Protein AF-0000000079857630 (afdb_homodimer)

InterPro domains:
  IPR001736 Phospholipase D/Transphosphatidylase [PS50035] (233-260)
  IPR001736 Phospholipase D/Transphosphatidylase [PS50035] (414-441)
  IPR001736 Phospholipase D/Transphosphatidylase [SM00155] (233-260)
  IPR001736 Phospholipase D/Transphosphatidylase [SM00155] (414-441)
  IPR022924 Cardiolipin synthase [TIGR04265] (13-501)
  IPR025202 Cardiolipin synthase-like, phospholipase D-like domain [PF13091] (151-261)
  IPR025202 Cardiolipin synthase-like, phospholipase D-like domain [PF13091] (342-468)
  IPR027379 Cardiolipin synthase N-terminal [PF13396] (17-58)

Foldseek 3Di:
DVVVVVVVVVVVVVQVVVLVVVLVQLVVQPDDPVLSVVLNCQCVVVPPVSVLCCLQPVHQLQVLLVVCVVVPPDDPDPVVVVSPRPFPDALLVVLQVPADVPLVVVVPDPLFDPLRNVLQVLCCVQRNWHKDFWWDDKDKDFADVVQLVVVLVLLLVFDAEKEWEAAAAACDDQNVSSLVSLLVVLLVPHAAEYEYEQPRHPPRADPVSVVSCVVSPHHYFYQCHCVVRVSLVLEIAHWTWMQGPLFKIKFFADGRDCCRHQVPPPWRGHTAMMMMIGTLQSVSVVSVSVSRQVRRVHDDDPVVVVVSSVVRVPDDHHGPFIKIKDKAASNRNALTVLVSLLSLLQSFDAEKEWEAQFAAADPSNLVSLLVSVLVVHAAEYEYEDDRPDVLRVLQNLLSVQVNVVSPYKYWYADRIGGHYGKMAGDQFKIKGWNAGRALCSRNRYIIMMMITRGRVVSVVVVVVSVVRSVRIDIDHPVNSVPDDPVSNVSSVVSNVCRNSD/DVVVVVVVVVVVVVQVVVLVVVLVQLVVQPDDPVLSVVLNCQCVVVPPVSVLCCLQAVHQLQVLLVVVVVVPPDDPDPVVVVSPRPFPDALLVVLQVPADVPLVVVVPDPLFDPLRNVLQVLCCVQRNWHKDFWWDDKDKDFADVVLLVVVLVLLLVFDAEKEWEAAAAACDPQNVSSLVSLLVVLLVPHAAEYEYEQPRHPPRADPVSVVSCVVSPHHYFYQCHCVVRVSLVLEIAHWTWMQGPLFKIKFFADGRDCCRHQVPPPWRGHTAMIMMIGTLQSVSVVSVSVSRQVRRVHDDDPVVVVVSSVVRVPDDHHGPFIKIKDKAASNRNALTVLVSLLSLLQSFDAEKEWEAAFAAADPSNLVSLLVSVLVVHAAEYEYEDDRPDVLRVLQNLLSVQVNVVSPYKYWYADRIGRHYGKMAGDQFKIKGWNAGRALCSRNRYIIMMMITRGRVVSVVVVVVSVVSSVRIDIDHPVNSVPDDPVSNVSSVVSNVCRNSD

Radius of gyration: 30.67 Å; Cα contacts (8 Å, |Δi|>4): 1961; chains: 2; bounding box: 62×98×94 Å

Secondary structure (DSSP, 8-state):
-HHHHHHHHHHHHHHHHHHHHHHHHHHTS---HHHHHHHHHHHHHSTTHHHHHIIIII--HHHHHHHHHHH-SS---HHHHHT--S-S--HHHHHHHT-HHHHHHHHS-TTS-HHHHHHHHHHHHHH----EEEE-EEEEEEEHHHHHHHHHHHHHT--SEEEEEES-B--SHHHHHHHHHHHHHHHTT-EEEEEEETTTTTTTS-HHHHHHHHHHT-EEEEET-TTT-GGGTT--B---EEEETTTEEEEES--BSTHHHH-TTT-S-EEEEEEEEESTTHHHHHHHHHHHHHHTT----HHHHHHHHHHHHHS-----EEEEEEEE-TTSSS-HHHHHHHHHHHH-SSEEEEEES-EE--HHHHHHHHHHHHTT-EEEEEEESS-SSHHHHHHHHTTHHHHHHTT-EEEEE-SSEE---EEEETTTEEEEES--EEHHHHHTSBEEEEEE--HHHHHHHHHHHHHHHTTEEEP-HHHHHTS-HHHHHHHHHHHTTGGG-/-HHHHHHHHHHHHHHHHHHHHHHHHHHTS---HHHHHHHHHHHHHSTTHHHHHIIIII--HHHHHHHHHHH-SS---HHHHHT--S-S--HHHHHHHT-HHHHHHHHS-TTS-HHHHHHHHHHHHHH----EEEE-EEEEEEEHHHHHHHHHHHHHT--SEEEEEES-B--SHHHHHHHHHHHHHHHTT-EEEEEEETTTTTTTS-HHHHHHHHHHT-EEEEET-TTT-GGGTT--B---EEEETTTEEEEES--BSTHHHH-TTT-S-EEEEEEEEESTTHHHHHHHHHHHHHHTT----HHHHHHHHHHHHHS-----EEEEEEEE-TTSSS-HHHHHHHHHHHH-SSEEEEEES-EE--HHHHHHHHHHHHTT-EEEEEEESS-SSHHHHHHHHTTHHHHHHTT-EEEEE-SSEE---EEEETTTEEEEES--EEHHHHHTSBEEEEEE--HHHHHHHHHHHHHHHTTEEEP-HHHHHTS-HHHHHHHHHHHTTGGG-

Organism: NCBI:txid32024

Structure (mmCIF, N/CA/C/O backbone):
data_AF-0000000079857630-model_v1
#
loop_
_entity.id
_entity.type
_entity.pdbx_description
1 polymer 'Cardiolipin synthase'
#
loop_
_atom_site.group_PDB
_atom_site.id
_atom_site.type_symbol
_atom_site.label_atom_id
_atom_site.label_alt_id
_atom_site.label_comp_id
_atom_site.label_asym_id
_atom_site.label_entity_id
_atom_site.label_seq_id
_atom_site.pdbx_PDB_ins_code
_atom_site.Cartn_x
_atom_site.Cartn_y
_atom_site.Cartn_z
_atom_site.occupancy
_atom_site.B_iso_or_equiv
_atom_site.auth_seq_id
_atom_site.auth_comp_id
_atom_site.auth_asym_id
_atom_site.auth_atom_id
_atom_site.pdbx_PDB_model_num
ATOM 1 N N . MET A 1 1 ? 25.984 32.875 -40.281 1 67.62 1 MET A N 1
ATOM 2 C CA . MET A 1 1 ? 25.359 31.578 -40.312 1 67.62 1 MET A CA 1
ATOM 3 C C . MET A 1 1 ? 26.109 30.609 -39.406 1 67.62 1 MET A C 1
ATOM 5 O O . MET A 1 1 ? 25.484 29.875 -38.625 1 67.62 1 MET A O 1
ATOM 9 N N . GLU A 1 2 ? 27.391 30.609 -39.438 1 75.94 2 GLU A N 1
ATOM 10 C CA . GLU A 1 2 ? 28.203 29.719 -38.625 1 75.94 2 GLU A CA 1
ATOM 11 C C . GLU A 1 2 ? 28.094 30.078 -37.125 1 75.94 2 GLU A C 1
ATOM 13 O O . GLU A 1 2 ? 27.969 29.203 -36.281 1 75.94 2 GLU A O 1
ATOM 18 N N . ASN A 1 3 ? 28.078 31.328 -36.844 1 76.12 3 ASN A N 1
ATOM 19 C CA . ASN A 1 3 ? 27.969 31.781 -35.438 1 76.12 3 ASN A CA 1
ATOM 20 C C . ASN A 1 3 ? 26.625 31.391 -34.844 1 76.12 3 ASN A C 1
ATOM 22 O O . ASN A 1 3 ? 26.547 31.016 -33.688 1 76.12 3 ASN A O 1
ATOM 26 N N . PHE A 1 4 ? 25.641 31.5 -35.656 1 77.5 4 PHE A N 1
ATOM 27 C CA . PHE A 1 4 ? 24.297 31.156 -35.219 1 77.5 4 PHE A CA 1
ATOM 28 C C . PHE A 1 4 ? 24.172 29.672 -34.938 1 77.5 4 PHE A C 1
ATOM 30 O O . PHE A 1 4 ? 23.562 29.25 -33.969 1 77.5 4 PHE A O 1
ATOM 37 N N . ILE A 1 5 ? 24.766 28.953 -35.812 1 76.06 5 ILE A N 1
ATOM 38 C CA . ILE A 1 5 ? 24.75 27.5 -35.656 1 76.06 5 ILE A CA 1
ATOM 39 C C . ILE A 1 5 ? 25.516 27.125 -34.375 1 76.06 5 ILE A C 1
ATOM 41 O O . ILE A 1 5 ? 25.062 26.25 -33.625 1 76.06 5 ILE A O 1
ATOM 45 N N . ASN A 1 6 ? 26.562 27.781 -34.125 1 76.5 6 ASN A N 1
ATOM 46 C CA . ASN A 1 6 ? 27.344 27.516 -32.938 1 76.5 6 ASN A CA 1
ATOM 47 C C . ASN A 1 6 ? 26.594 27.875 -31.672 1 76.5 6 ASN A C 1
ATOM 49 O O . ASN A 1 6 ? 26.703 27.188 -30.656 1 76.5 6 ASN A O 1
ATOM 53 N N . LEU A 1 7 ? 25.891 28.859 -31.766 1 73.38 7 LEU A N 1
ATOM 54 C CA . LEU A 1 7 ? 25.062 29.266 -30.625 1 73.38 7 LEU A CA 1
ATOM 55 C C . LEU A 1 7 ? 23.984 28.234 -30.328 1 73.38 7 LEU A C 1
ATOM 57 O O . LEU A 1 7 ? 23.719 27.906 -29.172 1 73.38 7 LEU A O 1
ATOM 61 N N . ILE A 1 8 ? 23.422 27.688 -31.312 1 75 8 ILE A N 1
ATOM 62 C CA . ILE A 1 8 ? 22.375 26.672 -31.188 1 75 8 ILE A CA 1
ATOM 63 C C . ILE A 1 8 ? 22.969 25.406 -30.578 1 75 8 ILE A C 1
ATOM 65 O O . ILE A 1 8 ? 22.359 24.797 -29.688 1 75 8 ILE A O 1
ATOM 69 N N . ILE A 1 9 ? 24.094 25.156 -31.078 1 73.62 9 ILE A N 1
ATOM 70 C CA . ILE A 1 9 ? 24.781 23.969 -30.562 1 73.62 9 ILE A CA 1
ATOM 71 C C . ILE A 1 9 ? 25.109 24.156 -29.078 1 73.62 9 ILE A C 1
ATOM 73 O O . ILE A 1 9 ? 24.906 23.25 -28.266 1 73.62 9 ILE A O 1
ATOM 77 N N . SER A 1 10 ? 25.547 25.312 -28.812 1 77.38 10 SER A N 1
ATOM 78 C CA . SER A 1 10 ? 25.859 25.625 -27.422 1 77.38 10 SER A CA 1
ATOM 79 C C . SER A 1 10 ? 24.609 25.547 -26.547 1 77.38 10 SER A C 1
ATOM 81 O O . SER A 1 10 ? 24.656 25 -25.453 1 77.38 10 SER A O 1
ATOM 83 N N . PHE A 1 11 ? 23.594 26.078 -27.078 1 78.81 11 PHE A N 1
ATOM 84 C CA . PHE A 1 11 ? 22.328 26.047 -26.344 1 78.81 11 PHE A CA 1
ATOM 85 C C . PHE A 1 11 ? 21.859 24.609 -26.156 1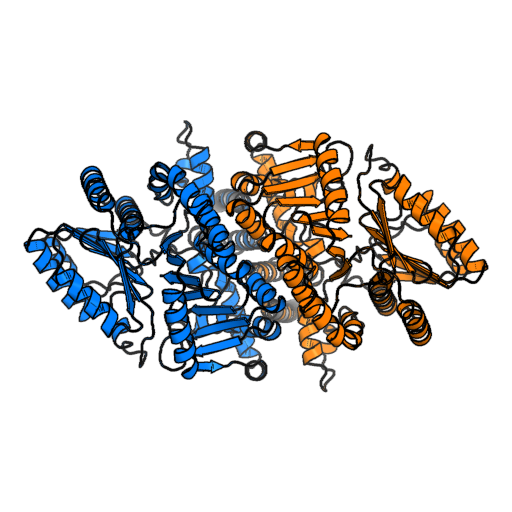 78.81 11 PHE A C 1
ATOM 87 O O . PHE A 1 11 ? 21.359 24.25 -25.078 1 78.81 11 PHE A O 1
ATOM 94 N N . ASN A 1 12 ? 22 23.859 -27.188 1 81.12 12 ASN A N 1
ATOM 95 C CA . ASN A 1 12 ? 21.609 22.453 -27.109 1 81.12 12 ASN A CA 1
ATOM 96 C C . ASN A 1 12 ? 22.469 21.688 -26.109 1 81.12 12 ASN A C 1
ATOM 98 O O . ASN A 1 12 ? 21.969 20.812 -25.406 1 81.12 12 ASN A O 1
ATOM 102 N N . ASN A 1 13 ? 23.703 22.078 -26.109 1 82.75 13 ASN A N 1
ATOM 103 C CA . ASN A 1 13 ? 24.594 21.422 -25.141 1 82.75 13 ASN A CA 1
ATOM 104 C C . ASN A 1 13 ? 24.25 21.797 -23.703 1 82.75 13 ASN A C 1
ATOM 106 O O . ASN A 1 13 ? 24.25 20.953 -22.812 1 82.75 13 ASN A O 1
ATOM 110 N N . ILE A 1 14 ? 24.047 23.016 -23.594 1 84.25 14 ILE A N 1
ATOM 111 C CA . ILE A 1 14 ? 23.688 23.484 -22.266 1 84.25 14 ILE A CA 1
ATOM 112 C C . ILE A 1 14 ? 22.375 22.812 -21.828 1 84.25 14 ILE A C 1
ATOM 114 O O . ILE A 1 14 ? 22.266 22.344 -20.688 1 84.25 14 ILE A O 1
ATOM 118 N N . TYR A 1 15 ? 21.438 22.75 -22.688 1 84 15 TYR A N 1
ATOM 119 C CA . TYR A 1 15 ? 20.172 22.109 -22.375 1 84 15 TYR A CA 1
ATOM 120 C C . TYR A 1 15 ? 20.375 20.625 -22.031 1 84 15 TYR A C 1
ATOM 122 O O . TYR A 1 15 ? 19.734 20.094 -21.125 1 84 15 TYR A O 1
ATOM 130 N N . PHE A 1 16 ? 21.219 20.078 -22.797 1 86.19 16 PHE A N 1
ATOM 131 C CA . PHE A 1 16 ? 21.5 18.672 -22.547 1 86.19 16 PHE A CA 1
ATOM 132 C C . PHE A 1 16 ? 22.094 18.469 -21.156 1 86.19 16 PHE A C 1
ATOM 134 O O . PHE A 1 16 ? 21.766 17.516 -20.453 1 86.19 16 PHE A O 1
ATOM 141 N N . ILE A 1 17 ? 22.938 19.375 -20.812 1 87.5 17 ILE A N 1
ATOM 142 C CA . ILE A 1 17 ? 23.547 19.281 -19.484 1 87.5 17 ILE A CA 1
ATOM 143 C C . ILE A 1 17 ? 22.484 19.484 -18.406 1 87.5 17 ILE A C 1
ATOM 145 O O . ILE A 1 17 ? 22.453 18.734 -17.422 1 87.5 17 ILE A O 1
ATOM 149 N N . ILE A 1 18 ? 21.656 20.453 -18.625 1 87.94 18 ILE A N 1
ATOM 150 C CA . ILE A 1 18 ? 20.578 20.688 -17.688 1 87.94 18 ILE A CA 1
ATOM 151 C C . ILE A 1 18 ? 19.672 19.469 -17.609 1 87.94 18 ILE A C 1
ATOM 153 O O . ILE A 1 18 ? 19.312 19.016 -16.516 1 87.94 18 ILE A O 1
ATOM 157 N N . TRP A 1 19 ? 19.344 18.969 -18.766 1 88.56 19 TRP A N 1
ATOM 158 C CA . TRP A 1 19 ? 18.531 17.766 -18.812 1 88.56 19 TRP A CA 1
ATOM 159 C C . TRP A 1 19 ? 19.188 16.609 -18.062 1 88.56 19 TRP A C 1
ATOM 161 O O . TRP A 1 19 ? 18.531 15.898 -17.312 1 88.56 19 TRP A O 1
ATOM 171 N N . LEU A 1 20 ? 20.469 16.453 -18.234 1 87.94 20 LEU A N 1
ATOM 172 C CA . LEU A 1 20 ? 21.203 15.367 -17.594 1 87.94 20 LEU A CA 1
ATOM 173 C C . LEU A 1 20 ? 21.188 15.523 -16.078 1 87.94 20 LEU A C 1
ATOM 175 O O . LEU A 1 20 ? 21.047 14.539 -15.344 1 87.94 20 LEU A O 1
ATOM 179 N N . ILE A 1 21 ? 21.328 16.688 -15.656 1 87.25 21 ILE A N 1
ATOM 180 C CA . ILE A 1 21 ? 21.328 16.969 -14.227 1 87.25 21 ILE A CA 1
ATOM 181 C C . ILE A 1 21 ? 19.969 16.594 -13.633 1 87.25 21 ILE A C 1
ATOM 183 O O . ILE A 1 21 ? 19.906 15.906 -12.609 1 87.25 21 ILE A O 1
ATOM 187 N N . PHE A 1 22 ? 18.922 16.984 -14.305 1 87.44 22 PHE A N 1
ATOM 188 C CA . PHE A 1 22 ? 17.578 16.688 -13.805 1 87.44 22 PHE A CA 1
ATOM 189 C C . PHE A 1 22 ? 17.281 15.195 -13.922 1 87.44 22 PHE A C 1
ATOM 191 O O . PHE A 1 22 ? 16.641 14.617 -13.047 1 87.44 22 PHE A O 1
ATOM 198 N N . ALA A 1 23 ? 17.734 14.617 -14.992 1 88.12 23 ALA A N 1
ATOM 199 C CA . ALA A 1 23 ? 17.547 13.18 -15.164 1 88.12 23 ALA A CA 1
ATOM 200 C C . ALA A 1 23 ? 18.219 12.398 -14.039 1 88.12 23 ALA A C 1
ATOM 202 O O . ALA A 1 23 ? 17.609 11.484 -13.469 1 88.12 23 ALA A O 1
ATOM 203 N N . ILE A 1 24 ? 19.359 12.766 -13.719 1 85.38 24 ILE A N 1
ATOM 204 C CA . ILE A 1 24 ? 20.109 12.109 -12.648 1 85.38 24 ILE A CA 1
ATOM 205 C C . ILE A 1 24 ? 19.406 12.344 -11.312 1 85.38 24 ILE A C 1
ATOM 207 O O . ILE A 1 24 ? 19.25 11.414 -10.516 1 85.38 24 ILE A O 1
ATOM 211 N N . SER A 1 25 ? 18.922 13.523 -11.117 1 81.81 25 SER A N 1
ATOM 212 C CA . SER A 1 25 ? 18.203 13.859 -9.883 1 81.81 25 SER A CA 1
ATOM 213 C C . SER A 1 25 ? 16.938 13.039 -9.734 1 81.81 25 SER A C 1
ATOM 215 O O . SER A 1 25 ? 16.625 12.555 -8.641 1 81.81 25 SER A O 1
ATOM 217 N N . ILE A 1 26 ? 16.281 12.898 -10.797 1 84.12 26 ILE A N 1
ATOM 218 C CA . ILE A 1 26 ? 15.023 12.141 -10.805 1 84.12 26 ILE A CA 1
ATOM 219 C C . ILE A 1 26 ? 15.312 10.664 -10.531 1 84.12 26 ILE A C 1
ATOM 221 O O . ILE A 1 26 ? 14.625 10.031 -9.734 1 84.12 26 ILE A O 1
ATOM 225 N N . LEU A 1 27 ? 16.328 10.195 -11.133 1 81.81 27 LEU A N 1
ATOM 226 C CA . LEU A 1 27 ? 16.688 8.789 -10.984 1 81.81 27 LEU A CA 1
ATOM 227 C C . LEU A 1 27 ? 17.109 8.484 -9.555 1 81.81 27 LEU A C 1
ATOM 229 O O . LEU A 1 27 ? 16.781 7.422 -9.016 1 81.81 27 LEU A O 1
ATOM 233 N N . LEU A 1 28 ? 17.656 9.438 -8.906 1 77.19 28 LEU A N 1
ATOM 234 C CA . LEU A 1 28 ? 18.203 9.18 -7.574 1 77.19 28 LEU A CA 1
ATOM 235 C C . LEU A 1 28 ? 17.219 9.586 -6.492 1 77.19 28 LEU A C 1
ATOM 237 O O . LEU A 1 28 ? 17.516 9.492 -5.301 1 77.19 28 LEU A O 1
ATOM 241 N N . SER A 1 29 ? 15.961 10.094 -6.836 1 75.44 29 SER A N 1
ATOM 242 C CA . SER A 1 29 ? 14.969 10.602 -5.891 1 75.44 29 SER A CA 1
ATOM 243 C C . SER A 1 29 ? 14.203 9.469 -5.223 1 75.44 29 SER A C 1
ATOM 245 O O . SER A 1 29 ? 13.406 9.703 -4.316 1 75.44 29 SER A O 1
ATOM 247 N N . ASN A 1 30 ? 14.547 8.266 -5.266 1 69.12 30 ASN A N 1
ATOM 248 C CA . ASN A 1 30 ? 13.906 7.117 -4.637 1 69.12 30 ASN A CA 1
ATOM 249 C C . ASN A 1 30 ? 12.391 7.152 -4.824 1 69.12 30 ASN A C 1
ATOM 251 O O . ASN A 1 30 ? 11.641 6.855 -3.893 1 69.12 30 ASN A O 1
ATOM 255 N N . LYS A 1 31 ? 11.859 7.621 -5.855 1 74.44 31 LYS A N 1
ATOM 256 C CA . LYS A 1 31 ? 10.438 7.582 -6.215 1 74.44 31 LYS A CA 1
ATOM 257 C C . LYS A 1 31 ? 10.062 6.223 -6.801 1 74.44 31 LYS A C 1
ATOM 259 O O . LYS A 1 31 ? 10.938 5.426 -7.148 1 74.44 31 LYS A O 1
ATOM 264 N N . ALA A 1 32 ? 8.781 5.969 -6.793 1 76.12 32 ALA A N 1
ATOM 265 C CA . ALA A 1 32 ? 8.297 4.77 -7.473 1 76.12 32 ALA A CA 1
ATOM 266 C C . ALA A 1 32 ? 8.703 4.77 -8.938 1 76.12 32 ALA A C 1
ATOM 268 O O . ALA A 1 32 ? 8.828 5.832 -9.562 1 76.12 32 ALA A O 1
ATOM 269 N N . SER A 1 33 ? 8.906 3.602 -9.461 1 74.75 33 SER A N 1
ATOM 270 C CA . SER A 1 33 ? 9.398 3.445 -10.82 1 74.75 33 SER A CA 1
ATOM 271 C C . SER A 1 33 ? 8.5 4.156 -11.828 1 74.75 33 SER A C 1
ATOM 273 O O . SER A 1 33 ? 8.984 4.816 -12.742 1 74.75 33 SER A O 1
ATOM 275 N N . SER A 1 34 ? 7.211 3.984 -11.578 1 75.69 34 SER A N 1
ATOM 276 C CA . SER A 1 34 ? 6.285 4.598 -12.516 1 75.69 34 SER A CA 1
ATOM 277 C C . SER A 1 34 ? 6.359 6.121 -12.453 1 75.69 34 SER A C 1
ATOM 279 O O . SER A 1 34 ? 6.277 6.793 -13.484 1 75.69 34 SER A O 1
ATOM 281 N N . ASP A 1 35 ? 6.547 6.672 -11.281 1 77.81 35 ASP A N 1
ATOM 282 C CA . ASP A 1 35 ? 6.715 8.117 -11.117 1 77.81 35 ASP A CA 1
ATOM 283 C C . ASP A 1 35 ? 8.008 8.594 -11.781 1 77.81 35 ASP A C 1
ATOM 285 O O . ASP A 1 35 ? 8.023 9.617 -12.461 1 77.81 35 ASP A O 1
ATOM 289 N N . THR A 1 36 ? 9.047 7.824 -11.547 1 79.94 36 THR A N 1
ATOM 290 C CA . THR A 1 36 ? 10.336 8.148 -12.133 1 79.94 36 THR A CA 1
ATOM 291 C C . THR A 1 36 ? 10.25 8.172 -13.656 1 79.94 36 THR A C 1
ATOM 293 O O . THR A 1 36 ? 10.734 9.117 -14.297 1 79.94 36 THR A O 1
ATOM 296 N N . THR A 1 37 ? 9.578 7.191 -14.172 1 79 37 THR A N 1
ATOM 297 C CA . THR A 1 37 ? 9.438 7.102 -15.625 1 79 37 THR A CA 1
ATOM 298 C C . THR A 1 37 ? 8.609 8.273 -16.156 1 79 37 THR A C 1
ATOM 300 O O . THR A 1 37 ? 8.969 8.883 -17.172 1 79 37 THR A O 1
ATOM 303 N N . ALA A 1 38 ? 7.578 8.578 -15.469 1 77.62 38 ALA A N 1
ATOM 304 C CA . ALA A 1 38 ? 6.719 9.68 -15.898 1 77.62 38 ALA A CA 1
ATOM 305 C C . ALA A 1 38 ? 7.484 11 -15.906 1 77.62 38 ALA A C 1
ATOM 307 O O . ALA A 1 38 ? 7.387 11.773 -16.859 1 77.62 38 ALA A O 1
ATOM 308 N N . TRP A 1 39 ? 8.266 11.25 -14.914 1 82.19 39 TRP A N 1
ATOM 309 C CA . TRP A 1 39 ? 9.016 12.5 -14.828 1 82.19 39 TRP A CA 1
ATOM 310 C C . TRP A 1 39 ? 10.133 12.539 -15.859 1 82.19 39 TRP A C 1
ATOM 312 O O . TRP A 1 39 ? 10.406 13.586 -16.453 1 82.19 39 TRP A O 1
ATOM 322 N N . LEU A 1 40 ? 10.789 11.375 -16.109 1 84.94 40 LEU A N 1
ATOM 323 C CA . LEU A 1 40 ? 11.836 11.312 -17.125 1 84.94 40 LEU A CA 1
ATOM 324 C C . LEU A 1 40 ? 11.258 11.602 -18.516 1 84.94 40 LEU A C 1
ATOM 326 O O . LEU A 1 40 ? 11.859 12.344 -19.297 1 84.94 40 LEU A O 1
ATOM 330 N N . LEU A 1 41 ? 10.117 11.039 -18.766 1 81.88 41 LEU A N 1
ATOM 331 C CA . LEU A 1 41 ? 9.477 11.281 -20.047 1 81.88 41 LEU A CA 1
ATOM 332 C C . LEU A 1 41 ? 9.023 12.734 -20.172 1 81.88 41 LEU A C 1
ATOM 334 O O . LEU A 1 41 ? 9.148 13.344 -21.234 1 81.88 41 LEU A O 1
ATOM 338 N N . ALA A 1 42 ? 8.562 13.281 -19.062 1 81.94 42 ALA A N 1
ATOM 339 C CA . ALA A 1 42 ? 8.078 14.664 -19.062 1 81.94 42 ALA A CA 1
ATOM 340 C C . ALA A 1 42 ? 9.211 15.641 -19.375 1 81.94 42 ALA A C 1
ATOM 342 O O . ALA A 1 42 ? 9.07 16.516 -20.219 1 81.94 42 ALA A O 1
ATOM 343 N N . ILE A 1 43 ? 10.367 15.523 -18.734 1 86.31 43 ILE A N 1
ATOM 344 C CA . ILE A 1 43 ? 11.445 16.484 -18.922 1 86.31 43 ILE A CA 1
ATOM 345 C C . ILE A 1 43 ? 12.102 16.266 -20.281 1 86.31 43 ILE A C 1
ATOM 347 O O . ILE A 1 43 ? 12.734 17.172 -20.828 1 86.31 43 ILE A O 1
ATOM 351 N N . THR A 1 44 ? 11.961 15.008 -20.797 1 84.94 44 THR A N 1
ATOM 352 C CA . THR A 1 44 ? 12.586 14.688 -22.078 1 84.94 44 THR A CA 1
ATOM 353 C C . THR A 1 44 ? 11.719 15.148 -23.234 1 84.94 44 THR A C 1
ATOM 355 O O . THR A 1 44 ? 12.219 15.742 -24.203 1 84.94 44 THR A O 1
ATOM 358 N N . PHE A 1 45 ? 10.414 14.945 -23.125 1 81.88 45 PHE A N 1
ATOM 359 C CA . PHE A 1 45 ? 9.57 15.125 -24.297 1 81.88 45 PHE A CA 1
ATOM 360 C C . PHE A 1 45 ? 8.75 16.406 -24.188 1 81.88 45 PHE A C 1
ATOM 362 O O . PHE A 1 45 ? 8.172 16.875 -25.172 1 81.88 45 PHE A O 1
ATOM 369 N N . VAL A 1 46 ? 8.641 16.938 -23.031 1 81.94 46 VAL A N 1
ATOM 370 C CA . VAL A 1 46 ? 8.039 18.25 -22.828 1 81.94 46 VAL A CA 1
ATOM 371 C C . VAL A 1 46 ? 9.055 19.188 -22.188 1 81.94 46 VAL A C 1
ATOM 373 O O . VAL A 1 46 ? 8.867 19.641 -21.047 1 81.94 46 VAL A O 1
ATOM 376 N N . PRO A 1 47 ? 9.977 19.516 -23.047 1 80.94 47 PRO A N 1
ATOM 377 C CA . PRO A 1 47 ? 11.109 20.25 -22.484 1 80.94 47 PRO A CA 1
ATOM 378 C C . PRO A 1 47 ? 10.695 21.562 -21.828 1 80.94 47 PRO A C 1
ATOM 380 O O . PRO A 1 47 ? 9.688 22.156 -22.219 1 80.94 47 PRO A O 1
ATOM 383 N N . ILE A 1 48 ? 11.43 22.078 -20.969 1 83.44 48 ILE A N 1
ATOM 384 C CA . ILE A 1 48 ? 11.273 23.312 -20.219 1 83.44 48 ILE A CA 1
ATOM 385 C C . ILE A 1 48 ? 10.055 23.203 -19.297 1 83.44 48 ILE A C 1
ATOM 387 O O . ILE A 1 48 ? 10.164 23.406 -18.094 1 83.44 48 ILE A O 1
ATOM 391 N N . VAL A 1 49 ? 8.875 22.781 -19.984 1 84.06 49 VAL A N 1
ATOM 392 C CA . VAL A 1 49 ? 7.664 22.641 -19.172 1 84.06 49 VAL A CA 1
ATOM 393 C C . VAL A 1 49 ? 7.812 21.484 -18.203 1 84.06 49 VAL A C 1
ATOM 395 O O . VAL A 1 49 ? 7.402 21.578 -17.047 1 84.06 49 VAL A O 1
ATOM 398 N N . GLY A 1 50 ? 8.336 20.453 -18.766 1 85.5 50 GLY A N 1
ATOM 399 C CA . GLY A 1 50 ? 8.562 19.297 -17.906 1 85.5 50 GLY A CA 1
ATOM 400 C C . GLY A 1 50 ? 9.508 19.578 -16.75 1 85.5 50 GLY A C 1
ATOM 401 O O . GLY A 1 50 ? 9.273 19.141 -15.633 1 85.5 50 GLY A O 1
ATOM 402 N N . ILE A 1 51 ? 10.477 20.359 -17 1 85.88 51 ILE A N 1
ATOM 403 C CA . ILE A 1 51 ? 11.461 20.703 -15.984 1 85.88 51 ILE A CA 1
ATOM 404 C C . ILE A 1 51 ? 10.82 21.609 -14.938 1 85.88 51 ILE A C 1
ATOM 406 O O . ILE A 1 51 ? 11 21.406 -13.734 1 85.88 51 ILE A O 1
ATOM 410 N N . ILE A 1 52 ? 10.094 22.531 -15.398 1 83.12 52 ILE A N 1
ATOM 411 C CA . ILE A 1 52 ? 9.391 23.438 -14.492 1 83.12 52 ILE A CA 1
ATOM 412 C C . ILE A 1 52 ? 8.414 22.641 -13.633 1 83.12 52 ILE A C 1
ATOM 414 O O . ILE A 1 52 ? 8.352 22.828 -12.414 1 83.12 52 ILE A O 1
ATOM 418 N N . ALA A 1 53 ? 7.758 21.766 -14.258 1 83.06 53 ALA A N 1
ATOM 419 C CA . ALA A 1 53 ? 6.797 20.922 -13.547 1 83.06 53 ALA A CA 1
ATOM 420 C C . ALA A 1 53 ? 7.488 20.078 -12.492 1 83.06 53 ALA A C 1
ATOM 422 O O . ALA A 1 53 ? 6.984 19.922 -11.375 1 83.06 53 ALA A O 1
ATOM 423 N N . TYR A 1 54 ? 8.586 19.562 -12.844 1 82.81 54 TYR A N 1
ATOM 424 C CA . TYR A 1 54 ? 9.32 18.734 -11.898 1 82.81 54 TYR A CA 1
ATOM 425 C C . TYR A 1 54 ? 9.781 19.547 -10.695 1 82.81 54 TYR A C 1
ATOM 427 O O . TYR A 1 54 ? 9.719 19.078 -9.555 1 82.81 54 TYR A O 1
ATOM 435 N N . LEU A 1 55 ? 10.227 20.75 -10.922 1 80.44 55 LEU A N 1
ATOM 436 C CA . LEU A 1 55 ? 10.711 21.609 -9.852 1 80.44 55 LEU A CA 1
ATOM 437 C C . LEU A 1 55 ? 9.578 22.016 -8.922 1 80.44 55 LEU A C 1
ATOM 439 O O . LEU A 1 55 ? 9.773 22.156 -7.715 1 80.44 55 LEU A O 1
ATOM 443 N N . LEU A 1 56 ? 8.445 22.062 -9.516 1 76.88 56 LEU A N 1
ATOM 444 C CA . LEU A 1 56 ? 7.305 22.531 -8.742 1 76.88 56 LEU A CA 1
ATOM 445 C C . LEU A 1 56 ? 6.629 21.375 -8.016 1 76.88 56 LEU A C 1
ATOM 447 O O . LEU A 1 56 ? 6.133 21.531 -6.898 1 76.88 56 LEU A O 1
ATOM 451 N N . PHE A 1 57 ? 6.715 20.109 -8.688 1 77.31 57 PHE A N 1
ATOM 452 C CA . PHE A 1 57 ? 5.84 19.078 -8.172 1 77.31 57 PHE A CA 1
ATOM 453 C C . PHE A 1 57 ? 6.609 17.781 -7.953 1 77.31 57 PHE A C 1
ATOM 455 O O . PHE A 1 57 ? 6.125 16.859 -7.281 1 77.31 57 PHE A O 1
ATOM 462 N N . GLY A 1 58 ? 7.75 17.719 -8.438 1 75.62 58 GLY A N 1
ATOM 463 C CA . GLY A 1 58 ? 8.375 16.406 -8.555 1 75.62 58 GLY A CA 1
ATOM 464 C C . GLY A 1 58 ? 9.422 16.141 -7.488 1 75.62 58 GLY A C 1
ATOM 465 O O . GLY A 1 58 ? 9.812 15 -7.258 1 75.62 58 GLY A O 1
ATOM 466 N N . ILE A 1 59 ? 9.852 17.219 -6.77 1 74.94 59 ILE A N 1
ATOM 467 C CA . ILE A 1 59 ? 10.961 17.078 -5.828 1 74.94 59 ILE A CA 1
ATOM 468 C C . ILE A 1 59 ? 10.461 16.391 -4.555 1 74.94 59 ILE A C 1
ATOM 470 O O . ILE A 1 59 ? 9.422 16.766 -4.008 1 74.94 59 ILE A O 1
ATOM 474 N N . ASN A 1 60 ? 11.172 15.336 -4.199 1 73.12 60 ASN A N 1
ATOM 475 C CA . ASN A 1 60 ? 10.906 14.648 -2.939 1 73.12 60 ASN A CA 1
ATOM 476 C C . ASN A 1 60 ? 11.688 15.273 -1.786 1 73.12 60 ASN A C 1
ATOM 478 O O . ASN A 1 60 ? 12.828 14.891 -1.52 1 73.12 60 ASN A O 1
ATOM 482 N N . TRP A 1 61 ? 11.07 16.094 -1.025 1 72.12 61 TRP A N 1
ATOM 483 C CA . TRP A 1 61 ? 11.742 16.844 0.022 1 72.12 61 TRP A CA 1
ATOM 484 C C . TRP A 1 61 ? 12.07 15.961 1.219 1 72.12 61 TRP A C 1
ATOM 486 O O . TRP A 1 61 ? 12.938 16.297 2.023 1 72.12 61 TRP A O 1
ATOM 496 N N . ARG A 1 62 ? 11.359 14.914 1.386 1 75.81 62 ARG A N 1
ATOM 497 C CA . ARG A 1 62 ? 11.641 13.992 2.482 1 75.81 62 ARG A CA 1
ATOM 498 C C . ARG A 1 62 ? 13.008 13.344 2.324 1 75.81 62 ARG A C 1
ATOM 500 O O . ARG A 1 62 ? 13.766 13.242 3.291 1 75.81 62 ARG A O 1
ATOM 507 N N . GLN A 1 63 ? 13.242 12.906 1.212 1 62.72 63 GLN A N 1
ATOM 508 C CA . GLN A 1 63 ? 14.523 12.266 0.929 1 62.72 63 GLN A CA 1
ATOM 509 C C . GLN A 1 63 ? 15.68 13.25 1.077 1 62.72 63 GLN A C 1
ATOM 511 O O . GLN A 1 63 ? 16.75 12.891 1.592 1 62.72 63 GLN A O 1
ATOM 516 N N . ARG A 1 64 ? 15.422 14.43 0.708 1 61.88 64 ARG A N 1
ATOM 517 C CA . ARG A 1 64 ? 16.469 15.445 0.784 1 61.88 64 ARG A CA 1
ATOM 518 C C . ARG A 1 64 ? 16.844 15.734 2.232 1 61.88 64 ARG A C 1
ATOM 520 O O . ARG A 1 64 ? 18.031 15.914 2.549 1 61.88 64 ARG A O 1
ATOM 527 N N . LYS A 1 65 ? 15.875 15.719 2.982 1 62.59 65 LYS A N 1
ATOM 528 C CA . LYS A 1 65 ? 16.109 15.93 4.41 1 62.59 65 LYS A CA 1
ATOM 529 C C . LYS A 1 65 ? 16.969 14.82 5 1 62.59 65 LYS A C 1
ATOM 531 O O . LYS A 1 65 ? 17.891 15.094 5.777 1 62.59 65 LYS A O 1
ATOM 536 N N . PHE A 1 66 ? 16.688 13.641 4.578 1 56.84 66 PHE A N 1
ATOM 537 C CA . PHE A 1 66 ? 17.422 12.484 5.094 1 56.84 66 PHE A CA 1
ATOM 538 C C . PHE A 1 66 ? 18.875 12.531 4.676 1 56.84 66 PHE A C 1
ATOM 540 O O . PHE A 1 66 ? 19.766 12.273 5.488 1 56.84 66 PHE A O 1
ATOM 547 N N . ILE A 1 67 ? 19.062 12.828 3.461 1 54.72 67 ILE A N 1
ATOM 548 C CA . ILE A 1 67 ? 20.422 12.898 2.912 1 54.72 67 ILE A CA 1
ATOM 549 C C . ILE A 1 67 ? 21.219 13.992 3.633 1 54.72 67 ILE A C 1
ATOM 551 O O . ILE A 1 67 ? 22.375 13.781 3.996 1 54.72 67 ILE A O 1
ATOM 555 N N . ASN A 1 68 ? 20.5 15.078 3.881 1 55.25 68 ASN A N 1
ATOM 556 C CA . ASN A 1 68 ? 21.172 16.203 4.512 1 55.25 68 ASN A CA 1
ATOM 557 C C . ASN A 1 68 ? 21.547 15.906 5.957 1 55.25 68 ASN A C 1
ATOM 559 O O . ASN A 1 68 ? 22.609 16.312 6.434 1 55.25 68 ASN A O 1
ATOM 563 N N . LYS A 1 69 ? 20.641 15.273 6.617 1 56.34 69 LYS A N 1
ATOM 564 C CA . LYS A 1 69 ? 20.922 14.891 7.996 1 56.34 69 LYS A CA 1
ATOM 565 C C . LYS A 1 69 ? 22.141 13.961 8.07 1 56.34 69 LYS A C 1
ATOM 567 O O . LYS A 1 69 ? 22.922 14.023 9.023 1 56.34 69 LYS A O 1
ATOM 572 N N . GLN A 1 70 ? 22.188 13.156 7.062 1 51.5 70 GLN A N 1
ATOM 573 C CA . GLN A 1 70 ? 23.297 12.211 7.02 1 51.5 70 GLN A CA 1
ATOM 574 C C . GLN A 1 70 ? 24.594 12.898 6.609 1 51.5 70 GLN A C 1
ATOM 576 O O . GLN A 1 70 ? 25.672 12.492 7.039 1 51.5 70 GLN A O 1
ATOM 581 N N . LEU A 1 71 ? 24.312 13.961 5.668 1 46.97 71 LEU A N 1
ATOM 582 C CA . LEU A 1 71 ? 25.5 14.656 5.164 1 46.97 71 LEU A CA 1
ATOM 583 C C . LEU A 1 71 ? 25.984 15.695 6.164 1 46.97 71 LEU A C 1
ATOM 585 O O . LEU A 1 71 ? 27.047 16.281 5.98 1 46.97 71 LEU A O 1
ATOM 589 N N . LYS A 1 72 ? 25.094 16.312 6.953 1 50.09 72 LYS A N 1
ATOM 590 C CA . LYS A 1 72 ? 25.562 17.359 7.848 1 50.09 72 LYS A CA 1
ATOM 591 C C . LYS A 1 72 ? 26.875 17 8.508 1 50.09 72 LYS A C 1
ATOM 593 O O . LYS A 1 72 ? 27.312 17.641 9.469 1 50.09 72 LYS A O 1
ATOM 598 N N . SER A 1 73 ? 27.75 16.109 8.078 1 41.78 73 SER A N 1
ATOM 599 C CA . SER A 1 73 ? 29.141 16.453 8.367 1 41.78 73 SER A CA 1
ATOM 600 C C . SER A 1 73 ? 29.562 17.734 7.656 1 41.78 73 SER A C 1
ATOM 602 O O . SER A 1 73 ? 28.812 18.25 6.816 1 41.78 73 SER A O 1
ATOM 604 N N . ASN A 1 74 ? 31.078 18.016 7.086 1 37.59 74 ASN A N 1
ATOM 605 C CA . ASN A 1 74 ? 31.844 19.219 6.82 1 37.59 74 ASN A CA 1
ATOM 606 C C . ASN A 1 74 ? 31.25 20.031 5.664 1 37.59 74 ASN A C 1
ATOM 608 O O . ASN A 1 74 ? 31.438 21.25 5.59 1 37.59 74 ASN A O 1
ATOM 612 N N . LYS A 1 75 ? 31.516 19.578 4.312 1 36.62 75 LYS A N 1
ATOM 613 C CA . LYS A 1 75 ? 31.797 20.453 3.17 1 36.62 75 LYS A CA 1
ATOM 614 C C . LYS A 1 75 ? 30.5 20.953 2.537 1 36.62 75 LYS A C 1
ATOM 616 O O . LYS A 1 75 ? 29.609 20.156 2.227 1 36.62 75 LYS A O 1
ATOM 621 N N . GLN A 1 76 ? 30.078 22.25 2.578 1 37.03 76 GLN A N 1
ATOM 622 C CA . GLN A 1 76 ? 29.188 23.203 1.913 1 37.03 76 GLN A CA 1
ATOM 623 C C . GLN A 1 76 ? 29.125 22.922 0.413 1 37.03 76 GLN A C 1
ATOM 625 O O . GLN A 1 76 ? 29.828 23.562 -0.372 1 37.03 76 GLN A O 1
ATOM 630 N N . ASP A 1 77 ? 29.188 21.766 -0.098 1 33.91 77 ASP A N 1
ATOM 631 C CA . ASP A 1 77 ? 29.297 21.703 -1.552 1 33.91 77 ASP A CA 1
ATOM 632 C C . ASP A 1 77 ? 28.047 22.266 -2.223 1 33.91 77 ASP A C 1
ATOM 634 O O . ASP A 1 77 ? 27 22.391 -1.591 1 33.91 77 ASP A O 1
ATOM 638 N N . LEU A 1 78 ? 28.109 22.688 -3.408 1 33.94 78 LEU A N 1
ATOM 639 C CA . LEU A 1 78 ? 27.156 23.344 -4.301 1 33.94 78 LEU A CA 1
ATOM 640 C C . LEU A 1 78 ? 25.797 22.672 -4.207 1 33.94 78 LEU A C 1
ATOM 642 O O . LEU A 1 78 ? 24.766 23.359 -4.223 1 33.94 78 LEU A O 1
ATOM 646 N N . ILE A 1 79 ? 25.828 21.453 -4.066 1 36.97 79 ILE A N 1
ATOM 647 C CA . ILE A 1 79 ? 24.594 20.688 -4.035 1 36.97 79 ILE A CA 1
ATOM 648 C C . ILE A 1 79 ? 23.844 20.969 -2.73 1 36.97 79 ILE A C 1
ATOM 650 O O . ILE A 1 79 ? 22.609 20.953 -2.697 1 36.97 79 ILE A O 1
ATOM 654 N N . SER A 1 80 ? 24.578 21.344 -1.756 1 40.16 80 SER A N 1
ATOM 655 C CA . SER A 1 80 ? 23.984 21.766 -0.487 1 40.16 80 SER A CA 1
ATOM 656 C C . SER A 1 80 ? 23.219 23.062 -0.635 1 40.16 80 SER A C 1
ATOM 658 O O . SER A 1 80 ? 22.25 23.312 0.088 1 40.16 80 SER A O 1
ATOM 660 N N . ILE A 1 81 ? 23.781 23.906 -1.462 1 38 81 ILE A N 1
ATOM 661 C CA . ILE A 1 81 ? 23.125 25.172 -1.741 1 38 81 ILE A CA 1
ATOM 662 C C . ILE A 1 81 ? 21.766 24.922 -2.4 1 38 81 ILE A C 1
ATOM 664 O O . ILE A 1 81 ? 20.766 25.562 -2.055 1 38 81 ILE A O 1
ATOM 668 N N . LEU A 1 82 ? 21.781 24.141 -3.473 1 40.47 82 LEU A N 1
ATOM 669 C CA . LEU A 1 82 ? 20.5 23.781 -4.066 1 40.47 82 LEU A CA 1
ATOM 670 C C . LEU A 1 82 ? 19.641 23 -3.078 1 40.47 82 LEU A C 1
ATOM 672 O O . LEU A 1 82 ? 18.438 22.828 -3.287 1 40.47 82 LEU A O 1
ATOM 676 N N . ASN A 1 83 ? 20.234 22.484 -2.021 1 43.47 83 ASN A N 1
ATOM 677 C CA . ASN A 1 83 ? 19.656 21.562 -1.04 1 43.47 83 ASN A CA 1
ATOM 678 C C . ASN A 1 83 ? 19.109 22.328 0.167 1 43.47 83 ASN A C 1
ATOM 680 O O . ASN A 1 83 ? 19.297 21.891 1.308 1 43.47 83 ASN A O 1
ATOM 684 N N . ALA A 1 84 ? 18.797 23.547 -0.013 1 46.31 84 ALA A N 1
ATOM 685 C CA . ALA A 1 84 ? 18.172 24.203 1.139 1 46.31 84 ALA A CA 1
ATOM 686 C C . ALA A 1 84 ? 17.062 23.328 1.716 1 46.31 84 ALA A C 1
ATOM 688 O O . ALA A 1 84 ? 16.234 22.781 0.973 1 46.31 84 ALA A O 1
ATOM 689 N N . ASN A 1 85 ? 17.281 22.859 2.916 1 57.72 85 ASN A N 1
ATOM 690 C CA . ASN A 1 85 ? 16.25 22.141 3.65 1 57.72 85 ASN A CA 1
ATOM 691 C C . ASN A 1 85 ? 14.891 22.828 3.525 1 57.72 85 ASN A C 1
ATOM 693 O O . ASN A 1 85 ? 14.812 24.047 3.367 1 57.72 85 ASN A O 1
ATOM 697 N N . PHE A 1 86 ? 13.992 22.078 3.139 1 59.81 86 PHE A N 1
ATOM 698 C CA . PHE A 1 86 ? 12.617 22.578 3.104 1 59.81 86 PHE A CA 1
ATOM 699 C C . PHE A 1 86 ? 12.305 23.375 4.359 1 59.81 86 PHE A C 1
ATOM 701 O O . PHE A 1 86 ? 11.797 24.5 4.273 1 59.81 86 PHE A O 1
ATOM 708 N N . SER A 1 87 ? 12.68 22.828 5.602 1 67.81 87 SER A N 1
ATOM 709 C CA . SER A 1 87 ? 12.5 23.469 6.898 1 67.81 87 SER A CA 1
ATOM 710 C C . SER A 1 87 ? 13.773 23.391 7.73 1 67.81 87 SER A C 1
ATOM 712 O O . SER A 1 87 ? 14.531 22.422 7.633 1 67.81 87 SER A O 1
ATOM 714 N N . LYS A 1 88 ? 14.062 24.422 8.469 1 69.12 88 LYS A N 1
ATOM 715 C CA . LYS A 1 88 ? 15.219 24.484 9.352 1 69.12 88 LYS A CA 1
ATOM 716 C C . LYS A 1 88 ? 14.93 23.797 10.688 1 69.12 88 LYS A C 1
ATOM 718 O O . LYS A 1 88 ? 15.812 23.156 11.258 1 69.12 88 LYS A O 1
ATOM 723 N N . TYR A 1 89 ? 13.734 23.891 11.086 1 71.38 89 TYR A N 1
ATOM 724 C CA . TYR A 1 89 ? 13.336 23.344 12.383 1 71.38 89 TYR A CA 1
ATOM 725 C C . TYR A 1 89 ? 12.359 22.188 12.211 1 71.38 89 TYR A C 1
ATOM 727 O O . TYR A 1 89 ? 11.555 22.188 11.273 1 71.38 89 TYR A O 1
ATOM 735 N N . ASP A 1 90 ? 12.539 21.125 13.109 1 78.19 90 ASP A N 1
ATOM 736 C CA . ASP A 1 90 ? 11.672 19.953 13.109 1 78.19 90 ASP A CA 1
ATOM 737 C C . ASP A 1 90 ? 11.172 19.625 14.516 1 78.19 90 ASP A C 1
ATOM 739 O O . ASP A 1 90 ? 11.969 19.516 15.453 1 78.19 90 ASP A O 1
ATOM 743 N N . SER A 1 91 ? 9.914 19.5 14.578 1 76.38 91 SER A N 1
ATOM 744 C CA . SER A 1 91 ? 9.297 19.25 15.875 1 76.38 91 SER A CA 1
ATOM 745 C C . SER A 1 91 ? 9.797 17.938 16.484 1 76.38 91 SER A C 1
ATOM 747 O O . SER A 1 91 ? 9.781 17.766 17.703 1 76.38 91 SER A O 1
ATOM 749 N N . ILE A 1 92 ? 10.227 17.031 15.703 1 75.12 92 ILE A N 1
ATOM 750 C CA . ILE A 1 92 ? 10.664 15.719 16.172 1 75.12 92 ILE A CA 1
ATOM 751 C C . ILE A 1 92 ? 11.852 15.875 17.109 1 75.12 92 ILE A C 1
ATOM 753 O O . ILE A 1 92 ? 11.992 15.109 18.078 1 75.12 92 ILE A O 1
ATOM 757 N N . ASN A 1 93 ? 12.648 16.812 16.906 1 71.56 93 ASN A N 1
ATOM 758 C CA . ASN A 1 93 ? 13.828 17.031 17.734 1 71.56 93 ASN A CA 1
ATOM 759 C C . ASN A 1 93 ? 13.438 17.469 19.141 1 71.56 93 ASN A C 1
ATOM 761 O O . ASN A 1 93 ? 14.141 17.141 20.109 1 71.56 93 ASN A O 1
ATOM 765 N N . ILE A 1 94 ? 12.352 18.094 19.203 1 70.62 94 ILE A N 1
ATOM 766 C CA . ILE A 1 94 ? 11.859 18.547 20.5 1 70.62 94 ILE A CA 1
ATOM 767 C C . ILE A 1 94 ? 11.117 17.422 21.203 1 70.62 94 ILE A C 1
ATOM 769 O O . ILE A 1 94 ? 11.289 17.203 22.406 1 70.62 94 ILE A O 1
ATOM 773 N N . PHE A 1 95 ? 10.398 16.703 20.453 1 72.19 95 PHE A N 1
ATOM 774 C CA . PHE A 1 95 ? 9.641 15.594 21.016 1 72.19 95 PHE A CA 1
ATOM 775 C C . PHE A 1 95 ? 10.578 14.516 21.547 1 72.19 95 PHE A C 1
ATOM 777 O O . PHE A 1 95 ? 10.266 13.844 22.531 1 72.19 95 PHE A O 1
ATOM 784 N N . SER A 1 96 ? 11.672 14.234 20.938 1 65.44 96 SER A N 1
ATOM 785 C CA . SER A 1 96 ? 12.609 13.164 21.281 1 65.44 96 SER A CA 1
ATOM 786 C C . SER A 1 96 ? 13.227 13.383 22.656 1 65.44 96 SER A C 1
ATOM 788 O O . SER A 1 96 ? 13.508 12.422 23.375 1 65.44 96 SER A O 1
ATOM 790 N N . LYS A 1 97 ? 13.508 14.492 23.094 1 58 97 LYS A N 1
ATOM 791 C CA . LYS A 1 97 ? 14.211 14.773 24.344 1 58 97 LYS A CA 1
ATOM 792 C C . LYS A 1 97 ? 13.367 14.375 25.547 1 58 97 LYS A C 1
ATOM 794 O O . LYS A 1 97 ? 13.906 13.992 26.594 1 58 97 LYS A O 1
ATOM 799 N N . ASN A 1 98 ? 12.133 14.273 25.531 1 54.56 98 ASN A N 1
ATOM 800 C CA . ASN A 1 98 ? 11.305 14.055 26.703 1 54.56 98 ASN A CA 1
ATOM 801 C C . ASN A 1 98 ? 10.562 12.719 26.641 1 54.56 98 ASN A C 1
ATOM 803 O O . ASN A 1 98 ? 9.781 12.383 27.531 1 54.56 98 ASN A O 1
ATOM 807 N N . SER A 1 99 ? 10.812 11.781 25.641 1 54.12 99 SER A N 1
ATOM 808 C CA . SER A 1 99 ? 9.797 10.805 25.25 1 54.12 99 SER A CA 1
ATOM 809 C C . SER A 1 99 ? 10.078 9.438 25.875 1 54.12 99 SER A C 1
ATOM 811 O O . SER A 1 99 ? 9.148 8.672 26.141 1 54.12 99 SER A O 1
ATOM 813 N N . ILE A 1 100 ? 11.25 8.93 26.219 1 48.16 100 ILE A N 1
ATOM 814 C CA . ILE A 1 100 ? 11.508 7.508 26.406 1 48.16 100 ILE A CA 1
ATOM 815 C C . ILE A 1 100 ? 10.773 7.012 27.656 1 48.16 100 ILE A C 1
ATOM 817 O O . ILE A 1 100 ? 10.102 5.977 27.609 1 48.16 100 ILE A O 1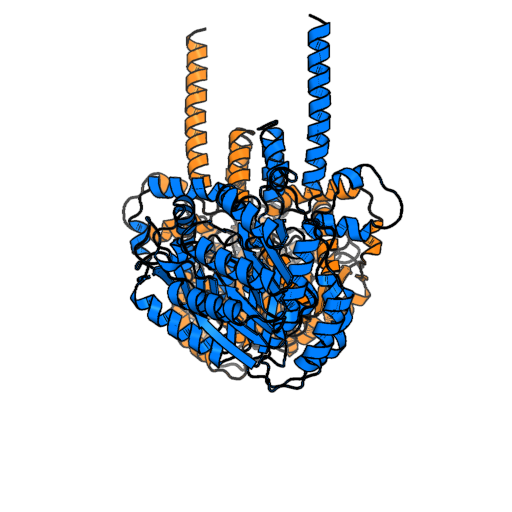
ATOM 821 N N . GLN A 1 101 ? 10.891 7.684 28.734 1 48.72 101 GLN A N 1
ATOM 822 C CA . GLN A 1 101 ? 10.305 7.227 29.984 1 48.72 101 GLN A CA 1
ATOM 823 C C . GLN A 1 101 ? 8.789 7.098 29.875 1 48.72 101 GLN A C 1
ATOM 825 O O . GLN A 1 101 ? 8.188 6.191 30.453 1 48.72 101 GLN A O 1
ATOM 830 N N . ASN A 1 102 ? 8.195 7.805 28.953 1 58.69 102 ASN A N 1
ATOM 831 C CA . ASN A 1 102 ? 6.738 7.852 28.891 1 58.69 102 ASN A CA 1
ATOM 832 C C . ASN A 1 102 ? 6.18 6.773 27.969 1 58.69 102 ASN A C 1
ATOM 834 O O . ASN A 1 102 ? 5.09 6.254 28.203 1 58.69 102 ASN A O 1
ATOM 838 N N . LEU A 1 103 ? 7.047 6.203 27.172 1 57.34 103 LEU A N 1
ATOM 839 C CA . LEU A 1 103 ? 6.547 5.16 26.281 1 57.34 103 LEU A CA 1
ATOM 840 C C . LEU A 1 103 ? 6.262 3.879 27.062 1 57.34 103 LEU A C 1
ATOM 842 O O . LEU A 1 103 ? 5.25 3.215 26.812 1 57.34 103 LEU A O 1
ATOM 846 N N . GLU A 1 104 ? 7.109 3.553 27.953 1 62.69 104 GLU A N 1
ATOM 847 C CA . GLU A 1 104 ? 6.961 2.338 28.75 1 62.69 104 GLU A CA 1
ATOM 848 C C . GLU A 1 104 ? 5.652 2.35 29.531 1 62.69 104 GLU A C 1
ATOM 850 O O . GLU A 1 104 ? 5.02 1.307 29.703 1 62.69 104 GLU A O 1
ATOM 855 N N . LYS A 1 105 ? 5.277 3.504 29.922 1 67.06 105 LYS A N 1
ATOM 856 C CA . LYS A 1 105 ? 4.035 3.633 30.672 1 67.06 105 LYS A CA 1
ATOM 857 C C . LYS A 1 105 ? 2.832 3.211 29.844 1 67.06 105 LYS A C 1
ATOM 859 O O . LYS A 1 105 ? 1.909 2.572 30.344 1 67.06 105 LYS A O 1
ATOM 864 N N . PHE A 1 106 ? 2.922 3.432 28.672 1 71.5 106 PHE A N 1
ATOM 865 C CA . PHE A 1 106 ? 1.78 3.139 27.812 1 71.5 106 PHE A CA 1
ATOM 866 C C . PHE A 1 106 ? 1.844 1.704 27.297 1 71.5 106 PHE A C 1
ATOM 868 O O . PHE A 1 106 ? 0.817 1.121 26.953 1 71.5 106 PHE A O 1
ATOM 875 N N . GLN A 1 107 ? 2.971 1.143 27.312 1 70.38 107 GLN A N 1
ATOM 876 C CA . GLN A 1 107 ? 3.131 -0.244 26.891 1 70.38 107 GLN A CA 1
ATOM 877 C C . GLN A 1 107 ? 2.582 -1.208 27.938 1 70.38 107 GLN A C 1
ATOM 879 O O . GLN A 1 107 ? 2.121 -2.301 27.609 1 70.38 107 GLN A O 1
ATOM 884 N N . THR A 1 108 ? 2.523 -0.704 29.109 1 69.81 108 THR A N 1
ATOM 885 C CA . THR A 1 108 ? 2.145 -1.604 30.203 1 69.81 108 THR A CA 1
ATOM 886 C C . THR A 1 108 ? 0.746 -1.274 30.703 1 69.81 108 THR A C 1
ATOM 888 O O . THR A 1 108 ? 0.22 -1.967 31.578 1 69.81 108 THR A O 1
ATOM 891 N N . ASN A 1 109 ? 0.24 -0.264 30.109 1 75.56 109 ASN A N 1
ATOM 892 C CA . ASN A 1 109 ? -1.104 0.107 30.547 1 75.56 109 ASN A CA 1
ATOM 893 C C . ASN A 1 109 ? -2.154 -0.852 29.984 1 75.56 109 ASN A C 1
ATOM 895 O O . ASN A 1 109 ? -2.402 -0.879 28.781 1 75.56 109 ASN A O 1
ATOM 899 N N . ASP A 1 110 ? -2.777 -1.574 30.766 1 73.38 110 ASP A N 1
ATOM 900 C CA . ASP A 1 110 ? -3.717 -2.627 30.406 1 73.38 110 ASP A CA 1
ATOM 901 C C . ASP A 1 110 ? -5 -2.041 29.812 1 73.38 110 ASP A C 1
ATOM 903 O O . ASP A 1 110 ? -5.781 -2.752 29.172 1 73.38 110 ASP A O 1
ATOM 907 N N . ASN A 1 111 ? -5.184 -0.773 30.016 1 79.31 111 ASN A N 1
ATOM 908 C CA . ASN A 1 111 ? -6.402 -0.148 29.516 1 79.31 111 ASN A CA 1
ATOM 909 C C . ASN A 1 111 ? -6.281 0.226 28.031 1 79.31 111 ASN A C 1
ATOM 911 O O . ASN A 1 111 ? -7.266 0.632 27.406 1 79.31 111 ASN A O 1
ATOM 915 N N . ILE A 1 112 ? -5.133 0.011 27.594 1 86.5 112 ILE A N 1
ATOM 916 C CA . ILE A 1 112 ? -4.922 0.294 26.188 1 86.5 112 ILE A CA 1
ATOM 917 C C . ILE A 1 112 ? -4.906 -1.012 25.391 1 86.5 112 ILE A C 1
ATOM 919 O O . ILE A 1 112 ? -4.102 -1.904 25.672 1 86.5 112 ILE A O 1
ATOM 923 N N . SER A 1 113 ? -5.82 -1.09 24.438 1 90.06 113 SER A N 1
ATOM 924 C CA . SER A 1 113 ? -5.922 -2.299 23.641 1 90.06 113 SER A CA 1
ATOM 925 C C . SER A 1 113 ? -4.66 -2.518 22.812 1 90.06 113 SER A C 1
ATOM 927 O O . SER A 1 113 ? -3.887 -1.584 22.594 1 90.06 113 SER A O 1
ATOM 929 N N . GLU A 1 114 ? -4.434 -3.729 22.359 1 89 114 GLU A N 1
ATOM 930 C CA . GLU A 1 114 ? -3.293 -4.059 21.5 1 89 114 GLU A CA 1
ATOM 931 C C . GLU A 1 114 ? -3.318 -3.246 20.203 1 89 114 GLU A C 1
ATOM 933 O O . GLU A 1 114 ? -2.271 -2.822 19.719 1 89 114 GLU A O 1
ATOM 938 N N . LYS A 1 115 ? -4.516 -3.061 19.734 1 91.5 115 LYS A N 1
ATOM 939 C CA . LYS A 1 115 ? -4.715 -2.236 18.547 1 91.5 115 LYS A CA 1
ATOM 940 C C . LYS A 1 115 ? -4.195 -0.818 18.781 1 91.5 115 LYS A C 1
ATOM 942 O O . LYS A 1 115 ? -3.418 -0.302 17.969 1 91.5 115 LYS A O 1
ATOM 947 N N . ASN A 1 116 ? -4.586 -0.249 19.844 1 94.62 116 ASN A N 1
ATOM 948 C CA . ASN A 1 116 ? -4.191 1.122 20.141 1 94.62 116 ASN A CA 1
ATOM 949 C C . ASN A 1 116 ? -2.695 1.225 20.438 1 94.62 116 ASN A C 1
ATOM 951 O O . ASN A 1 116 ? -2.053 2.207 20.047 1 94.62 116 ASN A O 1
ATOM 955 N N . ARG A 1 117 ? -2.168 0.196 21.047 1 93.69 117 ARG A N 1
ATOM 956 C CA . ARG A 1 117 ? -0.738 0.17 21.344 1 93.69 117 ARG A CA 1
ATOM 957 C C . ARG A 1 117 ? 0.086 0.183 20.047 1 93.69 117 ARG A C 1
ATOM 959 O O . ARG A 1 117 ? 1.131 0.833 19.984 1 93.69 117 ARG A O 1
ATOM 966 N N . SER A 1 118 ? -0.347 -0.554 19.078 1 94.69 118 SER A N 1
ATOM 967 C CA . SER A 1 118 ? 0.352 -0.613 17.797 1 94.69 118 SER A CA 1
ATOM 968 C C . SER A 1 118 ? 0.378 0.751 17.125 1 94.69 118 SER A C 1
ATOM 970 O O . SER A 1 118 ? 1.376 1.122 16.5 1 94.69 118 SER A O 1
ATOM 972 N N . VAL A 1 119 ? -0.708 1.487 17.219 1 96.69 119 VAL A N 1
ATOM 973 C CA . VAL A 1 119 ? -0.797 2.824 16.641 1 96.69 119 VAL A CA 1
ATOM 974 C C . VAL A 1 119 ? 0.12 3.777 17.406 1 96.69 119 VAL A C 1
ATOM 976 O O . VAL A 1 119 ? 0.841 4.574 16.797 1 96.69 119 VAL A O 1
ATOM 979 N N . ILE A 1 120 ? 0.113 3.664 18.75 1 94.88 120 ILE A N 1
ATOM 980 C CA . ILE A 1 120 ? 0.954 4.492 19.609 1 94.88 120 ILE A CA 1
ATOM 981 C C . ILE A 1 120 ? 2.424 4.27 19.25 1 94.88 120 ILE A C 1
ATOM 983 O O . ILE A 1 120 ? 3.186 5.227 19.109 1 94.88 120 ILE A O 1
ATOM 987 N N . ASN A 1 121 ? 2.801 2.988 19.078 1 93.88 121 ASN A N 1
ATOM 988 C CA . ASN A 1 121 ? 4.18 2.646 18.75 1 93.88 121 ASN A CA 1
ATOM 989 C C . ASN A 1 121 ? 4.594 3.242 17.406 1 93.88 121 ASN A C 1
ATOM 991 O O . ASN A 1 121 ? 5.719 3.732 17.25 1 93.88 121 ASN A O 1
ATOM 995 N N . LEU A 1 122 ? 3.703 3.176 16.438 1 96.81 122 LEU A N 1
ATOM 996 C CA . LEU A 1 122 ? 3.994 3.748 15.133 1 96.81 122 LEU A CA 1
ATOM 997 C C . LEU A 1 122 ? 4.32 5.234 15.25 1 96.81 122 LEU A C 1
ATOM 999 O O . LEU A 1 122 ? 5.332 5.695 14.719 1 96.81 122 LEU A O 1
ATOM 1003 N N . LEU A 1 123 ? 3.457 5.949 15.938 1 95.06 123 LEU A N 1
ATOM 1004 C CA . LEU A 1 123 ? 3.619 7.398 16.031 1 95.06 123 LEU A CA 1
ATOM 1005 C C . LEU A 1 123 ? 4.855 7.75 16.844 1 95.06 123 LEU A C 1
ATOM 1007 O O . LEU A 1 123 ? 5.562 8.711 16.531 1 95.06 123 LEU A O 1
ATOM 1011 N N . TYR A 1 124 ? 5.121 7.012 17.859 1 92.88 124 TYR A N 1
ATOM 1012 C CA . TYR A 1 124 ? 6.328 7.238 18.641 1 92.88 124 TYR A CA 1
ATOM 1013 C C . TYR A 1 124 ? 7.578 7.051 17.781 1 92.88 124 TYR A C 1
ATOM 1015 O O . TYR A 1 124 ? 8.484 7.891 17.812 1 92.88 124 TYR A O 1
ATOM 1023 N N . ASN A 1 125 ? 7.605 5.965 17.094 1 92.75 125 ASN A N 1
ATOM 1024 C CA . ASN A 1 125 ? 8.805 5.629 16.344 1 92.75 125 ASN A CA 1
ATOM 1025 C C . ASN A 1 125 ? 8.961 6.508 15.102 1 92.75 125 ASN A C 1
ATOM 1027 O O . ASN A 1 125 ? 10.078 6.781 14.664 1 92.75 125 ASN A O 1
ATOM 1031 N N . SER A 1 126 ? 7.855 7.016 14.586 1 93 126 SER A N 1
ATOM 1032 C CA . SER A 1 126 ? 7.93 7.801 13.359 1 93 126 SER A CA 1
ATOM 1033 C C . SER A 1 126 ? 8.078 9.289 13.656 1 93 126 SER A C 1
ATOM 1035 O O . SER A 1 126 ? 8.703 10.023 12.891 1 93 126 SER A O 1
ATOM 1037 N N . GLU A 1 127 ? 7.445 9.742 14.734 1 91.44 127 GLU A N 1
ATOM 1038 C CA . GLU A 1 127 ? 7.438 11.188 14.953 1 91.44 127 GLU A CA 1
ATOM 1039 C C . GLU A 1 127 ? 7.707 11.523 16.422 1 91.44 127 GLU A C 1
ATOM 1041 O O . GLU A 1 127 ? 7.684 12.695 16.797 1 91.44 127 GLU A O 1
ATOM 1046 N N . LYS A 1 128 ? 7.898 10.562 17.266 1 88.88 128 LYS A N 1
ATOM 1047 C CA . LYS A 1 128 ? 8.328 10.695 18.656 1 88.88 128 LYS A CA 1
ATOM 1048 C C . LYS A 1 128 ? 7.246 11.352 19.5 1 88.88 128 LYS A C 1
ATOM 1050 O O . LYS A 1 128 ? 7.547 12.094 20.438 1 88.88 128 LYS A O 1
ATOM 1055 N N . THR A 1 129 ? 5.969 11.188 19.125 1 90.62 129 THR A N 1
ATOM 1056 C CA . THR A 1 129 ? 4.855 11.617 19.953 1 90.62 129 THR A CA 1
ATOM 1057 C C . THR A 1 129 ? 4.352 10.461 20.828 1 90.62 129 THR A C 1
ATOM 1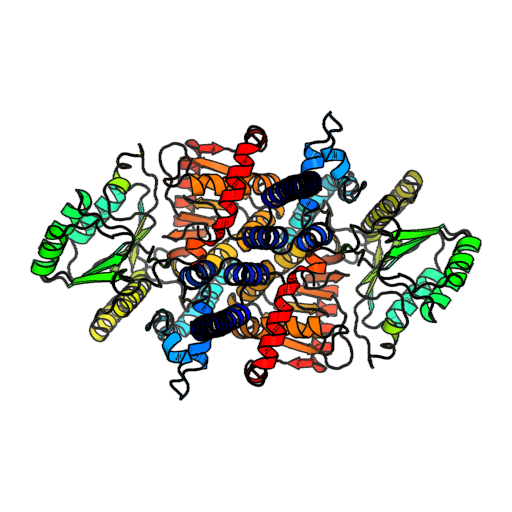059 O O . THR A 1 129 ? 4.496 9.297 20.453 1 90.62 129 THR A O 1
ATOM 1062 N N . LEU A 1 130 ? 3.795 10.789 21.969 1 89.19 130 LEU A N 1
ATOM 1063 C CA . LEU A 1 130 ? 3.205 9.828 22.891 1 89.19 130 LEU A CA 1
ATOM 1064 C C . LEU A 1 130 ? 1.82 10.289 23.328 1 89.19 130 LEU A C 1
ATOM 1066 O O . LEU A 1 130 ? 1.492 11.469 23.25 1 89.19 130 LEU A O 1
ATOM 1070 N N . PRO A 1 131 ? 1.007 9.289 23.797 1 90.44 131 PRO A N 1
ATOM 1071 C CA . PRO A 1 131 ? -0.264 9.711 24.375 1 90.44 131 PRO A CA 1
ATOM 1072 C C . PRO A 1 131 ? -0.078 10.641 25.578 1 90.44 131 PRO A C 1
ATOM 1074 O O . PRO A 1 131 ? 0.844 10.445 26.375 1 90.44 131 PRO A O 1
ATOM 1077 N N . VAL A 1 132 ? -0.969 11.57 25.641 1 85.94 132 VAL A N 1
ATOM 1078 C CA . VAL A 1 132 ? -0.877 12.562 26.719 1 85.94 132 VAL A CA 1
ATOM 1079 C C . VAL A 1 132 ? -1.95 12.289 27.766 1 85.94 132 VAL A C 1
ATOM 1081 O O . VAL A 1 132 ? -3.107 12.031 27.422 1 85.94 132 VAL A O 1
ATOM 1084 N N . GLU A 1 133 ? -1.48 12.281 28.969 1 83.56 133 GLU A N 1
ATOM 1085 C CA . GLU A 1 133 ? -2.391 12.258 30.109 1 83.56 133 GLU A CA 1
ATOM 1086 C C . GLU A 1 133 ? -2.672 13.664 30.625 1 83.56 133 GLU A C 1
ATOM 1088 O O . GLU A 1 133 ? -2.088 14.641 30.141 1 83.56 133 GLU A O 1
ATOM 1093 N N . GLY A 1 134 ? -3.676 13.867 31.516 1 88.25 134 GLY A N 1
ATOM 1094 C CA . GLY A 1 134 ? -3.982 15.172 32.094 1 88.25 134 GLY A CA 1
ATOM 1095 C C . GLY A 1 134 ? -4.895 16 31.203 1 88.25 134 GLY A C 1
ATOM 1096 O O . GLY A 1 134 ? -4.984 17.219 31.375 1 88.25 134 GLY A O 1
ATOM 1097 N N . ASN A 1 135 ? -5.52 15.32 30.172 1 92.69 135 ASN A N 1
ATOM 1098 C CA . ASN A 1 135 ? -6.555 15.992 29.375 1 92.69 135 ASN A CA 1
ATOM 1099 C C . ASN A 1 135 ? -7.875 16.062 30.141 1 92.69 135 ASN A C 1
ATOM 1101 O O . ASN A 1 135 ? -8.398 15.031 30.578 1 92.69 135 ASN A O 1
ATOM 1105 N N . ARG A 1 136 ? -8.406 17.219 30.25 1 94.81 136 ARG A N 1
ATOM 1106 C CA . ARG A 1 136 ? -9.422 17.469 31.266 1 94.81 136 ARG A CA 1
ATOM 1107 C C . ARG A 1 136 ? -10.812 17.531 30.641 1 94.81 136 ARG A C 1
ATOM 1109 O O . ARG A 1 136 ? -11.805 17.172 31.281 1 94.81 136 ARG A O 1
ATOM 1116 N N . SER A 1 137 ? -10.898 18.109 29.516 1 96.38 137 SER A N 1
ATOM 1117 C CA . SER A 1 137 ? -12.219 18.188 28.891 1 96.38 137 SER A CA 1
ATOM 1118 C C . SER A 1 137 ? -12.102 18.359 27.375 1 96.38 137 SER A C 1
ATOM 1120 O O . SER A 1 137 ? -11.039 18.719 26.875 1 96.38 137 SER A O 1
ATOM 1122 N N . TYR A 1 138 ? -13.164 17.984 26.75 1 97.94 138 TYR A N 1
ATOM 1123 C CA . TYR A 1 138 ? -13.281 18.156 25.297 1 97.94 138 TYR A CA 1
ATOM 1124 C C . TYR A 1 138 ? -14.719 18.5 24.906 1 97.94 138 TYR A C 1
ATOM 1126 O O . TYR A 1 138 ? -15.648 18.281 25.688 1 97.94 138 TYR A O 1
ATOM 1134 N N . LYS A 1 139 ? -14.867 19.094 23.781 1 98.69 139 LYS A N 1
ATOM 1135 C CA . LYS A 1 139 ? -16.172 19.297 23.141 1 98.69 139 LYS A CA 1
ATOM 1136 C C . LYS A 1 139 ? -16.062 19.25 21.625 1 98.69 139 LYS A C 1
ATOM 1138 O O . LYS A 1 139 ? -15.211 19.922 21.031 1 98.69 139 LYS A O 1
ATOM 1143 N N . ILE A 1 140 ? -16.906 18.406 21.031 1 98.81 140 ILE A N 1
ATOM 1144 C CA . ILE A 1 140 ? -16.906 18.297 19.578 1 98.81 140 ILE A CA 1
ATOM 1145 C C . ILE A 1 140 ? -18 19.188 18.984 1 98.81 140 ILE A C 1
ATOM 1147 O O . ILE A 1 140 ? -19.094 19.266 19.531 1 98.81 140 ILE A O 1
ATOM 1151 N N . TYR A 1 141 ? -17.688 19.875 17.953 1 98.75 141 TYR A N 1
ATOM 1152 C CA . TYR A 1 141 ? -18.641 20.734 17.234 1 98.75 141 TYR A CA 1
ATOM 1153 C C . TYR A 1 141 ? -18.844 20.219 15.812 1 98.75 141 TYR A C 1
ATOM 1155 O O . TYR A 1 141 ? -17.875 19.859 15.133 1 98.75 141 TYR A O 1
ATOM 1163 N N . TYR A 1 142 ? -20.078 20.266 15.336 1 98.12 142 TYR A N 1
ATOM 1164 C CA . TYR A 1 142 ? -20.391 19.672 14.039 1 98.12 142 TYR A CA 1
ATOM 1165 C C . TYR A 1 142 ? -20.844 20.734 13.055 1 98.12 142 TYR A C 1
ATOM 1167 O O . TYR A 1 142 ? -21.266 20.422 11.938 1 98.12 142 TYR A O 1
ATOM 1175 N N . ASN A 1 143 ? -20.781 21.984 13.477 1 96.38 143 ASN A N 1
ATOM 1176 C CA . ASN A 1 143 ? -21.078 23.125 12.609 1 96.38 143 ASN A CA 1
ATOM 1177 C C . ASN A 1 143 ? -20.25 24.344 12.992 1 96.38 143 ASN A C 1
ATOM 1179 O O . ASN A 1 143 ? -19.766 24.453 14.125 1 96.38 143 ASN A O 1
ATOM 1183 N N . GLY A 1 144 ? -20.141 25.266 12.023 1 97.12 144 GLY A N 1
ATOM 1184 C CA . GLY A 1 144 ? -19.266 26.406 12.203 1 97.12 144 GLY A CA 1
ATOM 1185 C C . GLY A 1 144 ? -19.781 27.406 13.219 1 97.12 144 GLY A C 1
ATOM 1186 O O . GLY A 1 144 ? -19.016 28.031 13.938 1 97.12 144 GLY A O 1
ATOM 1187 N N . LYS A 1 145 ? -21.094 27.531 13.266 1 96.69 145 LYS A N 1
ATOM 1188 C CA . LYS A 1 145 ? -21.672 28.484 14.203 1 96.69 145 LYS A CA 1
ATOM 1189 C C . LYS A 1 145 ? -21.266 28.172 15.641 1 96.69 145 LYS A C 1
ATOM 1191 O O . LYS A 1 145 ? -20.766 29.047 16.359 1 96.69 145 LYS A O 1
ATOM 1196 N N . ASP A 1 146 ? -21.484 26.938 16.031 1 98.06 146 ASP A N 1
ATOM 1197 C CA . ASP A 1 146 ? -21.172 26.516 17.391 1 98.06 146 ASP A CA 1
ATOM 1198 C C . ASP A 1 146 ? -19.672 26.516 17.641 1 98.06 146 ASP A C 1
ATOM 1200 O O . ASP A 1 146 ? -19.203 26.938 18.703 1 98.06 146 ASP A O 1
ATOM 1204 N N . ALA A 1 147 ? -18.922 26.047 16.719 1 98.5 147 ALA A N 1
ATOM 1205 C CA . ALA A 1 147 ? -17.469 25.969 16.875 1 98.5 147 ALA A CA 1
ATOM 1206 C C . ALA A 1 147 ? -16.844 27.344 17.062 1 98.5 147 ALA A C 1
ATOM 1208 O O . ALA A 1 147 ? -16.031 27.547 17.969 1 98.5 147 ALA A O 1
ATOM 1209 N N . PHE A 1 148 ? -17.234 28.312 16.219 1 98.38 148 PHE A N 1
ATOM 1210 C CA . PHE A 1 148 ? -16.609 29.641 16.281 1 98.38 148 PHE A CA 1
ATOM 1211 C C . PHE A 1 148 ? -17.156 30.438 17.453 1 98.38 148 PHE A C 1
ATOM 1213 O O . PHE A 1 148 ? -16.453 31.281 18.016 1 98.38 148 PHE A O 1
ATOM 1220 N N . SER A 1 149 ? -18.375 30.125 17.828 1 98.38 149 SER A N 1
ATOM 1221 C CA . SER A 1 149 ? -18.875 30.719 19.062 1 98.38 149 SER A CA 1
ATOM 1222 C C . SER A 1 149 ? -18 30.312 20.25 1 98.38 149 SER A C 1
ATOM 1224 O O . SER A 1 149 ? -17.656 31.141 21.094 1 98.38 149 SER A O 1
ATOM 1226 N N . SER A 1 150 ? -17.734 29.016 20.297 1 98.69 150 SER A N 1
ATOM 1227 C CA . SER A 1 150 ? -16.875 28.5 21.359 1 98.69 150 SER A CA 1
ATOM 1228 C C . SER A 1 150 ? -15.484 29.109 21.281 1 98.69 150 SER A C 1
ATOM 1230 O O . SER A 1 150 ? -14.906 29.5 22.312 1 98.69 150 SER A O 1
ATOM 1232 N N . LEU A 1 151 ? -14.945 29.234 20.125 1 98.69 151 LEU A N 1
ATOM 1233 C CA . LEU A 1 151 ? -13.625 29.812 19.906 1 98.69 151 LEU A CA 1
ATOM 1234 C C . LEU A 1 151 ? -13.594 31.266 20.375 1 98.69 151 LEU A C 1
ATOM 1236 O O . LEU A 1 151 ? -12.672 31.672 21.094 1 98.69 151 LEU A O 1
ATOM 1240 N N . ILE A 1 152 ? -14.594 32.031 19.984 1 98.62 152 ILE A N 1
ATOM 1241 C CA . ILE A 1 152 ? -14.68 33.438 20.328 1 98.62 152 ILE A CA 1
ATOM 1242 C C . ILE A 1 152 ? -14.766 33.594 21.844 1 98.62 152 ILE A C 1
ATOM 1244 O O . ILE A 1 152 ? -14.094 34.469 22.438 1 98.62 152 ILE A O 1
ATOM 1248 N N . ASN A 1 153 ? -15.578 32.719 22.422 1 98.69 153 ASN A N 1
ATOM 1249 C CA . ASN A 1 153 ? -15.703 32.781 23.875 1 98.69 153 ASN A CA 1
ATOM 1250 C C . ASN A 1 153 ? -14.367 32.531 24.562 1 98.69 153 ASN A C 1
ATOM 1252 O O . ASN A 1 153 ? -14.023 33.219 25.531 1 98.69 153 ASN A O 1
ATOM 1256 N N . ASP A 1 154 ? -13.641 31.562 24.125 1 98.69 154 ASP A N 1
ATOM 1257 C CA . ASP A 1 154 ? -12.352 31.25 24.734 1 98.69 154 ASP A CA 1
ATOM 1258 C C . ASP A 1 154 ? -11.344 32.375 24.5 1 98.69 154 ASP A C 1
ATOM 1260 O O . ASP A 1 154 ? -10.531 32.656 25.375 1 98.69 154 ASP A O 1
ATOM 1264 N N . ILE A 1 155 ? -11.328 33 23.312 1 98.69 155 ILE A N 1
ATOM 1265 C CA . ILE A 1 155 ? -10.43 34.125 23.031 1 98.69 155 ILE A CA 1
ATOM 1266 C C . ILE A 1 155 ? -10.75 35.281 23.938 1 98.69 155 ILE A C 1
ATOM 1268 O O . ILE A 1 155 ? -9.852 35.938 24.484 1 98.69 155 ILE A O 1
ATOM 1272 N N . LEU A 1 156 ? -12.016 35.531 24.094 1 98.44 156 LEU A N 1
ATOM 1273 C CA . LEU A 1 156 ? -12.469 36.625 24.953 1 98.44 156 LEU A CA 1
ATOM 1274 C C . LEU A 1 156 ? -11.984 36.438 26.391 1 98.44 156 LEU A C 1
ATOM 1276 O O . LEU A 1 156 ? -11.703 37.438 27.078 1 98.44 156 LEU A O 1
ATOM 1280 N N . ASN A 1 157 ? -11.859 35.281 26.781 1 98.38 157 ASN A N 1
ATOM 1281 C CA . ASN A 1 157 ? -11.5 35 28.172 1 98.38 157 ASN A CA 1
ATOM 1282 C C . ASN A 1 157 ? -10.008 34.688 28.312 1 98.38 157 ASN A C 1
ATOM 1284 O O . ASN A 1 157 ? -9.547 34.344 29.391 1 98.38 157 ASN A O 1
ATOM 1288 N N . ALA A 1 158 ? -9.297 34.75 27.234 1 98.38 158 ALA A N 1
ATOM 1289 C CA . ALA A 1 158 ? -7.863 34.469 27.266 1 98.38 158 ALA A CA 1
ATOM 1290 C C . ALA A 1 158 ? -7.148 35.438 28.203 1 98.38 158 ALA A C 1
ATOM 1292 O O . ALA A 1 158 ? -7.508 36.625 28.266 1 98.38 158 ALA A O 1
ATOM 1293 N N . LYS A 1 159 ? -6.02 35.031 28.797 1 96.88 159 LYS A N 1
ATOM 1294 C CA . LYS A 1 159 ? -5.367 35.844 29.812 1 96.88 159 LYS A CA 1
ATOM 1295 C C . LYS A 1 159 ? -3.891 36.062 29.484 1 96.88 159 LYS A C 1
ATOM 1297 O O . LYS A 1 159 ? -3.285 37.031 29.922 1 96.88 159 LYS A O 1
ATOM 1302 N N . LYS A 1 160 ? -3.289 35.188 28.75 1 95.38 160 LYS A N 1
ATOM 1303 C CA . LYS A 1 160 ? -1.84 35.25 28.594 1 95.38 160 LYS A CA 1
ATOM 1304 C C . LYS A 1 160 ? -1.443 35.25 27.125 1 95.38 160 LYS A C 1
ATOM 1306 O O . LYS A 1 160 ? -0.661 36.125 26.703 1 95.38 160 LYS A O 1
ATOM 1311 N N . SER A 1 161 ? -1.894 34.312 26.391 1 97.19 161 SER A N 1
ATOM 1312 C CA . SER A 1 161 ? -1.418 34.188 25.016 1 97.19 161 SER A CA 1
ATOM 1313 C C . SER A 1 161 ? -2.486 33.594 24.109 1 97.19 161 SER A C 1
ATOM 1315 O O . SER A 1 161 ? -3.359 32.844 24.578 1 97.19 161 SER A O 1
ATOM 1317 N N . ILE A 1 162 ? -2.42 33.969 22.844 1 98.56 162 ILE A N 1
ATOM 1318 C CA . ILE A 1 162 ? -3.26 33.406 21.781 1 98.56 162 ILE A CA 1
ATOM 1319 C C . ILE A 1 162 ? -2.408 33.125 20.547 1 98.56 162 ILE A C 1
ATOM 1321 O O . ILE A 1 162 ? -1.803 34.031 19.984 1 98.56 162 ILE A O 1
ATOM 1325 N N . TYR A 1 163 ? -2.266 31.891 20.125 1 98.38 163 TYR A N 1
ATOM 1326 C CA . TYR A 1 163 ? -1.572 31.469 18.906 1 98.38 163 TYR A CA 1
ATOM 1327 C C . TYR A 1 163 ? -2.537 30.828 17.922 1 98.38 163 TYR A C 1
ATOM 1329 O O . TYR A 1 163 ? -3.223 29.859 18.25 1 98.38 163 TYR A O 1
ATOM 1337 N N . MET A 1 164 ? -2.629 31.359 16.703 1 98.62 164 MET A N 1
ATOM 1338 C CA . MET A 1 164 ? -3.562 30.844 15.711 1 98.62 164 MET A CA 1
ATOM 1339 C C . MET A 1 164 ? -2.85 30.562 14.391 1 98.62 164 MET A C 1
ATOM 1341 O O . MET A 1 164 ? -1.976 31.328 13.984 1 98.62 164 MET A O 1
ATOM 1345 N N . GLN A 1 165 ? -3.213 29.484 13.797 1 98.19 165 GLN A N 1
ATOM 1346 C CA . GLN A 1 165 ? -2.723 29.109 12.477 1 98.19 165 GLN A CA 1
ATOM 1347 C C . GLN A 1 165 ? -3.844 28.516 11.617 1 98.19 165 GLN A C 1
ATOM 1349 O O . GLN A 1 165 ? -4.543 27.594 12.047 1 98.19 165 GLN A O 1
ATOM 1354 N N . TYR A 1 166 ? -4.027 29.094 10.414 1 98.12 166 TYR A N 1
ATOM 1355 C CA . TYR A 1 166 ? -5.082 28.625 9.523 1 98.12 166 TYR A CA 1
ATOM 1356 C C . TYR A 1 166 ? -4.629 28.672 8.07 1 98.12 166 TYR A C 1
ATOM 1358 O O . TYR A 1 166 ? -3.822 29.531 7.688 1 98.12 166 TYR A O 1
ATOM 1366 N N . TYR A 1 167 ? -5.203 27.766 7.281 1 97.06 167 TYR A N 1
ATOM 1367 C CA . TYR A 1 167 ? -4.949 27.719 5.844 1 97.06 167 TYR A CA 1
ATOM 1368 C C . TYR A 1 167 ? -5.648 28.875 5.137 1 97.06 167 TYR A C 1
ATOM 1370 O O . TYR A 1 167 ? -5.039 29.578 4.32 1 97.06 167 TYR A O 1
ATOM 1378 N N . ILE A 1 168 ? -6.879 29.047 5.406 1 96.44 168 ILE A N 1
ATOM 1379 C CA . ILE A 1 168 ? -7.66 30.156 4.863 1 96.44 168 ILE A CA 1
ATOM 1380 C C . ILE A 1 168 ? -8.07 31.094 5.992 1 96.44 168 ILE A C 1
ATOM 1382 O O . ILE A 1 168 ? -8.617 30.672 7.008 1 96.44 168 ILE A O 1
ATOM 1386 N N . TRP A 1 169 ? -7.789 32.312 5.809 1 97.38 169 TRP A N 1
ATOM 1387 C CA . TRP A 1 169 ? -8.164 33.406 6.707 1 97.38 169 TRP A CA 1
ATOM 1388 C C . TRP A 1 169 ? -8.742 34.594 5.93 1 97.38 169 TRP A C 1
ATOM 1390 O O . TRP A 1 169 ? -8.07 35.156 5.074 1 97.38 169 TRP A O 1
ATOM 1400 N N . HIS A 1 170 ? -10.016 34.906 6.234 1 96.5 170 HIS A N 1
ATOM 1401 C CA . HIS A 1 170 ? -10.68 36 5.512 1 96.5 170 HIS A CA 1
ATOM 1402 C C . HIS A 1 170 ? -10.953 37.188 6.43 1 96.5 170 HIS A C 1
ATOM 1404 O O . HIS A 1 170 ? -11.297 37 7.602 1 96.5 170 HIS A O 1
ATOM 1410 N N . SER A 1 171 ? -10.844 38.406 5.816 1 97.19 171 SER A N 1
ATOM 1411 C CA . SER A 1 171 ? -11.281 39.594 6.531 1 97.19 171 SER A CA 1
ATOM 1412 C C . SER A 1 171 ? -12.758 39.875 6.305 1 97.19 171 SER A C 1
ATOM 1414 O O . SER A 1 171 ? -13.148 41 5.969 1 97.19 171 SER A O 1
ATOM 1416 N N . ASP A 1 172 ? -13.594 38.938 6.422 1 96.19 172 ASP A N 1
ATOM 1417 C CA . ASP A 1 172 ? -15.047 39.062 6.324 1 96.19 172 ASP A CA 1
ATOM 1418 C C . ASP A 1 172 ? -15.672 39.281 7.699 1 96.19 172 ASP A C 1
ATOM 1420 O O . ASP A 1 172 ? -15 39.75 8.617 1 96.19 172 ASP A O 1
ATOM 1424 N N . LYS A 1 173 ? -16.953 39 7.852 1 96.25 173 LYS A N 1
ATOM 1425 C CA . LYS A 1 173 ? -17.641 39.312 9.102 1 96.25 173 LYS A CA 1
ATOM 1426 C C . LYS A 1 173 ? -17.031 38.562 10.273 1 96.25 173 LYS A C 1
ATOM 1428 O O . LYS A 1 173 ? -16.75 39.156 11.32 1 96.25 173 LYS A O 1
ATOM 1433 N N . LEU A 1 174 ? -16.891 37.312 10.164 1 96.69 174 LEU A N 1
ATOM 1434 C CA . LEU A 1 174 ? -16.25 36.5 11.211 1 96.69 174 LEU A CA 1
ATOM 1435 C C . LEU A 1 174 ? -14.82 36.969 11.461 1 96.69 174 LEU A C 1
ATOM 1437 O O . LEU A 1 174 ? -14.414 37.156 12.609 1 96.69 174 LEU A O 1
ATOM 1441 N N . GLY A 1 175 ? -14.086 37.125 10.32 1 97.44 175 GLY A N 1
ATOM 1442 C CA . GLY A 1 175 ? -12.711 37.562 10.438 1 97.44 175 GLY A CA 1
ATOM 1443 C C . GLY A 1 175 ? -12.578 38.875 11.172 1 97.44 175 GLY A C 1
ATOM 1444 O O . GLY A 1 175 ? -11.688 39.031 12.008 1 97.44 175 GLY A O 1
ATOM 1445 N N . THR A 1 176 ? -13.414 39.781 10.867 1 97.88 176 THR A N 1
ATOM 1446 C CA . THR A 1 176 ? -13.375 41.094 11.492 1 97.88 176 THR A CA 1
ATOM 1447 C C . THR A 1 176 ? -13.703 41 12.977 1 97.88 176 THR A C 1
ATOM 1449 O O . THR A 1 176 ? -13.07 41.656 13.805 1 97.88 176 THR A O 1
ATOM 1452 N N . ARG A 1 177 ? -14.688 40.25 13.242 1 97.69 177 ARG A N 1
ATOM 1453 C CA . ARG A 1 177 ? -15.047 40.031 14.641 1 97.69 177 ARG A CA 1
ATOM 1454 C C . ARG A 1 177 ? -13.867 39.5 15.43 1 97.69 177 ARG A C 1
ATOM 1456 O O . ARG A 1 177 ? -13.562 39.969 16.531 1 97.69 177 ARG A O 1
ATOM 1463 N N . ILE A 1 178 ? -13.234 38.5 14.922 1 98.12 178 ILE A N 1
ATOM 1464 C CA . ILE A 1 178 ? -12.086 37.906 15.57 1 98.12 178 ILE A CA 1
ATOM 1465 C C . ILE A 1 178 ? -10.953 38.906 15.695 1 98.12 178 ILE A C 1
ATOM 1467 O O . ILE A 1 178 ? -10.344 39.031 16.766 1 98.12 178 ILE A O 1
ATOM 1471 N N . LYS A 1 179 ? -10.711 39.625 14.602 1 98.06 179 LYS A N 1
ATOM 1472 C CA . LYS A 1 179 ? -9.68 40.656 14.625 1 98.06 179 LYS A CA 1
ATOM 1473 C C . LYS A 1 179 ? -9.938 41.688 15.742 1 98.06 179 LYS A C 1
ATOM 1475 O O . LYS A 1 179 ? -9.023 42.031 16.484 1 98.06 179 LYS A O 1
ATOM 1480 N N . ASP A 1 180 ? -11.133 42.125 15.844 1 98.44 180 ASP A N 1
ATOM 1481 C CA . ASP A 1 180 ? -11.477 43.156 16.844 1 98.44 180 ASP A CA 1
ATOM 1482 C C . ASP A 1 180 ? -11.188 42.625 18.25 1 98.44 180 ASP A C 1
ATOM 1484 O O . ASP A 1 180 ? -10.672 43.375 19.094 1 98.44 180 ASP A O 1
ATOM 1488 N N . ILE A 1 181 ? -11.5 41.438 18.5 1 98.56 181 ILE A N 1
ATOM 1489 C CA . ILE A 1 181 ? -11.25 40.812 19.812 1 98.56 181 ILE A CA 1
ATOM 1490 C C . ILE A 1 181 ? -9.75 40.656 20.031 1 98.56 181 ILE A C 1
ATOM 1492 O O . ILE A 1 181 ? -9.242 40.938 21.125 1 98.56 181 ILE A O 1
ATOM 1496 N N . LEU A 1 182 ? -9.023 40.219 19.016 1 98.62 182 LEU A N 1
ATOM 1497 C CA . LEU A 1 182 ? -7.578 40.031 19.125 1 98.62 182 LEU A CA 1
ATOM 1498 C C . LEU A 1 182 ? -6.898 41.375 19.422 1 98.62 182 LEU A C 1
ATOM 1500 O O . LEU A 1 182 ? -5.965 41.438 20.219 1 98.62 182 LEU A O 1
ATOM 1504 N N . VAL A 1 183 ? -7.371 42.438 18.75 1 98.25 183 VAL A N 1
ATOM 1505 C CA . VAL A 1 183 ? -6.828 43.781 18.969 1 98.25 183 VAL A CA 1
ATOM 1506 C C . VAL A 1 183 ? -7.059 44.188 20.422 1 98.25 183 VAL A C 1
ATOM 1508 O O . VAL A 1 183 ? -6.148 44.719 21.078 1 98.25 183 VAL A O 1
ATOM 1511 N N . LYS A 1 184 ? -8.258 43.969 20.859 1 98.31 184 LYS A N 1
ATOM 1512 C CA . LYS A 1 184 ? -8.586 44.281 22.25 1 98.31 184 LYS A CA 1
ATOM 1513 C C . LYS A 1 184 ? -7.676 43.531 23.219 1 98.31 184 LYS A C 1
ATOM 1515 O O . LYS A 1 184 ? -7.145 44.125 24.172 1 98.31 184 LYS A O 1
ATOM 1520 N N . LYS A 1 185 ? -7.52 42.281 22.969 1 98.44 185 LYS A N 1
ATOM 1521 C CA . LYS A 1 185 ? -6.719 41.438 23.844 1 98.44 185 LYS A CA 1
ATOM 1522 C C . LYS A 1 185 ? -5.242 41.812 23.781 1 98.44 185 LYS A C 1
ATOM 1524 O O . LYS A 1 185 ? -4.531 41.719 24.781 1 98.44 185 LYS A O 1
ATOM 1529 N N . ALA A 1 186 ? -4.805 42.156 22.656 1 98.19 186 ALA A N 1
ATOM 1530 C CA . ALA A 1 186 ? -3.432 42.625 22.516 1 98.19 186 ALA A CA 1
ATOM 1531 C C . ALA A 1 186 ? -3.195 43.875 23.359 1 98.19 186 ALA A C 1
ATOM 1533 O O . ALA A 1 186 ? -2.146 44.031 24 1 98.19 186 ALA A O 1
ATOM 1534 N N . LYS A 1 187 ? -4.086 44.75 23.375 1 97.38 187 LYS A N 1
ATOM 1535 C CA . LYS A 1 187 ? -3.994 45.969 24.156 1 97.38 187 LYS A CA 1
ATOM 1536 C C . LYS A 1 187 ? -3.996 45.688 25.656 1 97.38 187 LYS A C 1
ATOM 1538 O O . LYS A 1 187 ? -3.465 46.469 26.438 1 97.38 187 LYS A O 1
ATOM 1543 N N . GLU A 1 188 ? -4.617 44.594 25.969 1 97.75 188 GLU A N 1
ATOM 1544 C CA . GLU A 1 188 ? -4.613 44.156 27.359 1 97.75 188 GLU A CA 1
ATOM 1545 C C . GLU A 1 188 ? -3.279 43.5 27.734 1 97.75 188 GLU A C 1
ATOM 1547 O O . GLU A 1 188 ? -3.072 43.125 28.875 1 97.75 188 GLU A O 1
ATOM 1552 N N . GLY A 1 189 ? -2.389 43.344 26.766 1 97 189 GLY A N 1
ATOM 1553 C CA . GLY A 1 189 ? -1.033 42.906 27.062 1 97 189 GLY A CA 1
ATOM 1554 C C . GLY A 1 189 ? -0.774 41.469 26.688 1 97 189 GLY A C 1
ATOM 1555 O O . GLY A 1 189 ? 0.303 40.938 26.953 1 97 189 GLY A O 1
ATOM 1556 N N . LEU A 1 190 ? -1.728 40.781 26.062 1 97.5 190 LEU A N 1
ATOM 1557 C CA . LEU A 1 190 ? -1.556 39.375 25.688 1 97.5 190 LEU A CA 1
ATOM 1558 C C . LEU A 1 190 ? -0.573 39.25 24.531 1 97.5 190 LEU A C 1
ATOM 1560 O O . LEU A 1 190 ? -0.529 40.094 23.641 1 97.5 190 LEU A O 1
ATOM 1564 N N . GLU A 1 191 ? 0.244 38.156 24.547 1 96.69 191 GLU A N 1
ATOM 1565 C CA . GLU A 1 191 ? 1.059 37.781 23.391 1 96.69 191 GLU A CA 1
ATOM 1566 C C . GLU A 1 191 ? 0.22 37.094 22.328 1 96.69 191 GLU A C 1
ATOM 1568 O O . GLU A 1 191 ? -0.358 36.031 22.578 1 96.69 191 GLU A O 1
ATOM 1573 N N . ILE A 1 192 ? 0.143 37.688 21.172 1 98.19 192 ILE A N 1
ATOM 1574 C CA . ILE A 1 192 ? -0.689 37.125 20.109 1 98.19 192 ILE A CA 1
ATOM 1575 C C . ILE A 1 192 ? 0.148 36.938 18.844 1 98.19 192 ILE A C 1
ATOM 1577 O O . ILE A 1 192 ? 0.776 37.875 18.359 1 98.19 192 ILE A O 1
ATOM 1581 N N . LYS A 1 193 ? 0.191 35.719 18.328 1 98.12 193 LYS A N 1
ATOM 1582 C CA . LYS A 1 193 ? 0.906 35.375 17.109 1 98.12 193 LYS A CA 1
ATOM 1583 C C . LYS A 1 193 ? -0.002 34.625 16.141 1 98.12 193 LYS A C 1
ATOM 1585 O O . LYS A 1 193 ? -0.683 33.656 16.516 1 98.12 193 LYS A O 1
ATOM 1590 N N . LEU A 1 194 ? -0.041 35.062 14.898 1 98.19 194 LEU A N 1
ATOM 1591 C CA . LEU A 1 194 ? -0.89 34.469 13.859 1 98.19 194 LEU A CA 1
ATOM 1592 C C . LEU A 1 194 ? -0.054 34 12.68 1 98.19 194 LEU A C 1
ATOM 1594 O O . LEU A 1 194 ? 0.889 34.656 12.266 1 98.19 194 LEU A O 1
ATOM 1598 N N . ILE A 1 195 ? -0.352 32.781 12.195 1 97.19 195 ILE A N 1
ATOM 1599 C CA . ILE A 1 195 ? 0.258 32.281 10.961 1 97.19 195 ILE A CA 1
ATOM 1600 C C . I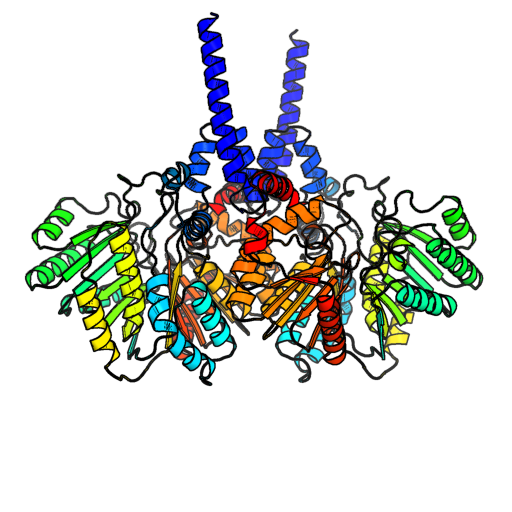LE A 1 195 ? -0.812 32.125 9.883 1 97.19 195 ILE A C 1
ATOM 1602 O O . ILE A 1 195 ? -1.8 31.406 10.086 1 97.19 195 ILE A O 1
ATOM 1606 N N . PHE A 1 196 ? -0.64 32.781 8.758 1 95.5 196 PHE A N 1
ATOM 1607 C CA . PHE A 1 196 ? -1.473 32.625 7.574 1 95.5 196 PHE A CA 1
ATOM 1608 C C . PHE A 1 196 ? -0.746 31.812 6.508 1 95.5 196 PHE A C 1
ATOM 1610 O O . PHE A 1 196 ? 0.466 31.953 6.336 1 95.5 196 PHE A O 1
ATOM 1617 N N . ASP A 1 197 ? -1.475 30.922 5.832 1 94.31 197 ASP A N 1
ATOM 1618 C CA . ASP A 1 197 ? -0.847 30.281 4.684 1 94.31 197 ASP A CA 1
ATOM 1619 C C . ASP A 1 197 ? -0.625 31.281 3.547 1 94.31 197 ASP A C 1
ATOM 1621 O O . ASP A 1 197 ? -1.491 32.094 3.266 1 94.31 197 ASP A O 1
ATOM 1625 N N . GLY A 1 198 ? 0.465 31.141 2.916 1 89.69 198 GLY A N 1
ATOM 1626 C CA . GLY A 1 198 ? 0.862 32.125 1.906 1 89.69 198 GLY A CA 1
ATOM 1627 C C . GLY A 1 198 ? -0.04 32.094 0.687 1 89.69 198 GLY A C 1
ATOM 1628 O O . GLY A 1 198 ? -0.245 33.156 0.056 1 89.69 198 GLY A O 1
ATOM 1629 N N . LEU A 1 199 ? -0.55 31.016 0.351 1 87.25 199 LEU A N 1
ATOM 1630 C CA . LEU A 1 199 ? -1.402 30.906 -0.829 1 87.25 199 LEU A CA 1
ATOM 1631 C C . LEU A 1 199 ? -2.875 30.859 -0.433 1 87.25 199 LEU A C 1
ATOM 1633 O O . LEU A 1 199 ? -3.703 31.562 -0.998 1 87.25 199 LEU A O 1
ATOM 1637 N N . GLY A 1 200 ? -3.203 30.078 0.495 1 90.56 200 GLY A N 1
ATOM 1638 C CA . GLY A 1 200 ? -4.582 29.906 0.929 1 90.56 200 GLY A CA 1
ATOM 1639 C C . GLY A 1 200 ? -5.207 31.203 1.423 1 90.56 200 GLY A C 1
ATOM 1640 O O . GLY A 1 200 ? -6.418 31.406 1.293 1 90.56 200 GLY A O 1
ATOM 1641 N N . SER A 1 201 ? -4.422 32.062 1.962 1 92 201 SER A N 1
ATOM 1642 C CA . SER A 1 201 ? -4.906 33.312 2.498 1 92 201 SER A CA 1
ATOM 1643 C C . SER A 1 201 ? -4.387 34.5 1.682 1 92 201 SER A C 1
ATOM 1645 O O . SER A 1 201 ? -4.367 35.625 2.164 1 92 201 SER A O 1
ATOM 1647 N N . PHE A 1 202 ? -4 34.125 0.495 1 86.81 202 PHE A N 1
ATOM 1648 C CA . PHE A 1 202 ? -3.482 35.188 -0.379 1 86.81 202 PHE A CA 1
ATOM 1649 C C . PHE A 1 202 ? -4.594 36.125 -0.796 1 86.81 202 PHE A C 1
ATOM 1651 O O . PHE A 1 202 ? -5.605 35.719 -1.354 1 86.81 202 PHE A O 1
ATOM 1658 N N . ARG A 1 203 ? -4.484 37.375 -0.491 1 88.44 203 ARG A N 1
ATOM 1659 C CA . ARG A 1 203 ? -5.363 38.469 -0.878 1 88.44 203 ARG A CA 1
ATOM 1660 C C . ARG A 1 203 ? -6.727 38.344 -0.205 1 88.44 203 ARG A C 1
ATOM 1662 O O . ARG A 1 203 ? -7.707 38.938 -0.651 1 88.44 203 ARG A O 1
ATOM 1669 N N . THR A 1 204 ? -6.828 37.531 0.778 1 92.62 204 THR A N 1
ATOM 1670 C CA . THR A 1 204 ? -8.102 37.375 1.477 1 92.62 204 THR A CA 1
ATOM 1671 C C . THR A 1 204 ? -8.125 38.219 2.754 1 92.62 204 THR A C 1
ATOM 1673 O O . THR A 1 204 ? -9.172 38.344 3.395 1 92.62 204 THR A O 1
ATOM 1676 N N . ILE A 1 205 ? -7.039 38.75 3.115 1 95.25 205 ILE A N 1
ATOM 1677 C CA . ILE A 1 205 ? -6.898 39.625 4.285 1 95.25 205 ILE A CA 1
ATOM 1678 C C . ILE A 1 205 ? -6.57 41.031 3.846 1 95.25 205 ILE A C 1
ATOM 1680 O O . ILE A 1 205 ? -5.535 41.281 3.227 1 95.25 205 ILE A O 1
ATOM 1684 N N . SER A 1 206 ? -7.422 41.969 4.145 1 96.06 206 SER A N 1
ATOM 1685 C CA . SER A 1 206 ? -7.258 43.344 3.672 1 96.06 206 SER A CA 1
ATOM 1686 C C . SER A 1 206 ? -6.059 44 4.332 1 96.06 206 SER A C 1
ATOM 1688 O O . SER A 1 206 ? -5.633 43.594 5.414 1 96.06 206 SER A O 1
ATOM 1690 N N . LYS A 1 207 ? -5.57 45.062 3.621 1 95.75 207 LYS A N 1
ATOM 1691 C CA . LYS A 1 207 ? -4.473 45.844 4.164 1 95.75 207 LYS A CA 1
ATOM 1692 C C . LYS A 1 207 ? -4.871 46.531 5.477 1 95.75 207 LYS A C 1
ATOM 1694 O O . LYS A 1 207 ? -4.082 46.562 6.426 1 95.75 207 LYS A O 1
ATOM 1699 N N . ALA A 1 208 ? -6.051 47 5.523 1 96.81 208 ALA A N 1
ATOM 1700 C CA . ALA A 1 208 ? -6.551 47.656 6.727 1 96.81 208 ALA A CA 1
ATOM 1701 C C . ALA A 1 208 ? -6.582 46.688 7.906 1 96.81 208 ALA A C 1
ATOM 1703 O O . ALA A 1 208 ? -6.219 47.062 9.031 1 96.81 208 ALA A O 1
ATOM 1704 N N . TYR A 1 209 ? -7.051 45.531 7.625 1 97.12 209 TYR A N 1
ATOM 1705 C CA . TYR A 1 209 ? -7.094 44.469 8.617 1 97.12 209 TYR A CA 1
ATOM 1706 C C . TYR A 1 209 ? -5.711 44.188 9.195 1 97.12 209 TYR A C 1
ATOM 1708 O O . TYR A 1 209 ? -5.527 44.188 10.414 1 97.12 209 TYR A O 1
ATOM 1716 N N . ARG A 1 210 ? -4.727 44.031 8.406 1 96.81 210 ARG A N 1
ATOM 1717 C CA . ARG A 1 210 ? -3.354 43.75 8.805 1 96.81 210 ARG A CA 1
ATOM 1718 C C . ARG A 1 210 ? -2.746 44.906 9.578 1 96.81 210 ARG A C 1
ATOM 1720 O O . ARG A 1 210 ? -2.031 44.688 10.562 1 96.81 210 ARG A O 1
ATOM 1727 N N . ASN A 1 211 ? -2.99 46.094 9.086 1 97.12 211 ASN A N 1
ATOM 1728 C CA . ASN A 1 211 ? -2.459 47.281 9.742 1 97.12 211 ASN A CA 1
ATOM 1729 C C . ASN A 1 211 ? -2.992 47.406 11.172 1 97.12 211 ASN A C 1
ATOM 1731 O O . ASN A 1 211 ? -2.25 47.781 12.078 1 97.12 211 ASN A O 1
ATOM 1735 N N . GLU A 1 212 ? -4.223 47.156 11.312 1 97.5 212 GLU A N 1
ATOM 1736 C CA . GLU A 1 212 ? -4.82 47.219 12.641 1 97.5 212 GLU A CA 1
ATOM 1737 C C . GLU A 1 212 ? -4.191 46.219 13.586 1 97.5 212 GLU A C 1
ATOM 1739 O O . GLU A 1 212 ? -3.947 46.5 14.758 1 97.5 212 GLU A O 1
ATOM 1744 N N . LEU A 1 213 ? -4.031 45 13.102 1 97.75 213 LEU A N 1
ATOM 1745 C CA . LEU A 1 213 ? -3.359 44 13.906 1 97.75 213 LEU A CA 1
ATOM 1746 C C . LEU A 1 213 ? -1.969 44.469 14.32 1 97.75 213 LEU A C 1
ATOM 1748 O O . LEU A 1 213 ? -1.61 44.375 15.5 1 97.75 213 LEU A O 1
ATOM 1752 N N . LYS A 1 214 ? -1.228 44.969 13.367 1 97 214 LYS A N 1
ATOM 1753 C CA . LYS A 1 214 ? 0.142 45.406 13.617 1 97 214 LYS A CA 1
ATOM 1754 C C . LYS A 1 214 ? 0.179 46.531 14.641 1 97 214 LYS A C 1
ATOM 1756 O O . LYS A 1 214 ? 1.026 46.562 15.531 1 97 214 LYS A O 1
ATOM 1761 N N . GLN A 1 215 ? -0.664 47.438 14.484 1 97.5 215 GLN A N 1
ATOM 1762 C CA . GLN A 1 215 ? -0.715 48.594 15.359 1 97.5 215 GLN A CA 1
ATOM 1763 C C . GLN A 1 215 ? -1.032 48.188 16.797 1 97.5 215 GLN A C 1
ATOM 1765 O O . GLN A 1 215 ? -0.573 48.812 17.75 1 97.5 215 GLN A O 1
ATOM 1770 N N . ALA A 1 216 ? -1.78 47.125 16.922 1 97.69 216 ALA A N 1
ATOM 1771 C CA . ALA A 1 216 ? -2.168 46.656 18.25 1 97.69 216 ALA A CA 1
ATOM 1772 C C . ALA A 1 216 ? -1.075 45.812 18.859 1 97.69 216 ALA A C 1
ATOM 1774 O O . ALA A 1 216 ? -1.156 45.438 20.031 1 97.69 216 ALA A O 1
ATOM 1775 N N . GLY A 1 217 ? -0.083 45.469 18.047 1 96.88 217 GLY A N 1
ATOM 1776 C CA . GLY A 1 217 ? 1.019 44.656 18.547 1 96.88 217 GLY A CA 1
ATOM 1777 C C . GLY A 1 217 ? 0.852 43.188 18.281 1 96.88 217 GLY A C 1
ATOM 1778 O O . GLY A 1 217 ? 1.611 42.344 18.781 1 96.88 217 GLY A O 1
ATOM 1779 N N . VAL A 1 218 ? -0.149 42.812 17.531 1 97.88 218 VAL A N 1
ATOM 1780 C CA . VAL A 1 218 ? -0.327 41.406 17.109 1 97.88 218 VAL A CA 1
ATOM 1781 C C . VAL A 1 218 ? 0.703 41.062 16.047 1 97.88 218 VAL A C 1
ATOM 1783 O O . VAL A 1 218 ? 0.859 41.781 15.055 1 97.88 218 VAL A O 1
ATOM 1786 N N . GLU A 1 219 ? 1.458 40 16.25 1 97.31 219 GLU A N 1
ATOM 1787 C CA . GLU A 1 219 ? 2.406 39.531 15.25 1 97.31 219 GLU A CA 1
ATOM 1788 C C . GLU A 1 219 ? 1.764 38.531 14.312 1 97.31 219 GLU A C 1
ATOM 1790 O O . GLU A 1 219 ? 0.983 37.688 14.758 1 97.31 219 GLU A O 1
ATOM 1795 N N . PHE A 1 220 ? 2.033 38.625 13.086 1 96.31 220 PHE A N 1
ATOM 1796 C CA . PHE A 1 220 ? 1.552 37.625 12.148 1 96.31 220 PHE A CA 1
ATOM 1797 C C . PHE A 1 220 ? 2.572 37.375 11.039 1 96.31 220 PHE A C 1
ATOM 1799 O O . PHE A 1 220 ? 3.344 38.281 10.695 1 96.31 220 PHE A O 1
ATOM 1806 N N . LEU A 1 221 ? 2.631 36.156 10.547 1 94.31 221 LEU A N 1
ATOM 1807 C CA . LEU A 1 221 ? 3.518 35.75 9.469 1 94.31 221 LEU A CA 1
ATOM 1808 C C . LEU A 1 221 ? 2.762 34.906 8.438 1 94.31 221 LEU A C 1
ATOM 1810 O O . LEU A 1 221 ? 1.719 34.344 8.742 1 94.31 221 LEU A O 1
ATOM 1814 N N . TYR A 1 222 ? 3.283 34.938 7.238 1 91.81 222 TYR A N 1
ATOM 1815 C CA . TYR A 1 222 ? 2.801 34.031 6.191 1 91.81 222 TYR A CA 1
ATOM 1816 C C . TYR A 1 222 ? 3.709 32.812 6.047 1 91.81 222 TYR A C 1
ATOM 1818 O O . TYR A 1 222 ? 4.926 32.969 5.902 1 91.81 222 TYR A O 1
ATOM 1826 N N . PHE A 1 223 ? 3.117 31.688 6.18 1 89.5 223 PHE A N 1
ATOM 1827 C CA . PHE A 1 223 ? 3.84 30.438 5.953 1 89.5 223 PHE A CA 1
ATOM 1828 C C . PHE A 1 223 ? 4.09 30.219 4.465 1 89.5 223 PHE A C 1
ATOM 1830 O O . PHE A 1 223 ? 3.152 30.219 3.666 1 89.5 223 PHE A O 1
ATOM 1837 N N . LEU A 1 224 ? 5.461 29.984 4.098 1 76.12 224 LEU A N 1
ATOM 1838 C CA . LEU A 1 224 ? 5.855 29.828 2.705 1 76.12 224 LEU A CA 1
ATOM 1839 C C . LEU A 1 224 ? 5.254 30.922 1.842 1 76.12 224 LEU A C 1
ATOM 1841 O O . LEU A 1 224 ? 4.531 30.641 0.883 1 76.12 224 LEU A O 1
ATOM 1845 N N . ASP A 1 225 ? 5.645 32 2.107 1 76 225 ASP A N 1
ATOM 1846 C CA . ASP A 1 225 ? 5.172 33.188 1.408 1 76 225 ASP A CA 1
ATOM 1847 C C . ASP A 1 225 ? 5.484 33.125 -0.084 1 76 225 ASP A C 1
ATOM 1849 O O . ASP A 1 225 ? 6.613 32.812 -0.47 1 76 225 ASP A O 1
ATOM 1853 N N . ILE A 1 226 ? 4.516 33.312 -0.826 1 71.38 226 ILE A N 1
ATOM 1854 C CA . ILE A 1 226 ? 4.629 33.188 -2.273 1 71.38 226 ILE A CA 1
ATOM 1855 C C . ILE A 1 226 ? 5.719 34.125 -2.799 1 71.38 226 ILE A C 1
ATOM 1857 O O . ILE A 1 226 ? 6.387 33.812 -3.787 1 71.38 226 ILE A O 1
ATOM 1861 N N . LYS A 1 227 ? 5.883 35.25 -2.188 1 70.38 227 LYS A N 1
ATOM 1862 C CA . LYS A 1 227 ? 6.863 36.219 -2.621 1 70.38 227 LYS A CA 1
ATOM 1863 C C . LYS A 1 227 ? 8.289 35.719 -2.449 1 70.38 227 LYS A C 1
ATOM 1865 O O . LYS A 1 227 ? 9.172 36.031 -3.246 1 70.38 227 LYS A O 1
ATOM 1870 N N . THR A 1 228 ? 8.453 34.844 -1.479 1 68.94 228 THR A N 1
ATOM 1871 C CA . THR A 1 228 ? 9.812 34.438 -1.155 1 68.94 228 THR A CA 1
ATOM 1872 C C . THR A 1 228 ? 10 32.938 -1.412 1 68.94 228 THR A C 1
ATOM 1874 O O . THR A 1 228 ? 11.133 32.469 -1.512 1 68.94 228 THR A O 1
ATOM 1877 N N . SER A 1 229 ? 8.875 32.25 -1.603 1 71.69 229 SER A N 1
ATOM 1878 C CA . SER A 1 229 ? 8.969 30.781 -1.72 1 71.69 229 SER A CA 1
ATOM 1879 C C . SER A 1 229 ? 8.195 30.281 -2.93 1 71.69 229 SER A C 1
ATOM 1881 O O . SER A 1 229 ? 7.43 29.312 -2.824 1 71.69 229 SER A O 1
ATOM 1883 N N . ILE A 1 230 ? 8.359 30.781 -4.043 1 70.06 230 ILE A N 1
ATOM 1884 C CA . ILE A 1 230 ? 7.559 30.484 -5.23 1 70.06 230 ILE A CA 1
ATOM 1885 C C . ILE A 1 230 ? 7.762 29.016 -5.637 1 70.06 230 ILE A C 1
ATOM 1887 O O . ILE A 1 230 ? 6.836 28.375 -6.125 1 70.06 230 ILE A O 1
ATOM 1891 N N . LEU A 1 231 ? 8.875 28.469 -5.402 1 69.5 231 LEU A N 1
ATOM 1892 C CA . LEU A 1 231 ? 9.18 27.094 -5.789 1 69.5 231 LEU A CA 1
ATOM 1893 C C . LEU A 1 231 ? 8.469 26.109 -4.875 1 69.5 231 LEU A C 1
ATOM 1895 O O . LEU A 1 231 ? 8.375 24.922 -5.195 1 69.5 231 LEU A O 1
ATOM 1899 N N . LYS A 1 232 ? 7.973 26.672 -3.783 1 77.81 232 LYS A N 1
ATOM 1900 C CA . LYS A 1 232 ? 7.293 25.812 -2.82 1 77.81 232 LYS A CA 1
ATOM 1901 C C . LYS A 1 232 ? 5.789 26.062 -2.82 1 77.81 232 LYS A C 1
ATOM 1903 O O . LYS A 1 232 ? 5.102 25.766 -1.846 1 77.81 232 LYS A O 1
ATOM 1908 N N . LEU A 1 233 ? 5.344 26.625 -3.906 1 76.19 233 LEU A N 1
ATOM 1909 C CA . LEU A 1 233 ? 3.947 27.031 -4.008 1 76.19 233 LEU A CA 1
ATOM 1910 C C . LEU A 1 233 ? 3.021 25.828 -3.861 1 76.19 233 LEU A C 1
ATOM 1912 O O . LEU A 1 233 ? 1.879 25.969 -3.418 1 76.19 233 LEU A O 1
ATOM 1916 N N . ASN A 1 234 ? 3.564 24.734 -4.156 1 81.88 234 ASN A N 1
ATOM 1917 C CA . ASN A 1 234 ? 2.738 23.531 -4.133 1 81.88 234 ASN A CA 1
ATOM 1918 C C . ASN A 1 234 ? 2.543 23 -2.713 1 81.88 234 ASN A C 1
ATOM 1920 O O . ASN A 1 234 ? 1.621 22.234 -2.453 1 81.88 234 ASN A O 1
ATOM 1924 N N . TYR A 1 235 ? 3.318 23.469 -1.845 1 85.38 235 TYR A N 1
ATOM 1925 C CA . TYR A 1 235 ? 3.268 23.016 -0.459 1 85.38 235 TYR A CA 1
ATOM 1926 C C . TYR A 1 235 ? 2.537 24.031 0.418 1 85.38 235 TYR A C 1
ATOM 1928 O O . TYR A 1 235 ? 2.879 25.203 0.429 1 85.38 235 TYR A O 1
ATOM 1936 N N . ARG A 1 236 ? 1.503 23.531 1.052 1 90.12 236 ARG A N 1
ATOM 1937 C CA . ARG A 1 236 ? 0.634 24.438 1.802 1 90.12 236 ARG A CA 1
ATOM 1938 C C . ARG A 1 236 ? 0.505 24 3.254 1 90.12 236 ARG A C 1
ATOM 1940 O O . ARG A 1 236 ? 0.617 22.797 3.557 1 90.12 236 ARG A O 1
ATOM 1947 N N . ASN A 1 237 ? 0.396 24.984 4.004 1 94.25 237 ASN A N 1
ATOM 1948 C CA . ASN A 1 237 ? 0.073 24.703 5.395 1 94.25 237 ASN A CA 1
ATOM 1949 C C . ASN A 1 237 ? -1.433 24.562 5.605 1 94.25 237 ASN A C 1
ATOM 1951 O O . ASN A 1 237 ? -2.125 25.562 5.824 1 94.25 237 ASN A O 1
ATOM 1955 N N . HIS A 1 238 ? -1.875 23.344 5.613 1 96.94 238 HIS A N 1
ATOM 1956 C CA . HIS A 1 238 ? -3.299 23.047 5.711 1 96.94 238 HIS A CA 1
ATOM 1957 C C . HIS A 1 238 ? -3.719 22.828 7.16 1 96.94 238 HIS A C 1
ATOM 1959 O O . HIS A 1 238 ? -4.867 22.469 7.43 1 96.94 238 HIS A O 1
ATOM 1965 N N . ARG A 1 239 ? -2.811 23.109 8.109 1 97.81 239 ARG A N 1
ATOM 1966 C CA . ARG A 1 239 ? -3.105 22.969 9.531 1 97.81 239 ARG A CA 1
ATOM 1967 C C . ARG A 1 239 ? -4.039 24.062 10.016 1 97.81 239 ARG A C 1
ATOM 1969 O O . ARG A 1 239 ? -3.965 25.203 9.555 1 97.81 239 ARG A O 1
ATOM 1976 N N . LYS A 1 240 ? -4.93 23.688 10.93 1 98.38 240 LYS A N 1
ATOM 1977 C CA . LYS A 1 240 ? -5.816 24.625 11.625 1 98.38 240 LYS A CA 1
ATOM 1978 C C . LYS A 1 240 ? -5.766 24.406 13.133 1 98.38 240 LYS A C 1
ATOM 1980 O O . LYS A 1 240 ? -6.105 23.328 13.625 1 98.38 240 LYS A O 1
ATOM 1985 N N . MET A 1 241 ? -5.418 25.453 13.766 1 98.44 241 MET A N 1
ATOM 1986 C CA . MET A 1 241 ? -5.375 25.328 15.219 1 98.44 241 MET A CA 1
ATOM 1987 C C . MET A 1 241 ? -5.398 26.703 15.891 1 98.44 241 MET A C 1
ATOM 1989 O O . MET A 1 241 ? -4.961 27.688 15.297 1 98.44 241 MET A O 1
ATOM 1993 N N . THR A 1 242 ? -5.914 26.812 17.047 1 98.88 242 THR A N 1
ATOM 1994 C CA . THR A 1 242 ? -5.836 27.922 17.984 1 98.88 242 THR A CA 1
ATOM 1995 C C . THR A 1 242 ? -5.445 27.438 19.375 1 98.88 242 THR A C 1
ATOM 1997 O O . THR A 1 242 ? -6.094 26.531 19.922 1 98.88 242 THR A O 1
ATOM 2000 N N . ILE A 1 243 ? -4.402 27.922 19.875 1 98.44 243 ILE A N 1
ATOM 2001 C CA . ILE A 1 243 ? -3.934 27.594 21.219 1 98.44 243 ILE A CA 1
ATOM 2002 C C . ILE A 1 243 ? -4.121 28.812 22.125 1 98.44 243 ILE A C 1
ATOM 2004 O O . ILE A 1 243 ? -3.619 29.891 21.844 1 98.44 243 ILE A O 1
ATOM 2008 N N . ILE A 1 244 ? -4.816 28.656 23.266 1 98.5 244 ILE A N 1
ATOM 2009 C CA . ILE A 1 244 ? -5.125 29.766 24.172 1 98.5 244 ILE A CA 1
ATOM 2010 C C . ILE A 1 244 ? -4.547 29.469 25.547 1 98.5 244 ILE A C 1
ATOM 2012 O O . ILE A 1 244 ? -4.867 28.453 26.172 1 98.5 244 ILE A O 1
ATOM 2016 N N . ASP A 1 245 ? -3.721 30.328 26.047 1 96.25 245 ASP A N 1
ATOM 2017 C CA . ASP A 1 245 ? -3.141 30.344 27.391 1 96.25 245 ASP A CA 1
ATOM 2018 C C . ASP A 1 245 ? -2.402 29.031 27.672 1 96.25 245 ASP A C 1
ATOM 2020 O O . ASP A 1 245 ? -2.402 28.547 28.812 1 96.25 245 ASP A O 1
ATOM 2024 N N . ASN A 1 246 ? -1.98 28.359 26.578 1 92.62 246 ASN A N 1
ATOM 2025 C CA . ASN A 1 246 ? -1.287 27.078 26.703 1 92.62 246 ASN A CA 1
ATOM 2026 C C . ASN A 1 246 ? -2.088 26.094 27.547 1 92.62 246 ASN A C 1
ATOM 2028 O O . ASN A 1 246 ? -1.556 25.5 28.484 1 92.62 246 ASN A O 1
ATOM 2032 N N . ASP A 1 247 ? -3.281 25.984 27.156 1 93.56 247 ASP A N 1
ATOM 2033 C CA . ASP A 1 247 ? -4.168 25.094 27.891 1 93.56 247 ASP A CA 1
ATOM 2034 C C . ASP A 1 247 ? -5.316 24.594 27.016 1 93.56 247 ASP A C 1
ATOM 2036 O O . ASP A 1 247 ? -5.777 23.469 27.172 1 93.56 247 ASP A O 1
ATOM 2040 N N . ILE A 1 248 ? -5.824 25.484 26.219 1 97.81 248 ILE A N 1
ATOM 2041 C CA . ILE A 1 248 ? -6.965 25.172 25.375 1 97.81 248 ILE A CA 1
ATOM 2042 C C . ILE A 1 248 ? -6.516 25.094 23.906 1 97.81 248 ILE A C 1
ATOM 2044 O O . ILE A 1 248 ? -5.723 25.922 23.453 1 97.81 248 ILE A O 1
ATOM 2048 N N . VAL A 1 249 ? -7.012 24.062 23.188 1 98.69 249 VAL A N 1
ATOM 2049 C CA . VAL A 1 249 ? -6.723 23.922 21.766 1 98.69 249 VAL A CA 1
ATOM 2050 C C . VAL A 1 249 ? -8.023 23.766 20.984 1 98.69 249 VAL A C 1
ATOM 2052 O O . VAL A 1 249 ? -8.883 22.953 21.328 1 98.69 249 VAL A O 1
ATOM 2055 N N . HIS A 1 250 ? -8.266 24.641 20.016 1 98.81 250 HIS A N 1
ATOM 2056 C CA . HIS A 1 250 ? -9.273 24.422 18.984 1 98.81 250 HIS A CA 1
ATOM 2057 C C . HIS A 1 250 ? -8.648 23.922 17.688 1 98.81 250 HIS A C 1
ATOM 2059 O O . HIS A 1 250 ? -7.676 24.5 17.203 1 98.81 250 HIS A O 1
ATOM 2065 N N . THR A 1 251 ? -9.133 22.828 17.141 1 98.75 251 THR A N 1
ATOM 2066 C CA . THR A 1 251 ? -8.609 22.281 15.898 1 98.75 251 THR A CA 1
ATOM 2067 C C . THR A 1 251 ? -9.688 21.5 15.156 1 98.75 251 THR A C 1
ATOM 2069 O O . THR A 1 251 ? -10.773 21.281 15.68 1 98.75 251 THR A O 1
ATOM 2072 N N . GLY A 1 252 ? -9.43 21.188 13.891 1 98.25 252 GLY A N 1
ATOM 2073 C CA . GLY A 1 252 ? -10.375 20.484 13.047 1 98.25 252 GLY A CA 1
ATOM 2074 C C . GLY A 1 252 ? -10.305 20.891 11.586 1 98.25 252 GLY A C 1
ATOM 2075 O O . GLY A 1 252 ? -9.219 21.188 11.078 1 98.25 252 GLY A O 1
ATOM 2076 N N . GLY A 1 253 ? -11.445 20.797 10.922 1 97.38 253 GLY A N 1
ATOM 2077 C CA . GLY A 1 253 ? -11.453 21 9.477 1 97.38 253 GLY A CA 1
ATOM 2078 C C . GLY A 1 253 ? -11.82 22.406 9.07 1 97.38 253 GLY A C 1
ATOM 2079 O O . GLY A 1 253 ? -11.617 22.797 7.918 1 97.38 253 GLY A O 1
ATOM 2080 N N . MET A 1 254 ? -12.172 23.312 9.984 1 97.62 254 MET A N 1
ATOM 2081 C CA . MET A 1 254 ? -12.758 24.594 9.641 1 97.62 254 MET A CA 1
ATOM 2082 C C . MET A 1 254 ? -11.688 25.672 9.562 1 97.62 254 MET A C 1
ATOM 2084 O O . MET A 1 254 ? -10.883 25.828 10.484 1 97.62 254 MET A O 1
ATOM 2088 N N . ASN A 1 255 ? -11.688 26.375 8.438 1 97.44 255 ASN A N 1
ATOM 2089 C CA . ASN A 1 255 ? -10.891 27.594 8.328 1 97.44 255 ASN A CA 1
ATOM 2090 C C . ASN A 1 255 ? -11.633 28.812 8.891 1 97.44 255 ASN A C 1
ATOM 2092 O O . ASN A 1 255 ? -12.75 28.672 9.398 1 97.44 255 ASN A O 1
ATOM 2096 N N . LEU A 1 256 ? -10.945 29.922 8.883 1 97.12 256 LEU A N 1
ATOM 2097 C CA . LEU A 1 256 ? -11.547 31.125 9.453 1 97.12 256 LEU A CA 1
ATOM 2098 C C . LEU A 1 256 ? -12.188 31.984 8.375 1 97.12 256 LEU A C 1
ATOM 2100 O O . LEU A 1 256 ? -11.602 32.969 7.922 1 97.12 256 LEU A O 1
ATOM 2104 N N . ALA A 1 257 ? -13.453 31.766 8.07 1 96.19 257 ALA A N 1
ATOM 2105 C CA . ALA A 1 257 ? -14.25 32.5 7.078 1 96.19 257 ALA A CA 1
ATOM 2106 C C . ALA A 1 257 ? -15.742 32.25 7.285 1 96.19 257 ALA A C 1
ATOM 2108 O O . ALA A 1 257 ? -16.141 31.203 7.801 1 96.19 257 ALA A O 1
ATOM 2109 N N . ASP A 1 258 ? -16.547 33.156 6.793 1 95 258 ASP A N 1
ATOM 2110 C CA . ASP A 1 258 ? -18 33.094 6.934 1 95 258 ASP A CA 1
ATOM 2111 C C . ASP A 1 258 ? -18.547 31.828 6.277 1 95 258 ASP A C 1
ATOM 2113 O O . ASP A 1 258 ? -19.547 31.266 6.73 1 95 258 ASP A O 1
ATOM 2117 N N . GLN A 1 259 ? -17.922 31.391 5.34 1 92.88 259 GLN A N 1
ATOM 2118 C CA . GLN A 1 259 ? -18.359 30.234 4.574 1 92.88 259 GLN A CA 1
ATOM 2119 C C . GLN A 1 259 ? -18.5 29 5.465 1 92.88 259 GLN A C 1
ATOM 2121 O O . GLN A 1 259 ? -19.375 28.156 5.25 1 92.88 259 GLN A O 1
ATOM 2126 N N . TYR A 1 260 ? -17.719 28.891 6.438 1 94.44 260 TYR A N 1
ATOM 2127 C CA . TYR A 1 260 ? -17.719 27.719 7.305 1 94.44 260 TYR A CA 1
ATOM 2128 C C . TYR A 1 260 ? -18.859 27.781 8.312 1 94.44 260 TYR A C 1
ATOM 2130 O O . TYR A 1 260 ? -19.172 26.797 8.977 1 94.44 260 TYR A O 1
ATOM 2138 N N . ILE A 1 261 ? -19.469 28.938 8.43 1 93.38 261 ILE A N 1
ATOM 2139 C CA . ILE A 1 261 ? -20.609 29.109 9.32 1 93.38 261 ILE A CA 1
ATOM 2140 C C . ILE A 1 261 ? -21.906 28.938 8.531 1 93.38 261 ILE A C 1
ATOM 2142 O O . ILE A 1 261 ? -22.828 28.234 8.984 1 93.38 261 ILE A O 1
ATOM 2146 N N . ASN A 1 262 ? -21.953 29.5 7.332 1 89.88 262 ASN A N 1
ATOM 2147 C CA . ASN A 1 262 ? -23.25 29.562 6.668 1 89.88 262 ASN A CA 1
ATOM 2148 C C . ASN A 1 262 ? -23.203 28.984 5.262 1 89.88 262 ASN A C 1
ATOM 2150 O O . ASN A 1 262 ? -24.188 29.031 4.52 1 89.88 262 ASN A O 1
ATOM 2154 N N . GLY A 1 263 ? -22.078 28.469 4.797 1 88.31 263 GLY A N 1
ATOM 2155 C CA . GLY A 1 263 ? -21.953 27.859 3.482 1 88.31 263 GLY A CA 1
ATOM 2156 C C . GLY A 1 263 ? -21.625 28.859 2.391 1 88.31 263 GLY A C 1
ATOM 2157 O O . GLY A 1 263 ? -21.406 28.484 1.237 1 88.31 263 GLY A O 1
ATOM 2158 N N . GLY A 1 264 ? -21.562 30.094 2.797 1 86.19 264 GLY A N 1
ATOM 2159 C CA . GLY A 1 264 ? -21.312 31.125 1.808 1 86.19 264 GLY A CA 1
ATOM 2160 C C . GLY A 1 264 ? -22.375 31.219 0.74 1 86.19 264 GLY A C 1
ATOM 2161 O O . GLY A 1 264 ? -23.562 31.031 1.026 1 86.19 264 GLY A O 1
ATOM 2162 N N . ASN A 1 265 ? -21.891 31.516 -0.484 1 79.94 265 ASN A N 1
ATOM 2163 C CA . ASN A 1 265 ? -22.844 31.688 -1.581 1 79.94 265 ASN A CA 1
ATOM 2164 C C . ASN A 1 265 ? -23.078 30.375 -2.324 1 79.94 265 ASN A C 1
ATOM 2166 O O . ASN A 1 265 ? -24.031 30.25 -3.088 1 79.94 265 ASN A O 1
ATOM 2170 N N . ASP A 1 266 ? -22.344 29.422 -1.941 1 81.5 266 ASP A N 1
ATOM 2171 C CA . ASP A 1 266 ? -22.312 28.25 -2.812 1 81.5 266 ASP A CA 1
ATOM 2172 C C . ASP A 1 266 ? -23.094 27.094 -2.195 1 81.5 266 ASP A C 1
ATOM 2174 O O . ASP A 1 266 ? -23.531 26.188 -2.906 1 81.5 266 ASP A O 1
ATOM 2178 N N . TYR A 1 267 ? -23.25 27.141 -0.896 1 86.75 267 TYR A N 1
ATOM 2179 C CA . TYR A 1 267 ? -23.859 25.984 -0.24 1 86.75 267 TYR A CA 1
ATOM 2180 C C . TYR A 1 267 ? -24.922 26.438 0.77 1 86.75 267 TYR A C 1
ATOM 2182 O O . TYR A 1 267 ? -24.781 27.484 1.391 1 86.75 267 TYR A O 1
ATOM 2190 N N . ASP A 1 268 ? -25.875 25.578 0.947 1 83.81 268 ASP A N 1
ATOM 2191 C CA . ASP A 1 268 ? -26.938 25.859 1.906 1 83.81 268 ASP A CA 1
ATOM 2192 C C . ASP A 1 268 ? -26.469 25.594 3.336 1 83.81 268 ASP A C 1
ATOM 2194 O O . ASP A 1 268 ? -26.969 26.203 4.281 1 83.81 268 ASP A O 1
ATOM 2198 N N . ASN A 1 269 ? -25.609 24.641 3.406 1 88.19 269 ASN A N 1
ATOM 2199 C CA . ASN A 1 269 ? -25.078 24.234 4.699 1 88.19 269 ASN A CA 1
ATOM 2200 C C . ASN A 1 269 ? -23.625 23.75 4.586 1 88.19 269 ASN A C 1
ATOM 2202 O O . ASN A 1 269 ? -23.203 23.281 3.529 1 88.19 269 ASN A O 1
ATOM 2206 N N . TRP A 1 270 ? -22.938 23.969 5.652 1 93.75 270 TRP A N 1
ATOM 2207 C CA . TRP A 1 270 ? -21.562 23.484 5.75 1 93.75 270 TRP A CA 1
ATOM 2208 C C . TRP A 1 270 ? -21.406 22.531 6.926 1 93.75 270 TRP A C 1
ATOM 2210 O O . TRP A 1 270 ? -21.422 22.953 8.086 1 93.75 270 TRP A O 1
ATOM 2220 N N . ARG A 1 271 ? -21.266 21.266 6.621 1 95.94 271 ARG A N 1
ATOM 2221 C CA . ARG A 1 271 ? -21.062 20.234 7.637 1 95.94 271 ARG A CA 1
ATOM 2222 C C . ARG A 1 271 ? -19.578 19.953 7.844 1 95.94 271 ARG A C 1
ATOM 2224 O O . ARG A 1 271 ? -18.906 19.469 6.934 1 95.94 271 ARG A O 1
ATOM 2231 N N . ASP A 1 272 ? -19.078 20.234 9.016 1 97.62 272 ASP A N 1
ATOM 2232 C CA . ASP A 1 272 ? -17.672 20.031 9.359 1 97.62 272 ASP A CA 1
ATOM 2233 C C . ASP A 1 272 ? -17.516 19.609 10.812 1 97.62 272 ASP A C 1
ATOM 2235 O O . ASP A 1 272 ? -18.5 19.5 11.547 1 97.62 272 ASP A O 1
ATOM 2239 N N . THR A 1 273 ? -16.328 19.156 11.156 1 98.69 273 THR A N 1
ATOM 2240 C CA . THR A 1 273 ? -16.078 18.703 12.523 1 98.69 273 THR A CA 1
ATOM 2241 C C . THR A 1 273 ? -14.867 19.438 13.109 1 98.69 273 THR A C 1
ATOM 2243 O O . THR A 1 273 ? -13.773 19.391 12.531 1 98.69 273 THR A O 1
ATOM 2246 N N . ASN A 1 274 ? -15.062 20.156 14.133 1 98.69 274 ASN A N 1
ATOM 2247 C CA . ASN A 1 274 ? -14.016 20.75 14.969 1 98.69 274 ASN A CA 1
ATOM 2248 C C . ASN A 1 274 ? -14.094 20.25 16.406 1 98.69 274 ASN A C 1
ATOM 2250 O O . ASN A 1 274 ? -15.117 19.703 16.828 1 98.69 274 ASN A O 1
ATOM 2254 N N . ILE A 1 275 ? -12.984 20.453 17.078 1 98.81 275 ILE A N 1
ATOM 2255 C CA . ILE A 1 275 ? -12.969 20 18.453 1 98.81 275 ILE A CA 1
ATOM 2256 C C . ILE A 1 275 ? -12.219 21 19.328 1 98.81 275 ILE A C 1
ATOM 2258 O O . ILE A 1 275 ? -11.227 21.578 18.891 1 98.81 275 ILE A O 1
ATOM 2262 N N . ARG A 1 276 ? -12.758 21.25 20.516 1 98.81 276 ARG A N 1
ATOM 2263 C CA . ARG A 1 276 ? -12.109 22 21.594 1 98.81 276 ARG A CA 1
ATOM 2264 C C . ARG A 1 276 ? -11.516 21.047 22.625 1 98.81 276 ARG A C 1
ATOM 2266 O O . ARG A 1 276 ? -12.203 20.156 23.141 1 98.81 276 ARG A O 1
ATOM 2273 N N . LEU A 1 277 ? -10.234 21.156 22.844 1 98.19 277 LEU A N 1
ATOM 2274 C CA . LEU A 1 277 ? -9.516 20.312 23.797 1 98.19 277 LEU A CA 1
ATOM 2275 C C . LEU A 1 277 ? -8.922 21.141 24.922 1 98.19 277 LEU A C 1
ATOM 2277 O O . LEU A 1 277 ? -8.422 22.25 24.688 1 98.19 277 LEU A O 1
ATOM 2281 N N . LYS A 1 278 ? -9.047 20.672 26.094 1 96.69 278 LYS A N 1
ATOM 2282 C CA . LYS A 1 278 ? -8.414 21.297 27.25 1 96.69 278 LYS A CA 1
ATOM 2283 C C . LYS A 1 278 ? -7.547 20.297 28.016 1 96.69 278 LYS A C 1
ATOM 2285 O O . LYS A 1 278 ? -8.016 19.219 28.375 1 96.69 278 LYS A O 1
ATOM 2290 N N . GLY A 1 279 ? -6.359 20.641 28.188 1 93.38 279 GLY A N 1
ATOM 2291 C CA . GLY A 1 279 ? -5.441 19.797 28.922 1 93.38 279 GLY A CA 1
ATOM 2292 C C . GLY A 1 279 ? -4.055 19.734 28.312 1 93.38 279 GLY A C 1
ATOM 2293 O O . GLY A 1 279 ? -3.656 20.656 27.578 1 93.38 279 GLY A O 1
ATOM 2294 N N . ASN A 1 280 ? -3.273 18.719 28.688 1 90.75 280 ASN A N 1
ATOM 2295 C CA . ASN A 1 280 ? -1.844 18.672 28.406 1 90.75 280 ASN A CA 1
ATOM 2296 C C . ASN A 1 280 ? -1.577 18.438 26.922 1 90.75 280 ASN A C 1
ATOM 2298 O O . ASN A 1 280 ? -0.455 18.641 26.453 1 90.75 280 ASN A O 1
ATOM 2302 N N . ILE A 1 281 ? -2.598 18.156 26.125 1 93 281 ILE A N 1
ATOM 2303 C CA . ILE A 1 281 ? -2.443 17.891 24.703 1 93 281 ILE A CA 1
ATOM 2304 C C . ILE A 1 281 ? -1.931 19.141 23.984 1 93 281 ILE A C 1
ATOM 2306 O O . ILE A 1 281 ? -1.359 19.047 22.891 1 93 281 ILE A O 1
ATOM 2310 N N . PHE A 1 282 ? -2.014 20.312 24.672 1 93.56 282 PHE A N 1
ATOM 2311 C CA . PHE A 1 282 ? -1.617 21.562 24.062 1 93.56 282 PHE A CA 1
ATOM 2312 C C . PHE A 1 282 ? -0.122 21.578 23.75 1 93.56 282 PHE A C 1
ATOM 2314 O O . PHE A 1 282 ? 0.331 22.281 22.859 1 93.56 282 PHE A O 1
ATOM 2321 N N . VAL A 1 283 ? 0.614 20.797 24.453 1 90.19 283 VAL A N 1
ATOM 2322 C CA . VAL A 1 283 ? 2.068 20.812 24.328 1 90.19 283 VAL A CA 1
ATOM 2323 C C . VAL A 1 283 ? 2.469 20.453 22.891 1 90.19 283 VAL A C 1
ATOM 2325 O O . VAL A 1 283 ? 3.334 21.109 22.312 1 90.19 283 VAL A O 1
ATOM 2328 N N . TYR A 1 284 ? 1.826 19.453 22.359 1 91.69 284 TYR A N 1
ATOM 2329 C CA . TYR A 1 284 ? 2.16 19.031 21 1 91.69 284 TYR A CA 1
ATOM 2330 C C . TYR A 1 284 ? 1.769 20.094 19.984 1 91.69 284 TYR A C 1
ATOM 2332 O O . TYR A 1 284 ? 2.533 20.391 19.062 1 91.69 284 TYR A O 1
ATOM 2340 N N . TYR A 1 285 ? 0.641 20.656 20.156 1 95.31 285 TYR A N 1
ATOM 2341 C CA . TYR A 1 285 ? 0.188 21.703 19.25 1 95.31 285 TYR A CA 1
ATOM 2342 C C . TYR A 1 285 ? 1.086 22.922 19.328 1 95.31 285 TYR A C 1
ATOM 2344 O O . TYR A 1 285 ? 1.407 23.531 18.312 1 95.31 285 TYR A O 1
ATOM 2352 N N . LEU A 1 286 ? 1.451 23.234 20.562 1 93.06 286 LEU A N 1
ATOM 2353 C CA . LEU A 1 286 ? 2.307 24.391 20.766 1 93.06 286 LEU A CA 1
ATOM 2354 C C . LEU A 1 286 ? 3.656 24.203 20.078 1 93.06 286 LEU A C 1
ATOM 2356 O O . LEU A 1 286 ? 4.152 25.109 19.406 1 93.06 286 LEU A O 1
ATOM 2360 N N . VAL A 1 287 ? 4.227 23.062 20.25 1 89.94 287 VAL A N 1
ATOM 2361 C CA . VAL A 1 287 ? 5.527 22.766 19.656 1 89.94 287 VAL A CA 1
ATOM 2362 C C . VAL A 1 287 ? 5.426 22.844 18.125 1 89.94 287 VAL A C 1
ATOM 2364 O O . VAL A 1 287 ? 6.309 23.406 17.469 1 89.94 287 VAL A O 1
ATOM 2367 N N . ILE A 1 288 ? 4.395 22.297 17.578 1 93.06 288 ILE A N 1
ATOM 2368 C CA . ILE A 1 288 ? 4.199 22.312 16.141 1 93.06 288 ILE A CA 1
ATOM 2369 C C . ILE A 1 288 ? 4.016 23.766 15.664 1 93.06 288 ILE A C 1
ATOM 2371 O O . ILE A 1 288 ? 4.582 24.156 14.641 1 93.06 288 ILE A O 1
ATOM 2375 N N . PHE A 1 289 ? 3.26 24.562 16.422 1 94.44 289 PHE A N 1
ATOM 2376 C CA . PHE A 1 289 ? 3.074 25.969 16.078 1 94.44 289 PHE A CA 1
ATOM 2377 C C . PHE A 1 289 ? 4.406 26.703 16.094 1 94.44 289 PHE A C 1
ATOM 2379 O O . PHE A 1 289 ? 4.715 27.453 15.156 1 94.44 289 PHE A O 1
ATOM 2386 N N . ILE A 1 290 ? 5.152 26.547 17.141 1 92 290 ILE A N 1
ATOM 2387 C CA . ILE A 1 290 ? 6.434 27.219 17.297 1 92 290 ILE A CA 1
ATOM 2388 C C . ILE A 1 290 ? 7.355 26.844 16.141 1 92 290 ILE A C 1
ATOM 2390 O O . ILE A 1 290 ? 8.039 27.688 15.578 1 92 290 ILE A O 1
ATOM 2394 N N . THR A 1 291 ? 7.355 25.578 15.805 1 89.69 291 THR A N 1
ATOM 2395 C CA . THR A 1 291 ? 8.188 25.109 14.703 1 89.69 291 THR A CA 1
ATOM 2396 C C . THR A 1 291 ? 7.805 25.812 13.406 1 89.69 291 THR A C 1
ATOM 2398 O O . THR A 1 291 ? 8.68 26.281 12.664 1 89.69 291 THR A O 1
ATOM 2401 N N . ASP A 1 292 ? 6.508 25.844 13.156 1 92.56 292 ASP A N 1
ATOM 2402 C CA . ASP A 1 292 ? 6.039 26.531 11.953 1 92.56 292 ASP A CA 1
ATOM 2403 C C . ASP A 1 292 ? 6.367 28.016 12 1 92.56 292 ASP A C 1
ATOM 2405 O O . ASP A 1 292 ? 6.711 28.625 10.977 1 92.56 292 ASP A O 1
ATOM 2409 N N . TRP A 1 293 ? 6.238 28.625 13.156 1 92.94 293 TRP A N 1
ATOM 2410 C CA . TRP A 1 293 ? 6.535 30.031 13.359 1 92.94 293 TRP A CA 1
ATOM 2411 C C . TRP A 1 293 ? 8 30.328 13.062 1 92.94 293 TRP A C 1
ATOM 2413 O O . TRP A 1 293 ? 8.305 31.281 12.336 1 92.94 293 TRP A O 1
ATOM 2423 N N . LEU A 1 294 ? 8.875 29.5 13.586 1 88.12 294 LEU A N 1
ATOM 2424 C CA . LEU A 1 294 ? 10.312 29.672 13.375 1 88.12 294 LEU A CA 1
ATOM 2425 C C . LEU A 1 294 ? 10.664 29.469 11.906 1 88.12 294 LEU A C 1
ATOM 2427 O O . LEU A 1 294 ? 11.453 30.234 11.344 1 88.12 294 LEU A O 1
ATOM 2431 N N . ASN A 1 295 ? 10.078 28.5 11.328 1 87.75 295 ASN A N 1
ATOM 2432 C CA . ASN A 1 295 ? 10.352 28.219 9.922 1 87.75 295 ASN A CA 1
ATOM 2433 C C . ASN A 1 295 ? 9.82 29.328 9.016 1 87.75 295 ASN A C 1
ATOM 2435 O O . ASN A 1 295 ? 10.227 29.438 7.859 1 87.75 295 ASN A O 1
ATOM 2439 N N . SER A 1 296 ? 8.891 30.094 9.547 1 89.06 296 SER A N 1
ATOM 2440 C CA . SER A 1 296 ? 8.336 31.203 8.789 1 89.06 296 SER A CA 1
ATOM 2441 C C . SER A 1 296 ? 9.133 32.469 9.031 1 89.06 296 SER A C 1
ATOM 2443 O O . SER A 1 296 ? 8.742 33.562 8.578 1 89.06 296 SER A O 1
ATOM 2445 N N . GLY A 1 297 ? 10.188 32.438 9.812 1 87.19 297 GLY A N 1
ATOM 2446 C CA . GLY A 1 297 ? 11.078 33.562 10.039 1 87.19 297 GLY A CA 1
ATOM 2447 C C . GLY A 1 297 ? 10.797 34.281 11.336 1 87.19 297 GLY A C 1
ATOM 2448 O O . GLY A 1 297 ? 11.383 35.344 11.602 1 87.19 297 GLY A O 1
ATOM 2449 N N . GLY A 1 298 ? 9.898 33.719 12.125 1 91.31 298 GLY A N 1
ATOM 2450 C CA . GLY A 1 298 ? 9.57 34.344 13.391 1 91.31 298 GLY A CA 1
ATOM 2451 C C . GLY A 1 298 ? 10.562 34.031 14.492 1 91.31 298 GLY A C 1
ATOM 2452 O O . GLY A 1 298 ? 11.445 33.188 14.312 1 91.31 298 GLY A O 1
ATOM 2453 N N . LYS A 1 299 ? 10.414 34.781 15.523 1 89.75 299 LYS A N 1
ATOM 2454 C CA . LYS A 1 299 ? 11.195 34.562 16.734 1 89.75 299 LYS A CA 1
ATOM 2455 C C . LYS A 1 299 ? 10.297 34.188 17.906 1 89.75 299 LYS A C 1
ATOM 2457 O O . LYS A 1 299 ? 9.164 34.656 18 1 89.75 299 LYS A O 1
ATOM 2462 N N . PHE A 1 300 ? 10.773 33.25 18.609 1 87.12 300 PHE A N 1
ATOM 2463 C CA . PHE A 1 300 ? 9.992 32.75 19.75 1 87.12 300 PHE A CA 1
ATOM 2464 C C . PHE A 1 300 ? 10.859 32.688 21 1 87.12 300 PHE A C 1
ATOM 2466 O O . PHE A 1 300 ? 12.023 32.281 20.938 1 87.12 300 PHE A O 1
ATOM 2473 N N . ASP A 1 301 ? 10.344 33.125 22.172 1 84.81 301 ASP A N 1
ATOM 2474 C CA . ASP A 1 301 ? 11.039 32.969 23.438 1 84.81 301 ASP A CA 1
ATOM 2475 C C . ASP A 1 301 ? 10.914 31.562 23.984 1 84.81 301 ASP A C 1
ATOM 2477 O O . ASP A 1 301 ? 10.039 31.281 24.828 1 84.81 301 ASP A O 1
ATOM 2481 N N . LEU A 1 302 ? 11.789 30.766 23.688 1 83.12 302 LEU A N 1
ATOM 2482 C CA . LEU A 1 302 ? 11.711 29.344 23.984 1 83.12 302 LEU A CA 1
ATOM 2483 C C . LEU A 1 302 ? 11.883 29.094 25.484 1 83.12 302 LEU A C 1
ATOM 2485 O O . LEU A 1 302 ? 11.289 28.156 26.031 1 83.12 302 LEU A O 1
ATOM 2489 N N . LYS A 1 303 ? 12.68 29.891 26.156 1 79.81 303 LYS A N 1
ATOM 2490 C CA . LYS A 1 303 ? 12.906 29.703 27.578 1 79.81 303 LYS A CA 1
ATOM 2491 C C . LYS A 1 303 ? 11.625 29.938 28.375 1 79.81 303 LYS A C 1
ATOM 2493 O O . LYS A 1 303 ? 11.289 29.156 29.266 1 79.81 303 LYS A O 1
ATOM 2498 N N . ASN A 1 304 ? 10.984 30.969 28.078 1 81.25 304 ASN A N 1
ATOM 2499 C CA . ASN A 1 304 ? 9.734 31.297 28.766 1 81.25 304 ASN A CA 1
ATOM 2500 C C . ASN A 1 304 ? 8.672 30.234 28.516 1 81.25 304 ASN A C 1
ATOM 2502 O O . ASN A 1 304 ? 7.91 29.891 29.422 1 81.25 304 ASN A O 1
ATOM 2506 N N . ILE A 1 305 ? 8.586 29.797 27.344 1 83.56 305 ILE A N 1
ATOM 2507 C CA . ILE A 1 305 ? 7.594 28.797 26.984 1 83.56 305 ILE A CA 1
ATOM 2508 C C . ILE A 1 305 ? 7.887 27.484 27.703 1 83.56 305 ILE A C 1
ATOM 2510 O O . ILE A 1 305 ? 6.969 26.797 28.172 1 83.56 305 ILE A O 1
ATOM 2514 N N . GLN A 1 306 ? 9.141 27.141 27.766 1 81.94 306 GLN A N 1
ATOM 2515 C CA . GLN A 1 306 ? 9.539 25.922 28.484 1 81.94 306 GLN A CA 1
ATOM 2516 C C . GLN A 1 306 ? 9.117 25.984 29.953 1 81.94 306 GLN A C 1
ATOM 2518 O O . GLN A 1 306 ? 8.648 25 30.5 1 81.94 306 GLN A O 1
ATOM 2523 N N . ASN A 1 307 ? 9.328 27.141 30.516 1 80.06 307 ASN A N 1
ATOM 2524 C CA . ASN A 1 307 ? 8.938 27.328 31.906 1 80.06 307 ASN A CA 1
ATOM 2525 C C . ASN A 1 307 ? 7.426 27.203 32.094 1 80.06 307 ASN A C 1
ATOM 2527 O O . ASN A 1 307 ? 6.953 26.625 33.062 1 80.06 307 ASN A O 1
ATOM 2531 N N . ASP A 1 308 ? 6.738 27.734 31.188 1 80.75 308 ASP A N 1
ATOM 2532 C CA . ASP A 1 308 ? 5.281 27.672 31.234 1 80.75 308 ASP A CA 1
ATOM 2533 C C . ASP A 1 308 ? 4.781 26.234 31.109 1 80.75 308 ASP A C 1
ATOM 2535 O O . ASP A 1 308 ? 3.865 25.828 31.812 1 80.75 308 ASP A O 1
ATOM 2539 N N . ILE A 1 309 ? 5.32 25.531 30.203 1 82.62 309 ILE A N 1
ATOM 2540 C CA . ILE A 1 309 ? 4.945 24.141 29.969 1 82.62 309 ILE A CA 1
ATOM 2541 C C . ILE A 1 309 ? 5.203 23.312 31.219 1 82.62 309 ILE A C 1
ATOM 2543 O O . ILE A 1 309 ? 4.348 22.547 31.656 1 82.62 309 ILE A O 1
ATOM 2547 N N . LYS A 1 310 ? 6.363 23.516 31.812 1 80.38 310 LYS A N 1
ATOM 2548 C CA . LYS A 1 310 ? 6.723 22.797 33.031 1 80.38 310 LYS A CA 1
ATOM 2549 C C . LYS A 1 310 ? 5.727 23.062 34.156 1 80.38 310 LYS A C 1
ATOM 2551 O O . LYS A 1 310 ? 5.352 22.156 34.906 1 80.38 310 LYS A O 1
ATOM 2556 N N . ALA A 1 311 ? 5.383 24.25 34.25 1 80.56 311 ALA A N 1
ATOM 2557 C CA . ALA A 1 311 ? 4.449 24.641 35.281 1 80.56 311 ALA A CA 1
ATOM 2558 C C . ALA A 1 311 ? 3.082 24 35.062 1 80.56 311 ALA A C 1
ATOM 2560 O O . ALA A 1 311 ? 2.436 23.578 36.031 1 80.56 311 ALA A O 1
ATOM 2561 N N . LYS A 1 312 ? 2.672 23.906 33.938 1 80.69 312 LYS A N 1
ATOM 2562 C CA . LYS A 1 312 ? 1.362 23.359 33.594 1 80.69 312 LYS A CA 1
ATOM 2563 C C . LYS A 1 312 ? 1.348 21.844 33.781 1 80.69 312 LYS A C 1
ATOM 2565 O O . LYS A 1 312 ? 0.323 21.266 34.156 1 80.69 312 LYS A O 1
ATOM 2570 N N . LEU A 1 313 ? 2.43 21.234 33.438 1 80.19 313 LEU A N 1
ATOM 2571 C CA . LEU A 1 313 ? 2.502 19.781 33.469 1 80.19 313 LEU A CA 1
ATOM 2572 C C . LEU A 1 313 ? 2.643 19.297 34.906 1 80.19 313 LEU A C 1
ATOM 2574 O O . LEU A 1 313 ? 2.371 18.125 35.188 1 80.19 313 LEU A O 1
ATOM 2578 N N . LYS A 1 314 ? 3.121 20.109 35.75 1 75.69 314 LYS A N 1
ATOM 2579 C CA . LYS A 1 314 ? 3.297 19.75 37.156 1 75.69 314 LYS A CA 1
ATOM 2580 C C . LYS A 1 314 ? 1.951 19.578 37.844 1 75.69 314 LYS A C 1
ATOM 2582 O O . LYS A 1 314 ? 1.841 18.844 38.844 1 75.69 314 LYS A O 1
ATOM 2587 N N . ASN A 1 315 ? 0.998 20.141 37.344 1 72.19 315 ASN A N 1
ATOM 2588 C CA . ASN A 1 315 ? -0.322 20.047 37.969 1 72.19 315 ASN A CA 1
ATOM 2589 C C . ASN A 1 315 ? -0.983 18.703 37.656 1 72.19 315 ASN A C 1
ATOM 2591 O O . ASN A 1 315 ? -1.184 18.359 36.5 1 72.19 315 ASN A O 1
ATOM 2595 N N . LYS A 1 316 ? -0.934 17.828 38.719 1 71.69 316 LYS A N 1
ATOM 2596 C CA . LYS A 1 316 ? -1.555 16.516 38.531 1 71.69 316 LYS A CA 1
ATOM 2597 C C . LYS A 1 316 ? -3.072 16.641 38.406 1 71.69 316 LYS A C 1
ATOM 2599 O O . LYS A 1 316 ? -3.736 17.125 39.344 1 71.69 316 LYS A O 1
ATOM 2604 N N . THR A 1 317 ? -3.535 16.484 37.25 1 78.5 317 THR A N 1
ATOM 2605 C CA . THR A 1 317 ? -4.977 16.516 37.031 1 78.5 317 THR A CA 1
ATOM 2606 C C . THR A 1 317 ? -5.477 15.156 36.531 1 78.5 317 THR A C 1
ATOM 2608 O O . THR A 1 317 ? -4.703 14.367 35.969 1 78.5 317 THR A O 1
ATOM 2611 N N . GLU A 1 318 ? -6.742 14.922 36.875 1 84.81 318 GLU A N 1
ATOM 2612 C CA . GLU A 1 318 ? -7.371 13.695 36.406 1 84.81 318 GLU A CA 1
ATOM 2613 C C . GLU A 1 318 ? -7.453 13.664 34.875 1 84.81 318 GLU A C 1
ATOM 2615 O O . GLU A 1 318 ? -7.727 14.688 34.25 1 84.81 318 GLU A O 1
ATOM 2620 N N . THR A 1 319 ? -7.137 12.508 34.344 1 88.06 319 THR A N 1
ATOM 2621 C CA . THR A 1 319 ? -7.199 12.328 32.906 1 88.06 319 THR A CA 1
ATOM 2622 C C . THR A 1 319 ? -8.602 11.898 32.469 1 88.06 319 THR A C 1
ATOM 2624 O O . THR A 1 319 ? -9.07 10.828 32.875 1 88.06 319 THR A O 1
ATOM 2627 N N . LYS A 1 320 ? -9.203 12.703 31.688 1 92.06 320 LYS A N 1
ATOM 2628 C CA . LYS A 1 320 ? -10.555 12.391 31.234 1 92.06 320 LYS A CA 1
ATOM 2629 C C . LYS A 1 320 ? -10.523 11.648 29.891 1 92.06 320 LYS A C 1
ATOM 2631 O O . LYS A 1 320 ? -11.438 10.883 29.578 1 92.06 320 LYS A O 1
ATOM 2636 N N . TYR A 1 321 ? -9.539 11.891 29.125 1 92.81 321 TYR A N 1
ATOM 2637 C CA . TYR A 1 321 ? -9.375 11.172 27.859 1 92.81 321 TYR A CA 1
ATOM 2638 C C . TYR A 1 321 ? -7.898 11.078 27.484 1 92.81 321 TYR A C 1
ATOM 2640 O O . TYR A 1 321 ? -7.098 11.938 27.875 1 92.81 321 TYR A O 1
ATOM 2648 N N . ILE A 1 322 ? -7.562 10.023 26.734 1 92.81 322 ILE A N 1
ATOM 2649 C CA . ILE A 1 322 ? -6.207 9.812 26.25 1 92.81 322 ILE A CA 1
ATOM 2650 C C . ILE A 1 322 ? -6.137 10.133 24.75 1 92.81 322 ILE A C 1
ATOM 2652 O O . ILE A 1 322 ? -6.965 9.664 23.969 1 92.81 322 ILE A O 1
ATOM 2656 N N . ALA A 1 323 ? -5.219 10.984 24.422 1 95.19 323 ALA A N 1
ATOM 2657 C CA . ALA A 1 323 ? -5.09 11.398 23.031 1 95.19 323 ALA A CA 1
ATOM 2658 C C . ALA A 1 323 ? -3.623 11.586 22.641 1 95.19 323 ALA A C 1
ATOM 2660 O O . ALA A 1 323 ? -2.756 11.695 23.516 1 95.19 323 ALA A O 1
ATOM 2661 N N . GLN A 1 324 ? -3.355 11.539 21.406 1 95.06 324 GLN A N 1
ATOM 2662 C CA . GLN A 1 324 ? -2.053 11.75 20.797 1 95.06 324 GLN A CA 1
ATOM 2663 C C . GLN A 1 324 ? -2.172 12.648 19.562 1 95.06 324 GLN A C 1
ATOM 2665 O O . GLN A 1 324 ? -3.27 12.852 19.031 1 95.06 324 GLN A O 1
ATOM 2670 N N . VAL A 1 325 ? -1.079 13.289 19.172 1 96.75 325 VAL A N 1
ATOM 2671 C CA . VAL A 1 325 ? -1.11 14.172 18.016 1 96.75 325 VAL A CA 1
ATOM 2672 C C . VAL A 1 325 ? -0.169 13.648 16.938 1 96.75 325 VAL A C 1
ATOM 2674 O O . VAL A 1 325 ? 0.906 13.125 17.234 1 96.75 325 VAL A O 1
ATOM 2677 N N . SER A 1 326 ? -0.614 13.664 15.734 1 97.44 326 SER A N 1
ATOM 2678 C CA . SER A 1 326 ? 0.209 13.352 14.57 1 97.44 326 SER A CA 1
ATOM 2679 C C . SER A 1 326 ? 0.242 14.516 13.586 1 97.44 326 SER A C 1
ATOM 2681 O O . SER A 1 326 ? -0.78 15.164 13.344 1 97.44 326 SER A O 1
ATOM 2683 N N . SER A 1 327 ? 1.362 14.797 13.109 1 95.81 327 SER A N 1
ATOM 2684 C CA . SER A 1 327 ? 1.536 15.836 12.094 1 95.81 327 SER A CA 1
ATOM 2685 C C . SER A 1 327 ? 2.402 15.336 10.945 1 95.81 327 SER A C 1
ATOM 2687 O O . SER A 1 327 ? 3.234 14.445 11.125 1 95.81 327 SER A O 1
ATOM 2689 N N . SER A 1 328 ? 2.15 15.859 9.82 1 94.25 328 SER A N 1
ATOM 2690 C CA . SER A 1 328 ? 2.879 15.453 8.625 1 94.25 328 SER A CA 1
ATOM 2691 C C . SER A 1 328 ? 3.076 16.625 7.676 1 94.25 328 SER A C 1
ATOM 2693 O O . SER A 1 328 ? 2.273 17.562 7.66 1 94.25 328 SER A O 1
ATOM 2695 N N . GLY A 1 329 ? 4.156 16.641 6.969 1 90.19 329 GLY A N 1
ATOM 2696 C CA . GLY A 1 329 ? 4.469 17.578 5.902 1 90.19 329 GLY A CA 1
ATOM 2697 C C . GLY A 1 329 ? 5.379 17 4.84 1 90.19 329 GLY A C 1
ATOM 2698 O O . GLY A 1 329 ? 5.801 15.836 4.945 1 90.19 329 GLY A O 1
ATOM 2699 N N . PRO A 1 330 ? 5.625 17.703 3.852 1 85.38 330 PRO A N 1
ATOM 2700 C CA . PRO A 1 330 ? 6.492 17.219 2.779 1 85.38 330 PRO A CA 1
ATOM 2701 C C . PRO A 1 330 ? 7.914 16.938 3.254 1 85.38 330 PRO A C 1
ATOM 2703 O O . PRO A 1 330 ? 8.656 16.203 2.592 1 85.38 330 PRO A O 1
ATOM 2706 N N . ASP A 1 331 ? 8.281 17.438 4.414 1 81.69 331 ASP A N 1
ATOM 2707 C CA . ASP A 1 331 ? 9.656 17.281 4.883 1 81.69 331 ASP A CA 1
ATOM 2708 C C . ASP A 1 331 ? 9.719 16.359 6.102 1 81.69 331 ASP A C 1
ATOM 2710 O O . ASP A 1 331 ? 10.758 16.266 6.758 1 81.69 331 ASP A O 1
ATOM 2714 N N . SER A 1 332 ? 8.578 15.82 6.465 1 88.5 332 SER A N 1
ATOM 2715 C CA . SER A 1 332 ? 8.609 14.82 7.527 1 88.5 332 SER A CA 1
ATOM 2716 C C . SER A 1 332 ? 9.375 13.57 7.09 1 88.5 332 SER A C 1
ATOM 2718 O O . SER A 1 332 ? 9.445 13.273 5.898 1 88.5 332 SER A O 1
ATOM 2720 N N . ASN A 1 333 ? 9.945 12.883 8.031 1 86.69 333 ASN A N 1
ATOM 2721 C CA . ASN A 1 333 ? 10.703 11.68 7.707 1 86.69 333 ASN A CA 1
ATOM 2722 C C . ASN A 1 333 ? 9.836 10.641 6.996 1 86.69 333 ASN A C 1
ATOM 2724 O O . ASN A 1 333 ? 10.32 9.898 6.141 1 86.69 333 ASN A O 1
ATOM 2728 N N . TYR A 1 334 ? 8.625 10.547 7.387 1 91.81 334 TYR A N 1
ATOM 2729 C CA . TYR A 1 334 ? 7.625 9.656 6.812 1 91.81 334 TYR A CA 1
ATOM 2730 C C . TYR A 1 334 ? 6.328 10.398 6.52 1 91.81 334 TYR A C 1
ATOM 2732 O O . TYR A 1 334 ? 6.102 11.492 7.047 1 91.81 334 TYR A O 1
ATOM 2740 N N . PRO A 1 335 ? 5.586 9.891 5.543 1 94.19 335 PRO A N 1
ATOM 2741 C CA . PRO A 1 335 ? 4.219 10.406 5.465 1 94.19 335 PRO A CA 1
ATOM 2742 C C . PRO A 1 335 ? 3.354 9.969 6.645 1 94.19 335 PRO A C 1
ATOM 2744 O O . PRO A 1 335 ? 2.484 9.109 6.496 1 94.19 335 PRO A O 1
ATOM 2747 N N . ASN A 1 336 ? 3.514 10.633 7.734 1 96.06 336 ASN A N 1
ATOM 2748 C CA . ASN A 1 336 ? 3.031 10.188 9.039 1 96.06 336 ASN A CA 1
ATOM 2749 C C . ASN A 1 336 ? 1.519 9.992 9.039 1 96.06 336 ASN A C 1
ATOM 2751 O O . ASN A 1 336 ? 1.019 9.008 9.586 1 96.06 336 ASN A O 1
ATOM 2755 N N . LEU A 1 337 ? 0.79 10.891 8.477 1 97.88 337 LEU A N 1
ATOM 2756 C CA . LEU A 1 337 ? -0.663 10.773 8.531 1 97.88 337 LEU A CA 1
ATOM 2757 C C . LEU A 1 337 ? -1.161 9.703 7.574 1 97.88 337 LEU A C 1
ATOM 2759 O O . LEU A 1 337 ? -2.154 9.023 7.855 1 97.88 337 LEU A O 1
ATOM 2763 N N . LYS A 1 338 ? -0.49 9.516 6.441 1 97.12 338 LYS A N 1
ATOM 2764 C CA . LYS A 1 338 ? -0.794 8.367 5.59 1 97.12 338 LYS A CA 1
ATOM 2765 C C . LYS A 1 338 ? -0.557 7.055 6.332 1 97.12 338 LYS A C 1
ATOM 2767 O O . LYS A 1 338 ? -1.386 6.145 6.277 1 97.12 338 LYS A O 1
ATOM 2772 N N . PHE A 1 339 ? 0.629 6.992 7.023 1 97.75 339 PHE A N 1
ATOM 2773 C CA . PHE A 1 339 ? 0.953 5.805 7.805 1 97.75 339 PHE A CA 1
ATOM 2774 C C . PHE A 1 339 ? -0.058 5.602 8.93 1 97.75 339 PHE A C 1
ATOM 2776 O O . PHE A 1 339 ? -0.472 4.473 9.203 1 97.75 339 PHE A O 1
ATOM 2783 N N . LEU A 1 340 ? -0.472 6.68 9.508 1 98.31 340 LEU A N 1
ATOM 2784 C CA . LEU A 1 340 ? -1.456 6.609 10.586 1 98.31 340 LEU A CA 1
ATOM 2785 C C . LEU A 1 340 ? -2.779 6.047 10.078 1 98.31 340 LEU A C 1
ATOM 2787 O O . LEU A 1 340 ? -3.314 5.094 10.641 1 98.31 340 LEU A O 1
ATOM 2791 N N . TYR A 1 341 ? -3.311 6.668 9.023 1 98.44 341 TYR A N 1
ATOM 2792 C CA . TYR A 1 341 ? -4.57 6.195 8.461 1 98.44 341 TYR A CA 1
ATOM 2793 C C . TYR A 1 341 ? -4.477 4.723 8.07 1 98.44 341 TYR A C 1
ATOM 2795 O O . TYR A 1 341 ? -5.387 3.943 8.352 1 98.44 341 TYR A O 1
ATOM 2803 N N . THR A 1 342 ? -3.365 4.379 7.484 1 98 342 THR A N 1
ATOM 2804 C CA . THR A 1 342 ? -3.146 2.99 7.09 1 98 342 THR A CA 1
ATOM 2805 C C . THR A 1 342 ? -3.182 2.07 8.305 1 98 342 THR A C 1
ATOM 2807 O O . THR A 1 342 ? -3.867 1.046 8.297 1 98 342 THR A O 1
ATOM 2810 N N . LYS A 1 343 ? -2.441 2.422 9.289 1 98 343 LYS A N 1
ATOM 2811 C CA . LYS A 1 343 ? -2.334 1.586 10.484 1 98 343 LYS A CA 1
ATOM 2812 C C . LYS A 1 343 ? -3.678 1.467 11.195 1 98 343 LYS A C 1
ATOM 2814 O O . LYS A 1 343 ? -4.035 0.393 11.68 1 98 343 LYS A O 1
ATOM 2819 N N . MET A 1 344 ? -4.41 2.566 11.273 1 98.38 344 MET A N 1
ATOM 2820 C CA . MET A 1 344 ? -5.738 2.523 11.875 1 98.38 344 MET A CA 1
ATOM 2821 C C . MET A 1 344 ? -6.648 1.557 11.125 1 98.38 344 MET A C 1
ATOM 2823 O O . MET A 1 344 ? -7.332 0.737 11.734 1 98.38 344 MET A O 1
ATOM 2827 N N . ILE A 1 345 ? -6.613 1.578 9.852 1 98.19 345 ILE A N 1
ATOM 2828 C CA . ILE A 1 345 ? -7.441 0.729 9 1 98.19 345 ILE A CA 1
ATOM 2829 C C . ILE A 1 345 ? -7.055 -0.734 9.203 1 98.19 345 ILE A C 1
ATOM 2831 O O . ILE A 1 345 ? -7.922 -1.593 9.383 1 98.19 345 ILE A O 1
ATOM 2835 N N . THR A 1 346 ? -5.758 -1.015 9.227 1 97 346 THR A N 1
ATOM 2836 C CA . THR A 1 346 ? -5.293 -2.396 9.25 1 97 346 THR A CA 1
ATOM 2837 C C . THR A 1 346 ? -5.512 -3.014 10.633 1 97 346 THR A C 1
ATOM 2839 O O . THR A 1 346 ? -5.668 -4.23 10.758 1 97 346 THR A O 1
ATOM 2842 N N . GLU A 1 347 ? -5.625 -2.164 11.672 1 96.25 347 GLU A N 1
ATOM 2843 C CA . GLU A 1 347 ? -5.789 -2.66 13.031 1 96.25 347 GLU A CA 1
ATOM 2844 C C . GLU A 1 347 ? -7.266 -2.861 13.375 1 96.25 347 GLU A C 1
ATOM 2846 O O . GLU A 1 347 ? -7.598 -3.508 14.367 1 96.25 347 GLU A O 1
ATOM 2851 N N . THR A 1 348 ? -8.148 -2.342 12.555 1 96.94 348 THR A N 1
ATOM 2852 C CA . THR A 1 348 ? -9.578 -2.393 12.836 1 96.94 348 THR A CA 1
ATOM 2853 C C . THR A 1 348 ? -10.07 -3.838 12.883 1 96.94 348 THR A C 1
ATOM 2855 O O . THR A 1 348 ? -9.664 -4.66 12.055 1 96.94 348 THR A O 1
ATOM 2858 N N . LYS A 1 349 ? -11.031 -4.094 13.719 1 95 349 LYS A N 1
ATOM 2859 C CA . LYS A 1 349 ? -11.539 -5.453 13.883 1 95 349 LYS A CA 1
ATOM 2860 C C . LYS A 1 349 ? -12.93 -5.598 13.281 1 95 349 LYS A C 1
ATOM 2862 O O . LYS A 1 349 ? -13.281 -6.664 12.773 1 95 349 LYS A O 1
ATOM 2867 N N . ASN A 1 350 ? -13.703 -4.488 13.336 1 96.44 350 ASN A N 1
ATOM 2868 C CA . ASN A 1 350 ? -15.102 -4.668 12.961 1 96.44 350 ASN A CA 1
ATOM 2869 C C . ASN A 1 350 ? -15.539 -3.646 11.914 1 96.44 350 ASN A C 1
ATOM 2871 O O . ASN A 1 350 ? -16.047 -4.02 10.852 1 96.44 350 ASN A O 1
ATOM 2875 N N . GLU A 1 351 ? -15.328 -2.389 12.258 1 98.44 351 GLU A N 1
ATOM 2876 C CA . GLU A 1 351 ? -15.945 -1.368 11.414 1 98.44 351 GLU A CA 1
ATOM 2877 C C . GLU A 1 351 ? -15.023 -0.166 11.234 1 98.44 351 GLU A C 1
ATOM 2879 O O . GLU A 1 351 ? -14.367 0.265 12.188 1 98.44 351 GLU A O 1
ATOM 2884 N N . ILE A 1 352 ? -14.992 0.307 10.016 1 98.81 352 ILE A N 1
ATOM 2885 C CA . ILE A 1 352 ? -14.25 1.507 9.648 1 98.81 352 ILE A CA 1
ATOM 2886 C C . ILE A 1 352 ? -15.211 2.553 9.086 1 98.81 352 ILE A C 1
ATOM 2888 O O . ILE A 1 352 ? -15.93 2.287 8.117 1 98.81 352 ILE A O 1
ATOM 2892 N N . LEU A 1 353 ? -15.273 3.742 9.68 1 98.88 353 LEU A N 1
ATOM 2893 C CA . LEU A 1 353 ? -16.109 4.852 9.227 1 98.88 353 LEU A CA 1
ATOM 2894 C C . LEU A 1 353 ? -15.234 6.043 8.82 1 98.88 353 LEU A C 1
ATOM 2896 O O . LEU A 1 353 ? -14.445 6.539 9.625 1 98.88 353 LEU A O 1
ATOM 2900 N N . ILE A 1 354 ? -15.414 6.504 7.555 1 98.81 354 ILE A N 1
ATOM 2901 C CA . ILE A 1 354 ? -14.594 7.586 7.02 1 98.81 354 ILE A CA 1
ATOM 2902 C C . ILE A 1 354 ? -15.484 8.734 6.566 1 98.81 354 ILE A C 1
ATOM 2904 O O . ILE A 1 354 ? -16.453 8.531 5.828 1 98.81 354 ILE A O 1
ATOM 2908 N N . GLN A 1 355 ? -15.25 9.922 7.02 1 98.56 355 GLN A N 1
ATOM 2909 C CA . GLN A 1 355 ? -15.797 11.148 6.449 1 98.56 355 GLN A CA 1
ATOM 2910 C C . GLN A 1 355 ? -14.688 12.008 5.84 1 98.56 355 GLN A C 1
ATOM 2912 O O . GLN A 1 355 ? -13.703 12.32 6.508 1 98.56 355 GLN A O 1
ATOM 2917 N N . THR A 1 356 ? -14.781 12.375 4.641 1 97.75 356 THR A N 1
ATOM 2918 C CA . THR A 1 356 ? -13.812 13.227 3.961 1 97.75 356 THR A CA 1
ATOM 2919 C C . THR A 1 356 ? -14.477 14.023 2.844 1 97.75 356 THR A C 1
ATOM 2921 O O . THR A 1 356 ? -15.375 13.516 2.166 1 97.75 356 THR A O 1
ATOM 2924 N N . PRO A 1 357 ? -14.094 15.258 2.652 1 95.19 357 PRO A N 1
ATOM 2925 C CA . PRO A 1 357 ? -14.664 16.016 1.534 1 95.19 357 PRO A CA 1
ATOM 2926 C C . PRO A 1 357 ? -14.219 15.484 0.174 1 95.19 357 PRO A C 1
ATOM 2928 O O . PRO A 1 357 ? -14.992 15.484 -0.781 1 95.19 357 PRO A O 1
ATOM 2931 N N . TYR A 1 358 ? -12.969 15.078 0.135 1 92.06 358 TYR A N 1
ATOM 2932 C CA . TYR A 1 358 ? -12.359 14.57 -1.092 1 92.06 358 TYR A CA 1
ATOM 2933 C C . TYR A 1 358 ? -11.797 13.172 -0.888 1 92.06 358 TYR A C 1
ATOM 2935 O O . TYR A 1 358 ? -11.039 12.93 0.055 1 92.06 358 TYR A O 1
ATOM 2943 N N . PHE A 1 359 ? -12.164 12.32 -1.791 1 95.5 359 PHE A N 1
ATOM 2944 C CA . PHE A 1 359 ? -11.68 10.945 -1.716 1 95.5 359 PHE A CA 1
ATOM 2945 C C . PHE A 1 359 ? -10.875 10.594 -2.961 1 95.5 359 PHE A C 1
ATOM 2947 O O . PHE A 1 359 ? -11.414 10.039 -3.92 1 95.5 359 PHE A O 1
ATOM 2954 N N . ILE A 1 360 ? -9.594 10.844 -2.938 1 94.44 360 ILE A N 1
ATOM 2955 C CA . ILE A 1 360 ? -8.609 10.5 -3.957 1 94.44 360 ILE A CA 1
ATOM 2956 C C . ILE A 1 360 ? -7.426 9.781 -3.311 1 94.44 360 ILE A C 1
ATOM 2958 O O . ILE A 1 360 ? -6.312 10.312 -3.281 1 94.44 360 ILE A O 1
ATOM 2962 N N . PRO A 1 361 ? -7.652 8.594 -2.883 1 93.12 361 PRO A N 1
ATOM 2963 C CA . PRO A 1 361 ? -6.652 7.879 -2.088 1 93.12 361 PRO A CA 1
ATOM 2964 C C . PRO A 1 361 ? -5.453 7.426 -2.918 1 93.12 361 PRO A C 1
ATOM 2966 O O . PRO A 1 361 ? -5.543 7.344 -4.145 1 93.12 361 PRO A O 1
ATOM 2969 N N . THR A 1 362 ? -4.375 7.188 -2.232 1 90.31 362 THR A N 1
ATOM 2970 C CA . THR A 1 362 ? -3.246 6.508 -2.855 1 90.31 362 THR A CA 1
ATOM 2971 C C . THR A 1 362 ? -3.574 5.039 -3.111 1 90.31 362 THR A C 1
ATOM 2973 O O . THR A 1 362 ? -4.516 4.5 -2.531 1 90.31 362 THR A O 1
ATOM 2976 N N . ASP A 1 363 ? -2.754 4.406 -3.936 1 88.44 363 ASP A N 1
ATOM 2977 C CA . ASP A 1 363 ? -2.945 2.986 -4.215 1 88.44 363 ASP A CA 1
ATOM 2978 C C . ASP A 1 363 ? -2.783 2.152 -2.945 1 88.44 363 ASP A C 1
ATOM 2980 O O . ASP A 1 363 ? -3.494 1.165 -2.75 1 88.44 363 ASP A O 1
ATOM 2984 N N . SER A 1 364 ? -1.883 2.561 -2.178 1 91.31 364 SER A N 1
ATOM 2985 C CA . SER A 1 364 ? -1.643 1.846 -0.929 1 91.31 364 SER A CA 1
ATOM 2986 C C . SER A 1 364 ? -2.875 1.871 -0.03 1 91.31 364 SER A C 1
ATOM 2988 O O . SER A 1 364 ? -3.293 0.835 0.49 1 91.31 364 SER A O 1
ATOM 2990 N N . ILE A 1 365 ? -3.459 3.014 0.129 1 94.94 365 ILE A N 1
ATOM 2991 C CA . ILE A 1 365 ? -4.633 3.16 0.981 1 94.94 365 ILE A CA 1
ATOM 2992 C C . ILE A 1 365 ? -5.824 2.439 0.35 1 94.94 365 ILE A C 1
ATOM 2994 O O . ILE A 1 365 ? -6.598 1.779 1.047 1 94.94 365 ILE A O 1
ATOM 2998 N N . LEU A 1 366 ? -5.957 2.566 -0.917 1 94.5 366 LEU A N 1
ATOM 2999 C CA . LEU A 1 366 ? -7.035 1.897 -1.64 1 94.5 366 LEU A CA 1
ATOM 3000 C C . LEU A 1 366 ? -6.984 0.389 -1.418 1 94.5 366 LEU A C 1
ATOM 3002 O O . LEU A 1 366 ? -8.008 -0.237 -1.14 1 94.5 366 LEU A O 1
ATOM 3006 N N . ASN A 1 367 ? -5.824 -0.197 -1.554 1 94.75 367 ASN A N 1
ATOM 3007 C CA . ASN A 1 367 ? -5.648 -1.628 -1.333 1 94.75 367 ASN A CA 1
ATOM 3008 C C . ASN A 1 367 ? -5.984 -2.02 0.102 1 94.75 367 ASN A C 1
ATOM 3010 O O . ASN A 1 367 ? -6.586 -3.068 0.339 1 94.75 367 ASN A O 1
ATOM 3014 N N . GLN A 1 368 ? -5.605 -1.182 1.022 1 97.19 368 GLN A N 1
ATOM 3015 C CA . GLN A 1 368 ? -5.871 -1.497 2.422 1 97.19 368 GLN A CA 1
ATOM 3016 C C . GLN A 1 368 ? -7.371 -1.487 2.711 1 97.19 368 GLN A C 1
ATOM 3018 O O . GLN A 1 368 ? -7.859 -2.301 3.496 1 97.19 368 GLN A O 1
ATOM 3023 N N . LEU A 1 369 ? -8.055 -0.546 2.129 1 98.12 369 LEU A N 1
ATOM 3024 C CA . LEU A 1 369 ? -9.508 -0.509 2.307 1 98.12 369 LEU A CA 1
ATOM 3025 C C . LEU A 1 369 ? -10.156 -1.76 1.725 1 98.12 369 LEU A C 1
ATOM 3027 O O . LEU A 1 369 ? -11.039 -2.355 2.352 1 98.12 369 LEU A O 1
ATOM 3031 N N . LYS A 1 370 ? -9.742 -2.193 0.56 1 97.56 370 LYS A N 1
ATOM 3032 C CA . LYS A 1 370 ? -10.281 -3.402 -0.059 1 97.56 370 LYS A CA 1
ATOM 3033 C C . LYS A 1 370 ? -9.969 -4.637 0.779 1 97.56 370 LYS A C 1
ATOM 3035 O O . LYS A 1 370 ? -10.844 -5.473 1.016 1 97.56 370 LYS A O 1
ATOM 3040 N N . ILE A 1 371 ? -8.711 -4.746 1.185 1 98 371 ILE A N 1
ATOM 3041 C CA . ILE A 1 371 ? -8.289 -5.887 1.989 1 98 371 ILE A CA 1
ATOM 3042 C C . ILE A 1 371 ? -9.109 -5.945 3.275 1 98 371 ILE A C 1
ATOM 3044 O O . ILE A 1 371 ? -9.547 -7.02 3.697 1 98 371 ILE A O 1
ATOM 3048 N N . ALA A 1 372 ? -9.32 -4.75 3.891 1 98.19 372 ALA A N 1
ATOM 3049 C CA . ALA A 1 372 ? -10.125 -4.703 5.109 1 98.19 372 ALA A CA 1
ATOM 3050 C C . ALA A 1 372 ? -11.531 -5.234 4.855 1 98.19 372 ALA A C 1
ATOM 3052 O O . ALA A 1 372 ? -12.031 -6.074 5.613 1 98.19 372 ALA A O 1
ATOM 3053 N N . SER A 1 373 ? -12.125 -4.781 3.824 1 98.25 373 SER A N 1
ATOM 3054 C CA . SER A 1 373 ? -13.477 -5.215 3.506 1 98.25 373 SER A CA 1
ATOM 3055 C C . SER A 1 373 ? -13.523 -6.703 3.182 1 98.25 373 SER A C 1
ATOM 3057 O O . SER A 1 373 ? -14.398 -7.426 3.67 1 98.25 373 SER A O 1
ATOM 3059 N N . LEU A 1 374 ? -12.555 -7.18 2.416 1 96.88 374 LEU A N 1
ATOM 3060 C CA . LEU A 1 374 ? -12.484 -8.586 2.029 1 96.88 374 LEU A CA 1
ATOM 3061 C C . LEU A 1 374 ? -12.164 -9.461 3.234 1 96.88 374 LEU A C 1
ATOM 3063 O O . LEU A 1 374 ? -12.367 -10.68 3.195 1 96.88 374 LEU A O 1
ATOM 3067 N N . SER A 1 375 ? -11.633 -8.891 4.242 1 96.75 375 SER A N 1
ATOM 3068 C CA . SER A 1 375 ? -11.406 -9.609 5.492 1 96.75 375 SER A CA 1
ATOM 3069 C C . SER A 1 375 ? -12.617 -9.523 6.414 1 96.75 375 SER A C 1
ATOM 3071 O O . SER A 1 375 ? -12.508 -9.758 7.617 1 96.75 375 SER A O 1
ATOM 3073 N N . SER A 1 376 ? -13.773 -9 5.887 1 94.75 376 SER A N 1
ATOM 3074 C CA . SER A 1 376 ? -15.094 -9.023 6.512 1 94.75 376 SER A CA 1
ATOM 3075 C C . SER A 1 376 ? -15.25 -7.875 7.504 1 94.75 376 SER A C 1
ATOM 3077 O O . SER A 1 376 ? -16 -7.992 8.477 1 94.75 376 SER A O 1
ATOM 3079 N N . LYS A 1 377 ? -14.453 -6.863 7.387 1 97.31 377 LYS A N 1
ATOM 3080 C CA . LYS A 1 377 ? -14.719 -5.629 8.125 1 97.31 377 LYS A CA 1
ATOM 3081 C C . LYS A 1 377 ? -15.734 -4.754 7.391 1 97.31 377 LYS A C 1
ATOM 3083 O O . LYS A 1 377 ? -15.719 -4.68 6.16 1 97.31 377 LYS A O 1
ATOM 3088 N N . LYS A 1 378 ? -16.609 -4.145 8.172 1 98.38 378 LYS A N 1
ATOM 3089 C CA . LYS A 1 378 ? -17.547 -3.193 7.578 1 98.38 378 LYS A CA 1
ATOM 3090 C C . LYS A 1 378 ? -16.875 -1.853 7.309 1 98.38 378 LYS A C 1
ATOM 3092 O O . LYS A 1 378 ? -16.312 -1.24 8.219 1 98.38 378 LYS A O 1
ATOM 3097 N N . VAL A 1 379 ? -16.875 -1.426 6.074 1 98.75 379 VAL A N 1
ATOM 3098 C CA . VAL A 1 379 ? -16.234 -0.162 5.707 1 98.75 379 VAL A CA 1
ATOM 3099 C C . VAL A 1 379 ? -17.281 0.765 5.07 1 98.75 379 VAL A C 1
ATOM 3101 O O . VAL A 1 379 ? -17.906 0.404 4.082 1 98.75 379 VAL A O 1
ATOM 3104 N N . LYS A 1 380 ? -17.469 1.95 5.629 1 98.88 380 LYS A N 1
ATOM 3105 C CA . LYS A 1 380 ? -18.359 2.977 5.094 1 98.88 380 LYS A CA 1
ATOM 3106 C C . LYS A 1 380 ? -17.609 4.285 4.855 1 98.88 380 LYS A C 1
ATOM 3108 O O . LYS A 1 380 ? -16.891 4.758 5.734 1 98.88 380 LYS A O 1
ATOM 3113 N N . ILE A 1 381 ? -17.766 4.812 3.666 1 98.75 381 ILE A N 1
ATOM 3114 C CA . ILE A 1 381 ? -17.141 6.078 3.301 1 98.75 381 ILE A CA 1
ATOM 3115 C C . ILE A 1 381 ? -18.203 7.109 2.965 1 98.75 381 ILE A C 1
ATOM 3117 O O . ILE A 1 381 ? -19.078 6.859 2.125 1 98.75 381 ILE A O 1
ATOM 3121 N N . MET A 1 382 ? -18.188 8.219 3.627 1 98.44 382 MET A N 1
ATOM 3122 C CA . MET A 1 382 ? -19.094 9.336 3.361 1 98.44 382 MET A CA 1
ATOM 3123 C C . MET A 1 382 ? -18.344 10.492 2.713 1 98.44 382 MET A C 1
ATOM 3125 O O . MET A 1 382 ? -17.344 10.969 3.25 1 98.44 382 MET A O 1
ATOM 3129 N N . ILE A 1 383 ? -18.797 10.922 1.559 1 96.5 383 ILE A N 1
ATOM 3130 C CA . ILE A 1 383 ? -18.125 11.938 0.767 1 96.5 383 ILE A CA 1
ATOM 3131 C C . ILE A 1 383 ? -19.094 13.055 0.417 1 96.5 383 ILE A C 1
ATOM 3133 O O . ILE A 1 383 ? -20.312 12.859 0.451 1 96.5 383 ILE A O 1
ATOM 3137 N N . ALA A 1 384 ? -18.547 14.203 0.087 1 93.19 384 ALA A N 1
ATOM 3138 C CA . ALA A 1 384 ? -19.359 15.352 -0.296 1 93.19 384 ALA A CA 1
ATOM 3139 C C . ALA A 1 384 ? -19.953 15.164 -1.694 1 93.19 384 ALA A C 1
ATOM 3141 O O . ALA A 1 384 ? -19.297 14.586 -2.57 1 93.19 384 ALA A O 1
ATOM 3142 N N . GLN A 1 385 ? -21.125 15.586 -1.977 1 80.75 385 GLN A N 1
ATOM 3143 C CA . GLN A 1 385 ? -21.75 15.531 -3.295 1 80.75 385 GLN A CA 1
ATOM 3144 C C . GLN A 1 385 ? -21.109 16.531 -4.25 1 80.75 385 GLN A C 1
ATOM 3146 O O . GLN A 1 385 ? -20.703 16.156 -5.355 1 80.75 385 GLN A O 1
ATOM 3151 N N . LYS A 1 386 ? -21.297 17.781 -3.898 1 72.38 386 LYS A N 1
ATOM 3152 C CA . LYS A 1 386 ? -20.812 18.875 -4.727 1 72.38 386 LYS A CA 1
ATOM 3153 C C . LYS A 1 386 ? -19.547 19.5 -4.133 1 72.38 386 LYS A C 1
ATOM 3155 O O . LYS A 1 386 ? -19.609 20.469 -3.371 1 72.38 386 LYS A O 1
ATOM 3160 N N . PRO A 1 387 ? -18.5 18.828 -4.621 1 66 387 PRO A N 1
ATOM 3161 C CA . PRO A 1 387 ? -17.312 19.453 -4.051 1 66 387 PRO A CA 1
ATOM 3162 C C . PRO A 1 387 ? -17.047 20.859 -4.602 1 66 387 PRO A C 1
ATOM 3164 O O . PRO A 1 387 ? -17.578 21.219 -5.652 1 66 387 PRO A O 1
ATOM 3167 N N . ASP A 1 388 ? -16.516 21.594 -3.881 1 69.19 388 ASP A N 1
ATOM 3168 C CA . ASP A 1 388 ? -16.125 22.938 -4.27 1 69.19 388 ASP A CA 1
ATOM 3169 C C . ASP A 1 388 ? -15.242 22.922 -5.516 1 69.19 388 ASP A C 1
ATOM 3171 O O . ASP A 1 388 ? -15.156 23.922 -6.238 1 69.19 388 ASP A O 1
ATOM 3175 N N . HIS A 1 389 ? -14.703 21.734 -5.781 1 75.69 389 HIS A N 1
ATOM 3176 C CA . HIS A 1 389 ? -13.906 21.531 -6.984 1 75.69 389 HIS A CA 1
ATOM 3177 C C . HIS A 1 389 ? -14.43 20.344 -7.789 1 75.69 389 HIS A C 1
ATOM 3179 O O . HIS A 1 389 ? -14.227 19.188 -7.406 1 75.69 389 HIS A O 1
ATOM 3185 N N . LYS A 1 390 ? -14.953 20.578 -8.922 1 83.5 390 LYS A N 1
ATOM 3186 C CA . LYS A 1 390 ? -15.609 19.562 -9.742 1 83.5 390 LYS A CA 1
ATOM 3187 C C . LYS A 1 390 ? -14.641 18.453 -10.125 1 83.5 390 LYS A C 1
ATOM 3189 O O . LYS A 1 390 ? -15.016 17.281 -10.18 1 83.5 390 LYS A O 1
ATOM 3194 N N . ILE A 1 391 ? -13.43 18.844 -10.32 1 88.88 391 ILE A N 1
ATOM 3195 C CA . ILE A 1 391 ? -12.414 17.891 -10.758 1 88.88 391 ILE A CA 1
ATOM 3196 C C . ILE A 1 391 ? -12.227 16.828 -9.688 1 88.88 391 ILE A C 1
ATOM 3198 O O . ILE A 1 391 ? -12.016 15.648 -10.008 1 88.88 391 ILE A O 1
ATOM 3202 N N . MET A 1 392 ? -12.305 17.234 -8.477 1 89.44 392 MET A N 1
ATOM 3203 C CA . MET A 1 392 ? -12.125 16.281 -7.379 1 89.44 392 MET A CA 1
ATOM 3204 C C . MET A 1 392 ? -13.227 15.227 -7.383 1 89.44 392 MET A C 1
ATOM 3206 O O . MET A 1 392 ? -12.969 14.047 -7.137 1 89.44 392 MET A O 1
ATOM 3210 N N . ALA A 1 393 ? -14.367 15.68 -7.691 1 89.12 393 ALA A N 1
ATOM 3211 C CA . ALA A 1 393 ? -15.5 14.758 -7.742 1 89.12 393 ALA A CA 1
ATOM 3212 C C . ALA A 1 393 ? -15.359 13.773 -8.898 1 89.12 393 ALA A C 1
ATOM 3214 O O . ALA A 1 393 ? -15.672 12.594 -8.766 1 89.12 393 ALA A O 1
ATOM 3215 N N . TRP A 1 394 ? -14.977 14.297 -10.008 1 90.38 394 TRP A N 1
ATOM 3216 C CA . TRP A 1 394 ? -14.797 13.453 -11.188 1 90.38 394 TRP A CA 1
ATOM 3217 C C . TRP A 1 394 ? -13.758 12.367 -10.922 1 90.38 394 TRP A C 1
ATOM 3219 O O . TRP A 1 394 ? -13.961 11.203 -11.266 1 90.38 394 TRP A O 1
ATOM 3229 N N . VAL A 1 395 ? -12.711 12.773 -10.289 1 91.56 395 VAL A N 1
ATOM 3230 C CA . VAL A 1 395 ? -11.625 11.828 -10.023 1 91.56 395 VAL A CA 1
ATOM 3231 C C . VAL A 1 395 ? -12.086 10.805 -8.984 1 91.56 395 VAL A C 1
ATOM 3233 O O . VAL A 1 395 ? -11.805 9.609 -9.125 1 91.56 395 VAL A O 1
ATOM 3236 N N . SER A 1 396 ? -12.742 11.266 -7.996 1 93.31 396 SER A N 1
ATOM 3237 C CA . SER A 1 396 ? -13.227 10.375 -6.941 1 93.31 396 SER A CA 1
ATOM 3238 C C . SER A 1 396 ? -14.078 9.25 -7.516 1 93.31 396 SER A C 1
ATOM 3240 O O . SER A 1 396 ? -13.992 8.109 -7.066 1 93.31 396 SER A O 1
ATOM 3242 N N . LYS A 1 397 ? -14.844 9.547 -8.484 1 91.94 397 LYS A N 1
ATOM 3243 C CA . LYS A 1 397 ? -15.781 8.602 -9.078 1 91.94 397 LYS A CA 1
ATOM 3244 C C . LYS A 1 397 ? -15.047 7.422 -9.719 1 91.94 397 LYS A C 1
ATOM 3246 O O . LYS A 1 397 ? -15.594 6.316 -9.805 1 91.94 397 LYS A O 1
ATOM 3251 N N . THR A 1 398 ? -13.852 7.641 -10.125 1 91.81 398 THR A N 1
ATOM 3252 C CA . THR A 1 398 ? -13.094 6.605 -10.812 1 91.81 398 THR A CA 1
ATOM 3253 C C . THR A 1 398 ? -12.75 5.461 -9.867 1 91.81 398 THR A C 1
ATOM 3255 O O . THR A 1 398 ? -12.375 4.371 -10.305 1 91.81 398 THR A O 1
ATOM 3258 N N . TYR A 1 399 ? -12.922 5.672 -8.594 1 93.62 399 TYR A N 1
ATOM 3259 C CA . TYR A 1 399 ? -12.539 4.66 -7.613 1 93.62 399 TYR A CA 1
ATOM 3260 C C . TYR A 1 399 ? -13.758 3.896 -7.113 1 93.62 399 TYR A C 1
ATOM 3262 O O . TYR A 1 399 ? -13.625 2.873 -6.438 1 93.62 399 TYR A O 1
ATOM 3270 N N . TYR A 1 400 ? -14.945 4.371 -7.434 1 94.19 400 TYR A N 1
ATOM 3271 C CA . TYR A 1 400 ? -16.172 3.867 -6.816 1 94.19 400 TYR A CA 1
ATOM 3272 C C . TYR A 1 400 ? -16.391 2.402 -7.176 1 94.19 400 TYR A C 1
ATOM 3274 O O . TYR A 1 400 ? -16.719 1.588 -6.309 1 94.19 400 TYR A O 1
ATOM 3282 N N . GLU A 1 401 ? -16.234 2.061 -8.383 1 91.56 401 GLU A N 1
ATOM 3283 C CA . GLU A 1 401 ? -16.562 0.717 -8.852 1 91.56 401 GLU A CA 1
ATOM 3284 C C . GLU A 1 401 ? -15.758 -0.343 -8.102 1 91.56 401 GLU A C 1
ATOM 3286 O O . GLU A 1 401 ? -16.328 -1.309 -7.586 1 91.56 401 GLU A O 1
ATOM 3291 N N . GLU A 1 402 ? -14.453 -0.212 -8.07 1 91.88 402 GLU A N 1
ATOM 3292 C CA . GLU A 1 402 ? -13.609 -1.214 -7.43 1 91.88 402 GLU A CA 1
ATOM 3293 C C . GLU A 1 402 ? -13.891 -1.295 -5.934 1 91.88 402 GLU A C 1
ATOM 3295 O O . GLU A 1 402 ? -13.789 -2.367 -5.332 1 91.88 402 GLU A O 1
ATOM 3300 N N . LEU A 1 403 ? -14.234 -0.18 -5.348 1 96.25 403 LEU A N 1
ATOM 3301 C CA . LEU A 1 403 ? -14.555 -0.176 -3.924 1 96.25 403 LEU A CA 1
ATOM 3302 C C . LEU A 1 403 ? -15.859 -0.913 -3.66 1 96.25 403 LEU A C 1
ATOM 3304 O O . LEU A 1 403 ? -15.945 -1.729 -2.738 1 96.25 403 LEU A O 1
ATOM 3308 N N . LEU A 1 404 ? -16.828 -0.611 -4.461 1 96.25 404 LEU A N 1
ATOM 3309 C CA . LEU A 1 404 ? -18.141 -1.253 -4.309 1 96.25 404 LEU A CA 1
ATOM 3310 C C . LEU A 1 404 ? -18.031 -2.76 -4.516 1 96.25 404 LEU A C 1
ATOM 3312 O O . LEU A 1 404 ? -18.641 -3.539 -3.781 1 96.25 404 LEU A O 1
ATOM 3316 N N . LEU A 1 405 ? -17.25 -3.154 -5.445 1 92.56 405 LEU A N 1
ATOM 3317 C CA . LEU A 1 405 ? -17.078 -4.57 -5.746 1 92.56 405 LEU A CA 1
ATOM 3318 C C . LEU A 1 405 ? -16.391 -5.289 -4.586 1 92.56 405 LEU A C 1
ATOM 3320 O O . LEU A 1 405 ? -16.641 -6.48 -4.363 1 92.56 405 LEU A O 1
ATOM 3324 N N . ALA A 1 406 ? -15.602 -4.602 -3.857 1 95.5 406 ALA A N 1
ATOM 3325 C CA . ALA A 1 406 ? -14.914 -5.188 -2.711 1 95.5 406 ALA A CA 1
ATOM 3326 C C . ALA A 1 406 ? -15.812 -5.195 -1.478 1 95.5 406 ALA A C 1
ATOM 3328 O O . ALA A 1 406 ? -15.406 -5.664 -0.411 1 95.5 406 ALA A O 1
ATOM 3329 N N . GLY A 1 407 ? -16.969 -4.617 -1.55 1 96.94 407 GLY A N 1
ATOM 3330 C CA . GLY A 1 407 ? -17.938 -4.672 -0.46 1 96.94 407 GLY A CA 1
ATOM 3331 C C . GLY A 1 407 ? -17.969 -3.402 0.372 1 96.94 407 GLY A C 1
ATOM 3332 O O . GLY A 1 407 ? -18.594 -3.363 1.429 1 96.94 407 GLY A O 1
ATOM 3333 N N . ILE A 1 408 ? -17.328 -2.367 -0.06 1 98.44 408 ILE A N 1
ATOM 3334 C CA . ILE A 1 408 ? -17.281 -1.103 0.667 1 98.44 408 ILE A CA 1
ATOM 3335 C C . ILE A 1 408 ? -18.516 -0.271 0.326 1 98.44 408 ILE A C 1
ATOM 3337 O O . ILE A 1 408 ? -18.922 -0.201 -0.836 1 98.44 408 ILE A O 1
ATOM 3341 N N . GLU A 1 409 ? -19.109 0.304 1.34 1 98.69 409 GLU A N 1
ATOM 3342 C CA . GLU A 1 409 ? -20.266 1.166 1.122 1 98.69 409 GLU A CA 1
ATOM 3343 C C . GLU A 1 409 ? -19.844 2.623 0.957 1 98.69 409 GLU A C 1
ATOM 3345 O O . GLU A 1 409 ? -18.969 3.107 1.675 1 98.69 409 GLU A O 1
ATOM 3350 N N . ILE A 1 410 ? -20.453 3.287 0.013 1 98.25 410 ILE A N 1
ATOM 3351 C CA . ILE A 1 410 ? -20.156 4.688 -0.264 1 98.25 410 ILE A CA 1
ATOM 3352 C C . ILE A 1 410 ? -21.422 5.523 -0.114 1 98.25 410 ILE A C 1
ATOM 3354 O O . ILE A 1 410 ? -22.453 5.199 -0.706 1 98.25 410 ILE A O 1
ATOM 3358 N N . TYR A 1 411 ? -21.391 6.551 0.648 1 98.25 411 TYR A N 1
ATOM 3359 C CA . TYR A 1 411 ? -22.484 7.469 0.908 1 98.25 411 TYR A CA 1
ATOM 3360 C C . TYR A 1 411 ? -22.141 8.883 0.451 1 98.25 411 TYR A C 1
ATOM 3362 O O . TYR A 1 411 ? -21.141 9.453 0.885 1 98.25 411 TYR A O 1
ATOM 3370 N N . ILE A 1 412 ? -22.969 9.453 -0.366 1 96.44 412 ILE A N 1
ATOM 3371 C CA . ILE A 1 412 ? -22.781 10.82 -0.838 1 96.44 412 ILE A CA 1
ATOM 3372 C C . ILE A 1 412 ? -23.656 11.766 -0.022 1 96.44 412 ILE A C 1
ATOM 3374 O O . ILE A 1 412 ? -24.891 11.648 -0.038 1 96.44 412 ILE A O 1
ATOM 3378 N N . TYR A 1 413 ? -23.078 12.688 0.685 1 96.5 413 TYR A N 1
ATOM 3379 C CA . TYR A 1 413 ? -23.781 13.641 1.53 1 96.5 413 TYR A CA 1
ATOM 3380 C C . TYR A 1 413 ? -24.484 14.703 0.688 1 96.5 413 TYR A C 1
ATOM 3382 O O . TYR A 1 413 ? -23.844 15.383 -0.112 1 96.5 413 TYR A O 1
ATOM 3390 N N . THR A 1 414 ? -25.781 14.961 0.904 1 93.31 414 THR A N 1
ATOM 3391 C CA . THR A 1 414 ? -26.547 15.797 -0.001 1 93.31 414 THR A CA 1
ATOM 3392 C C . THR A 1 414 ? -27.031 17.062 0.712 1 93.31 414 THR A C 1
ATOM 3394 O O . THR A 1 414 ? -27.594 17.969 0.082 1 93.31 414 THR A O 1
ATOM 3397 N N . ASN A 1 415 ? -26.828 17.156 1.958 1 92.62 415 ASN A N 1
ATOM 3398 C CA . ASN A 1 415 ? -27.312 18.297 2.732 1 92.62 415 ASN A CA 1
ATOM 3399 C C . ASN A 1 415 ? -26.219 19.344 2.91 1 92.62 415 ASN A C 1
ATOM 3401 O O . ASN A 1 415 ? -25.875 19.703 4.039 1 92.62 415 ASN A O 1
ATOM 3405 N N . GLY A 1 416 ? -25.766 19.922 1.77 1 91.75 416 GLY A N 1
ATOM 3406 C CA . GLY A 1 416 ? -24.688 20.906 1.79 1 91.75 416 GLY A CA 1
ATOM 3407 C C . GLY A 1 416 ? -23.344 20.297 1.462 1 91.75 416 GLY A C 1
ATOM 3408 O O . GLY A 1 416 ? -23.25 19.359 0.68 1 91.75 416 GLY A O 1
ATOM 3409 N N . PHE A 1 417 ? -22.328 20.938 2.031 1 93 417 PHE A N 1
ATOM 3410 C CA . PHE A 1 417 ? -20.969 20.469 1.773 1 93 417 PHE A CA 1
ATOM 3411 C C . PHE A 1 417 ? -20.391 19.781 2.998 1 93 417 PHE A C 1
ATOM 3413 O O . PHE A 1 417 ? -20.266 20.375 4.066 1 93 417 PHE A O 1
ATOM 3420 N N . LEU A 1 418 ? -20.109 18.5 2.838 1 95.75 418 LEU A N 1
ATOM 3421 C CA . LEU A 1 418 ? -19.406 17.766 3.891 1 95.75 418 LEU A CA 1
ATOM 3422 C C . LEU A 1 418 ? -17.906 18.016 3.824 1 95.75 418 LEU A C 1
ATOM 3424 O O . LEU A 1 418 ? -17.234 17.531 2.91 1 95.75 418 LEU A O 1
ATOM 3428 N N . HIS A 1 419 ? -17.375 18.688 4.801 1 96.44 419 HIS A N 1
ATOM 3429 C CA . HIS A 1 419 ? -15.961 19.062 4.812 1 96.44 419 HIS A CA 1
ATOM 3430 C C . HIS A 1 419 ? -15.234 18.406 5.988 1 96.44 419 HIS A C 1
ATOM 3432 O O . HIS A 1 419 ? -14.094 18.75 6.285 1 96.44 419 HIS A O 1
ATOM 3438 N N . SER A 1 420 ? -15.883 17.453 6.625 1 97.5 420 SER A N 1
ATOM 3439 C CA . SER A 1 420 ? -15.328 16.781 7.797 1 97.5 420 SER A CA 1
ATOM 3440 C C . SER A 1 420 ? -14.18 15.859 7.414 1 97.5 420 SER A C 1
ATOM 3442 O O . SER A 1 420 ? -14.18 15.281 6.324 1 97.5 420 SER A O 1
ATOM 3444 N N . LYS A 1 421 ? -13.188 15.719 8.25 1 98.12 421 LYS A N 1
ATOM 3445 C CA . LYS A 1 421 ? -12.078 14.781 8.164 1 98.12 421 LYS A CA 1
ATOM 3446 C C . LYS A 1 421 ? -12.016 13.898 9.406 1 98.12 421 LYS A C 1
ATOM 3448 O O . LYS A 1 421 ? -11.227 14.164 10.32 1 98.12 421 LYS A O 1
ATOM 3453 N N . VAL A 1 422 ? -12.75 12.875 9.367 1 98.75 422 VAL A N 1
ATOM 3454 C CA . VAL A 1 422 ? -12.883 12 10.531 1 98.75 422 VAL A CA 1
ATOM 3455 C C . VAL A 1 422 ? -12.703 10.547 10.109 1 98.75 422 VAL A C 1
ATOM 3457 O O . VAL A 1 422 ? -13.195 10.133 9.055 1 98.75 422 VAL A O 1
ATOM 3460 N N . LEU A 1 423 ? -11.938 9.812 10.836 1 98.81 423 LEU A N 1
ATOM 3461 C CA . LEU A 1 423 ? -11.781 8.375 10.711 1 98.81 423 LEU A CA 1
ATOM 3462 C C . LEU A 1 423 ? -12.055 7.676 12.039 1 98.81 423 LEU A C 1
ATOM 3464 O O . LEU A 1 423 ? -11.461 8.016 13.062 1 98.81 423 LEU A O 1
ATOM 3468 N N . ILE A 1 424 ? -13.023 6.789 12.047 1 98.81 424 ILE A N 1
ATOM 3469 C CA . ILE A 1 424 ? -13.406 6.031 13.234 1 98.81 424 ILE A CA 1
ATOM 3470 C C . ILE A 1 424 ? -13.156 4.543 13 1 98.81 424 ILE A C 1
ATOM 3472 O O . ILE A 1 424 ? -13.625 3.979 12.016 1 98.81 424 ILE A O 1
ATOM 3476 N N . CYS A 1 425 ? -12.383 3.949 13.812 1 98.44 425 CYS A N 1
ATOM 3477 C CA . CYS A 1 425 ? -12.094 2.52 13.75 1 98.44 425 CYS A CA 1
ATOM 3478 C C . CYS A 1 425 ? -12.625 1.806 14.984 1 98.44 425 CYS A C 1
ATOM 3480 O O . CYS A 1 425 ? -12.07 1.957 16.078 1 98.44 425 CYS A O 1
ATOM 3482 N N . ASP A 1 426 ? -13.625 1.021 14.789 1 97.31 426 ASP A N 1
ATOM 3483 C CA . ASP A 1 426 ? -14.32 0.319 15.859 1 97.31 426 ASP A CA 1
ATOM 3484 C C . ASP A 1 426 ? -14.906 1.305 16.859 1 97.31 426 ASP A C 1
ATOM 3486 O O . ASP A 1 426 ? -15.586 2.264 16.484 1 97.31 426 ASP A O 1
ATOM 3490 N N . ASP A 1 427 ? -14.656 1.062 18.234 1 94.94 427 ASP A N 1
ATOM 3491 C CA . ASP A 1 427 ? -15.352 1.9 19.203 1 94.94 427 ASP A CA 1
ATOM 3492 C C . ASP A 1 427 ? -14.359 2.588 20.141 1 94.94 427 ASP A C 1
ATOM 3494 O O . ASP A 1 427 ? -14.758 3.25 21.094 1 94.94 427 ASP A O 1
ATOM 3498 N N . ASP A 1 428 ? -13.117 2.477 19.812 1 96.38 428 ASP A N 1
ATOM 3499 C CA . ASP A 1 428 ? -12.195 2.996 20.812 1 96.38 428 ASP A CA 1
ATOM 3500 C C . ASP A 1 428 ? -11.039 3.748 20.141 1 96.38 428 ASP A C 1
ATOM 3502 O O . ASP A 1 428 ? -10.062 4.109 20.812 1 96.38 428 ASP A O 1
ATOM 3506 N N . LEU A 1 429 ? -11.07 3.906 18.875 1 98.19 429 LEU A N 1
ATOM 3507 C CA . LEU A 1 429 ? -9.992 4.57 18.141 1 98.19 429 LEU A CA 1
ATOM 3508 C C . LEU A 1 429 ? -10.555 5.496 17.062 1 98.19 429 LEU A C 1
ATOM 3510 O O . LEU A 1 429 ? -11.305 5.055 16.188 1 98.19 429 LEU A O 1
ATOM 3514 N N . SER A 1 430 ? -10.273 6.77 17.156 1 98.75 430 SER A N 1
ATOM 3515 C CA . SER A 1 430 ? -10.766 7.734 16.188 1 98.75 430 SER A CA 1
ATOM 3516 C C . SER A 1 430 ? -9.797 8.898 16.016 1 98.75 430 SER A C 1
ATOM 3518 O O . SER A 1 430 ? -8.891 9.078 16.828 1 98.75 430 SER A O 1
ATOM 3520 N N . THR A 1 431 ? -9.922 9.625 14.938 1 98.81 431 THR A N 1
ATOM 3521 C CA . THR A 1 431 ? -9.094 10.805 14.711 1 98.81 431 THR A CA 1
ATOM 3522 C C . THR A 1 431 ? -9.898 11.914 14.039 1 98.81 431 THR A C 1
ATOM 3524 O O . THR A 1 431 ? -10.773 11.633 13.211 1 98.81 431 THR A O 1
ATOM 3527 N N . ILE A 1 432 ? -9.727 13.109 14.492 1 98.75 432 ILE A N 1
ATOM 3528 C CA . ILE A 1 432 ? -10.219 14.359 13.93 1 98.75 432 ILE A CA 1
ATOM 3529 C C . ILE A 1 432 ? -9.047 15.258 13.555 1 98.75 432 ILE A C 1
ATOM 3531 O O . ILE A 1 432 ? -8.07 15.359 14.297 1 98.75 432 ILE A O 1
ATOM 3535 N N . GLY A 1 433 ? -9.094 15.867 12.391 1 98.31 433 GLY A N 1
ATOM 3536 C CA . GLY A 1 433 ? -8.023 16.797 12.078 1 98.31 433 GLY A CA 1
ATOM 3537 C C . GLY A 1 433 ? -8.195 17.484 10.734 1 98.31 433 GLY A C 1
ATOM 3538 O O . GLY A 1 433 ? -9.312 17.844 10.352 1 98.31 433 GLY A O 1
ATOM 3539 N N . THR A 1 434 ? -7.062 17.766 10.133 1 98.5 434 THR A N 1
ATOM 3540 C CA . THR A 1 434 ? -7.07 18.578 8.914 1 98.5 434 THR A CA 1
ATOM 3541 C C . THR A 1 434 ? -6.809 17.703 7.688 1 98.5 434 THR A C 1
ATOM 3543 O O . THR A 1 434 ? -7.004 18.156 6.555 1 98.5 434 THR A O 1
ATOM 3546 N N . CYS A 1 435 ? -6.473 16.469 7.871 1 98.12 435 CYS A N 1
ATOM 3547 C CA . CYS A 1 435 ? -5.977 15.633 6.785 1 98.12 435 CYS A CA 1
ATOM 3548 C C . CYS A 1 435 ? -7.133 14.977 6.031 1 98.12 435 CYS A C 1
ATOM 3550 O O . CYS A 1 435 ? -7.91 14.227 6.613 1 98.12 435 CYS A O 1
ATOM 3552 N N . ASN A 1 436 ? -7.227 15.25 4.738 1 96.12 436 ASN A N 1
ATOM 3553 C CA . ASN A 1 436 ? -8.18 14.594 3.852 1 96.12 436 ASN A CA 1
ATOM 3554 C C . ASN A 1 436 ? -7.699 13.203 3.439 1 96.12 436 ASN A C 1
ATOM 3556 O O . ASN A 1 436 ? -6.574 12.812 3.75 1 96.12 436 ASN A O 1
ATOM 3560 N N . PHE A 1 437 ? -8.594 12.445 2.799 1 96.5 437 PHE A N 1
ATOM 3561 C CA . PHE A 1 437 ? -8.234 11.172 2.186 1 96.5 437 PHE A CA 1
ATOM 3562 C C . PHE A 1 437 ? -7.812 11.375 0.735 1 96.5 437 PHE A C 1
ATOM 3564 O O . PHE A 1 437 ? -8.398 10.781 -0.174 1 96.5 437 PHE A O 1
ATOM 3571 N N . ASP A 1 438 ? -6.742 12.125 0.542 1 94.12 438 ASP A N 1
ATOM 3572 C CA . ASP A 1 438 ? -6.273 12.375 -0.818 1 94.12 438 ASP A CA 1
ATOM 3573 C C . ASP A 1 438 ? -4.75 12.492 -0.864 1 94.12 438 ASP A C 1
ATOM 3575 O O . ASP A 1 438 ? -4.094 12.508 0.178 1 94.12 438 ASP A O 1
ATOM 3579 N N . ASN A 1 439 ? -4.234 12.492 -2.023 1 91.25 439 ASN A N 1
ATOM 3580 C CA . ASN A 1 439 ? -2.789 12.484 -2.223 1 91.25 439 ASN A CA 1
ATOM 3581 C C . ASN A 1 439 ? -2.141 13.766 -1.704 1 91.25 439 ASN A C 1
ATOM 3583 O O . ASN A 1 439 ? -1.041 13.727 -1.149 1 91.25 439 ASN A O 1
ATOM 3587 N N . ARG A 1 440 ? -2.74 14.836 -1.893 1 91.56 440 ARG A N 1
ATOM 3588 C CA . ARG A 1 440 ? -2.184 16.109 -1.474 1 91.56 440 ARG A CA 1
ATOM 3589 C C . ARG A 1 440 ? -2.023 16.172 0.042 1 91.56 440 ARG A C 1
ATOM 3591 O O . ARG A 1 440 ? -0.975 16.578 0.544 1 91.56 440 ARG A O 1
ATOM 3598 N N . SER A 1 441 ? -2.984 15.789 0.748 1 95.62 441 SER A N 1
ATOM 3599 C CA . SER A 1 441 ? -2.932 15.789 2.205 1 95.62 441 SER A CA 1
ATOM 3600 C C . SER A 1 441 ? -1.913 14.781 2.725 1 95.62 441 SER A C 1
ATOM 3602 O O . SER A 1 441 ? -1.235 15.031 3.723 1 95.62 441 SER A O 1
ATOM 3604 N N . PHE A 1 442 ? -1.774 13.719 2.045 1 93.81 442 PHE A N 1
ATOM 3605 C CA . PHE A 1 442 ? -0.898 12.648 2.512 1 93.81 442 PHE A CA 1
ATOM 3606 C C . PHE A 1 442 ? 0.561 12.977 2.225 1 93.81 442 PHE A C 1
ATOM 3608 O O . PHE A 1 442 ? 1.453 12.578 2.975 1 93.81 442 PHE A O 1
ATOM 3615 N N . ASN A 1 443 ? 0.787 13.773 1.148 1 89.31 443 ASN A N 1
ATOM 3616 C CA . ASN A 1 443 ? 2.174 13.828 0.699 1 89.31 443 ASN A CA 1
ATOM 3617 C C . ASN A 1 443 ? 2.65 15.266 0.529 1 89.31 443 ASN A C 1
ATOM 3619 O O . ASN A 1 443 ? 3.855 15.531 0.519 1 89.31 443 ASN A O 1
ATOM 3623 N N . ILE A 1 444 ? 1.75 16.234 0.401 1 88.94 444 ILE A N 1
ATOM 3624 C CA . ILE A 1 444 ? 2.178 17.531 -0.074 1 88.94 444 ILE A CA 1
ATOM 3625 C C . ILE A 1 444 ? 1.89 18.594 0.993 1 88.94 444 ILE A C 1
ATOM 3627 O O . ILE A 1 444 ? 2.74 19.438 1.286 1 88.94 444 ILE A O 1
ATOM 3631 N N . ASN A 1 445 ? 0.775 18.484 1.629 1 93.44 445 ASN A N 1
ATOM 3632 C CA . ASN A 1 445 ? 0.351 19.484 2.594 1 93.44 445 ASN A CA 1
ATOM 3633 C C . ASN A 1 445 ? 0.901 19.203 3.988 1 93.44 445 ASN A C 1
ATOM 3635 O O . ASN A 1 445 ? 1.165 18.047 4.328 1 93.44 445 ASN A O 1
ATOM 3639 N N . TYR A 1 446 ? 1.09 20.281 4.699 1 94.69 446 TYR A N 1
ATOM 3640 C CA . TYR A 1 446 ? 1.238 20.141 6.145 1 94.69 446 TYR A CA 1
ATOM 3641 C C . TYR A 1 446 ? -0.111 19.906 6.809 1 94.69 446 TYR A C 1
ATOM 3643 O O . TYR A 1 446 ? -1.06 20.672 6.586 1 94.69 446 TYR A O 1
ATOM 3651 N N . GLU A 1 447 ? -0.2 18.859 7.52 1 97.81 447 GLU A N 1
ATOM 3652 C CA . GLU A 1 447 ? -1.446 18.438 8.148 1 97.81 447 GLU A CA 1
ATOM 3653 C C . GLU A 1 447 ? -1.237 18.125 9.633 1 97.81 447 GLU A C 1
ATOM 3655 O O . GLU A 1 447 ? -0.112 17.859 10.062 1 97.81 447 GLU A O 1
ATOM 3660 N N . ILE A 1 448 ? -2.342 18.141 10.383 1 98.31 448 ILE A N 1
ATOM 3661 C CA . ILE A 1 448 ? -2.293 17.781 11.797 1 98.31 448 ILE A CA 1
ATOM 3662 C C . ILE A 1 448 ? -3.594 17.078 12.203 1 98.31 448 ILE A C 1
ATOM 3664 O O . ILE A 1 448 ? -4.676 17.469 11.75 1 98.31 448 ILE A O 1
ATOM 3668 N N . ASN A 1 449 ? -3.471 15.977 12.922 1 98.75 449 ASN A N 1
ATOM 3669 C CA . ASN A 1 449 ? -4.617 15.242 13.438 1 98.75 449 ASN A CA 1
ATOM 3670 C C . ASN A 1 449 ? -4.449 14.906 14.914 1 98.75 449 ASN A C 1
ATOM 3672 O O . ASN A 1 449 ? -3.33 14.664 15.375 1 98.75 449 ASN A O 1
ATOM 3676 N N . THR A 1 450 ? -5.543 14.914 15.617 1 98.62 450 THR A N 1
ATOM 3677 C CA . THR A 1 450 ? -5.586 14.352 16.969 1 98.62 450 THR A CA 1
ATOM 3678 C C . THR A 1 450 ? -6.172 12.945 16.953 1 98.62 450 THR A C 1
ATOM 3680 O O . THR A 1 450 ? -7.242 12.719 16.375 1 98.62 450 THR A O 1
ATOM 3683 N N . ILE A 1 451 ? -5.457 12.023 17.562 1 98.38 451 ILE A N 1
ATOM 3684 C CA . ILE A 1 451 ? -5.918 10.641 17.672 1 98.38 451 ILE A CA 1
ATOM 3685 C C . ILE A 1 451 ? -6.465 10.406 19.078 1 98.38 451 ILE A C 1
ATOM 3687 O O . ILE A 1 451 ? -5.812 10.734 20.078 1 98.38 451 ILE A O 1
ATOM 3691 N N . PHE A 1 452 ? -7.617 9.836 19.156 1 97.88 452 PHE A N 1
ATOM 3692 C CA . PHE A 1 452 ? -8.273 9.578 20.438 1 97.88 452 PHE A CA 1
ATOM 3693 C C . PHE A 1 452 ? -8.328 8.086 20.719 1 97.88 452 PHE A C 1
ATOM 3695 O O . PHE A 1 452 ? -8.914 7.32 19.953 1 97.88 452 PHE A O 1
ATOM 3702 N N . TYR A 1 453 ? -7.676 7.742 21.781 1 96.06 453 TYR A N 1
ATOM 3703 C CA . TYR A 1 453 ? -7.785 6.391 22.328 1 96.06 453 TYR A CA 1
ATOM 3704 C C . TYR A 1 453 ? -8.836 6.336 23.438 1 96.06 453 TYR A C 1
ATOM 3706 O O . TYR A 1 453 ? -8.516 6.047 24.594 1 96.06 453 TYR A O 1
ATOM 3714 N N . ASP A 1 454 ? -10.078 6.586 23 1 95.12 454 ASP A N 1
ATOM 3715 C CA . ASP A 1 454 ? -11.148 6.789 23.969 1 95.12 454 ASP A CA 1
ATOM 3716 C C . ASP A 1 454 ? -12.492 6.316 23.406 1 95.12 454 ASP A C 1
ATOM 3718 O O . ASP A 1 454 ? -12.914 6.754 22.344 1 95.12 454 ASP A O 1
ATOM 3722 N N . LYS A 1 455 ? -13.227 5.492 24.203 1 96.5 455 LYS A N 1
ATOM 3723 C CA . LYS A 1 455 ? -14.477 4.887 23.766 1 96.5 455 LYS A CA 1
ATOM 3724 C C . LYS A 1 455 ? -15.586 5.926 23.656 1 96.5 455 LYS A C 1
ATOM 3726 O O . LYS A 1 455 ? -16.406 5.883 22.75 1 96.5 455 LYS A O 1
ATOM 3731 N N . LYS A 1 456 ? -15.641 6.816 24.609 1 97.25 456 LYS A N 1
ATOM 3732 C CA . LYS A 1 456 ? -16.703 7.812 24.641 1 97.25 456 LYS A CA 1
ATOM 3733 C C . LYS A 1 456 ? -16.625 8.742 23.438 1 97.25 456 LYS A C 1
ATOM 3735 O O . LYS A 1 456 ? -17.641 9.016 22.781 1 97.25 456 LYS A O 1
ATOM 3740 N N . ILE A 1 457 ? -15.453 9.211 23.156 1 97.94 457 ILE A N 1
ATOM 3741 C CA . ILE A 1 457 ? -15.258 10.117 22.031 1 97.94 457 ILE A CA 1
ATOM 3742 C C . ILE A 1 457 ? -15.562 9.391 20.734 1 97.94 457 ILE A C 1
ATOM 3744 O O . ILE A 1 457 ? -16.25 9.922 19.859 1 97.94 457 ILE A O 1
ATOM 3748 N N . SER A 1 458 ? -15.07 8.227 20.578 1 98.12 458 SER A N 1
ATOM 3749 C CA . SER A 1 458 ? -15.289 7.453 19.359 1 98.12 458 SER A CA 1
ATOM 3750 C C . SER A 1 458 ? -16.781 7.16 19.156 1 98.12 458 SER A C 1
ATOM 3752 O O . SER A 1 458 ? -17.281 7.215 18.031 1 98.12 458 SER A O 1
ATOM 3754 N N . GLN A 1 459 ? -17.438 6.879 20.25 1 98.25 459 GLN A N 1
ATOM 3755 C CA . GLN A 1 459 ? -18.875 6.609 20.156 1 98.25 459 GLN A CA 1
ATOM 3756 C C . GLN A 1 459 ? -19.641 7.859 19.734 1 98.25 459 GLN A C 1
ATOM 3758 O O . GLN A 1 459 ? -20.578 7.777 18.938 1 98.25 459 GLN A O 1
ATOM 3763 N N . GLU A 1 460 ? -19.297 8.938 20.328 1 98.44 460 GLU A N 1
ATOM 3764 C CA . GLU A 1 460 ? -19.938 10.195 19.953 1 98.44 460 GLU A CA 1
ATOM 3765 C C . GLU A 1 460 ? -19.766 10.469 18.453 1 98.44 460 GLU A C 1
ATOM 3767 O O . GLU A 1 460 ? -20.719 10.867 17.781 1 98.44 460 GLU A O 1
ATOM 3772 N N . LEU A 1 461 ? -18.594 10.266 17.969 1 98.75 461 LEU A N 1
ATOM 3773 C CA . LEU A 1 461 ? -18.328 10.461 16.547 1 98.75 461 LEU A CA 1
ATOM 3774 C C . LEU A 1 461 ? -19.094 9.461 15.703 1 98.75 461 LEU A C 1
ATOM 3776 O O . LEU A 1 461 ? -19.594 9.812 14.633 1 98.75 461 LEU A O 1
ATOM 3780 N N . LYS A 1 462 ? -19.141 8.258 16.156 1 98.62 462 LYS A N 1
ATOM 3781 C CA . LYS A 1 462 ? -19.875 7.211 15.461 1 98.62 462 LYS A CA 1
ATOM 3782 C C . LYS A 1 462 ? -21.359 7.551 15.367 1 98.62 462 LYS A C 1
ATOM 3784 O O . LYS A 1 462 ? -21.969 7.398 14.305 1 98.62 462 LYS A O 1
ATOM 3789 N N . ASP A 1 463 ? -21.906 7.969 16.484 1 98.62 463 ASP A N 1
ATOM 3790 C CA . ASP A 1 463 ? -23.312 8.359 16.516 1 98.62 463 ASP A CA 1
ATOM 3791 C C . ASP A 1 463 ? -23.578 9.477 15.508 1 98.62 463 ASP A C 1
ATOM 3793 O O . ASP A 1 463 ? -24.578 9.445 14.789 1 98.62 463 ASP A O 1
ATOM 3797 N N . LYS A 1 464 ? -22.719 10.422 15.477 1 98.62 464 LYS A N 1
ATOM 3798 C CA . LYS A 1 464 ? -22.891 11.523 14.531 1 98.62 464 LYS A CA 1
ATOM 3799 C C . LYS A 1 464 ? -22.766 11.039 13.094 1 98.62 464 LYS A C 1
ATOM 3801 O O . LYS A 1 464 ? -23.484 11.523 12.203 1 98.62 464 LYS A O 1
ATOM 3806 N N . PHE A 1 465 ? -21.891 10.172 12.805 1 98.62 465 PHE A N 1
ATOM 3807 C CA . PHE A 1 465 ? -21.75 9.586 11.477 1 98.62 465 PHE A CA 1
ATOM 3808 C C . PHE A 1 465 ? -23.062 8.992 11 1 98.62 465 PHE A C 1
ATOM 3810 O O . PHE A 1 465 ? -23.5 9.266 9.883 1 98.62 465 PHE A O 1
ATOM 3817 N N . TYR A 1 466 ? -23.625 8.203 11.82 1 98.56 466 TYR A N 1
ATOM 3818 C CA . TYR A 1 466 ? -24.859 7.52 11.445 1 98.56 466 TYR A CA 1
ATOM 3819 C C . TYR A 1 466 ? -26.016 8.508 11.328 1 98.56 466 TYR A C 1
ATOM 3821 O O . TYR A 1 466 ? -26.922 8.32 10.5 1 98.56 466 TYR A O 1
ATOM 3829 N N . GLU A 1 467 ? -26 9.523 12.141 1 98.44 467 GLU A N 1
ATOM 3830 C CA . GLU A 1 467 ? -26.984 10.594 11.961 1 98.44 467 GLU A CA 1
ATOM 3831 C C . GLU A 1 467 ? -26.828 11.266 10.594 1 98.44 467 GLU A C 1
ATOM 3833 O O . GLU A 1 467 ? -27.812 11.523 9.914 1 98.44 467 GLU A O 1
ATOM 3838 N N . ASP A 1 468 ? -25.562 11.539 10.203 1 98.25 468 ASP A N 1
ATOM 3839 C CA . ASP A 1 468 ? -25.281 12.172 8.922 1 98.25 468 ASP A CA 1
ATOM 3840 C C . ASP A 1 468 ? -25.703 11.273 7.758 1 98.25 468 ASP A C 1
ATOM 3842 O O . ASP A 1 468 ? -26.047 11.766 6.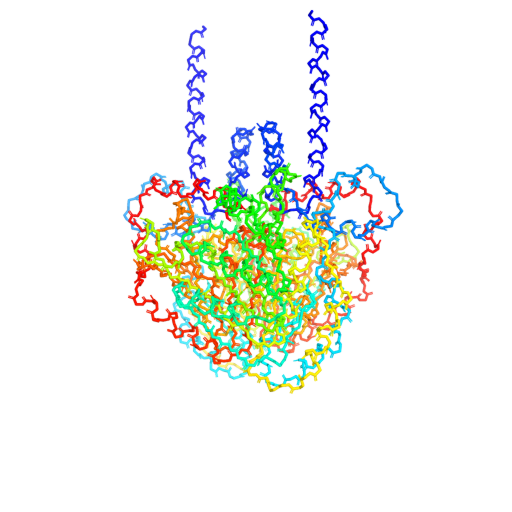68 1 98.25 468 ASP A O 1
ATOM 3846 N N . MET A 1 469 ? -25.641 10.016 7.961 1 98 469 MET A N 1
ATOM 3847 C CA . MET A 1 469 ? -25.984 9.047 6.922 1 98 469 MET A CA 1
ATOM 3848 C C . MET A 1 469 ? -27.422 9.227 6.457 1 98 469 MET A C 1
ATOM 3850 O O . MET A 1 469 ? -27.75 8.914 5.312 1 98 469 MET A O 1
ATOM 3854 N N . LYS A 1 470 ? -28.266 9.773 7.34 1 97.69 470 LYS A N 1
ATOM 3855 C CA . LYS A 1 470 ? -29.656 10.008 7.008 1 97.69 470 LYS A CA 1
ATOM 3856 C C . LYS A 1 470 ? -29.797 11.039 5.891 1 97.69 470 LYS A C 1
ATOM 3858 O O . LYS A 1 470 ? -30.828 11.078 5.199 1 97.69 470 LYS A O 1
ATOM 3863 N N . TYR A 1 471 ? -28.812 11.812 5.715 1 97 471 TYR A N 1
ATOM 3864 C CA . TYR A 1 471 ? -28.828 12.852 4.695 1 97 471 TYR A CA 1
ATOM 3865 C C . TYR A 1 471 ? -27.953 12.469 3.514 1 97 471 TYR A C 1
ATOM 3867 O O . TYR A 1 471 ? -27.406 13.344 2.826 1 97 471 TYR A O 1
ATOM 3875 N N . CYS A 1 472 ? -27.719 11.211 3.291 1 97.75 472 CYS A N 1
ATOM 3876 C CA . CYS A 1 472 ? -26.844 10.75 2.229 1 97.75 472 CYS A CA 1
ATOM 3877 C C . CYS A 1 472 ? -27.594 9.883 1.229 1 97.75 472 CYS A C 1
ATOM 3879 O O . CYS A 1 472 ? -28.641 9.32 1.553 1 97.75 472 CYS A O 1
ATOM 3881 N N . LYS A 1 473 ? -27.094 9.852 0.057 1 96.56 473 LYS A N 1
ATOM 3882 C CA . LYS A 1 473 ? -27.469 8.844 -0.935 1 96.56 473 LYS A CA 1
ATOM 3883 C C . LYS A 1 473 ? -26.438 7.734 -1.01 1 96.56 473 LYS A C 1
ATOM 3885 O O . LYS A 1 473 ? -25.25 7.996 -1.213 1 96.56 473 LYS A O 1
ATOM 3890 N N . LYS A 1 474 ? -26.859 6.551 -0.794 1 97.44 474 LYS A N 1
ATOM 3891 C CA . LYS A 1 474 ? -25.969 5.402 -0.944 1 97.44 474 LYS A CA 1
ATOM 3892 C C . LYS A 1 474 ? -25.75 5.062 -2.416 1 97.44 474 LYS A C 1
ATOM 3894 O O . LYS A 1 474 ? -26.719 4.949 -3.178 1 97.44 474 LYS A O 1
ATOM 3899 N N . ILE A 1 475 ? -24.516 4.883 -2.828 1 96.12 475 ILE A N 1
ATOM 3900 C CA . ILE A 1 475 ? -24.188 4.574 -4.215 1 96.12 475 ILE A CA 1
ATOM 3901 C C . ILE A 1 475 ? -24.203 3.064 -4.426 1 96.12 475 ILE A C 1
ATOM 3903 O O . ILE A 1 475 ? -23.75 2.303 -3.574 1 96.12 475 ILE A O 1
ATOM 3907 N N . SER A 1 476 ? -24.766 2.641 -5.551 1 95.31 476 SER A N 1
ATOM 3908 C CA . SER A 1 476 ? -24.75 1.236 -5.953 1 95.31 476 SER A CA 1
ATOM 3909 C C . SER A 1 476 ? -24.031 1.042 -7.277 1 95.31 476 SER A C 1
ATOM 3911 O O . SER A 1 476 ? -23.734 2.012 -7.977 1 95.31 476 SER A O 1
ATOM 3913 N N . LEU A 1 477 ? -23.734 -0.161 -7.566 1 92.19 477 LEU A N 1
ATOM 3914 C CA . LEU A 1 477 ? -23.109 -0.473 -8.844 1 92.19 477 LEU A CA 1
ATOM 3915 C C . LEU A 1 477 ? -24 -0.063 -10.008 1 92.19 477 LEU A C 1
ATOM 3917 O O . LEU A 1 477 ? -23.5 0.358 -11.055 1 92.19 477 LEU A O 1
ATOM 3921 N N . SER A 1 478 ? -25.297 -0.196 -9.836 1 91.88 478 SER A N 1
ATOM 3922 C CA . SER A 1 478 ? -26.25 0.17 -10.875 1 91.88 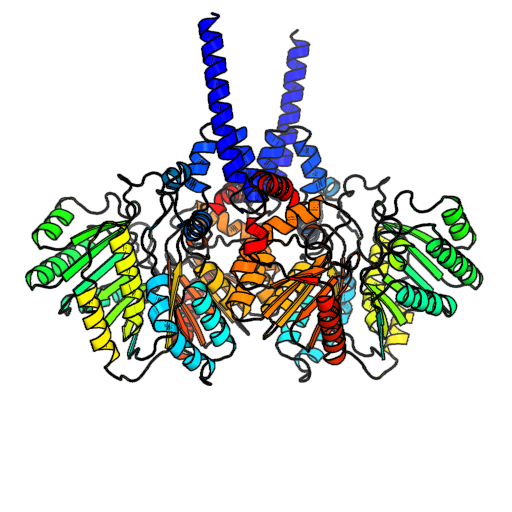478 SER A CA 1
ATOM 3923 C C . SER A 1 478 ? -26.219 1.668 -11.156 1 91.88 478 SER A C 1
ATOM 3925 O O . SER A 1 478 ? -26.422 2.098 -12.289 1 91.88 478 SER A O 1
ATOM 3927 N N . ASP A 1 479 ? -25.906 2.451 -10.156 1 91.31 479 ASP A N 1
ATOM 3928 C CA . ASP A 1 479 ? -25.781 3.895 -10.336 1 91.31 479 ASP A CA 1
ATOM 3929 C C . ASP A 1 479 ? -24.609 4.234 -11.25 1 91.31 479 ASP A C 1
ATOM 3931 O O . ASP A 1 479 ? -24.672 5.219 -12 1 91.31 479 ASP A O 1
ATOM 3935 N N . LEU A 1 480 ? -23.625 3.443 -11.18 1 88.62 480 LEU A N 1
ATOM 3936 C CA . LEU A 1 480 ? -22.422 3.719 -11.953 1 88.62 480 LEU A CA 1
ATOM 3937 C C . LEU A 1 480 ? -22.625 3.375 -13.422 1 88.62 480 LEU A C 1
ATOM 3939 O O . LEU A 1 480 ? -21.969 3.934 -14.297 1 88.62 480 LEU A O 1
ATOM 3943 N N . LYS A 1 481 ? -23.516 2.451 -13.703 1 84.31 481 LYS A N 1
ATOM 3944 C CA . LYS A 1 481 ? -23.781 2.016 -15.07 1 84.31 481 LYS A CA 1
ATOM 3945 C C . LYS A 1 481 ? -24.5 3.109 -15.859 1 84.31 481 LYS A C 1
ATOM 3947 O O . LYS A 1 481 ? -24.5 3.088 -17.094 1 84.31 481 LYS A O 1
ATOM 3952 N N . ARG A 1 482 ? -25 4 -15.203 1 84.44 482 ARG A N 1
ATOM 3953 C CA . ARG A 1 482 ? -25.75 5.074 -15.852 1 84.44 482 ARG A CA 1
ATOM 3954 C C . ARG A 1 482 ? -24.797 6.105 -16.469 1 84.44 482 ARG A C 1
ATOM 3956 O O . ARG A 1 482 ? -25.219 6.902 -17.312 1 84.44 482 ARG A O 1
ATOM 3963 N N . TYR A 1 483 ? -23.562 6.012 -16.031 1 84.19 483 TYR A N 1
ATOM 3964 C CA . TYR A 1 483 ? -22.609 6.98 -16.562 1 84.19 483 TYR A CA 1
ATOM 3965 C C . TYR A 1 483 ? -22.156 6.586 -17.969 1 84.19 483 TYR A C 1
ATOM 3967 O O . TYR A 1 483 ? -21.812 5.426 -18.219 1 84.19 483 TYR A O 1
ATOM 3975 N N . GLY A 1 484 ? -22.188 7.559 -18.859 1 83.69 484 GLY A N 1
ATOM 3976 C CA . GLY A 1 484 ? -21.781 7.316 -20.234 1 83.69 484 GLY A CA 1
ATOM 3977 C C . GLY A 1 484 ? -20.281 7.219 -20.406 1 83.69 484 GLY A C 1
ATOM 3978 O O . GLY A 1 484 ? -19.531 7.586 -19.5 1 83.69 484 GLY A O 1
ATOM 3979 N N . VAL A 1 485 ? -19.859 6.816 -21.531 1 82.94 485 VAL A N 1
ATOM 3980 C CA . VAL A 1 485 ? -18.453 6.582 -21.828 1 82.94 485 VAL A CA 1
ATOM 3981 C C . VAL A 1 485 ? -17.703 7.906 -21.828 1 82.94 485 VAL A C 1
ATOM 3983 O O . VAL A 1 485 ? -16.547 7.969 -21.406 1 82.94 485 VAL A O 1
ATOM 3986 N N . LEU A 1 486 ? -18.344 8.93 -22.25 1 86.69 486 LEU A N 1
ATOM 3987 C CA . LEU A 1 486 ? -17.688 10.234 -22.328 1 86.69 486 LEU A CA 1
ATOM 3988 C C . LEU A 1 486 ? -17.406 10.773 -20.922 1 86.69 486 LEU A C 1
ATOM 3990 O O . LEU A 1 486 ? -16.375 11.406 -20.688 1 86.69 486 LEU A O 1
ATOM 3994 N N . GLN A 1 487 ? -18.328 10.555 -20.078 1 87.88 487 GLN A N 1
ATOM 3995 C CA . GLN A 1 487 ? -18.141 10.977 -18.688 1 87.88 487 GLN A CA 1
ATOM 3996 C C . GLN A 1 487 ? -17.016 10.18 -18.016 1 87.88 487 GLN A C 1
ATOM 3998 O O . GLN A 1 487 ? -16.203 10.734 -17.281 1 87.88 487 GLN A O 1
ATOM 4003 N N . LYS A 1 488 ? -17.016 8.961 -18.344 1 87.69 488 LYS A N 1
ATOM 4004 C CA . LYS A 1 488 ? -15.969 8.117 -17.797 1 87.69 488 LYS A CA 1
ATOM 4005 C C . LYS A 1 488 ? -14.594 8.539 -18.312 1 87.69 488 LYS A C 1
ATOM 4007 O O . LYS A 1 488 ? -13.625 8.57 -17.547 1 87.69 488 LYS A O 1
ATOM 4012 N N . LEU A 1 489 ? -14.594 8.859 -19.547 1 87.31 489 LEU A N 1
ATOM 4013 C CA . LEU A 1 489 ? -13.344 9.312 -20.141 1 87.31 489 LEU A CA 1
ATOM 4014 C C . LEU A 1 489 ? -12.867 10.602 -19.5 1 87.31 489 LEU A C 1
ATOM 4016 O O . LEU A 1 489 ? -11.68 10.75 -19.188 1 87.31 489 LEU A O 1
ATOM 4020 N N . ARG A 1 490 ? -13.758 11.492 -19.328 1 88.44 490 ARG A N 1
ATOM 4021 C CA . ARG A 1 490 ? -13.422 12.734 -18.641 1 88.44 490 ARG A CA 1
ATOM 4022 C C . ARG A 1 490 ? -12.852 12.461 -17.266 1 88.44 490 ARG A C 1
ATOM 4024 O O . ARG A 1 490 ? -11.812 13.016 -16.891 1 88.44 490 ARG A O 1
ATOM 4031 N N . ASP A 1 491 ? -13.5 11.641 -16.516 1 89.19 491 ASP A N 1
ATOM 4032 C CA . ASP A 1 491 ? -13.094 11.336 -15.156 1 89.19 491 ASP A CA 1
ATOM 4033 C C . ASP A 1 491 ? -11.703 10.711 -15.117 1 89.19 491 ASP A C 1
ATOM 4035 O O . ASP A 1 491 ? -10.883 11.062 -14.273 1 89.19 491 ASP A O 1
ATOM 4039 N N . HIS A 1 492 ? -11.391 9.906 -16.078 1 87.81 492 HIS A N 1
ATOM 4040 C CA . HIS A 1 492 ? -10.102 9.219 -16.094 1 87.81 492 HIS A CA 1
ATOM 4041 C C . HIS A 1 492 ? -9 10.141 -16.594 1 87.81 492 HIS A C 1
ATOM 4043 O O . HIS A 1 492 ? -7.84 10 -16.188 1 87.81 492 HIS A O 1
ATOM 4049 N N . ILE A 1 493 ? -9.359 11.008 -17.5 1 85.94 493 ILE A N 1
ATOM 4050 C CA . ILE A 1 493 ? -8.391 12.023 -17.906 1 85.94 493 ILE A CA 1
ATOM 4051 C C . ILE A 1 493 ? -8.008 12.891 -16.703 1 85.94 493 ILE A C 1
ATOM 4053 O O . ILE A 1 493 ? -6.828 13.156 -16.469 1 85.94 493 ILE A O 1
ATOM 4057 N N . CYS A 1 494 ? -8.992 13.234 -15.93 1 86.81 494 CYS A N 1
ATOM 4058 C CA . CYS A 1 494 ? -8.734 14.023 -14.734 1 86.81 494 CYS A CA 1
ATOM 4059 C C . CYS A 1 494 ? -7.926 13.219 -13.719 1 86.81 494 CYS A C 1
ATOM 4061 O O . CYS A 1 494 ? -7.113 13.789 -12.984 1 86.81 494 CYS A O 1
ATOM 4063 N N . LYS A 1 495 ? -8.039 11.93 -13.695 1 88.81 495 LYS A N 1
ATOM 4064 C CA . LYS A 1 495 ? -7.34 11.055 -12.758 1 88.81 495 LYS A CA 1
ATOM 4065 C C . LYS A 1 495 ? -5.832 11.102 -12.984 1 88.81 495 LYS A C 1
ATOM 4067 O O . LYS A 1 495 ? -5.051 10.828 -12.07 1 88.81 495 LYS A O 1
ATOM 4072 N N . ILE A 1 496 ? -5.441 11.477 -14.164 1 81.81 496 ILE A N 1
ATOM 4073 C CA . ILE A 1 496 ? -4.02 11.555 -14.5 1 81.81 496 ILE A CA 1
ATOM 4074 C C . ILE A 1 496 ? -3.324 12.531 -13.547 1 81.81 496 ILE A C 1
ATOM 4076 O O . ILE A 1 496 ? -2.178 12.312 -13.156 1 81.81 496 ILE A O 1
ATOM 4080 N N . ILE A 1 497 ? -4.043 13.531 -13.055 1 81.5 497 ILE A N 1
ATOM 4081 C CA . ILE A 1 497 ? -3.416 14.562 -12.227 1 81.5 497 ILE A CA 1
ATOM 4082 C C . ILE A 1 497 ? -3.703 14.281 -10.758 1 81.5 497 ILE A C 1
ATOM 4084 O O . ILE A 1 497 ? -3.416 15.117 -9.891 1 81.5 497 ILE A O 1
ATOM 4088 N N . SER A 1 498 ? -4.176 13.18 -10.438 1 83.69 498 SER A N 1
ATOM 4089 C CA . SER A 1 498 ? -4.59 12.836 -9.078 1 83.69 498 SER A CA 1
ATOM 4090 C C . SER A 1 498 ? -3.422 12.93 -8.102 1 83.69 498 SER A C 1
ATOM 4092 O O . SER A 1 498 ? -3.607 13.273 -6.934 1 83.69 498 SER A O 1
ATOM 4094 N N . PRO A 1 499 ? -2.15 12.656 -8.531 1 77.75 499 PRO A N 1
ATOM 4095 C CA . PRO A 1 499 ? -1.051 12.766 -7.566 1 77.75 499 PRO A CA 1
ATOM 4096 C C . PRO A 1 499 ? -0.876 14.188 -7.035 1 77.75 499 PRO A C 1
ATOM 4098 O O . PRO A 1 499 ? -0.262 14.383 -5.984 1 77.75 499 PRO A O 1
ATOM 4101 N N . LEU A 1 500 ? -1.437 15.164 -7.738 1 76.62 500 LEU A N 1
ATOM 4102 C CA . LEU A 1 500 ? -1.316 16.562 -7.336 1 76.62 500 LEU A CA 1
ATOM 4103 C C . LEU A 1 500 ? -2.557 17.016 -6.57 1 76.62 500 LEU A C 1
ATOM 4105 O O . LEU A 1 500 ? -2.576 18.109 -6.004 1 76.62 500 LEU A O 1
ATOM 4109 N N . LEU A 1 501 ? -3.541 16.141 -6.57 1 79.62 501 LEU A N 1
ATOM 4110 C CA . LEU A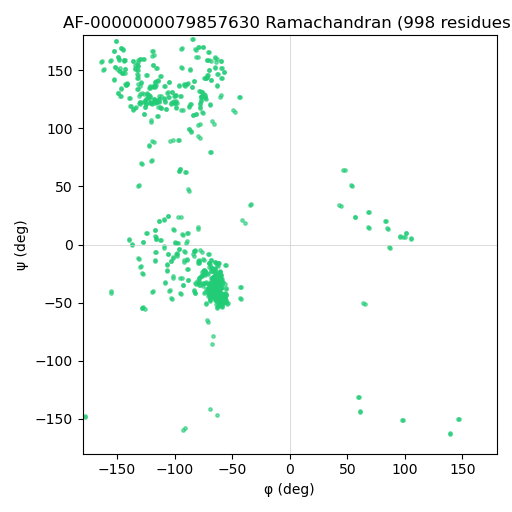 1 501 ? -4.82 16.484 -5.965 1 79.62 501 LEU A CA 1
ATOM 4111 C C . LEU A 1 501 ? -4.945 15.891 -4.566 1 79.62 501 LEU A C 1
ATOM 4113 O O . LEU A 1 501 ? -4.32 14.867 -4.27 1 79.62 501 LEU A O 1
ATOM 4117 N N . MET B 1 1 ? 4.074 13.359 -56.438 1 66.5 1 MET B N 1
ATOM 4118 C CA . MET B 1 1 ? 4.312 14.109 -55.219 1 66.5 1 MET B CA 1
ATOM 4119 C C . MET B 1 1 ? 3.025 14.258 -54.406 1 66.5 1 MET B C 1
ATOM 4121 O O . MET B 1 1 ? 3.018 14.031 -53.188 1 66.5 1 MET B O 1
ATOM 4125 N N . GLU B 1 2 ? 1.941 14.547 -55 1 75.31 2 GLU B N 1
ATOM 4126 C CA . GLU B 1 2 ? 0.655 14.719 -54.344 1 75.31 2 GLU B CA 1
ATOM 4127 C C . GLU B 1 2 ? 0.141 13.391 -53.781 1 75.31 2 GLU B C 1
ATOM 4129 O O . GLU B 1 2 ? -0.365 13.336 -52.656 1 75.31 2 GLU B O 1
ATOM 4134 N N . ASN B 1 3 ? 0.3 12.359 -54.531 1 75.75 3 ASN B N 1
ATOM 4135 C CA . ASN B 1 3 ? -0.156 11.047 -54.094 1 75.75 3 ASN B CA 1
ATOM 4136 C C . ASN B 1 3 ? 0.626 10.562 -52.875 1 75.75 3 ASN B C 1
ATOM 4138 O O . ASN B 1 3 ? 0.057 9.945 -51.969 1 75.75 3 ASN B O 1
ATOM 4142 N N . PHE B 1 4 ? 1.869 10.852 -52.906 1 76.69 4 PHE B N 1
ATOM 4143 C CA . PHE B 1 4 ? 2.732 10.461 -51.812 1 76.69 4 PHE B CA 1
ATOM 4144 C C . PHE B 1 4 ? 2.377 11.227 -50.531 1 76.69 4 PHE B C 1
ATOM 4146 O O . PHE B 1 4 ? 2.342 10.656 -49.438 1 76.69 4 PHE B O 1
ATOM 4153 N N . ILE B 1 5 ? 2.117 12.43 -50.75 1 74 5 ILE B N 1
ATOM 4154 C CA . ILE B 1 5 ? 1.724 13.273 -49.625 1 74 5 ILE B CA 1
ATOM 4155 C C . ILE B 1 5 ? 0.392 12.781 -49.031 1 74 5 ILE B C 1
ATOM 4157 O O . ILE B 1 5 ? 0.219 12.711 -47.812 1 74 5 ILE B O 1
ATOM 4161 N N . ASN B 1 6 ? -0.469 12.422 -49.875 1 75.44 6 ASN B N 1
ATOM 4162 C CA . ASN B 1 6 ? -1.767 11.906 -49.469 1 75.44 6 ASN B CA 1
ATOM 4163 C C . ASN B 1 6 ? -1.63 10.586 -48.719 1 75.44 6 ASN B C 1
ATOM 4165 O O . ASN B 1 6 ? -2.367 10.336 -47.75 1 75.44 6 ASN B O 1
ATOM 4169 N N . LEU B 1 7 ? -0.761 9.844 -49.125 1 72.44 7 LEU B N 1
ATOM 4170 C CA . LEU B 1 7 ? -0.498 8.578 -48.438 1 72.44 7 LEU B CA 1
ATOM 4171 C C . LEU B 1 7 ? 0.056 8.812 -47.062 1 72.44 7 LEU B C 1
ATOM 4173 O O . LEU B 1 7 ? -0.338 8.125 -46.094 1 72.44 7 LEU B O 1
ATOM 4177 N N . ILE B 1 8 ? 0.874 9.727 -46.906 1 73.88 8 ILE B N 1
ATOM 4178 C CA . ILE B 1 8 ? 1.47 10.07 -45.594 1 73.88 8 ILE B CA 1
ATOM 4179 C C . ILE B 1 8 ? 0.393 10.602 -44.656 1 73.88 8 ILE B C 1
ATOM 4181 O O . ILE B 1 8 ? 0.354 10.234 -43.5 1 73.88 8 ILE B O 1
ATOM 4185 N N . ILE B 1 9 ? -0.399 11.359 -45.25 1 73.12 9 ILE B N 1
ATOM 4186 C CA . ILE B 1 9 ? -1.486 11.922 -44.469 1 73.12 9 ILE B CA 1
ATOM 4187 C C . ILE B 1 9 ? -2.416 10.805 -44 1 73.12 9 ILE B C 1
ATOM 4189 O O . ILE B 1 9 ? -2.832 10.773 -42.844 1 73.12 9 ILE B O 1
ATOM 4193 N N . SER B 1 10 ? -2.65 9.977 -44.938 1 77.06 10 SER B N 1
ATOM 4194 C CA . SER B 1 10 ? -3.498 8.836 -44.594 1 77.06 10 SER B CA 1
ATOM 4195 C C . SER B 1 10 ? -2.857 7.973 -43.5 1 77.06 10 SER B C 1
ATOM 4197 O O . SER B 1 10 ? -3.527 7.555 -42.562 1 77.06 10 SER B O 1
ATOM 4199 N N . PHE B 1 11 ? -1.622 7.773 -43.656 1 78.44 11 PHE B N 1
ATOM 4200 C CA . PHE B 1 11 ? -0.9 6.988 -42.656 1 78.44 11 PHE B CA 1
ATOM 4201 C C . PHE B 1 11 ? -0.904 7.691 -41.312 1 78.44 11 PHE B C 1
ATOM 4203 O O . PHE B 1 11 ? -1.062 7.051 -40.281 1 78.44 11 PHE B O 1
ATOM 4210 N N . ASN B 1 12 ? -0.709 8.953 -41.375 1 80.69 12 ASN B N 1
ATOM 4211 C CA . ASN B 1 12 ? -0.725 9.727 -40.125 1 80.69 12 ASN B CA 1
ATOM 4212 C C . ASN B 1 12 ? -2.102 9.711 -39.469 1 80.69 12 ASN B C 1
ATOM 4214 O O . ASN B 1 12 ? -2.207 9.656 -38.25 1 80.69 12 ASN B O 1
ATOM 4218 N N . ASN B 1 13 ? -3.076 9.719 -40.344 1 82.5 13 ASN B N 1
ATOM 4219 C CA . ASN B 1 13 ? -4.43 9.656 -39.812 1 82.5 13 ASN B CA 1
ATOM 4220 C C . ASN B 1 13 ? -4.727 8.297 -39.188 1 82.5 13 ASN B C 1
ATOM 4222 O O . ASN B 1 13 ? -5.34 8.211 -38.125 1 82.5 13 ASN B O 1
ATOM 4226 N N . ILE B 1 14 ? -4.336 7.375 -39.906 1 84.12 14 ILE B N 1
ATOM 4227 C CA . ILE B 1 14 ? -4.535 6.027 -39.375 1 84.12 14 ILE B CA 1
ATOM 4228 C C . ILE B 1 14 ? -3.781 5.867 -38.062 1 84.12 14 ILE B C 1
ATOM 4230 O O . ILE B 1 14 ? -4.32 5.32 -37.094 1 84.12 14 ILE B O 1
ATOM 4234 N N . TYR B 1 15 ? -2.604 6.301 -38.031 1 84.06 15 TYR B N 1
ATOM 4235 C CA . TYR B 1 15 ? -1.812 6.219 -36.812 1 84.06 15 TYR B CA 1
ATOM 4236 C C . TYR B 1 15 ? -2.479 6.988 -35.656 1 84.06 15 TYR B C 1
ATOM 4238 O O . TYR B 1 15 ? -2.469 6.543 -34.531 1 84.06 15 TYR B O 1
ATOM 4246 N N . PHE B 1 16 ? -2.961 8.094 -36.062 1 86 16 PHE B N 1
ATOM 4247 C CA . PHE B 1 16 ? -3.635 8.898 -35.031 1 86 16 PHE B CA 1
ATOM 4248 C C . PHE B 1 16 ? -4.844 8.164 -34.469 1 86 16 PHE B C 1
ATOM 4250 O O . PHE B 1 16 ? -5.098 8.203 -33.281 1 86 16 PHE B O 1
ATOM 4257 N N . ILE B 1 17 ? -5.512 7.516 -35.344 1 87.69 17 ILE B N 1
ATOM 4258 C CA . ILE B 1 17 ? -6.68 6.758 -34.906 1 87.69 17 ILE B CA 1
ATOM 4259 C C . ILE B 1 17 ? -6.238 5.617 -33.969 1 87.69 17 ILE B C 1
ATOM 4261 O O . ILE B 1 17 ? -6.844 5.379 -32.938 1 87.69 17 ILE B O 1
ATOM 4265 N N . ILE B 1 18 ? -5.207 4.945 -34.406 1 87.88 18 ILE B N 1
ATOM 4266 C CA . ILE B 1 18 ? -4.668 3.857 -33.594 1 87.88 18 ILE B CA 1
ATOM 4267 C C . ILE B 1 18 ? -4.211 4.402 -32.219 1 87.88 18 ILE B C 1
ATOM 4269 O O . ILE B 1 18 ? -4.52 3.828 -31.188 1 87.88 18 ILE B O 1
ATOM 4273 N N . TRP B 1 19 ? -3.506 5.484 -32.312 1 88.56 19 TRP B N 1
ATOM 4274 C CA . TRP B 1 19 ? -3.049 6.137 -31.094 1 88.56 19 TRP B CA 1
ATOM 4275 C C . TRP B 1 19 ? -4.227 6.488 -30.188 1 88.56 19 TRP B C 1
ATOM 4277 O O . TRP B 1 19 ? -4.184 6.266 -28.984 1 88.56 19 TRP B O 1
ATOM 4287 N N . LEU B 1 20 ? -5.273 7.012 -30.75 1 87.81 20 LEU B N 1
ATOM 4288 C CA . LEU B 1 20 ? -6.453 7.422 -30 1 87.81 20 LEU B CA 1
ATOM 4289 C C . LEU B 1 20 ? -7.113 6.223 -29.328 1 87.81 20 LEU B C 1
ATOM 4291 O O . LEU B 1 20 ? -7.555 6.309 -28.188 1 87.81 20 LEU B O 1
ATOM 4295 N N . ILE B 1 21 ? -7.172 5.195 -30.016 1 87.31 21 ILE B N 1
ATOM 4296 C CA . ILE B 1 21 ? -7.777 3.979 -29.5 1 87.31 21 ILE B CA 1
ATOM 4297 C C . ILE B 1 21 ? -6.988 3.488 -28.281 1 87.31 21 ILE B C 1
ATOM 4299 O O . ILE B 1 21 ? -7.562 3.189 -27.234 1 87.31 21 ILE B O 1
ATOM 4303 N N . PHE B 1 22 ? -5.691 3.48 -28.422 1 87.44 22 PHE B N 1
ATOM 4304 C CA . PHE B 1 22 ? -4.852 3.016 -27.312 1 87.44 22 PHE B CA 1
ATOM 4305 C C . PHE B 1 22 ? -4.875 4.008 -26.156 1 87.44 22 PHE B C 1
ATOM 4307 O O . PHE B 1 22 ? -4.863 3.609 -25 1 87.44 22 PHE B O 1
ATOM 4314 N N . ALA B 1 23 ? -4.895 5.266 -26.516 1 88 23 ALA B N 1
ATOM 4315 C CA . ALA B 1 23 ? -4.965 6.289 -25.469 1 88 23 ALA B CA 1
ATOM 4316 C C . ALA B 1 23 ? -6.242 6.145 -24.641 1 88 23 ALA B C 1
ATOM 4318 O O . ALA B 1 23 ? -6.203 6.188 -23.422 1 88 23 ALA B O 1
ATOM 4319 N N . ILE B 1 24 ? -7.289 5.93 -25.281 1 85.44 24 ILE B N 1
ATOM 4320 C CA . ILE B 1 24 ? -8.57 5.762 -24.609 1 85.44 24 ILE B CA 1
ATOM 4321 C C . ILE B 1 24 ? -8.555 4.488 -23.766 1 85.44 24 ILE B C 1
ATOM 4323 O O . ILE B 1 24 ? -9 4.484 -22.625 1 85.44 24 ILE B O 1
ATOM 4327 N N . SER B 1 25 ? -7.957 3.457 -24.281 1 82 25 SER B N 1
ATOM 4328 C CA . SER B 1 25 ? -7.859 2.189 -23.562 1 82 25 SER B CA 1
ATOM 4329 C C . SER B 1 25 ? -7.023 2.332 -22.297 1 82 25 SER B C 1
ATOM 4331 O O . SER B 1 25 ? -7.375 1.784 -21.25 1 82 25 SER B O 1
ATOM 4333 N N . ILE B 1 26 ? -5.988 3.039 -22.438 1 84.38 26 ILE B N 1
ATOM 4334 C CA . ILE B 1 26 ? -5.09 3.256 -21.312 1 84.38 26 ILE B CA 1
ATOM 4335 C C . ILE B 1 26 ? -5.793 4.09 -20.25 1 84.38 26 ILE B C 1
ATOM 4337 O O . ILE B 1 26 ? -5.723 3.768 -19.062 1 84.38 26 ILE B O 1
ATOM 4341 N N . LEU B 1 27 ? -6.488 5.055 -20.688 1 81.94 27 LEU B N 1
ATOM 4342 C CA . LEU B 1 27 ? -7.18 5.949 -19.766 1 81.94 27 LEU B CA 1
ATOM 4343 C C . LEU B 1 27 ? -8.273 5.211 -19.016 1 81.94 27 LEU B C 1
ATOM 4345 O O . LEU B 1 27 ? -8.477 5.445 -17.812 1 81.94 27 LEU B O 1
ATOM 4349 N N . LEU B 1 28 ? -8.82 4.246 -19.641 1 77.31 28 LEU B N 1
ATOM 4350 C CA . LEU B 1 28 ? -9.969 3.576 -19.031 1 77.31 28 LEU B CA 1
ATOM 4351 C C . LEU B 1 28 ? -9.539 2.307 -18.297 1 77.31 28 LEU B C 1
ATOM 4353 O O . LEU B 1 28 ? -10.375 1.569 -17.781 1 77.31 28 LEU B O 1
ATOM 4357 N N . SER B 1 29 ? -8.195 1.938 -18.25 1 75.81 29 SER B N 1
ATOM 4358 C CA . SER B 1 29 ? -7.68 0.7 -17.688 1 75.81 29 SER B CA 1
ATOM 4359 C C . SER B 1 29 ? -7.59 0.788 -16.156 1 75.81 29 SER B C 1
ATOM 4361 O O . SER B 1 29 ? -7.27 -0.198 -15.492 1 75.81 29 SER B O 1
ATOM 4363 N N . ASN B 1 30 ? -8.148 1.654 -15.461 1 69.5 30 ASN B N 1
ATOM 4364 C CA . ASN B 1 30 ? -8.148 1.812 -14.008 1 69.5 30 ASN B CA 1
ATOM 4365 C C . ASN B 1 30 ? -6.758 1.588 -13.414 1 69.5 30 ASN B C 1
ATOM 4367 O O . ASN B 1 30 ? -6.617 0.938 -12.375 1 69.5 30 ASN B O 1
ATOM 4371 N N . LYS B 1 31 ? -5.707 1.919 -14.016 1 74.69 31 LYS B N 1
ATOM 4372 C CA . LYS B 1 31 ? -4.34 1.887 -13.5 1 74.69 31 LYS B CA 1
ATOM 4373 C C . LYS B 1 31 ? -4.039 3.119 -12.656 1 74.69 31 LYS B C 1
ATOM 4375 O O . LYS B 1 31 ? -4.801 4.086 -12.664 1 74.69 31 LYS B O 1
ATOM 4380 N N . ALA B 1 32 ? -3.016 2.973 -11.867 1 75.81 32 ALA B N 1
ATOM 4381 C CA . ALA B 1 32 ? -2.553 4.141 -11.117 1 75.81 32 ALA B CA 1
ATOM 4382 C C . ALA B 1 32 ? -2.213 5.293 -12.055 1 75.81 32 ALA B C 1
ATOM 4384 O O . ALA B 1 32 ? -1.786 5.074 -13.195 1 75.81 32 ALA B O 1
ATOM 4385 N N . SER B 1 33 ? -2.41 6.48 -11.586 1 75.56 33 SER B N 1
ATOM 4386 C CA . SER B 1 33 ? -2.232 7.68 -12.398 1 75.56 33 SER B CA 1
ATOM 4387 C C . SER B 1 33 ? -0.832 7.734 -13 1 75.56 33 SER B C 1
ATOM 4389 O O . SER B 1 33 ? -0.668 8.078 -14.172 1 75.56 33 SER B O 1
ATOM 4391 N N . SER B 1 34 ? 0.109 7.398 -12.156 1 75.88 34 SER B N 1
ATOM 4392 C CA . SER B 1 34 ? 1.482 7.465 -12.641 1 75.88 34 SER B CA 1
ATOM 4393 C C . SER B 1 34 ? 1.729 6.441 -13.742 1 75.88 34 SER B C 1
ATOM 4395 O O . SER B 1 34 ? 2.432 6.723 -14.719 1 75.88 34 SER B O 1
ATOM 4397 N N . ASP B 1 35 ? 1.144 5.266 -13.625 1 78.06 35 ASP B N 1
ATOM 4398 C CA . ASP B 1 35 ? 1.246 4.242 -14.664 1 78.06 35 ASP B CA 1
ATOM 4399 C C . ASP B 1 35 ? 0.561 4.695 -15.945 1 78.06 35 ASP B C 1
ATOM 4401 O O . ASP B 1 35 ? 1.103 4.52 -17.047 1 78.06 35 ASP B O 1
ATOM 4405 N N . THR B 1 36 ? -0.597 5.273 -15.766 1 80.31 36 THR B N 1
ATOM 4406 C CA . THR B 1 36 ? -1.354 5.773 -16.906 1 80.31 36 THR B CA 1
ATOM 4407 C C . THR B 1 36 ? -0.561 6.836 -17.656 1 80.31 36 THR B C 1
ATOM 4409 O O . THR B 1 36 ? -0.46 6.793 -18.891 1 80.31 36 THR B O 1
ATOM 4412 N N . THR B 1 37 ? 0.024 7.707 -16.891 1 79.25 37 THR B N 1
ATOM 4413 C CA . THR B 1 37 ? 0.807 8.781 -17.5 1 79.25 37 THR B CA 1
ATOM 4414 C C . THR B 1 37 ? 2.02 8.211 -18.234 1 79.25 37 THR B C 1
ATOM 4416 O O . THR B 1 37 ? 2.322 8.625 -19.344 1 79.25 37 THR B O 1
ATOM 4419 N N . ALA B 1 38 ? 2.656 7.281 -17.609 1 77.75 38 ALA B N 1
ATOM 4420 C CA . ALA B 1 38 ? 3.836 6.676 -18.234 1 77.75 38 ALA B CA 1
ATOM 4421 C C . ALA B 1 38 ? 3.48 5.992 -19.547 1 77.75 38 ALA B C 1
ATOM 4423 O O . ALA B 1 38 ? 4.184 6.156 -20.547 1 77.75 38 ALA B O 1
ATOM 4424 N N . TRP B 1 39 ? 2.398 5.285 -19.594 1 82.5 39 TRP B N 1
ATOM 4425 C CA . TRP B 1 39 ? 2.002 4.574 -20.797 1 82.5 39 TRP B CA 1
ATOM 4426 C C . TRP B 1 39 ? 1.539 5.547 -21.875 1 82.5 39 TRP B C 1
ATOM 4428 O O . TRP B 1 39 ? 1.822 5.352 -23.062 1 82.5 39 TRP B O 1
ATOM 4438 N N . LEU B 1 40 ? 0.84 6.637 -21.484 1 85.12 40 LEU B N 1
ATOM 4439 C CA . LEU B 1 40 ? 0.413 7.645 -22.438 1 85.12 40 LEU B CA 1
ATOM 4440 C C . LEU B 1 40 ? 1.616 8.32 -23.094 1 85.12 40 LEU B C 1
ATOM 4442 O O . LEU B 1 40 ? 1.634 8.539 -24.297 1 85.12 40 LEU B O 1
ATOM 4446 N N . LEU B 1 41 ? 2.586 8.625 -22.266 1 82 41 LEU B N 1
ATOM 4447 C CA . LEU B 1 41 ? 3.791 9.25 -22.797 1 82 41 LEU B CA 1
ATOM 4448 C C . LEU B 1 41 ? 4.555 8.281 -23.688 1 82 41 LEU B C 1
ATOM 4450 O O . LEU B 1 41 ? 5.086 8.68 -24.734 1 82 41 LEU B O 1
ATOM 4454 N N . ALA B 1 42 ? 4.566 7.023 -23.312 1 81.94 42 ALA B N 1
ATOM 4455 C CA . ALA B 1 42 ? 5.289 6.016 -24.094 1 81.94 42 ALA B CA 1
ATOM 4456 C C . ALA B 1 42 ? 4.684 5.848 -25.484 1 81.94 42 ALA B C 1
ATOM 4458 O O . ALA B 1 42 ? 5.402 5.852 -26.484 1 81.94 42 ALA B O 1
ATOM 4459 N N . ILE B 1 43 ? 3.367 5.73 -25.609 1 86.19 43 ILE B N 1
ATOM 4460 C CA . ILE B 1 43 ? 2.75 5.473 -26.906 1 86.19 43 ILE B CA 1
ATOM 4461 C C . ILE B 1 43 ? 2.777 6.746 -27.75 1 86.19 43 ILE B C 1
ATOM 4463 O O . ILE B 1 43 ? 2.686 6.684 -28.984 1 86.19 43 ILE B O 1
ATOM 4467 N N . THR B 1 44 ? 2.857 7.902 -27.047 1 85 44 THR B N 1
ATOM 4468 C CA . THR B 1 44 ? 2.842 9.18 -27.75 1 85 44 THR B CA 1
ATOM 4469 C C . THR B 1 44 ? 4.234 9.523 -28.281 1 85 44 THR B C 1
ATOM 4471 O O . THR B 1 44 ? 4.383 9.93 -29.438 1 85 44 THR B O 1
ATOM 4474 N N . PHE B 1 45 ? 5.254 9.273 -27.453 1 81.94 45 PHE B N 1
ATOM 4475 C CA . PHE B 1 45 ? 6.562 9.82 -27.797 1 81.94 45 PHE B CA 1
ATOM 4476 C C . PHE B 1 45 ? 7.5 8.719 -28.281 1 81.94 45 PHE B C 1
ATOM 4478 O O . PHE B 1 45 ? 8.555 9 -28.844 1 81.94 45 PHE B O 1
ATOM 4485 N N . VAL B 1 46 ? 7.168 7.512 -28 1 82 46 VAL B N 1
ATOM 4486 C CA . VAL B 1 46 ? 7.887 6.375 -28.578 1 82 46 VAL B CA 1
ATOM 4487 C C . VAL B 1 46 ? 6.93 5.52 -29.406 1 82 46 VAL B C 1
ATOM 4489 O O . VAL B 1 46 ? 6.66 4.367 -29.062 1 82 46 VAL B O 1
ATOM 4492 N N . PRO B 1 47 ? 6.621 6.125 -30.5 1 81.06 47 PRO B N 1
ATOM 4493 C CA . PRO B 1 47 ? 5.555 5.492 -31.281 1 81.06 47 PRO B CA 1
ATOM 4494 C C . PRO B 1 47 ? 5.898 4.066 -31.703 1 81.06 47 PRO B C 1
ATOM 4496 O O . PRO B 1 47 ? 7.074 3.732 -31.859 1 81.06 47 PRO B O 1
ATOM 4499 N N . ILE B 1 48 ? 4.984 3.277 -31.984 1 83.38 48 ILE B N 1
ATOM 4500 C CA . ILE B 1 48 ? 5.035 1.885 -32.406 1 83.38 48 ILE B CA 1
ATOM 4501 C C . ILE B 1 48 ? 5.625 1.022 -31.297 1 83.38 48 ILE B C 1
ATOM 4503 O O . ILE B 1 48 ? 5.008 0.043 -30.859 1 83.38 48 ILE B O 1
ATOM 4507 N N . VAL B 1 49 ? 6.844 1.532 -30.781 1 84 49 VAL B N 1
ATOM 4508 C CA . VAL B 1 49 ? 7.48 0.771 -29.719 1 84 49 VAL B CA 1
ATOM 4509 C C . VAL B 1 49 ? 6.637 0.868 -28.453 1 84 49 VAL B C 1
ATOM 4511 O O . VAL B 1 49 ? 6.461 -0.124 -27.734 1 84 49 VAL B O 1
ATOM 4514 N N . GLY B 1 50 ? 6.219 2.061 -28.234 1 85.5 50 GLY B N 1
ATOM 4515 C CA . GLY B 1 50 ? 5.367 2.25 -27.078 1 85.5 50 GLY B CA 1
ATOM 4516 C C . GLY B 1 50 ? 4.086 1.439 -27.141 1 85.5 50 GLY B C 1
ATOM 4517 O O . GLY B 1 50 ? 3.654 0.872 -26.141 1 85.5 50 GLY B O 1
ATOM 4518 N N . ILE B 1 51 ? 3.545 1.324 -28.297 1 86.06 51 ILE B N 1
ATOM 4519 C CA . ILE B 1 51 ? 2.303 0.582 -28.484 1 86.06 51 ILE B CA 1
ATOM 4520 C C . ILE B 1 51 ? 2.562 -0.912 -28.297 1 86.06 51 ILE B C 1
ATOM 4522 O O . ILE B 1 51 ? 1.801 -1.602 -27.609 1 86.06 51 ILE B O 1
ATOM 4526 N N . ILE B 1 52 ? 3.611 -1.344 -28.844 1 83.12 52 ILE B N 1
ATOM 4527 C CA . ILE B 1 52 ? 3.982 -2.746 -28.703 1 83.12 52 ILE B CA 1
ATOM 4528 C C . ILE B 1 52 ? 4.238 -3.066 -27.234 1 83.12 52 ILE B C 1
ATOM 4530 O O . ILE B 1 52 ? 3.764 -4.082 -26.719 1 83.12 52 ILE B O 1
ATOM 4534 N N . ALA B 1 53 ? 4.906 -2.182 -26.625 1 83.69 53 ALA B N 1
ATOM 4535 C CA . ALA B 1 53 ? 5.207 -2.369 -25.203 1 83.69 53 ALA B CA 1
ATOM 4536 C C . ALA B 1 53 ? 3.926 -2.412 -24.375 1 83.69 53 ALA B C 1
ATOM 4538 O O . ALA B 1 53 ? 3.801 -3.227 -23.453 1 83.69 53 ALA B O 1
ATOM 4539 N N . TYR B 1 54 ? 3.051 -1.579 -24.688 1 82.88 54 TYR B N 1
ATOM 4540 C CA . TYR B 1 54 ? 1.791 -1.55 -23.953 1 82.88 54 TYR B CA 1
ATOM 4541 C C . TYR B 1 54 ? 1.016 -2.848 -24.141 1 82.88 54 TYR B C 1
ATOM 4543 O O . TYR B 1 54 ? 0.438 -3.383 -23.203 1 82.88 54 TYR B O 1
ATOM 4551 N N . LEU B 1 55 ? 0.988 -3.359 -25.344 1 80.44 55 LEU B N 1
ATOM 4552 C CA . LEU B 1 55 ? 0.267 -4.59 -25.641 1 80.44 55 LEU B CA 1
ATOM 4553 C C . LEU B 1 55 ? 0.892 -5.781 -24.922 1 80.44 55 LEU B C 1
ATOM 4555 O O . LEU B 1 55 ? 0.184 -6.699 -24.5 1 80.44 55 LEU B O 1
ATOM 4559 N N . LEU B 1 56 ? 2.145 -5.648 -24.734 1 76.94 56 LEU B N 1
ATOM 4560 C CA . LEU B 1 56 ? 2.861 -6.766 -24.141 1 76.94 56 LEU B CA 1
ATOM 4561 C C . LEU B 1 56 ? 2.834 -6.676 -22.609 1 76.94 56 LEU B C 1
ATOM 4563 O O . LEU B 1 56 ? 2.773 -7.699 -21.922 1 76.94 56 LEU B O 1
ATOM 4567 N N . PHE B 1 57 ? 2.791 -5.355 -22.094 1 77.31 57 PHE B N 1
ATOM 4568 C CA . PHE B 1 57 ? 3.064 -5.234 -20.672 1 77.31 57 PHE B CA 1
ATOM 4569 C C . PHE B 1 57 ? 2.008 -4.371 -19.984 1 77.31 57 PHE B C 1
ATOM 4571 O O . PHE B 1 57 ? 1.901 -4.371 -18.75 1 77.31 57 PHE B O 1
ATOM 4578 N N . GLY B 1 58 ? 1.256 -3.725 -20.719 1 75.88 58 GLY B N 1
ATOM 4579 C CA . GLY B 1 58 ? 0.485 -2.646 -20.125 1 75.88 58 GLY B CA 1
ATOM 4580 C C . GLY B 1 58 ? -0.971 -3.008 -19.891 1 75.88 58 GLY B C 1
ATOM 4581 O O . GLY B 1 58 ? -1.669 -2.338 -19.125 1 75.88 58 GLY B O 1
ATOM 4582 N N . ILE B 1 59 ? -1.425 -4.129 -20.516 1 75.25 59 ILE B N 1
ATOM 4583 C CA . ILE B 1 59 ? -2.842 -4.469 -20.453 1 75.25 59 ILE B CA 1
ATOM 4584 C C . ILE B 1 59 ? -3.174 -5.051 -19.078 1 75.25 59 ILE B C 1
ATOM 4586 O O . ILE B 1 59 ? -2.459 -5.918 -18.578 1 75.25 59 ILE B O 1
ATOM 4590 N N . ASN B 1 60 ? -4.195 -4.461 -18.453 1 73.31 60 ASN B N 1
ATOM 4591 C CA . ASN B 1 60 ? -4.715 -4.977 -17.188 1 73.31 60 ASN B CA 1
ATOM 4592 C C . ASN B 1 60 ? -5.777 -6.051 -17.422 1 73.31 60 ASN B C 1
ATOM 4594 O O . ASN B 1 60 ? -6.961 -5.742 -17.562 1 73.31 60 ASN B O 1
ATOM 4598 N N . TRP B 1 61 ? -5.414 -7.262 -17.328 1 72.38 61 TRP B N 1
ATOM 4599 C CA . TRP B 1 61 ? -6.297 -8.375 -17.656 1 72.38 61 TRP B CA 1
ATOM 4600 C C . TRP B 1 61 ? -7.34 -8.578 -16.562 1 72.38 61 TRP B C 1
ATOM 4602 O O . TRP B 1 61 ? -8.383 -9.188 -16.812 1 72.38 61 TRP B O 1
ATOM 4612 N N . ARG B 1 62 ? -7.078 -8.172 -15.398 1 76.19 62 ARG B N 1
ATOM 4613 C CA . ARG B 1 62 ? -8.039 -8.289 -14.305 1 76.19 62 ARG B CA 1
ATOM 4614 C C . ARG B 1 62 ? -9.281 -7.453 -14.57 1 76.19 62 ARG B C 1
ATOM 4616 O O . ARG B 1 62 ? -10.406 -7.91 -14.367 1 76.19 62 ARG B O 1
ATOM 4623 N N . GLN B 1 63 ? -9.055 -6.297 -14.953 1 63.34 63 GLN B N 1
ATOM 4624 C CA . GLN B 1 63 ? -10.156 -5.387 -15.242 1 63.34 63 GLN B CA 1
ATOM 4625 C C . GLN B 1 63 ? -10.992 -5.891 -16.422 1 63.34 63 GLN B C 1
ATOM 4627 O O . GLN B 1 63 ? -12.219 -5.801 -16.406 1 63.34 63 GLN B O 1
ATOM 4632 N N . ARG B 1 64 ? -10.312 -6.449 -17.328 1 62.34 64 ARG B N 1
ATOM 4633 C CA . ARG B 1 64 ? -11.008 -6.941 -18.516 1 62.34 64 ARG B CA 1
ATOM 4634 C C . ARG B 1 64 ? -11.938 -8.094 -18.172 1 62.34 64 ARG B C 1
ATOM 4636 O O . ARG B 1 64 ? -13.055 -8.18 -18.703 1 62.34 64 ARG B O 1
ATOM 4643 N N . LYS B 1 65 ? -11.477 -8.828 -17.312 1 63.12 65 LYS B N 1
ATOM 4644 C CA . LYS B 1 65 ? -12.289 -9.945 -16.844 1 63.12 65 LYS B CA 1
ATOM 4645 C C . LYS B 1 65 ? -13.562 -9.453 -16.156 1 63.12 65 LYS B C 1
ATOM 4647 O O . LYS B 1 65 ? -14.648 -9.984 -16.391 1 63.12 65 LYS B O 1
ATOM 4652 N N . PHE B 1 66 ? -13.406 -8.445 -15.398 1 57.62 66 PHE B N 1
ATOM 4653 C CA . PHE B 1 66 ? -14.531 -7.898 -14.648 1 57.62 66 PHE B CA 1
ATOM 4654 C C . PHE B 1 66 ? -15.57 -7.301 -15.594 1 57.62 66 PHE B C 1
ATOM 4656 O O . PHE B 1 66 ? -16.766 -7.52 -15.43 1 57.62 66 PHE B O 1
ATOM 4663 N N . ILE B 1 67 ? -15.094 -6.586 -16.531 1 55.31 67 ILE B N 1
ATOM 4664 C CA . ILE B 1 67 ? -15.969 -5.945 -17.5 1 55.31 67 ILE B CA 1
ATOM 4665 C C . ILE B 1 67 ? -16.75 -7.008 -18.281 1 55.31 67 ILE B C 1
ATOM 4667 O O . ILE B 1 67 ? -17.953 -6.879 -18.5 1 55.31 67 ILE B O 1
ATOM 4671 N N . ASN B 1 68 ? -16 -8.07 -18.609 1 56.03 68 ASN B N 1
ATOM 4672 C CA . ASN B 1 68 ? -16.625 -9.125 -19.406 1 56.03 68 ASN B CA 1
ATOM 4673 C C . ASN B 1 68 ? -17.688 -9.875 -18.609 1 56.03 68 ASN B C 1
ATOM 4675 O O . ASN B 1 68 ? -18.719 -10.25 -19.172 1 56.03 68 ASN B O 1
ATOM 4679 N N . LYS B 1 69 ? -17.359 -10.109 -17.391 1 57.91 69 LYS B N 1
ATOM 4680 C CA . LYS B 1 69 ? -18.344 -10.773 -16.547 1 57.91 69 LYS B CA 1
ATOM 4681 C C . LYS B 1 69 ? -19.609 -9.945 -16.422 1 57.91 69 LYS B C 1
ATOM 4683 O O . LYS B 1 69 ? -20.719 -10.5 -16.344 1 57.91 69 LYS B O 1
ATOM 4688 N N . GLN B 1 70 ? -19.344 -8.664 -16.391 1 52 70 GLN B N 1
ATOM 4689 C CA . GLN B 1 70 ? -20.484 -7.758 -16.266 1 52 70 GLN B CA 1
ATOM 4690 C C . GLN B 1 70 ? -21.234 -7.648 -17.594 1 52 70 GLN B C 1
ATOM 4692 O O . GLN B 1 70 ? -22.453 -7.449 -17.594 1 52 70 GLN B O 1
ATOM 4697 N N . LEU B 1 71 ? -20.375 -7.699 -18.688 1 45.47 71 LEU B N 1
ATOM 4698 C CA . LEU B 1 71 ? -20.953 -7.586 -20.031 1 45.47 71 LEU B CA 1
ATOM 4699 C C . LEU B 1 71 ? -21.594 -8.906 -20.453 1 45.47 71 LEU B C 1
ATOM 4701 O O . LEU B 1 71 ? -22.359 -8.945 -21.422 1 45.47 71 LEU B O 1
ATOM 4705 N N . LYS B 1 72 ? -21.156 -10.125 -20.141 1 49.12 72 LYS B N 1
ATOM 4706 C CA . LYS B 1 72 ? -21.781 -11.359 -20.594 1 49.12 72 LYS B CA 1
ATOM 4707 C C . LYS B 1 72 ? -23.297 -11.25 -20.594 1 49.12 72 LYS B C 1
ATOM 4709 O O . LYS B 1 72 ? -24 -12.25 -20.781 1 49.12 72 LYS B O 1
ATOM 4714 N N . SER B 1 73 ? -23.953 -10.148 -20.578 1 42.34 73 SER B N 1
ATOM 4715 C CA . SER B 1 73 ? -25.234 -10.242 -21.281 1 42.34 73 SER B CA 1
ATOM 4716 C C . SER B 1 73 ? -25.016 -10.398 -22.781 1 42.34 73 SER B C 1
ATOM 4718 O O . SER B 1 73 ? -23.891 -10.289 -23.266 1 42.34 73 SER B O 1
ATOM 4720 N N . ASN B 1 74 ? -25.953 -9.672 -23.922 1 38 74 ASN B N 1
ATOM 4721 C CA . ASN B 1 74 ? -26.266 -10.062 -25.297 1 38 74 ASN B CA 1
ATOM 4722 C C . ASN B 1 74 ? -25.047 -9.977 -26.188 1 38 74 ASN B C 1
ATOM 4724 O O . ASN B 1 74 ? -24.875 -10.797 -27.094 1 38 74 ASN B O 1
ATOM 4728 N N . LYS B 1 75 ? -24.719 -8.703 -26.797 1 37.72 75 LYS B N 1
ATOM 4729 C CA . LYS B 1 75 ? -24.219 -8.477 -28.141 1 37.72 75 LYS B CA 1
ATOM 4730 C C . LYS B 1 75 ? -22.703 -8.656 -28.219 1 37.72 75 LYS B C 1
ATOM 4732 O O . LYS B 1 75 ? -21.969 -8.078 -27.422 1 37.72 75 LYS B O 1
ATOM 4737 N N . GLN B 1 76 ? -22.109 -9.664 -28.875 1 37.06 76 GLN B N 1
ATOM 4738 C CA . GLN B 1 76 ? -20.812 -10.031 -29.469 1 37.06 76 GLN B CA 1
ATOM 4739 C C . GLN B 1 76 ? -20.109 -8.812 -30.047 1 37.06 76 GLN B C 1
ATOM 4741 O O . GLN B 1 76 ? -20.203 -8.555 -31.25 1 37.06 76 GLN B O 1
ATOM 4746 N N . ASP B 1 77 ? -20.172 -7.672 -29.562 1 34.03 77 ASP B N 1
ATOM 4747 C CA . ASP B 1 77 ? -19.609 -6.594 -30.359 1 34.03 77 ASP B CA 1
ATOM 4748 C C . ASP B 1 77 ? -18.094 -6.762 -30.516 1 34.03 77 ASP B C 1
ATOM 4750 O O . ASP B 1 77 ? -17.469 -7.504 -29.766 1 34.03 77 ASP B O 1
ATOM 4754 N N . LEU B 1 78 ? -17.484 -6.152 -31.453 1 35.22 78 LEU B N 1
ATOM 4755 C CA . LEU B 1 78 ? -16.094 -6.145 -31.922 1 35.22 78 LEU B CA 1
ATOM 4756 C C . LEU B 1 78 ? -15.125 -6.102 -30.734 1 35.22 78 LEU B C 1
ATOM 4758 O O . LEU B 1 78 ? -14.086 -6.766 -30.766 1 35.22 78 LEU B O 1
ATOM 4762 N N . ILE B 1 79 ? -15.484 -5.418 -29.766 1 37.28 79 ILE B N 1
ATOM 4763 C CA . ILE B 1 79 ? -14.625 -5.195 -28.609 1 37.28 79 ILE B CA 1
ATOM 4764 C C . ILE B 1 79 ? -14.523 -6.48 -27.797 1 37.28 79 ILE B C 1
ATOM 4766 O O . ILE B 1 79 ? -13.492 -6.738 -27.156 1 37.28 79 ILE B O 1
ATOM 4770 N N . SER B 1 80 ? -15.508 -7.324 -27.922 1 40.97 80 SER B N 1
ATOM 4771 C CA . SER B 1 80 ? -15.461 -8.648 -27.312 1 40.97 80 SER B CA 1
ATOM 4772 C C . SER B 1 80 ? -14.391 -9.523 -27.953 1 40.97 80 SER B C 1
ATOM 4774 O O . SER B 1 80 ? -13.797 -10.375 -27.297 1 40.97 80 SER B O 1
ATOM 4776 N N . ILE B 1 81 ? -14.289 -9.344 -29.234 1 38.31 81 ILE B N 1
ATOM 4777 C CA . ILE B 1 81 ? -13.273 -10.086 -29.969 1 38.31 81 ILE B CA 1
ATOM 4778 C C . ILE B 1 81 ? -11.883 -9.695 -29.469 1 38.31 81 ILE B C 1
ATOM 4780 O O . ILE B 1 81 ? -11.023 -10.555 -29.266 1 38.31 81 ILE B O 1
ATOM 4784 N N . LEU B 1 82 ? -11.602 -8.398 -29.422 1 40.91 82 LEU B N 1
ATOM 4785 C CA . LEU B 1 82 ? -10.328 -7.965 -28.859 1 40.91 82 LEU B CA 1
ATOM 4786 C C . LEU B 1 82 ? -10.242 -8.32 -27.375 1 40.91 82 LEU B C 1
ATOM 4788 O O . LEU B 1 82 ? -9.156 -8.305 -26.797 1 40.91 82 LEU B O 1
ATOM 4792 N N . ASN B 1 83 ? -11.352 -8.641 -26.75 1 43.75 83 ASN B N 1
ATOM 4793 C CA . ASN B 1 83 ? -11.531 -8.859 -25.312 1 43.75 83 ASN B CA 1
ATOM 4794 C C . ASN B 1 83 ? -11.461 -10.344 -24.969 1 43.75 83 ASN B C 1
ATOM 4796 O O . ASN B 1 83 ? -12.258 -10.836 -24.172 1 43.75 83 ASN B O 1
ATOM 4800 N N . ALA B 1 84 ? -10.836 -11.094 -25.781 1 46.75 84 ALA B N 1
ATOM 4801 C CA . ALA B 1 84 ? -10.711 -12.492 -25.375 1 46.75 84 ALA B CA 1
ATOM 4802 C C . ALA B 1 84 ? -10.195 -12.602 -23.938 1 46.75 84 ALA B C 1
ATOM 4804 O O . ALA B 1 84 ? -9.266 -11.883 -23.562 1 46.75 84 ALA B O 1
ATOM 4805 N N . ASN B 1 85 ? -11.047 -13.133 -23.109 1 57.97 85 ASN B N 1
ATOM 4806 C CA . ASN B 1 85 ? -10.648 -13.422 -21.734 1 57.97 85 ASN B CA 1
ATOM 4807 C C . ASN B 1 85 ? -9.273 -14.078 -21.672 1 57.97 85 ASN B C 1
ATOM 4809 O O . ASN B 1 85 ? -8.867 -14.773 -22.609 1 57.97 85 ASN B O 1
ATOM 4813 N N . PHE B 1 86 ? -8.484 -13.5 -20.906 1 60.19 86 PHE B N 1
ATOM 4814 C CA . PHE B 1 86 ? -7.188 -14.117 -20.656 1 60.19 86 PHE B CA 1
ATOM 4815 C C . PHE B 1 86 ? -7.324 -15.617 -20.469 1 60.19 86 PHE B C 1
ATOM 4817 O O . PHE B 1 86 ? -6.605 -16.406 -21.109 1 60.19 86 PHE B O 1
ATOM 4824 N N . SER B 1 87 ? -8.336 -16.094 -19.609 1 67.81 87 SER B N 1
ATOM 4825 C CA . SER B 1 87 ? -8.641 -17.5 -19.344 1 67.81 87 SER B CA 1
ATOM 4826 C C . SER B 1 87 ? -10.141 -17.766 -19.469 1 67.81 87 SER B C 1
ATOM 4828 O O . SER B 1 87 ? -10.961 -16.891 -19.156 1 67.81 87 SER B O 1
ATOM 4830 N N . LYS B 1 88 ? -10.5 -18.906 -19.984 1 69.44 88 LYS B N 1
ATOM 4831 C CA . LYS B 1 88 ? -11.891 -19.328 -20.125 1 69.44 88 LYS B CA 1
ATOM 4832 C C . LYS B 1 88 ? -12.422 -19.891 -18.812 1 69.44 88 LYS B C 1
ATOM 4834 O O . LYS B 1 88 ? -13.594 -19.688 -18.469 1 69.44 88 LYS B O 1
ATOM 4839 N N . TYR B 1 89 ? -11.57 -20.516 -18.109 1 71.94 89 TYR B N 1
ATOM 4840 C CA . TYR B 1 89 ? -11.961 -21.188 -16.875 1 71.94 89 TYR B CA 1
ATOM 4841 C C . TYR B 1 89 ? -11.305 -20.531 -15.672 1 71.94 89 TYR B C 1
ATOM 4843 O O . TYR B 1 89 ? -10.18 -20.031 -15.758 1 71.94 89 TYR B O 1
ATOM 4851 N N . ASP B 1 90 ? -12.125 -20.422 -14.531 1 78.81 90 ASP B N 1
ATOM 4852 C CA . ASP B 1 90 ? -11.648 -19.859 -13.281 1 78.81 90 ASP B CA 1
ATOM 4853 C C . ASP B 1 90 ? -11.961 -20.781 -12.102 1 78.81 90 ASP B C 1
ATOM 4855 O O . ASP B 1 90 ? -13.102 -21.203 -11.914 1 78.81 90 ASP B O 1
ATOM 4859 N N . SER B 1 91 ? -10.945 -21.016 -11.375 1 76.94 91 SER B N 1
ATOM 4860 C CA . SER B 1 91 ? -11.086 -21.922 -10.242 1 76.94 91 SER B CA 1
ATOM 4861 C C . SER B 1 91 ? -12.102 -21.406 -9.234 1 76.94 91 SER B C 1
ATOM 4863 O O . SER B 1 91 ? -12.703 -22.172 -8.484 1 76.94 91 SER B O 1
ATOM 4865 N N . ILE B 1 92 ? -12.305 -20.141 -9.18 1 75.69 92 ILE B N 1
ATOM 4866 C CA . ILE B 1 92 ? -13.188 -19.516 -8.203 1 75.69 92 ILE B CA 1
ATOM 4867 C C . ILE B 1 92 ? -14.617 -20.047 -8.398 1 75.69 92 ILE B C 1
ATOM 4869 O O . ILE B 1 92 ? -15.359 -20.203 -7.43 1 75.69 92 ILE B O 1
ATOM 4873 N N . ASN B 1 93 ? -14.977 -20.312 -9.562 1 72.38 93 ASN B N 1
ATOM 4874 C CA . ASN B 1 93 ? -16.328 -20.797 -9.859 1 72.38 93 ASN B CA 1
ATOM 4875 C C . ASN B 1 93 ? -16.562 -22.203 -9.281 1 72.38 93 ASN B C 1
ATOM 4877 O O . ASN B 1 93 ? -17.672 -22.531 -8.898 1 72.38 93 ASN B O 1
ATOM 4881 N N . ILE B 1 94 ? -15.523 -22.906 -9.188 1 71.5 94 ILE B N 1
ATOM 4882 C CA . ILE B 1 94 ? -15.602 -24.25 -8.641 1 71.5 94 ILE B CA 1
ATOM 4883 C C . ILE B 1 94 ? -15.562 -24.188 -7.117 1 71.5 94 ILE B C 1
ATOM 4885 O O . ILE B 1 94 ? -16.328 -24.891 -6.438 1 71.5 94 ILE B O 1
ATOM 4889 N N . PHE B 1 95 ? -14.758 -23.344 -6.637 1 72.19 95 PHE B N 1
ATOM 4890 C CA . PHE B 1 95 ? -14.633 -23.203 -5.188 1 72.19 95 PHE B CA 1
ATOM 4891 C C . PHE B 1 95 ? -15.93 -22.672 -4.582 1 72.19 95 PHE B C 1
ATOM 4893 O O . PHE B 1 95 ? -16.281 -23.031 -3.459 1 72.19 95 PHE B O 1
ATOM 4900 N N . SER B 1 96 ? -16.625 -21.781 -5.203 1 65.44 96 SER B N 1
ATOM 4901 C CA . SER B 1 96 ? -17.828 -21.125 -4.707 1 65.44 96 SER B CA 1
ATOM 4902 C C . SER B 1 96 ? -18.953 -22.125 -4.469 1 65.44 96 SER B C 1
ATOM 4904 O O . SER B 1 96 ? -19.75 -21.953 -3.549 1 65.44 96 SER B O 1
ATOM 4906 N N . LYS B 1 97 ? -19.141 -23.109 -5.176 1 58.41 97 LYS B N 1
ATOM 4907 C CA . LYS B 1 97 ? -20.266 -24.047 -5.074 1 58.41 97 LYS B CA 1
ATOM 4908 C C . LYS B 1 97 ? -20.172 -24.859 -3.785 1 58.41 97 LYS B C 1
ATOM 4910 O O . LYS B 1 97 ? -21.203 -25.25 -3.225 1 58.41 97 LYS B O 1
ATOM 4915 N N . ASN B 1 98 ? -19.125 -25.047 -3.162 1 54.91 98 ASN B N 1
ATOM 4916 C CA . ASN B 1 98 ? -19 -25.953 -2.029 1 54.91 98 ASN B CA 1
ATOM 4917 C C . ASN B 1 98 ? -18.656 -25.203 -0.745 1 54.91 98 ASN B C 1
ATOM 4919 O O . ASN B 1 98 ? -18.5 -25.812 0.314 1 54.91 98 ASN B O 1
ATOM 4923 N N . SER B 1 99 ? -18.609 -23.812 -0.667 1 54 99 SER B N 1
ATOM 4924 C CA . SER B 1 99 ? -17.812 -23.125 0.339 1 54 99 SER B CA 1
ATOM 4925 C C . SER B 1 99 ? -18.672 -22.625 1.492 1 54 99 SER B C 1
ATOM 4927 O O . SER B 1 99 ? -18.188 -22.5 2.623 1 54 99 SER B O 1
ATOM 4929 N N . ILE B 1 100 ? -19.953 -22.297 1.459 1 48.09 100 ILE B N 1
ATOM 4930 C CA . ILE B 1 100 ? -20.594 -21.453 2.457 1 48.09 100 ILE B CA 1
ATOM 4931 C C . ILE B 1 100 ? -20.672 -22.188 3.793 1 48.09 100 ILE B C 1
ATOM 4933 O O . ILE B 1 100 ? -20.344 -21.625 4.84 1 48.09 100 ILE B O 1
ATOM 4937 N N . GLN B 1 101 ? -21.109 -23.375 3.787 1 49.09 101 GLN B N 1
ATOM 4938 C CA . GLN B 1 101 ? -21.312 -24.109 5.031 1 49.09 101 GLN B CA 1
ATOM 4939 C C . GLN B 1 101 ? -20 -24.266 5.797 1 49.09 101 GLN B C 1
ATOM 4941 O O . GLN B 1 101 ? -19.984 -24.234 7.031 1 49.09 101 GLN B O 1
ATOM 4946 N N . ASN B 1 102 ? -18.891 -24.188 5.098 1 58.19 102 ASN B N 1
ATOM 4947 C CA . ASN B 1 102 ? -17.609 -24.5 5.73 1 58.19 102 ASN B CA 1
ATOM 4948 C C . ASN B 1 102 ? -16.953 -23.25 6.309 1 58.19 102 ASN B C 1
ATOM 4950 O O . ASN B 1 102 ? -16.234 -23.328 7.316 1 58.19 102 ASN B O 1
ATOM 4954 N N . LEU B 1 103 ? -17.469 -22.125 5.918 1 56.94 103 LEU B N 1
ATOM 4955 C CA . LEU B 1 103 ? -16.859 -20.906 6.457 1 56.94 103 LEU B CA 1
ATOM 4956 C C . LEU B 1 103 ? -17.25 -20.703 7.914 1 56.94 103 LEU B C 1
ATOM 4958 O O . LEU B 1 103 ? -16.422 -20.312 8.742 1 56.94 103 LEU B O 1
ATOM 4962 N N . GLU B 1 104 ? -18.453 -20.938 8.219 1 61.5 104 GLU B N 1
ATOM 4963 C CA . GLU B 1 104 ? -18.969 -20.75 9.57 1 61.5 104 GLU B CA 1
ATOM 4964 C C . GLU B 1 104 ? -18.219 -21.625 10.57 1 61.5 104 GLU B C 1
ATOM 4966 O O . GLU B 1 104 ? -18 -21.219 11.711 1 61.5 104 GLU B O 1
ATOM 4971 N N . LYS B 1 105 ? -17.812 -22.734 10.117 1 66.81 105 LYS B N 1
ATOM 4972 C CA . LYS B 1 105 ? -17.094 -23.641 10.992 1 66.81 105 LYS B CA 1
ATOM 4973 C C . LYS B 1 105 ? -15.766 -23.031 11.438 1 66.81 105 LYS B C 1
ATOM 4975 O O . LYS B 1 105 ? -15.359 -23.188 12.594 1 66.81 105 LYS B O 1
ATOM 4980 N N . PHE B 1 106 ? -15.234 -22.312 10.641 1 70.5 106 PHE B N 1
ATOM 4981 C CA . PHE B 1 106 ? -13.922 -21.766 10.961 1 70.5 106 PHE B CA 1
ATOM 4982 C C . PHE B 1 106 ? -14.055 -20.438 11.719 1 70.5 106 PHE B C 1
ATOM 4984 O O . PHE B 1 106 ? -13.148 -20.047 12.453 1 70.5 106 PHE B O 1
ATOM 4991 N N . GLN B 1 107 ? -15.156 -19.828 11.586 1 70.5 107 GLN B N 1
ATOM 4992 C CA . GLN B 1 107 ? -15.406 -18.578 12.297 1 70.5 107 GLN B CA 1
ATOM 4993 C C . GLN B 1 107 ? -15.641 -18.828 13.781 1 70.5 107 GLN B C 1
ATOM 4995 O O . GLN B 1 107 ? -15.336 -17.969 14.617 1 70.5 107 GLN B O 1
ATOM 5000 N N . THR B 1 108 ? -16.031 -20.031 14.047 1 70.06 108 THR B N 1
ATOM 5001 C CA . THR B 1 108 ? -16.422 -20.312 15.43 1 70.06 108 THR B CA 1
ATOM 5002 C C . THR B 1 108 ? -15.391 -21.219 16.109 1 70.06 108 THR B C 1
ATOM 5004 O O . THR B 1 108 ? -15.508 -21.516 17.297 1 70.06 108 THR B O 1
ATOM 5007 N N . ASN B 1 109 ? -14.453 -21.547 15.312 1 75.44 109 ASN B N 1
ATOM 5008 C CA . ASN B 1 109 ? -13.422 -22.406 15.891 1 75.44 109 ASN B CA 1
ATOM 5009 C C . ASN B 1 109 ? -12.484 -21.625 16.797 1 75.44 109 ASN B C 1
ATOM 5011 O O . ASN B 1 109 ? -11.711 -20.797 16.328 1 75.44 109 ASN B O 1
ATOM 5015 N N . ASP B 1 110 ? -12.469 -21.844 18.016 1 73.44 110 ASP B N 1
ATOM 5016 C CA . ASP B 1 110 ? -11.734 -21.109 19.031 1 73.44 110 ASP B CA 1
ATOM 5017 C C . ASP B 1 110 ? -10.227 -21.344 18.922 1 73.44 110 ASP B C 1
ATOM 5019 O O . ASP B 1 110 ? -9.43 -20.594 19.469 1 73.44 110 ASP B O 1
ATOM 5023 N N . ASN B 1 111 ? -9.883 -22.375 18.188 1 79.19 111 ASN B N 1
ATOM 5024 C CA . ASN B 1 111 ? -8.461 -22.688 18.047 1 79.19 111 ASN B CA 1
ATOM 5025 C C . ASN B 1 111 ? -7.789 -21.844 16.984 1 79.19 111 ASN B C 1
ATOM 5027 O O . ASN B 1 111 ? -6.566 -21.875 16.828 1 79.19 111 ASN B O 1
ATOM 5031 N N . ILE B 1 112 ? -8.609 -21.109 16.375 1 86.38 112 ILE B N 1
ATOM 5032 C CA . ILE B 1 112 ? -8.062 -20.219 15.344 1 86.38 112 ILE B CA 1
ATOM 5033 C C . ILE B 1 112 ? -7.996 -18.797 15.883 1 86.38 112 ILE B C 1
ATOM 5035 O O . ILE B 1 112 ? -9.016 -18.234 16.297 1 86.38 112 ILE B O 1
ATOM 5039 N N . SER B 1 113 ? -6.789 -18.266 15.898 1 90 113 SER B N 1
ATOM 5040 C CA . SER B 1 113 ? -6.594 -16.906 16.406 1 90 113 SER B CA 1
ATOM 5041 C C . SER B 1 113 ? -7.332 -15.883 15.555 1 90 113 SER B C 1
ATOM 5043 O O . SER B 1 113 ? -7.68 -16.156 14.406 1 90 113 SER B O 1
ATOM 5045 N N . GLU B 1 114 ? -7.586 -14.711 16.094 1 88.88 114 GLU B N 1
ATOM 5046 C CA . GLU B 1 114 ? -8.234 -13.625 15.359 1 88.88 114 GLU B CA 1
ATOM 5047 C C . GLU B 1 114 ? -7.422 -13.227 14.133 1 88.88 114 GLU B C 1
ATOM 5049 O O . GLU B 1 114 ? -7.988 -12.914 13.086 1 88.88 114 GLU B O 1
ATOM 5054 N N . LYS B 1 115 ? -6.137 -13.273 14.336 1 91.38 115 LYS B N 1
ATOM 5055 C CA . LYS B 1 115 ? -5.223 -13 13.227 1 91.38 115 LYS B CA 1
ATOM 5056 C C . LYS B 1 115 ? -5.449 -13.969 12.07 1 91.38 115 LYS B C 1
ATOM 5058 O O . LYS B 1 115 ? -5.617 -13.547 10.93 1 91.38 115 LYS B O 1
ATOM 5063 N N . ASN B 1 116 ? -5.496 -15.195 12.383 1 94.62 116 ASN B N 1
ATOM 5064 C CA . ASN B 1 116 ? -5.668 -16.219 11.359 1 94.62 116 ASN B CA 1
ATOM 5065 C C . ASN B 1 116 ? -7.055 -16.156 10.727 1 94.62 116 ASN B C 1
ATOM 5067 O O . ASN B 1 116 ? -7.203 -16.375 9.523 1 94.62 116 ASN B O 1
ATOM 5071 N N . ARG B 1 117 ? -8.023 -15.805 11.531 1 93.69 117 ARG B N 1
ATOM 5072 C CA . ARG B 1 117 ? -9.391 -15.68 11.023 1 93.69 117 ARG B CA 1
ATOM 5073 C C . ARG B 1 117 ? -9.484 -14.578 9.977 1 93.69 117 ARG B C 1
ATOM 5075 O O . ARG B 1 117 ? -10.195 -14.719 8.984 1 93.69 117 ARG B O 1
ATOM 5082 N N . SER B 1 118 ? -8.828 -13.484 10.227 1 94.69 118 SER B N 1
ATOM 5083 C CA . SER B 1 118 ? -8.836 -12.367 9.297 1 94.69 118 SER B CA 1
ATOM 5084 C C . SER B 1 118 ? -8.234 -12.766 7.949 1 94.69 118 SER B C 1
ATOM 5086 O O . SER B 1 118 ? -8.719 -12.336 6.898 1 94.69 118 SER B O 1
ATOM 5088 N N . VAL B 1 119 ? -7.184 -13.547 7.969 1 96.75 119 VAL B N 1
ATOM 5089 C CA . VAL B 1 119 ? -6.539 -14.031 6.754 1 96.75 119 VAL B CA 1
ATOM 5090 C C . VAL B 1 119 ? -7.465 -15 6.023 1 96.75 119 VAL B C 1
ATOM 5092 O O . VAL B 1 119 ? -7.617 -14.922 4.801 1 96.75 119 VAL B O 1
ATOM 5095 N N . ILE B 1 120 ? -8.109 -15.898 6.797 1 95 120 ILE B N 1
ATOM 5096 C CA . ILE B 1 120 ? -9.047 -16.875 6.238 1 95 120 ILE B CA 1
ATOM 5097 C C . ILE B 1 120 ? -10.188 -16.141 5.535 1 95 120 ILE B C 1
ATOM 5099 O O . ILE B 1 120 ? -10.547 -16.484 4.406 1 95 120 ILE B O 1
ATOM 5103 N N . ASN B 1 121 ? -10.719 -15.094 6.195 1 93.94 121 ASN B N 1
ATOM 5104 C CA . ASN B 1 121 ? -11.82 -14.32 5.625 1 93.94 121 ASN B CA 1
ATOM 5105 C C . ASN B 1 121 ? -11.406 -13.648 4.316 1 93.94 121 ASN B C 1
ATOM 5107 O O . ASN B 1 121 ? -12.188 -13.609 3.361 1 93.94 121 ASN B O 1
ATOM 5111 N N . LEU B 1 122 ? -10.203 -13.102 4.297 1 96.88 122 LEU B N 1
ATOM 5112 C CA . LEU B 1 122 ? -9.711 -12.469 3.08 1 96.88 122 LEU B CA 1
ATOM 5113 C C . LEU B 1 122 ? -9.703 -13.453 1.914 1 96.88 122 LEU B C 1
ATOM 5115 O O . LEU B 1 122 ? -10.219 -13.141 0.834 1 96.88 122 LEU B O 1
ATOM 5119 N N . LEU B 1 123 ? -9.148 -14.609 2.146 1 95.19 123 LEU B N 1
ATOM 5120 C CA . LEU B 1 123 ? -9 -15.594 1.076 1 95.19 123 LEU B CA 1
ATOM 5121 C C . LEU B 1 123 ? -10.367 -16.141 0.652 1 95.19 123 LEU B C 1
ATOM 5123 O O . LEU B 1 123 ? -10.602 -16.375 -0.535 1 95.19 123 LEU B O 1
ATOM 5127 N N . TYR B 1 124 ? -11.234 -16.312 1.568 1 92.94 124 TYR B N 1
ATOM 5128 C CA . TYR B 1 124 ? -12.578 -16.766 1.233 1 92.94 124 TYR B CA 1
ATOM 5129 C C . TYR B 1 124 ? -13.289 -15.742 0.352 1 92.94 124 TYR B C 1
ATOM 5131 O O . TYR B 1 124 ? -13.883 -16.094 -0.669 1 92.94 124 TYR B O 1
ATOM 5139 N N . ASN B 1 125 ? -13.219 -14.523 0.779 1 92.75 125 ASN B N 1
ATOM 5140 C CA . ASN B 1 125 ? -13.977 -13.492 0.078 1 92.75 125 ASN B CA 1
ATOM 5141 C C . ASN B 1 125 ? -13.328 -13.133 -1.258 1 92.75 125 ASN B C 1
ATOM 5143 O O . ASN B 1 125 ? -14.016 -12.742 -2.201 1 92.75 125 ASN B O 1
ATOM 5147 N N . SER B 1 126 ? -12.023 -13.344 -1.369 1 93 126 SER B N 1
ATOM 5148 C CA . SER B 1 126 ? -11.336 -12.945 -2.594 1 93 126 SER B CA 1
ATOM 5149 C C . SER B 1 126 ? -11.273 -14.102 -3.586 1 93 126 SER B C 1
ATOM 5151 O O . SER B 1 126 ? -11.289 -13.891 -4.801 1 93 126 SER B O 1
ATOM 5153 N N . GLU B 1 127 ? -11.125 -15.328 -3.086 1 91.56 127 GLU B N 1
ATOM 5154 C CA . GLU B 1 127 ? -10.898 -16.422 -4.02 1 91.56 127 GLU B CA 1
ATOM 5155 C C . GLU B 1 127 ? -11.734 -17.641 -3.645 1 91.56 127 GLU B C 1
ATOM 5157 O O . GLU B 1 127 ? -11.625 -18.703 -4.285 1 91.56 127 GLU B O 1
ATOM 5162 N N . LYS B 1 128 ? -12.516 -17.594 -2.611 1 89 128 LYS B N 1
ATOM 5163 C CA . LYS B 1 128 ? -13.5 -18.578 -2.209 1 89 128 LYS B CA 1
ATOM 5164 C C . LYS B 1 128 ? -12.828 -19.859 -1.736 1 89 128 LYS B C 1
ATOM 5166 O O . LYS B 1 128 ? -13.359 -20.969 -1.931 1 89 128 LYS B O 1
ATOM 5171 N N . THR B 1 129 ? -11.594 -19.781 -1.206 1 90.69 129 THR B N 1
ATOM 5172 C CA . THR B 1 129 ? -10.945 -20.922 -0.571 1 90.69 129 THR B CA 1
ATOM 5173 C C . THR B 1 129 ? -11.18 -20.906 0.937 1 90.69 129 THR B C 1
ATOM 5175 O O . THR B 1 129 ? -11.398 -19.844 1.525 1 90.69 129 THR B O 1
ATOM 5178 N N . LEU B 1 130 ? -11.156 -22.062 1.539 1 89.19 130 LEU B N 1
ATOM 5179 C CA . LEU B 1 130 ? -11.305 -22.25 2.98 1 89.19 130 LEU B CA 1
ATOM 5180 C C . LEU B 1 130 ? -10.227 -23.172 3.529 1 89.19 130 LEU B C 1
ATOM 5182 O O . LEU B 1 130 ? -9.633 -23.953 2.779 1 89.19 130 LEU B O 1
ATOM 5186 N N . PRO B 1 131 ? -9.977 -23.031 4.859 1 90.56 131 PRO B N 1
ATOM 5187 C CA . PRO B 1 131 ? -9.07 -24.016 5.449 1 90.56 131 PRO B CA 1
ATOM 5188 C C . PRO B 1 131 ? -9.578 -25.453 5.297 1 90.56 131 PRO B C 1
ATOM 5190 O O . PRO B 1 131 ? -10.781 -25.703 5.41 1 90.56 131 PRO B O 1
ATOM 5193 N N . VAL B 1 132 ? -8.648 -26.312 5.078 1 85.94 132 VAL B N 1
ATOM 5194 C CA . VAL B 1 132 ? -9 -27.703 4.859 1 85.94 132 VAL B CA 1
ATOM 5195 C C . VAL B 1 132 ? -8.633 -28.531 6.094 1 85.94 132 VAL B C 1
ATOM 5197 O O . VAL B 1 132 ? -7.535 -28.375 6.641 1 85.94 132 VAL B O 1
ATOM 5200 N N . GLU B 1 133 ? -9.594 -29.281 6.508 1 83.75 133 GLU B N 1
ATOM 5201 C CA . GLU B 1 133 ? -9.352 -30.297 7.527 1 83.75 133 GLU B CA 1
ATOM 5202 C C . GLU B 1 133 ? -9.039 -31.656 6.895 1 83.75 133 GLU B C 1
ATOM 5204 O O . GLU B 1 133 ? -9.094 -31.797 5.672 1 83.75 133 GLU B O 1
ATOM 5209 N N . GLY B 1 134 ? -8.57 -32.656 7.672 1 88.62 134 GLY B N 1
ATOM 5210 C CA . GLY B 1 134 ? -8.281 -33.969 7.156 1 88.62 134 GLY B CA 1
ATOM 5211 C C . GLY B 1 134 ? -6.902 -34.094 6.535 1 88.62 134 GLY B C 1
ATOM 5212 O O . GLY B 1 134 ? -6.633 -35.031 5.781 1 88.62 134 GLY B O 1
ATOM 5213 N N . ASN B 1 135 ? -6.023 -33.062 6.809 1 92.81 135 ASN B N 1
ATOM 5214 C CA . ASN B 1 135 ? -4.625 -33.156 6.414 1 92.81 135 ASN B CA 1
ATOM 5215 C C . ASN B 1 135 ? -3.838 -34.062 7.367 1 92.81 135 ASN B C 1
ATOM 5217 O O . ASN B 1 135 ? -3.83 -33.812 8.578 1 92.81 135 ASN B O 1
ATOM 5221 N N . ARG B 1 136 ? -3.184 -35 6.844 1 94.94 136 ARG B N 1
ATOM 5222 C CA . ARG B 1 136 ? -2.734 -36.125 7.652 1 94.94 136 ARG B CA 1
ATOM 5223 C C . ARG B 1 136 ? -1.239 -36.031 7.941 1 94.94 136 ARG B C 1
ATOM 5225 O O . ARG B 1 136 ? -0.775 -36.5 8.992 1 94.94 136 ARG B O 1
ATOM 5232 N N . SER B 1 137 ? -0.502 -35.625 6.973 1 96.44 137 SER B N 1
ATOM 5233 C CA . SER B 1 137 ? 0.933 -35.5 7.219 1 96.44 137 SER B CA 1
ATOM 5234 C C . SER B 1 137 ? 1.579 -34.5 6.281 1 96.44 137 SER B C 1
ATOM 5236 O O . SER B 1 137 ? 0.997 -34.125 5.258 1 96.44 137 SER B O 1
ATOM 5238 N N . TYR B 1 138 ? 2.703 -34.031 6.727 1 97.94 138 TYR B N 1
ATOM 5239 C CA . TYR B 1 138 ? 3.521 -33.125 5.922 1 97.94 138 TYR B CA 1
ATOM 5240 C C . TYR B 1 138 ? 5.004 -33.406 6.152 1 97.94 138 TYR B C 1
ATOM 5242 O O . TYR B 1 138 ? 5.387 -34.031 7.145 1 97.94 138 TYR B O 1
ATOM 5250 N N . LYS B 1 139 ? 5.793 -33 5.219 1 98.69 139 LYS B N 1
ATOM 5251 C CA . LYS B 1 139 ? 7.246 -32.969 5.363 1 98.69 139 LYS B CA 1
ATOM 5252 C C . LYS B 1 139 ? 7.852 -31.812 4.578 1 98.69 139 LYS B C 1
ATOM 5254 O O . LYS B 1 139 ? 7.555 -31.625 3.395 1 98.69 139 LYS B O 1
ATOM 5259 N N . ILE B 1 140 ? 8.672 -31.016 5.27 1 98.81 140 ILE B N 1
ATOM 5260 C CA . ILE B 1 140 ? 9.328 -29.891 4.617 1 98.81 140 ILE B CA 1
ATOM 5261 C C . ILE B 1 140 ? 10.734 -30.297 4.188 1 98.81 140 ILE B C 1
ATOM 5263 O O . ILE B 1 140 ? 11.438 -30.984 4.926 1 98.81 140 ILE B O 1
ATOM 5267 N N . TYR B 1 141 ? 11.109 -29.922 3.029 1 98.75 141 TYR B N 1
ATOM 5268 C CA . TYR B 1 141 ? 12.445 -30.172 2.49 1 98.75 141 TYR B CA 1
ATOM 5269 C C . TYR B 1 141 ? 13.18 -28.859 2.23 1 98.75 141 TYR B C 1
ATOM 5271 O O . TYR B 1 141 ? 12.602 -27.906 1.69 1 98.75 141 TYR B O 1
ATOM 5279 N N . TYR B 1 142 ? 14.453 -28.828 2.533 1 98.12 142 TYR B N 1
ATOM 5280 C CA . TYR B 1 142 ? 15.203 -27.578 2.453 1 98.12 142 TYR B CA 1
ATOM 5281 C C . TYR B 1 142 ? 16.297 -27.656 1.398 1 98.12 142 TYR B C 1
ATOM 5283 O O . TYR B 1 142 ? 17.109 -26.75 1.264 1 98.12 142 TYR B O 1
ATOM 5291 N N . ASN B 1 143 ? 16.328 -28.766 0.669 1 96.38 143 ASN B N 1
ATOM 5292 C CA . ASN B 1 143 ? 17.25 -28.953 -0.455 1 96.38 143 ASN B CA 1
ATOM 5293 C C . ASN B 1 143 ? 16.625 -29.844 -1.532 1 96.38 143 ASN B C 1
ATOM 5295 O O . ASN B 1 143 ? 15.711 -30.609 -1.256 1 96.38 143 ASN B O 1
ATOM 5299 N N . GLY B 1 144 ? 17.188 -29.703 -2.727 1 97.12 144 GLY B N 1
ATOM 5300 C CA . GLY B 1 144 ? 16.625 -30.391 -3.879 1 97.12 144 GLY B CA 1
ATOM 5301 C C . GLY B 1 144 ? 16.828 -31.891 -3.838 1 97.12 144 GLY B C 1
ATOM 5302 O O . GLY B 1 144 ? 15.953 -32.656 -4.281 1 97.12 144 GLY B O 1
ATOM 5303 N N . LYS B 1 145 ? 17.938 -32.312 -3.299 1 96.69 145 LYS B N 1
ATOM 5304 C CA . LYS B 1 145 ? 18.219 -33.75 -3.24 1 96.69 145 LYS B CA 1
ATOM 5305 C C . LYS B 1 145 ? 17.125 -34.469 -2.471 1 96.69 145 LYS B C 1
ATOM 5307 O O . LYS B 1 145 ? 16.562 -35.438 -2.969 1 96.69 145 LYS B O 1
ATOM 5312 N N . ASP B 1 146 ? 16.844 -34 -1.271 1 98.06 146 ASP B N 1
ATOM 5313 C CA . ASP B 1 146 ? 15.852 -34.656 -0.422 1 98.06 146 ASP B CA 1
ATOM 5314 C C . ASP B 1 146 ? 14.445 -34.469 -1.009 1 98.06 146 ASP B C 1
ATOM 5316 O O . ASP B 1 146 ? 13.648 -35.438 -0.988 1 98.06 146 ASP B O 1
ATOM 5320 N N . ALA B 1 147 ? 14.133 -33.344 -1.492 1 98.5 147 ALA B N 1
ATOM 5321 C CA . ALA B 1 147 ? 12.805 -33.062 -2.033 1 98.5 147 ALA B CA 1
ATOM 5322 C C . ALA B 1 147 ? 12.492 -33.969 -3.225 1 98.5 147 ALA B C 1
ATOM 5324 O O . ALA B 1 147 ? 11.422 -34.594 -3.289 1 98.5 147 ALA B O 1
ATOM 5325 N N . PHE B 1 148 ? 13.438 -34.094 -4.176 1 98.38 148 PHE B N 1
ATOM 5326 C CA . PHE B 1 148 ? 13.18 -34.844 -5.391 1 98.38 148 PHE B CA 1
ATOM 5327 C C . PHE B 1 148 ? 13.273 -36.344 -5.121 1 98.38 148 PHE B C 1
ATOM 5329 O O . PHE B 1 148 ? 12.594 -37.125 -5.773 1 98.38 148 PHE B O 1
ATOM 5336 N N . SER B 1 149 ? 14.078 -36.688 -4.129 1 98.38 149 SER B N 1
ATOM 5337 C CA . SER B 1 149 ? 14.047 -38.094 -3.709 1 98.38 149 SER B CA 1
ATOM 5338 C C . SER B 1 149 ? 12.664 -38.469 -3.207 1 98.38 149 SER B C 1
ATOM 5340 O O . SER B 1 149 ? 12.156 -39.562 -3.545 1 98.38 149 SER B O 1
ATOM 5342 N N . SER B 1 150 ? 12.109 -37.594 -2.375 1 98.69 150 SER B N 1
ATOM 5343 C CA . SER B 1 150 ? 10.766 -37.844 -1.87 1 98.69 150 SER B CA 1
ATOM 5344 C C . SER B 1 150 ? 9.75 -37.875 -3.006 1 98.69 150 SER B C 1
ATOM 5346 O O . SER B 1 150 ? 8.859 -38.719 -3.029 1 98.69 150 SER B O 1
ATOM 5348 N N . LEU B 1 151 ? 9.875 -37 -3.928 1 98.69 151 LEU B N 1
ATOM 5349 C CA . LEU B 1 151 ? 8.969 -36.938 -5.074 1 98.69 151 LEU B CA 1
ATOM 5350 C C . LEU B 1 151 ? 9.047 -38.219 -5.898 1 98.69 151 LEU B C 1
ATOM 5352 O O . LEU B 1 151 ? 8.016 -38.781 -6.258 1 98.69 151 LEU B O 1
ATOM 5356 N N . ILE B 1 152 ? 10.258 -38.656 -6.191 1 98.62 152 ILE B N 1
ATOM 5357 C CA . ILE B 1 152 ? 10.484 -39.844 -6.996 1 98.62 152 ILE B CA 1
ATOM 5358 C C . ILE B 1 152 ? 9.891 -41.062 -6.293 1 98.62 152 ILE B C 1
ATOM 5360 O O . ILE B 1 152 ? 9.227 -41.875 -6.926 1 98.62 152 ILE B O 1
ATOM 5364 N N . ASN B 1 153 ? 10.117 -41.094 -5 1 98.69 153 ASN B N 1
ATOM 5365 C CA . ASN B 1 153 ? 9.555 -42.188 -4.23 1 98.69 153 ASN B CA 1
ATOM 5366 C C . ASN B 1 153 ? 8.031 -42.219 -4.336 1 98.69 153 ASN B C 1
ATOM 5368 O O . ASN B 1 153 ? 7.445 -43.281 -4.504 1 98.69 153 ASN B O 1
ATOM 5372 N N . ASP B 1 154 ? 7.395 -41.125 -4.203 1 98.69 154 ASP B N 1
ATOM 5373 C CA . ASP B 1 154 ? 5.938 -41.062 -4.27 1 98.69 154 ASP B CA 1
ATOM 5374 C C . ASP B 1 154 ? 5.438 -41.406 -5.672 1 98.69 154 ASP B C 1
ATOM 5376 O O . ASP B 1 154 ? 4.402 -42.031 -5.828 1 98.69 154 ASP B O 1
ATOM 5380 N N . ILE B 1 155 ? 6.125 -40.938 -6.734 1 98.69 155 ILE B N 1
ATOM 5381 C CA . ILE B 1 155 ? 5.738 -41.25 -8.109 1 98.69 155 ILE B CA 1
ATOM 5382 C C . ILE B 1 155 ? 5.855 -42.75 -8.352 1 98.69 155 ILE B C 1
ATOM 5384 O O . ILE B 1 155 ? 4.977 -43.375 -8.961 1 98.69 155 ILE B O 1
ATOM 5388 N N . LEU B 1 156 ? 6.918 -43.344 -7.844 1 98.44 156 LEU B N 1
ATOM 5389 C CA . LEU B 1 156 ? 7.148 -44.781 -7.996 1 98.44 156 LEU B CA 1
ATOM 5390 C C . LEU B 1 156 ? 6.02 -45.562 -7.355 1 98.44 156 LEU B C 1
ATOM 5392 O O . LEU B 1 156 ? 5.676 -46.656 -7.836 1 98.44 156 LEU B O 1
ATOM 5396 N N . ASN B 1 157 ? 5.469 -45.062 -6.379 1 98.31 157 ASN B N 1
ATOM 5397 C CA . ASN B 1 157 ? 4.449 -45.812 -5.633 1 98.31 157 ASN B CA 1
ATOM 5398 C C . ASN B 1 157 ? 3.041 -45.375 -6.043 1 98.31 157 ASN B C 1
ATOM 5400 O O . ASN B 1 157 ? 2.057 -45.812 -5.453 1 98.31 157 ASN B O 1
ATOM 5404 N N . ALA B 1 158 ? 2.945 -44.469 -6.957 1 98.38 158 ALA B N 1
ATOM 5405 C CA . ALA B 1 158 ? 1.645 -44 -7.422 1 98.38 158 ALA B CA 1
ATOM 5406 C C . ALA B 1 158 ? 0.814 -45.156 -7.988 1 98.38 158 ALA B C 1
ATOM 5408 O O . ALA B 1 158 ? 1.351 -46.031 -8.633 1 98.38 158 ALA B O 1
ATOM 5409 N N . LYS B 1 159 ? -0.523 -45.062 -7.918 1 96.88 159 LYS B N 1
ATOM 5410 C CA . LYS B 1 159 ? -1.369 -46.188 -8.305 1 96.88 159 LYS B CA 1
ATOM 5411 C C . LYS B 1 159 ? -2.432 -45.75 -9.312 1 96.88 159 LYS B C 1
ATOM 5413 O O . LYS B 1 159 ? -2.932 -46.562 -10.086 1 96.88 159 LYS B O 1
ATOM 5418 N N . LYS B 1 160 ? -2.797 -44.5 -9.328 1 95.38 160 LYS B N 1
ATOM 5419 C CA . LYS B 1 160 ? -3.947 -44.094 -10.141 1 95.38 160 LYS B CA 1
ATOM 5420 C C . LYS B 1 160 ? -3.592 -42.969 -11.086 1 95.38 160 LYS B C 1
ATOM 5422 O O . LYS B 1 160 ? -3.873 -43.031 -12.281 1 95.38 160 LYS B O 1
ATOM 5427 N N . SER B 1 161 ? -3.09 -41.906 -10.539 1 97.12 161 SER B N 1
ATOM 5428 C CA . SER B 1 161 ? -2.877 -40.719 -11.383 1 97.12 161 SER B CA 1
ATOM 5429 C C . SER B 1 161 ? -1.672 -39.938 -10.914 1 97.12 161 SER B C 1
ATOM 5431 O O . SER B 1 161 ? -1.305 -39.969 -9.734 1 97.12 161 SER B O 1
ATOM 5433 N N . ILE B 1 162 ? -1.047 -39.25 -11.852 1 98.56 162 ILE B N 1
ATOM 5434 C CA . ILE B 1 162 ? 0.045 -38.312 -11.602 1 98.56 162 ILE B CA 1
ATOM 5435 C C . ILE B 1 162 ? -0.166 -37.031 -12.422 1 98.56 162 ILE B C 1
ATOM 5437 O O . ILE B 1 162 ? -0.209 -37.062 -13.648 1 98.56 162 ILE B O 1
ATOM 5441 N N . TYR B 1 163 ? -0.367 -35.875 -11.797 1 98.38 163 TYR B N 1
ATOM 5442 C CA . TYR B 1 163 ? -0.481 -34.594 -12.438 1 98.38 163 TYR B CA 1
ATOM 5443 C C . TYR B 1 163 ? 0.663 -33.656 -12.023 1 98.38 163 TYR B C 1
ATOM 5445 O O . TYR B 1 163 ? 0.876 -33.438 -10.836 1 98.38 163 TYR B O 1
ATOM 5453 N N . MET B 1 164 ? 1.419 -33.156 -12.984 1 98.62 164 MET B N 1
ATOM 5454 C CA . MET B 1 164 ? 2.568 -32.312 -12.68 1 98.62 164 MET B CA 1
ATOM 5455 C C . MET B 1 164 ? 2.518 -31.016 -13.484 1 98.62 164 MET B C 1
ATOM 5457 O O . MET B 1 164 ? 2.137 -31.016 -14.656 1 98.62 164 MET B O 1
ATOM 5461 N N . GLN B 1 165 ? 2.857 -29.953 -12.82 1 98.25 165 GLN B N 1
ATOM 5462 C CA . GLN B 1 165 ? 2.971 -28.641 -13.453 1 98.25 165 GLN B CA 1
ATOM 5463 C C . GLN B 1 165 ? 4.199 -27.891 -12.938 1 98.25 165 GLN B C 1
ATOM 5465 O O . GLN B 1 165 ? 4.391 -27.75 -11.734 1 98.25 165 GLN B O 1
ATOM 5470 N N . TYR B 1 166 ? 5.051 -27.438 -13.875 1 98.12 166 TYR B N 1
ATOM 5471 C CA . TYR B 1 166 ? 6.266 -26.719 -13.492 1 98.12 166 TYR B CA 1
ATOM 5472 C C . TYR B 1 166 ? 6.566 -25.594 -14.477 1 98.12 166 TYR B C 1
ATOM 5474 O O . TYR B 1 166 ? 6.258 -25.703 -15.664 1 98.12 166 TYR B O 1
ATOM 5482 N N . TYR B 1 167 ? 7.211 -24.562 -13.953 1 97.06 167 TYR B N 1
ATOM 5483 C CA . TYR B 1 167 ? 7.656 -23.438 -14.773 1 97.06 167 TYR B CA 1
ATOM 5484 C C . TYR B 1 167 ? 8.844 -23.844 -15.648 1 97.06 167 TYR B C 1
ATOM 5486 O O . TYR B 1 167 ? 8.852 -23.578 -16.844 1 97.06 167 TYR B O 1
ATOM 5494 N N . ILE B 1 168 ? 9.82 -24.406 -15.039 1 96.38 168 ILE B N 1
ATOM 5495 C CA . ILE B 1 168 ? 10.992 -24.922 -15.75 1 96.38 168 ILE B CA 1
ATOM 5496 C C . ILE B 1 168 ? 11.023 -26.438 -15.672 1 96.38 168 ILE B C 1
ATOM 5498 O O . ILE B 1 168 ? 10.906 -27.016 -14.586 1 96.38 168 ILE B O 1
ATOM 5502 N N . TRP B 1 169 ? 11.148 -27.062 -16.781 1 97.38 169 TRP B N 1
ATOM 5503 C CA . TRP B 1 169 ? 11.289 -28.5 -16.938 1 97.38 169 TRP B CA 1
ATOM 5504 C C . TRP B 1 169 ? 12.414 -28.844 -17.922 1 97.38 169 TRP B C 1
ATOM 5506 O O . TRP B 1 169 ? 12.367 -28.453 -19.078 1 97.38 169 TRP B O 1
ATOM 5516 N N . HIS B 1 170 ? 13.438 -29.547 -17.406 1 96.5 170 HIS B N 1
ATOM 5517 C CA . HIS B 1 170 ? 14.586 -29.875 -18.25 1 96.5 170 HIS B CA 1
ATOM 5518 C C . HIS B 1 170 ? 14.656 -31.375 -18.5 1 96.5 170 HIS B C 1
ATOM 5520 O O . HIS B 1 170 ? 14.359 -32.188 -17.609 1 96.5 170 HIS B O 1
ATOM 5526 N N . SER B 1 171 ? 15.117 -31.703 -19.734 1 97.19 171 SER B N 1
ATOM 5527 C CA . SER B 1 171 ? 15.422 -33.094 -20.047 1 97.19 171 SER B CA 1
ATOM 5528 C C . SER B 1 171 ? 16.859 -33.469 -19.656 1 97.19 171 SER B C 1
ATOM 5530 O O . SER B 1 171 ? 17.594 -34.031 -20.453 1 97.19 171 SER B O 1
ATOM 5532 N N . ASP B 1 172 ? 17.312 -33.125 -18.531 1 96.12 172 ASP B N 1
ATOM 5533 C CA . ASP B 1 172 ? 18.625 -33.438 -17.984 1 96.12 172 ASP B CA 1
ATOM 5534 C C . ASP B 1 172 ? 18.562 -34.75 -17.172 1 96.12 172 ASP B C 1
ATOM 5536 O O . ASP B 1 172 ? 17.656 -35.562 -17.359 1 96.12 172 ASP B O 1
ATOM 5540 N N . LYS B 1 173 ? 19.516 -34.938 -16.266 1 96.19 173 LYS B N 1
ATOM 5541 C CA . LYS B 1 173 ? 19.594 -36.219 -15.547 1 96.19 173 LYS B CA 1
ATOM 5542 C C . LYS B 1 173 ? 18.344 -36.438 -14.688 1 96.19 173 LYS B C 1
ATOM 5544 O O . LYS B 1 173 ? 17.75 -37.5 -14.727 1 96.19 173 LYS B O 1
ATOM 5549 N N . LEU B 1 174 ? 18 -35.5 -13.906 1 96.69 174 LEU B N 1
ATOM 5550 C CA . LEU B 1 174 ? 16.781 -35.594 -13.094 1 96.69 174 LEU B CA 1
ATOM 5551 C C . LEU B 1 174 ? 15.547 -35.75 -13.977 1 96.69 174 LEU B C 1
ATOM 5553 O O . LEU B 1 174 ? 14.703 -36.594 -13.711 1 96.69 174 LEU B O 1
ATOM 5557 N N . GLY B 1 175 ? 15.492 -34.844 -15 1 97.44 175 GLY B N 1
ATOM 5558 C CA . GLY B 1 175 ? 14.359 -34.938 -15.914 1 97.44 175 GLY B CA 1
ATOM 5559 C C . GLY B 1 175 ? 14.195 -36.281 -16.547 1 97.44 175 GLY B C 1
ATOM 5560 O O . GLY B 1 175 ? 13.086 -36.812 -16.656 1 97.44 175 GLY B O 1
ATOM 5561 N N . THR B 1 176 ? 15.25 -36.844 -16.969 1 97.81 176 THR B N 1
ATOM 5562 C CA . THR B 1 176 ? 15.219 -38.125 -17.609 1 97.81 176 THR B CA 1
ATOM 5563 C C . THR B 1 176 ? 14.781 -39.219 -16.641 1 97.81 176 THR B C 1
ATOM 5565 O O . THR B 1 176 ? 13.992 -40.094 -16.984 1 97.81 176 THR B O 1
ATOM 5568 N N . ARG B 1 177 ? 15.344 -39.156 -15.5 1 97.69 177 ARG B N 1
ATOM 5569 C CA . ARG B 1 177 ? 14.938 -40.125 -14.477 1 97.69 177 ARG B CA 1
ATOM 5570 C C . ARG B 1 177 ? 13.438 -40.062 -14.234 1 97.69 177 ARG B C 1
ATOM 5572 O O . ARG B 1 177 ? 12.773 -41.094 -14.156 1 97.69 177 ARG B O 1
ATOM 5579 N N . ILE B 1 178 ? 12.914 -38.906 -14.094 1 98.12 178 ILE B N 1
ATOM 5580 C CA . ILE B 1 178 ? 11.492 -38.719 -13.859 1 98.12 178 ILE B CA 1
ATOM 5581 C C . ILE B 1 178 ? 10.695 -39.219 -15.055 1 98.12 178 ILE B C 1
ATOM 5583 O O . ILE B 1 178 ? 9.703 -39.938 -14.898 1 98.12 178 ILE B O 1
ATOM 5587 N N . LYS B 1 179 ? 11.172 -38.844 -16.25 1 98.06 179 LYS B N 1
ATOM 5588 C CA . LYS B 1 179 ? 10.516 -39.312 -17.469 1 98.06 179 LYS B CA 1
ATOM 5589 C C . LYS B 1 179 ? 10.438 -40.812 -17.5 1 98.06 179 LYS B C 1
ATOM 5591 O O . LYS B 1 179 ? 9.391 -41.406 -17.828 1 98.06 179 LYS B O 1
ATOM 5596 N N . ASP B 1 180 ? 11.516 -41.469 -17.219 1 98.38 180 ASP B N 1
ATOM 5597 C CA . ASP B 1 180 ? 11.562 -42.938 -17.266 1 98.38 180 ASP B CA 1
ATOM 5598 C C . ASP B 1 180 ? 10.531 -43.531 -16.328 1 98.38 180 ASP B C 1
ATOM 5600 O O . ASP B 1 180 ? 9.867 -44.531 -16.672 1 98.38 180 ASP B O 1
ATOM 5604 N N . ILE B 1 181 ? 10.414 -43 -15.188 1 98.56 181 ILE B N 1
ATOM 5605 C CA . ILE B 1 181 ? 9.453 -43.5 -14.203 1 98.56 181 ILE B CA 1
ATOM 5606 C C . ILE B 1 181 ? 8.031 -43.219 -14.688 1 98.56 181 ILE B C 1
ATOM 5608 O O . ILE B 1 181 ? 7.145 -44.062 -14.555 1 98.56 181 ILE B O 1
ATOM 5612 N N . LEU B 1 182 ? 7.785 -42.031 -15.219 1 98.62 182 LEU B N 1
ATOM 5613 C CA . LEU B 1 182 ? 6.461 -41.688 -15.719 1 98.62 182 LEU B CA 1
ATOM 5614 C C . LEU B 1 182 ? 6.039 -42.594 -16.844 1 98.62 182 LEU B C 1
ATOM 5616 O O . LEU B 1 182 ? 4.879 -43 -16.922 1 98.62 182 LEU B O 1
ATOM 5620 N N . VAL B 1 183 ? 7.008 -42.938 -17.734 1 98.25 183 VAL B N 1
ATOM 5621 C CA . VAL B 1 183 ? 6.738 -43.844 -18.844 1 98.25 183 VAL B CA 1
ATOM 5622 C C . VAL B 1 183 ? 6.352 -45.219 -18.297 1 98.25 183 VAL B C 1
ATOM 5624 O O . VAL B 1 183 ? 5.383 -45.812 -18.766 1 98.25 183 VAL B O 1
ATOM 5627 N N . LYS B 1 184 ? 7.117 -45.656 -17.359 1 98.31 184 LYS B N 1
ATOM 5628 C CA . LYS B 1 184 ? 6.82 -46.938 -16.719 1 98.31 184 LYS B CA 1
ATOM 5629 C C . LYS B 1 184 ? 5.422 -46.938 -16.109 1 98.31 184 LYS B C 1
ATOM 5631 O O . LYS B 1 184 ? 4.648 -47.875 -16.297 1 98.31 184 LYS B O 1
ATOM 5636 N N . LYS B 1 185 ? 5.113 -45.906 -15.391 1 98.38 185 LYS B N 1
ATOM 5637 C CA . LYS B 1 185 ? 3.826 -45.812 -14.703 1 98.38 185 LYS B CA 1
ATOM 5638 C C . LYS B 1 185 ? 2.68 -45.656 -15.703 1 98.38 185 LYS B C 1
ATOM 5640 O O . LYS B 1 185 ? 1.587 -46.188 -15.477 1 98.38 185 LYS B O 1
ATOM 5645 N N . ALA B 1 186 ? 2.922 -45 -16.75 1 98.19 186 ALA B N 1
ATOM 5646 C CA . ALA B 1 186 ? 1.916 -44.906 -17.812 1 98.19 186 ALA B CA 1
ATOM 5647 C C . ALA B 1 186 ? 1.604 -46.281 -18.391 1 98.19 186 ALA B C 1
ATOM 5649 O O . ALA B 1 186 ? 0.442 -46.594 -18.672 1 98.19 186 ALA B O 1
ATOM 5650 N N . LYS B 1 187 ? 2.557 -47.031 -18.594 1 97.38 187 LYS B N 1
ATOM 5651 C CA . LYS B 1 187 ? 2.391 -48.406 -19.125 1 97.38 187 LYS B CA 1
ATOM 5652 C C . LYS B 1 187 ? 1.626 -49.281 -18.156 1 97.38 187 LYS B C 1
ATOM 5654 O O . LYS B 1 187 ? 0.975 -50.25 -18.562 1 97.38 187 LYS B O 1
ATOM 5659 N N . GLU B 1 188 ? 1.771 -48.938 -16.922 1 97.69 188 GLU B N 1
ATOM 5660 C CA . GLU B 1 188 ? 1.016 -49.656 -15.891 1 97.69 188 GLU B CA 1
ATOM 5661 C C . GLU B 1 188 ? -0.442 -49.219 -15.867 1 97.69 188 GLU B C 1
ATOM 5663 O O . GLU B 1 188 ? -1.245 -49.719 -15.094 1 97.69 188 GLU B O 1
ATOM 5668 N N . GLY B 1 189 ? -0.801 -48.188 -16.656 1 97 189 GLY B N 1
ATOM 5669 C CA . GLY B 1 189 ? -2.197 -47.812 -16.828 1 97 189 GLY B CA 1
ATOM 5670 C C . GLY B 1 189 ? -2.566 -46.562 -16.094 1 97 189 GLY B C 1
ATOM 5671 O O . GLY B 1 189 ? -3.734 -46.156 -16.062 1 97 189 GLY B O 1
ATOM 5672 N N . LEU B 1 190 ? -1.601 -45.875 -15.469 1 97.56 190 LEU B N 1
ATOM 5673 C CA . LEU B 1 190 ? -1.892 -44.656 -14.727 1 97.56 190 LEU B CA 1
ATOM 5674 C C . LEU B 1 190 ? -2.219 -43.5 -15.672 1 97.56 190 LEU B C 1
ATOM 5676 O O . LEU B 1 190 ? -1.641 -43.375 -16.75 1 97.56 190 LEU B O 1
ATOM 5680 N N . GLU B 1 191 ? -3.174 -42.594 -15.266 1 96.62 191 GLU B N 1
ATOM 5681 C CA . GLU B 1 191 ? -3.412 -41.344 -15.961 1 96.62 191 GLU B CA 1
ATOM 5682 C C . GLU B 1 191 ? -2.35 -40.312 -15.609 1 96.62 191 GLU B C 1
ATOM 5684 O O . GLU B 1 191 ? -2.207 -39.938 -14.445 1 96.62 191 GLU B O 1
ATOM 5689 N N . ILE B 1 192 ? -1.608 -39.875 -16.594 1 98.25 192 ILE B N 1
ATOM 5690 C CA . ILE B 1 192 ? -0.524 -38.938 -16.344 1 98.25 192 ILE B CA 1
ATOM 5691 C C . ILE B 1 192 ? -0.691 -37.719 -17.234 1 98.25 192 ILE B C 1
ATOM 5693 O O . ILE B 1 192 ? -0.781 -37.844 -18.453 1 98.25 192 ILE B O 1
ATOM 5697 N N . LYS B 1 193 ? -0.772 -36.531 -16.625 1 98.06 193 LYS B N 1
ATOM 5698 C CA . LYS B 1 193 ? -0.89 -35.25 -17.328 1 98.06 193 LYS B CA 1
ATOM 5699 C C . LYS B 1 193 ? 0.177 -34.281 -16.875 1 98.06 193 LYS B C 1
ATOM 5701 O O . LYS B 1 193 ? 0.366 -34.094 -15.664 1 98.06 193 LYS B O 1
ATOM 5706 N N . LEU B 1 194 ? 0.894 -33.688 -17.797 1 98.25 194 LEU B N 1
ATOM 5707 C CA . LEU B 1 194 ? 1.973 -32.75 -17.5 1 98.25 194 LEU B CA 1
ATOM 5708 C C . LEU B 1 194 ? 1.706 -31.391 -18.141 1 98.25 194 LEU B C 1
ATOM 5710 O O . LEU B 1 194 ? 1.252 -31.312 -19.281 1 98.25 194 LEU B O 1
ATOM 5714 N N . ILE B 1 195 ? 1.904 -30.297 -17.375 1 97.12 195 ILE B N 1
ATOM 5715 C CA . ILE B 1 195 ? 1.85 -28.953 -17.922 1 97.12 195 ILE B CA 1
ATOM 5716 C C . ILE B 1 195 ? 3.23 -28.312 -17.844 1 97.12 195 ILE B C 1
ATOM 5718 O O . ILE B 1 195 ? 3.822 -28.219 -16.766 1 97.12 195 ILE B O 1
ATOM 5722 N N . PHE B 1 196 ? 3.764 -27.875 -18.969 1 95.5 196 PHE B N 1
ATOM 5723 C CA . PHE B 1 196 ? 4.996 -27.109 -19.062 1 95.5 196 PHE B CA 1
ATOM 5724 C C . PHE B 1 196 ? 4.691 -25.641 -19.359 1 95.5 196 PHE B C 1
ATOM 5726 O O . PHE B 1 196 ? 3.775 -25.344 -20.141 1 95.5 196 PHE B O 1
ATOM 5733 N N . ASP B 1 197 ? 5.426 -24.734 -18.719 1 94.38 197 ASP B N 1
ATOM 5734 C CA . ASP B 1 197 ? 5.285 -23.344 -19.125 1 94.38 197 ASP B CA 1
ATOM 5735 C C . ASP B 1 197 ? 5.852 -23.125 -20.531 1 94.38 197 ASP B C 1
ATOM 5737 O O . ASP B 1 197 ? 6.906 -23.672 -20.875 1 94.38 197 ASP B O 1
ATOM 5741 N N . GLY B 1 198 ? 5.195 -22.328 -21.266 1 89.81 198 GLY B N 1
ATOM 5742 C CA . GLY B 1 198 ? 5.547 -22.141 -22.672 1 89.81 198 GLY B CA 1
ATOM 5743 C C . GLY B 1 198 ? 6.891 -21.469 -22.859 1 89.81 198 GLY B C 1
ATOM 5744 O O . GLY B 1 198 ? 7.59 -21.719 -23.844 1 89.81 198 GLY B O 1
ATOM 5745 N N . LEU B 1 199 ? 7.238 -20.625 -21.984 1 87.44 199 LEU B N 1
ATOM 5746 C CA . LEU B 1 199 ? 8.5 -19.891 -22.125 1 87.44 199 LEU B CA 1
ATOM 5747 C C . LEU B 1 199 ? 9.555 -20.469 -21.188 1 87.44 199 LEU B C 1
ATOM 5749 O O . LEU B 1 199 ? 10.688 -20.734 -21.609 1 87.44 199 LEU B O 1
ATOM 5753 N N . GLY B 1 200 ? 9.219 -20.703 -20 1 90.75 200 GLY B N 1
ATOM 5754 C CA . GLY B 1 200 ? 10.156 -21.234 -19.016 1 90.75 200 GLY B CA 1
ATOM 5755 C C . GLY B 1 200 ? 10.75 -22.578 -19.406 1 90.75 200 GLY B C 1
ATOM 5756 O O . GLY B 1 200 ? 11.883 -22.891 -19.047 1 90.75 200 GLY B O 1
ATOM 5757 N N . SER B 1 201 ? 10.008 -23.344 -20.125 1 92.19 201 SER B N 1
ATOM 5758 C CA . SER B 1 201 ? 10.453 -24.672 -20.531 1 92.19 201 SER B CA 1
ATOM 5759 C C . SER B 1 201 ? 10.648 -24.734 -22.047 1 92.19 201 SER B C 1
ATOM 5761 O O . SER B 1 201 ? 10.656 -25.812 -22.625 1 92.19 201 SER B O 1
ATOM 5763 N N . PHE B 1 202 ? 10.789 -23.547 -22.562 1 86.94 202 PHE B N 1
ATOM 5764 C CA . PHE B 1 202 ? 10.992 -23.484 -24 1 86.94 202 PHE B CA 1
ATOM 5765 C C . PHE B 1 202 ? 12.352 -24.047 -24.391 1 86.94 202 PHE B C 1
ATOM 5767 O O . PHE B 1 202 ? 13.383 -23.609 -23.891 1 86.94 202 PHE B O 1
ATOM 5774 N N . ARG B 1 203 ? 12.391 -25.062 -25.188 1 88.75 203 ARG B N 1
ATOM 5775 C CA . ARG B 1 203 ? 13.57 -25.688 -25.766 1 88.75 203 ARG B CA 1
ATOM 5776 C C . ARG B 1 203 ? 14.391 -26.406 -24.688 1 88.75 203 ARG B C 1
ATOM 5778 O O . ARG B 1 203 ? 15.57 -26.703 -24.906 1 88.75 203 ARG B O 1
ATOM 5785 N N . THR B 1 204 ? 13.836 -26.609 -23.562 1 92.62 204 THR B N 1
ATOM 5786 C CA . THR B 1 204 ? 14.562 -27.281 -22.5 1 92.62 204 THR B CA 1
ATOM 5787 C C . THR B 1 204 ? 14.18 -28.766 -22.438 1 92.62 204 THR B C 1
ATOM 5789 O O . THR B 1 204 ? 14.797 -29.547 -21.719 1 92.62 204 THR B O 1
ATOM 5792 N N . ILE B 1 205 ? 13.211 -29.141 -23.172 1 95.38 205 ILE B N 1
ATOM 5793 C CA . ILE B 1 205 ? 12.734 -30.516 -23.25 1 95.38 205 ILE B CA 1
ATOM 5794 C C . ILE B 1 205 ? 12.984 -31.047 -24.656 1 95.38 205 ILE B C 1
ATOM 5796 O O . ILE B 1 205 ? 12.438 -30.531 -25.641 1 95.38 205 ILE B O 1
ATOM 5800 N N . SER B 1 206 ? 13.773 -32.062 -24.781 1 96.06 206 SER B N 1
ATOM 5801 C CA . SER B 1 206 ? 14.172 -32.562 -26.094 1 96.06 206 SER B CA 1
ATOM 5802 C C . SER B 1 206 ? 12.992 -33.219 -26.812 1 96.06 206 SER B C 1
ATOM 5804 O O . SER B 1 206 ? 12.023 -33.656 -26.172 1 96.06 206 SER B O 1
ATOM 5806 N N . LYS B 1 207 ? 13.141 -33.281 -28.141 1 95.81 207 LYS B N 1
ATOM 5807 C CA . LYS B 1 207 ? 12.125 -33.938 -28.953 1 95.81 207 LYS B CA 1
ATOM 5808 C C . LYS B 1 207 ? 12 -35.438 -28.594 1 95.81 207 LYS B C 1
ATOM 5810 O O . LYS B 1 207 ? 10.891 -35.969 -28.5 1 95.81 207 LYS B O 1
ATOM 5815 N N . ALA B 1 208 ? 13.102 -36.031 -28.375 1 96.81 208 ALA B N 1
ATOM 5816 C CA . ALA B 1 208 ? 13.109 -37.469 -28 1 96.81 208 ALA B CA 1
ATOM 5817 C C . ALA B 1 208 ? 12.359 -37.688 -26.688 1 96.81 208 ALA B C 1
ATOM 5819 O O . ALA B 1 208 ? 11.609 -38.656 -26.562 1 96.81 208 ALA B O 1
ATOM 5820 N N . TYR B 1 209 ? 12.641 -36.812 -25.766 1 97.12 209 TYR B N 1
ATOM 5821 C CA . TYR B 1 209 ? 11.977 -36.844 -24.469 1 97.12 209 TYR B CA 1
ATOM 5822 C C . TYR B 1 209 ? 10.461 -36.781 -24.625 1 97.12 209 TYR B C 1
ATOM 5824 O O . TYR B 1 209 ? 9.734 -37.625 -24.094 1 97.12 209 TYR B O 1
ATOM 5832 N N . ARG B 1 210 ? 9.953 -35.875 -25.375 1 96.88 210 ARG B N 1
ATOM 5833 C CA . ARG B 1 210 ? 8.523 -35.656 -25.609 1 96.88 210 ARG B CA 1
ATOM 5834 C C . ARG B 1 210 ? 7.902 -36.844 -26.344 1 96.88 210 ARG B C 1
ATOM 5836 O O . ARG B 1 210 ? 6.785 -37.25 -26.031 1 96.88 210 ARG B O 1
ATOM 5843 N N . ASN B 1 211 ? 8.617 -37.312 -27.328 1 97.12 211 ASN B N 1
ATOM 5844 C CA . ASN B 1 211 ? 8.117 -38.469 -28.109 1 97.12 211 ASN B CA 1
ATOM 5845 C C . ASN B 1 211 ? 7.934 -39.688 -27.234 1 97.12 211 ASN B C 1
ATOM 5847 O O . ASN B 1 211 ? 6.953 -40.438 -27.391 1 97.12 211 ASN B O 1
ATOM 5851 N N . GLU B 1 212 ? 8.859 -39.906 -26.391 1 97.5 212 GLU B N 1
ATOM 5852 C CA . GLU B 1 212 ? 8.766 -41.062 -25.5 1 97.5 212 GLU B CA 1
ATOM 5853 C C . GLU B 1 212 ? 7.555 -40.938 -24.578 1 97.5 212 GLU B C 1
ATOM 5855 O O . GLU B 1 212 ? 6.867 -41.906 -24.312 1 97.5 212 GLU B O 1
ATOM 5860 N N . LEU B 1 213 ? 7.375 -39.781 -24.031 1 97.75 213 LEU B N 1
ATOM 5861 C CA . LEU B 1 213 ? 6.199 -39.531 -23.203 1 97.75 213 LEU B CA 1
ATOM 5862 C C . LEU B 1 213 ? 4.918 -39.812 -23.969 1 97.75 213 LEU B C 1
ATOM 5864 O O . LEU B 1 213 ? 4.043 -40.531 -23.484 1 97.75 213 LEU B O 1
ATOM 5868 N N . LYS B 1 214 ? 4.852 -39.312 -25.188 1 97 214 LYS B N 1
ATOM 5869 C CA . LYS B 1 214 ? 3.662 -39.469 -26.016 1 97 214 LYS B CA 1
ATOM 5870 C C . LYS B 1 214 ? 3.404 -40.938 -26.328 1 97 214 LYS B C 1
ATOM 5872 O O . LYS B 1 214 ? 2.262 -41.375 -26.281 1 97 214 LYS B O 1
ATOM 5877 N N . GLN B 1 215 ? 4.398 -41.594 -26.656 1 97.5 215 GLN B N 1
ATOM 5878 C CA . GLN B 1 215 ? 4.289 -43 -27.031 1 97.5 215 GLN B CA 1
ATOM 5879 C C . GLN B 1 215 ? 3.797 -43.844 -25.859 1 97.5 215 GLN B C 1
ATOM 5881 O O . GLN B 1 215 ? 3.104 -44.844 -26.047 1 97.5 215 GLN B O 1
ATOM 5886 N N . ALA B 1 216 ? 4.152 -43.406 -24.688 1 97.69 216 ALA B N 1
ATOM 5887 C CA . ALA B 1 216 ? 3.756 -44.156 -23.5 1 97.69 216 ALA B CA 1
ATOM 5888 C C . ALA B 1 216 ? 2.338 -43.781 -23.062 1 97.69 216 ALA B C 1
ATOM 5890 O O . ALA B 1 216 ? 1.776 -44.406 -22.156 1 97.69 216 ALA B O 1
ATOM 5891 N N . GLY B 1 217 ? 1.789 -42.75 -23.703 1 96.88 217 GLY B N 1
ATOM 5892 C CA . GLY B 1 217 ? 0.431 -42.344 -23.375 1 96.88 217 GLY B CA 1
ATOM 5893 C C . GLY B 1 217 ? 0.372 -41.219 -22.375 1 96.88 217 GLY B C 1
ATOM 5894 O O . GLY B 1 217 ? -0.701 -40.875 -21.859 1 96.88 217 GLY B O 1
ATOM 5895 N N . VAL B 1 218 ? 1.491 -40.656 -22.016 1 97.94 218 VAL B N 1
ATOM 5896 C CA . VAL B 1 218 ? 1.527 -39.469 -21.141 1 97.94 218 VAL B CA 1
ATOM 5897 C C . VAL B 1 218 ? 1.07 -38.25 -21.906 1 97.94 218 VAL B C 1
ATOM 5899 O O . VAL B 1 218 ? 1.562 -37.969 -23 1 97.94 218 VAL B O 1
ATOM 5902 N N . GLU B 1 219 ? 0.087 -37.562 -21.391 1 97.31 219 GLU B N 1
ATOM 5903 C CA . GLU B 1 219 ? -0.359 -36.312 -22.016 1 97.31 219 GLU B CA 1
ATOM 5904 C C . GLU B 1 219 ? 0.397 -35.094 -21.438 1 97.31 219 GLU B C 1
ATOM 5906 O O . GLU B 1 219 ? 0.666 -35.031 -20.234 1 97.31 219 GLU B O 1
ATOM 5911 N N . PHE B 1 220 ? 0.784 -34.25 -22.266 1 96.38 220 PHE B N 1
ATOM 5912 C CA . PHE B 1 220 ? 1.408 -33 -21.781 1 96.38 220 PHE B CA 1
ATOM 5913 C C . PHE B 1 220 ? 1.003 -31.828 -22.656 1 96.38 220 PHE B C 1
ATOM 5915 O O . PHE B 1 220 ? 0.709 -31.984 -23.844 1 96.38 220 PHE B O 1
ATOM 5922 N N . LEU B 1 221 ? 0.893 -30.641 -22.047 1 94.25 221 LEU B N 1
ATOM 5923 C CA . LEU B 1 221 ? 0.543 -29.391 -22.719 1 94.25 221 LEU B CA 1
ATOM 5924 C C . LEU B 1 221 ? 1.491 -28.281 -22.297 1 94.25 221 LEU B C 1
ATOM 5926 O O . LEU B 1 221 ? 2.107 -28.344 -21.234 1 94.25 221 LEU B O 1
ATOM 5930 N N . TYR B 1 222 ? 1.61 -27.297 -23.156 1 91.81 222 TYR B N 1
ATOM 5931 C CA . TYR B 1 222 ? 2.316 -26.078 -22.812 1 91.81 222 TYR B CA 1
ATOM 5932 C C . TYR B 1 222 ? 1.335 -24.969 -22.438 1 91.81 222 TYR B C 1
ATOM 5934 O O . TYR B 1 222 ? 0.404 -24.672 -23.188 1 91.81 222 TYR B O 1
ATOM 5942 N N . PHE B 1 223 ? 1.51 -24.438 -21.266 1 89.38 223 PHE B N 1
ATOM 5943 C CA . PHE B 1 223 ? 0.718 -23.297 -20.828 1 89.38 223 PHE B CA 1
ATOM 5944 C C . PHE B 1 223 ? 1.157 -22.031 -21.531 1 89.38 223 PHE B C 1
ATOM 5946 O O . PHE B 1 223 ? 2.334 -21.656 -21.484 1 89.38 223 PHE B O 1
ATOM 5953 N N . LEU B 1 224 ? 0.113 -21.297 -22.172 1 76.31 224 LEU B N 1
ATOM 5954 C CA . LEU B 1 224 ? 0.395 -20.094 -22.953 1 76.31 224 LEU B CA 1
ATOM 5955 C C . LEU B 1 224 ? 1.567 -20.312 -23.891 1 76.31 224 LEU B C 1
ATOM 5957 O O . LEU B 1 224 ? 2.566 -19.594 -23.844 1 76.31 224 LEU B O 1
ATOM 5961 N N . ASP B 1 225 ? 1.358 -21.156 -24.734 1 76.19 225 ASP B N 1
ATOM 5962 C CA . ASP B 1 225 ? 2.363 -21.531 -25.719 1 76.19 225 ASP B CA 1
ATOM 5963 C C . ASP B 1 225 ? 2.77 -20.328 -26.578 1 76.19 225 ASP B C 1
ATOM 5965 O O . ASP B 1 225 ? 1.914 -19.609 -27.078 1 76.19 225 ASP B O 1
ATOM 5969 N N . ILE B 1 226 ? 3.996 -20.141 -26.641 1 71.75 226 ILE B N 1
ATOM 5970 C CA . ILE B 1 226 ? 4.539 -18.969 -27.328 1 71.75 226 ILE B CA 1
ATOM 5971 C C . ILE B 1 226 ? 4.066 -18.969 -28.781 1 71.75 226 ILE B C 1
ATOM 5973 O O . ILE B 1 226 ? 3.885 -17.906 -29.391 1 71.75 226 ILE B O 1
ATOM 5977 N N . LYS B 1 227 ? 3.898 -20.109 -29.344 1 69.94 227 LYS B N 1
ATOM 5978 C CA . LYS B 1 227 ? 3.488 -20.234 -30.734 1 69.94 227 LYS B CA 1
ATOM 5979 C C . LYS B 1 227 ? 2.07 -19.719 -30.938 1 69.94 227 LYS B C 1
ATOM 5981 O O . LYS B 1 227 ? 1.756 -19.156 -32 1 69.94 227 LYS B O 1
ATOM 5986 N N . THR B 1 228 ? 1.271 -19.797 -29.906 1 69.06 228 THR B N 1
ATOM 5987 C CA . THR B 1 228 ? -0.138 -19.469 -30.078 1 69.06 228 THR B CA 1
ATOM 5988 C C . THR B 1 228 ? -0.518 -18.25 -29.234 1 69.06 228 THR B C 1
ATOM 5990 O O . THR B 1 228 ? -1.548 -17.625 -29.469 1 69.06 228 THR B O 1
ATOM 5993 N N . SER B 1 229 ? 0.378 -17.906 -28.297 1 71.44 229 SER B N 1
ATOM 5994 C CA . SER B 1 229 ? 0.02 -16.859 -27.359 1 71.44 229 SER B CA 1
ATOM 5995 C C . SER B 1 229 ? 1.135 -15.82 -27.25 1 71.44 229 SER B C 1
ATOM 5997 O O . SER B 1 229 ? 1.522 -15.438 -26.141 1 71.44 229 SER B O 1
ATOM 5999 N N . ILE B 1 230 ? 1.617 -15.305 -28.25 1 69.81 230 ILE B N 1
ATOM 6000 C CA . ILE B 1 230 ? 2.787 -14.438 -28.266 1 69.81 230 ILE B CA 1
ATOM 6001 C C . ILE B 1 230 ? 2.48 -13.141 -27.516 1 69.81 230 ILE B C 1
ATOM 6003 O O . ILE B 1 230 ? 3.355 -12.578 -26.859 1 69.81 230 ILE B O 1
ATOM 6007 N N . LEU B 1 231 ? 1.286 -12.711 -27.5 1 69.62 231 LEU B N 1
ATOM 6008 C CA . LEU B 1 231 ? 0.901 -11.469 -26.844 1 69.62 231 LEU B CA 1
ATOM 6009 C C . LEU B 1 231 ? 0.853 -11.633 -25.328 1 69.62 231 LEU B C 1
ATOM 6011 O O . LEU B 1 231 ? 0.826 -10.648 -24.594 1 69.62 231 LEU B O 1
ATOM 6015 N N . LYS B 1 232 ? 0.902 -12.906 -24.953 1 77.38 232 LYS B N 1
ATOM 6016 C CA . LYS B 1 232 ? 0.839 -13.188 -23.516 1 77.38 232 LYS B CA 1
ATOM 6017 C C . LYS B 1 232 ? 2.182 -13.688 -23 1 77.38 232 LYS B C 1
ATOM 6019 O O . LYS B 1 232 ? 2.242 -14.344 -21.953 1 77.38 232 LYS B O 1
ATOM 6024 N N . LEU B 1 233 ? 3.197 -13.359 -23.75 1 76.44 233 LEU B N 1
ATOM 6025 C CA . LEU B 1 233 ? 4.531 -13.867 -23.438 1 76.44 233 LEU B CA 1
ATOM 6026 C C . LEU B 1 233 ? 4.98 -13.398 -22.062 1 76.44 233 LEU B C 1
ATOM 6028 O O . LEU B 1 233 ? 5.785 -14.062 -21.406 1 76.44 233 LEU B O 1
ATOM 6032 N N . ASN B 1 234 ? 4.402 -12.344 -21.656 1 81.88 234 ASN B N 1
ATOM 6033 C CA . ASN B 1 234 ? 4.828 -11.758 -20.391 1 81.88 234 ASN B CA 1
ATOM 6034 C C . ASN B 1 234 ? 4.211 -12.492 -19.203 1 81.88 234 ASN B C 1
ATOM 6036 O O . ASN B 1 234 ? 4.703 -12.383 -18.078 1 81.88 234 ASN B O 1
ATOM 6040 N N . TYR B 1 235 ? 3.244 -13.234 -19.469 1 85.5 235 TYR B N 1
ATOM 6041 C CA . TYR B 1 235 ? 2.535 -13.953 -18.422 1 85.5 235 TYR B CA 1
ATOM 6042 C C . TYR B 1 235 ? 2.975 -15.406 -18.359 1 85.5 235 TYR B C 1
ATOM 6044 O O . TYR B 1 235 ? 2.947 -16.109 -19.375 1 85.5 235 TYR B O 1
ATOM 6052 N N . ARG B 1 236 ? 3.461 -15.781 -17.203 1 90.06 236 ARG B N 1
ATOM 6053 C CA . ARG B 1 236 ? 4.055 -17.109 -17.062 1 90.06 236 ARG B CA 1
ATOM 6054 C C . ARG B 1 236 ? 3.385 -17.891 -15.938 1 90.06 236 ARG B C 1
ATOM 6056 O O . ARG B 1 236 ? 2.883 -17.312 -14.977 1 90.06 236 ARG B O 1
ATOM 6063 N N . ASN B 1 237 ? 3.342 -19.109 -16.219 1 94.31 237 ASN B N 1
ATOM 6064 C CA . ASN B 1 237 ? 2.898 -20 -15.164 1 94.31 237 ASN B CA 1
ATOM 6065 C C . ASN B 1 237 ? 4.055 -20.406 -14.25 1 94.31 237 ASN B C 1
ATOM 6067 O O . ASN B 1 237 ? 4.754 -21.391 -14.531 1 94.31 237 ASN B O 1
ATOM 6071 N N . HIS B 1 238 ? 4.164 -19.719 -13.164 1 96.94 238 HIS B N 1
ATOM 6072 C CA . HIS B 1 238 ? 5.27 -19.906 -12.234 1 96.94 238 HIS B CA 1
ATOM 6073 C C . HIS B 1 238 ? 4.902 -20.906 -11.148 1 96.94 238 HIS B C 1
ATOM 6075 O O . HIS B 1 238 ? 5.68 -21.141 -10.219 1 96.94 238 HIS B O 1
ATOM 6081 N N . ARG B 1 239 ? 3.74 -21.578 -11.289 1 97.88 239 ARG B N 1
ATOM 6082 C CA . ARG B 1 239 ? 3.293 -22.578 -10.32 1 97.88 239 ARG B CA 1
ATOM 6083 C C . ARG B 1 239 ? 4.113 -23.859 -10.43 1 97.88 239 ARG B C 1
ATOM 6085 O O . ARG B 1 239 ? 4.531 -24.234 -11.523 1 97.88 239 ARG B O 1
ATOM 6092 N N . LYS B 1 240 ? 4.363 -24.469 -9.281 1 98.38 240 LYS B N 1
ATOM 6093 C CA . LYS B 1 240 ? 5.004 -25.781 -9.188 1 98.38 240 LYS B CA 1
ATOM 6094 C C . LYS B 1 240 ? 4.207 -26.719 -8.289 1 98.38 240 LYS B C 1
ATOM 6096 O O . LYS B 1 240 ? 4.016 -26.438 -7.105 1 98.38 240 LYS B O 1
ATOM 6101 N N . MET B 1 241 ? 3.852 -27.797 -8.898 1 98.44 241 MET B N 1
ATOM 6102 C CA . MET B 1 241 ? 3.104 -28.75 -8.086 1 98.44 241 MET B CA 1
ATOM 6103 C C . MET B 1 241 ? 3.117 -30.141 -8.734 1 98.44 241 MET B C 1
ATOM 6105 O O . MET B 1 241 ? 3.242 -30.25 -9.953 1 98.44 241 MET B O 1
ATOM 6109 N N . THR B 1 242 ? 3.045 -31.156 -7.984 1 98.81 242 THR B N 1
ATOM 6110 C CA . THR B 1 242 ? 2.785 -32.562 -8.344 1 98.81 242 THR B CA 1
ATOM 6111 C C . THR B 1 242 ? 1.688 -33.156 -7.465 1 98.81 242 THR B C 1
ATOM 6113 O O . THR B 1 242 ? 1.779 -33.094 -6.238 1 98.81 242 THR B O 1
ATOM 6116 N N . ILE B 1 243 ? 0.678 -33.594 -8.062 1 98.44 243 ILE B N 1
ATOM 6117 C CA . ILE B 1 243 ? -0.425 -34.25 -7.371 1 98.44 243 ILE B CA 1
ATOM 6118 C C . ILE B 1 243 ? -0.419 -35.75 -7.695 1 98.44 243 ILE B C 1
ATOM 6120 O O . ILE B 1 243 ? -0.468 -36.125 -8.867 1 98.44 243 ILE B O 1
ATOM 6124 N N . ILE B 1 244 ? -0.393 -36.625 -6.676 1 98.5 244 ILE B N 1
ATOM 6125 C CA . ILE B 1 244 ? -0.305 -38.062 -6.871 1 98.5 244 ILE B CA 1
ATOM 6126 C C . ILE B 1 244 ? -1.515 -38.75 -6.234 1 98.5 244 ILE B C 1
ATOM 6128 O O . ILE B 1 244 ? -1.758 -38.594 -5.031 1 98.5 244 ILE B O 1
ATOM 6132 N N . ASP B 1 245 ? -2.254 -39.469 -6.984 1 96.25 245 ASP B N 1
ATOM 6133 C CA . ASP B 1 245 ? -3.377 -40.312 -6.582 1 96.25 245 ASP B CA 1
ATOM 6134 C C . ASP B 1 245 ? -4.434 -39.5 -5.84 1 96.25 245 ASP B C 1
ATOM 6136 O O . ASP B 1 245 ? -5.078 -40.031 -4.918 1 96.25 245 ASP B O 1
ATOM 6140 N N . ASN B 1 246 ? -4.438 -38.156 -6.109 1 92.62 246 ASN B N 1
ATOM 6141 C CA . ASN B 1 246 ? -5.375 -37.281 -5.449 1 92.62 246 ASN B CA 1
ATOM 6142 C C . ASN B 1 246 ? -5.309 -37.406 -3.93 1 92.62 246 ASN B C 1
ATOM 6144 O O . ASN B 1 246 ? -6.336 -37.562 -3.27 1 92.62 246 ASN B O 1
ATOM 6148 N N . ASP B 1 247 ? -4.133 -37.312 -3.48 1 93.69 247 ASP B N 1
ATOM 6149 C CA . ASP B 1 247 ? -3.922 -37.5 -2.043 1 93.69 247 ASP B CA 1
ATOM 6150 C C . ASP B 1 247 ? -2.645 -36.781 -1.594 1 93.69 247 ASP B C 1
ATOM 6152 O O . ASP B 1 247 ? -2.576 -36.25 -0.479 1 93.69 247 ASP B O 1
ATOM 6156 N N . ILE B 1 248 ? -1.638 -36.906 -2.406 1 97.81 248 ILE B N 1
ATOM 6157 C CA . ILE B 1 248 ? -0.333 -36.344 -2.074 1 97.81 248 ILE B CA 1
ATOM 6158 C C . ILE B 1 248 ? -0.047 -35.125 -2.975 1 97.81 248 ILE B C 1
ATOM 6160 O O . ILE B 1 248 ? -0.323 -35.188 -4.176 1 97.81 248 ILE B O 1
ATOM 6164 N N . VAL B 1 249 ? 0.479 -34.031 -2.354 1 98.69 249 VAL B N 1
ATOM 6165 C CA . VAL B 1 249 ? 0.867 -32.844 -3.111 1 98.69 249 VAL B CA 1
ATOM 6166 C C . VAL B 1 249 ? 2.314 -32.5 -2.791 1 98.69 249 VAL B C 1
ATOM 6168 O O . VAL B 1 249 ? 2.695 -32.406 -1.622 1 98.69 249 VAL B O 1
ATOM 6171 N N . HIS B 1 250 ? 3.168 -32.406 -3.795 1 98.81 250 HIS B N 1
ATOM 6172 C CA . HIS B 1 250 ? 4.465 -31.766 -3.686 1 98.81 250 HIS B CA 1
ATOM 6173 C C . HIS B 1 250 ? 4.426 -30.359 -4.277 1 98.81 250 HIS B C 1
ATOM 6175 O O . HIS B 1 250 ? 3.957 -30.172 -5.398 1 98.81 250 HIS B O 1
ATOM 6181 N N . THR B 1 251 ? 4.855 -29.359 -3.543 1 98.75 251 THR B N 1
ATOM 6182 C CA . THR B 1 251 ? 4.863 -27.969 -4.02 1 98.75 251 THR B CA 1
ATOM 6183 C C . THR B 1 251 ? 5.957 -27.172 -3.324 1 98.75 251 THR B C 1
ATOM 6185 O O . THR B 1 251 ? 6.586 -27.656 -2.383 1 98.75 251 THR B O 1
ATOM 6188 N N . GLY B 1 252 ? 6.254 -25.984 -3.861 1 98.25 252 GLY B N 1
ATOM 6189 C CA . GLY B 1 252 ? 7.297 -25.125 -3.33 1 98.25 252 GLY B CA 1
ATOM 6190 C C . GLY B 1 252 ? 8.016 -24.328 -4.398 1 98.25 252 GLY B C 1
ATOM 6191 O O . GLY B 1 252 ? 7.398 -23.906 -5.387 1 98.25 252 GLY B O 1
ATOM 6192 N N . GLY B 1 253 ? 9.281 -24.031 -4.137 1 97.38 253 GLY B N 1
ATOM 6193 C CA . GLY B 1 253 ? 10 -23.125 -5.008 1 97.38 253 GLY B CA 1
ATOM 6194 C C . GLY B 1 253 ? 10.828 -23.828 -6.066 1 97.38 253 GLY B C 1
ATOM 6195 O O . GLY B 1 253 ? 11.289 -23.219 -7.023 1 97.38 253 GLY B O 1
ATOM 6196 N N . MET B 1 254 ? 10.906 -25.156 -6.082 1 97.56 254 MET B N 1
ATOM 6197 C CA . MET B 1 254 ? 11.859 -25.891 -6.918 1 97.56 254 MET B CA 1
ATOM 6198 C C . MET B 1 254 ? 11.219 -26.297 -8.242 1 97.56 254 MET B C 1
ATOM 6200 O O . MET B 1 254 ? 10.133 -26.875 -8.258 1 97.56 254 MET B O 1
ATOM 6204 N N . ASN B 1 255 ? 11.898 -25.953 -9.32 1 97.38 255 ASN B N 1
ATOM 6205 C CA . ASN B 1 255 ? 11.547 -26.484 -10.625 1 97.38 255 ASN B CA 1
ATOM 6206 C C . ASN B 1 255 ? 12.188 -27.844 -10.875 1 97.38 255 ASN B C 1
ATOM 6208 O O . ASN B 1 255 ? 12.875 -28.375 -10 1 97.38 255 ASN B O 1
ATOM 6212 N N . LEU B 1 256 ? 11.867 -28.422 -12.016 1 97.12 256 LEU B N 1
ATOM 6213 C CA . LEU B 1 256 ? 12.383 -29.75 -12.312 1 97.12 256 LEU B CA 1
ATOM 6214 C C . LEU B 1 256 ? 13.633 -29.672 -13.18 1 97.12 256 LEU B C 1
ATOM 6216 O O . LEU B 1 256 ? 13.562 -29.859 -14.391 1 97.12 256 LEU B O 1
ATOM 6220 N N . ALA B 1 257 ? 14.805 -29.594 -12.57 1 96.19 257 ALA B N 1
ATOM 6221 C CA . ALA B 1 257 ? 16.109 -29.516 -13.227 1 96.19 257 ALA B CA 1
ATOM 6222 C C . ALA B 1 257 ? 17.234 -29.844 -12.242 1 96.19 257 ALA B C 1
ATOM 6224 O O . ALA B 1 257 ? 17.094 -29.625 -11.039 1 96.19 257 ALA B O 1
ATOM 6225 N N . ASP B 1 258 ? 18.375 -30.266 -12.773 1 95 258 ASP B N 1
ATOM 6226 C CA . ASP B 1 258 ? 19.516 -30.656 -11.961 1 95 258 ASP B CA 1
ATOM 6227 C C . ASP B 1 258 ? 20.016 -29.484 -11.125 1 95 258 ASP B C 1
ATOM 6229 O O . ASP B 1 258 ? 20.531 -29.672 -10.023 1 95 258 ASP B O 1
ATOM 6233 N N . GLN B 1 259 ? 19.797 -28.359 -11.586 1 92.88 259 GLN B N 1
ATOM 6234 C CA . GLN B 1 259 ? 20.281 -27.156 -10.93 1 92.88 259 GLN B CA 1
ATOM 6235 C C . GLN B 1 259 ? 19.703 -27.016 -9.523 1 92.88 259 GLN B C 1
ATOM 6237 O O . GLN B 1 259 ? 20.359 -26.516 -8.609 1 92.88 259 GLN B O 1
ATOM 6242 N N . TYR B 1 260 ? 18.562 -27.484 -9.328 1 94.44 260 TYR B N 1
ATOM 6243 C CA . TYR B 1 260 ? 17.891 -27.359 -8.039 1 94.44 260 TYR B CA 1
ATOM 6244 C C . TYR B 1 260 ? 18.422 -28.375 -7.039 1 94.44 260 TYR B C 1
ATOM 6246 O O . TYR B 1 260 ? 18.141 -28.281 -5.84 1 94.44 260 TYR B O 1
ATOM 6254 N N . ILE B 1 261 ? 19.141 -29.359 -7.516 1 93.31 261 ILE B N 1
ATOM 6255 C CA . ILE B 1 261 ? 19.734 -30.375 -6.656 1 93.31 261 ILE B CA 1
ATOM 6256 C C . ILE B 1 261 ? 21.172 -29.969 -6.312 1 93.31 261 ILE B C 1
ATOM 6258 O O . ILE B 1 261 ? 21.578 -30.047 -5.152 1 93.31 261 ILE B O 1
ATOM 6262 N N . ASN B 1 262 ? 21.906 -29.484 -7.316 1 89.81 262 ASN B N 1
ATOM 6263 C CA . ASN B 1 262 ? 23.328 -29.344 -7.098 1 89.81 262 ASN B CA 1
ATOM 6264 C C . ASN B 1 262 ? 23.812 -27.938 -7.422 1 89.81 262 ASN B C 1
ATOM 6266 O O . ASN B 1 262 ? 25.016 -27.656 -7.371 1 89.81 262 ASN B O 1
ATOM 6270 N N . GLY B 1 263 ? 22.953 -27 -7.805 1 88.31 263 GLY B N 1
ATOM 6271 C CA . GLY B 1 263 ? 23.328 -25.625 -8.094 1 88.31 263 GLY B CA 1
ATOM 6272 C C . GLY B 1 263 ? 23.797 -25.422 -9.523 1 88.31 263 GLY B C 1
ATOM 6273 O O . GLY B 1 263 ? 24.062 -24.281 -9.938 1 88.31 263 GLY B O 1
ATOM 6274 N N . GLY B 1 264 ? 23.828 -26.516 -10.25 1 86.19 264 GLY B N 1
ATOM 6275 C CA . GLY B 1 264 ? 24.297 -26.422 -11.617 1 86.19 264 GLY B CA 1
ATOM 6276 C C . GLY B 1 264 ? 25.734 -25.938 -11.719 1 86.19 264 GLY B C 1
ATOM 6277 O O . GLY B 1 264 ? 26.562 -26.281 -10.883 1 86.19 264 GLY B O 1
ATOM 6278 N N . ASN B 1 265 ? 25.969 -25.141 -12.789 1 80 265 ASN B N 1
ATOM 6279 C CA . ASN B 1 265 ? 27.328 -24.656 -13.023 1 80 265 ASN B CA 1
ATOM 6280 C C . ASN B 1 265 ? 27.578 -23.328 -12.344 1 80 265 ASN B C 1
ATOM 6282 O O . ASN B 1 265 ? 28.719 -22.906 -12.195 1 80 265 ASN B O 1
ATOM 6286 N N . ASP B 1 266 ? 26.547 -22.812 -11.805 1 81.44 266 ASP B N 1
ATOM 6287 C CA . ASP B 1 266 ? 26.672 -21.422 -11.414 1 81.44 266 ASP B CA 1
ATOM 6288 C C . ASP B 1 266 ? 26.781 -21.281 -9.898 1 81.44 266 ASP B C 1
ATOM 6290 O O . ASP B 1 266 ? 27.281 -20.266 -9.398 1 81.44 266 ASP B O 1
ATOM 6294 N N . TYR B 1 267 ? 26.312 -22.281 -9.195 1 86.81 267 TYR B N 1
ATOM 6295 C CA . TYR B 1 267 ? 26.281 -22.141 -7.746 1 86.81 267 TYR B CA 1
ATOM 6296 C C . TYR B 1 267 ? 26.797 -23.391 -7.059 1 86.81 267 TYR B C 1
ATOM 6298 O O . TYR B 1 267 ? 26.641 -24.5 -7.566 1 86.81 267 TYR B O 1
ATOM 6306 N N . ASP B 1 268 ? 27.344 -23.172 -5.887 1 83.94 268 ASP B N 1
ATOM 6307 C CA . ASP B 1 268 ? 27.875 -24.297 -5.105 1 83.94 268 ASP B CA 1
ATOM 6308 C C . ASP B 1 268 ? 26.75 -25.047 -4.41 1 83.94 268 ASP B C 1
ATOM 6310 O O . ASP B 1 268 ? 26.875 -26.25 -4.133 1 83.94 268 ASP B O 1
ATOM 6314 N N . ASN B 1 269 ? 25.766 -24.297 -4.098 1 88.19 269 ASN B N 1
ATOM 6315 C CA . ASN B 1 269 ? 24.609 -24.844 -3.395 1 88.19 269 ASN B CA 1
ATOM 6316 C C . ASN B 1 269 ? 23.328 -24.125 -3.777 1 88.19 269 ASN B C 1
ATOM 6318 O O . ASN B 1 269 ? 23.344 -22.953 -4.172 1 88.19 269 ASN B O 1
ATOM 6322 N N . TRP B 1 270 ? 22.281 -24.875 -3.725 1 93.75 270 TRP B N 1
ATOM 6323 C CA . TRP B 1 270 ? 20.953 -24.328 -3.977 1 93.75 270 TRP B CA 1
ATOM 6324 C C . TRP B 1 270 ? 20.047 -24.516 -2.766 1 93.75 270 TRP B C 1
ATOM 6326 O O . TRP B 1 270 ? 19.609 -25.641 -2.475 1 93.75 270 TRP B O 1
ATOM 6336 N N . ARG B 1 271 ? 19.797 -23.438 -2.053 1 95.94 271 ARG B N 1
ATOM 6337 C CA . ARG B 1 271 ? 18.906 -23.453 -0.889 1 95.94 271 ARG B CA 1
ATOM 6338 C C . ARG B 1 271 ? 17.484 -23.094 -1.277 1 95.94 271 ARG B C 1
ATOM 6340 O O . ARG B 1 271 ? 17.219 -21.969 -1.718 1 95.94 271 ARG B O 1
ATOM 6347 N N . ASP B 1 272 ? 16.562 -24.016 -1.125 1 97.62 272 ASP B N 1
ATOM 6348 C CA . ASP B 1 272 ? 15.156 -23.797 -1.456 1 97.62 272 ASP B CA 1
ATOM 6349 C C . ASP B 1 272 ? 14.242 -24.547 -0.482 1 97.62 272 ASP B C 1
ATOM 6351 O O . ASP B 1 272 ? 14.719 -25.219 0.432 1 97.62 272 ASP B O 1
ATOM 6355 N N . THR B 1 273 ? 12.969 -24.234 -0.533 1 98.69 273 THR B N 1
ATOM 6356 C CA . THR B 1 273 ? 12.016 -24.875 0.361 1 98.69 273 THR B CA 1
ATOM 6357 C C . THR B 1 273 ? 10.867 -25.5 -0.43 1 98.69 273 THR B C 1
ATOM 6359 O O . THR B 1 273 ? 10.195 -24.812 -1.199 1 98.69 273 THR B O 1
ATOM 6362 N N . ASN B 1 274 ? 10.719 -26.75 -0.351 1 98.69 274 ASN B N 1
ATOM 6363 C CA . ASN B 1 274 ? 9.57 -27.516 -0.845 1 98.69 274 ASN B CA 1
ATOM 6364 C C . ASN B 1 274 ? 8.852 -28.234 0.287 1 98.69 274 ASN B C 1
ATOM 6366 O O . ASN B 1 274 ? 9.406 -28.406 1.375 1 98.69 274 ASN B O 1
ATOM 6370 N N . ILE B 1 275 ? 7.637 -28.625 -0.048 1 98.81 275 ILE B N 1
ATOM 6371 C CA . ILE B 1 275 ? 6.875 -29.312 0.982 1 98.81 275 ILE B CA 1
ATOM 6372 C C . ILE B 1 275 ? 6.043 -30.422 0.347 1 98.81 275 ILE B C 1
ATOM 6374 O O . ILE B 1 275 ? 5.531 -30.266 -0.765 1 98.81 275 ILE B O 1
ATOM 6378 N N . ARG B 1 276 ? 6.016 -31.578 1.012 1 98.81 276 ARG B N 1
ATOM 6379 C CA . ARG B 1 276 ? 5.121 -32.688 0.719 1 98.81 276 ARG B CA 1
ATOM 6380 C C . ARG B 1 276 ? 3.91 -32.688 1.647 1 98.81 276 ARG B C 1
ATOM 6382 O O . ARG B 1 276 ? 4.059 -32.625 2.869 1 98.81 276 ARG B O 1
ATOM 6389 N N . LEU B 1 277 ? 2.736 -32.625 1.075 1 98.19 277 LEU B N 1
ATOM 6390 C CA . LEU B 1 277 ? 1.488 -32.594 1.829 1 98.19 277 LEU B CA 1
ATOM 6391 C C . LEU B 1 277 ? 0.638 -33.812 1.519 1 98.19 277 LEU B C 1
ATOM 6393 O O . LEU B 1 277 ? 0.568 -34.25 0.367 1 98.19 277 LEU B O 1
ATOM 6397 N N . LYS B 1 278 ? 0.096 -34.406 2.516 1 96.75 278 LYS B N 1
ATOM 6398 C CA . LYS B 1 278 ? -0.85 -35.5 2.35 1 96.75 278 LYS B CA 1
ATOM 6399 C C . LYS B 1 278 ? -2.17 -35.188 3.057 1 96.75 278 LYS B C 1
ATOM 6401 O O . LYS B 1 278 ? -2.184 -34.875 4.242 1 96.75 278 LYS B O 1
ATOM 6406 N N . GLY B 1 279 ? -3.182 -35.281 2.336 1 93.44 279 GLY B N 1
ATOM 6407 C CA . GLY B 1 279 ? -4.504 -35.031 2.898 1 93.44 279 GLY B CA 1
ATOM 6408 C C . GLY B 1 279 ? -5.414 -34.25 1.976 1 93.44 279 GLY B C 1
ATOM 6409 O O . GLY B 1 279 ? -5.215 -34.25 0.759 1 93.44 279 GLY B O 1
ATOM 6410 N N . ASN B 1 280 ? -6.492 -33.688 2.539 1 90.81 280 ASN B N 1
ATOM 6411 C CA . ASN B 1 280 ? -7.59 -33.125 1.757 1 90.81 280 ASN B CA 1
ATOM 6412 C C . ASN B 1 280 ? -7.172 -31.844 1.042 1 90.81 280 ASN B C 1
ATOM 6414 O O . ASN B 1 280 ? -7.867 -31.375 0.138 1 90.81 280 ASN B O 1
ATOM 6418 N N . ILE B 1 281 ? -5.984 -31.312 1.32 1 93 281 ILE B N 1
ATOM 6419 C CA . ILE B 1 281 ? -5.512 -30.078 0.723 1 93 281 ILE B CA 1
ATOM 6420 C C . ILE B 1 281 ? -5.328 -30.266 -0.782 1 93 281 ILE B C 1
ATOM 6422 O O . ILE B 1 281 ? -5.324 -29.281 -1.539 1 93 281 ILE B O 1
ATOM 6426 N N . PHE B 1 282 ? -5.316 -31.531 -1.242 1 93.56 282 PHE B N 1
ATOM 6427 C CA . PHE B 1 282 ? -5.082 -31.828 -2.652 1 93.56 282 PHE B CA 1
ATOM 6428 C C . PHE B 1 282 ? -6.215 -31.266 -3.514 1 93.56 282 PHE B C 1
ATOM 6430 O O . PHE B 1 282 ? -6.016 -30.984 -4.695 1 93.56 282 PHE B O 1
ATOM 6437 N N . VAL B 1 283 ? -7.352 -31.094 -2.938 1 90.19 283 VAL B N 1
ATOM 6438 C CA . VAL B 1 283 ? -8.531 -30.688 -3.697 1 90.19 283 VAL B CA 1
ATOM 6439 C C . VAL B 1 283 ? -8.281 -29.328 -4.352 1 90.19 283 VAL B C 1
ATOM 6441 O O . VAL B 1 283 ? -8.602 -29.141 -5.527 1 90.19 283 VAL B O 1
ATOM 6444 N N . TYR B 1 284 ? -7.703 -28.438 -3.6 1 91.62 284 TYR B N 1
ATOM 6445 C CA . TYR B 1 284 ? -7.445 -27.109 -4.141 1 91.62 284 TYR B CA 1
ATOM 6446 C C . TYR B 1 284 ? -6.398 -27.156 -5.246 1 91.62 284 TYR B C 1
ATOM 6448 O O . TYR B 1 284 ? -6.555 -26.516 -6.293 1 91.62 284 TYR B O 1
ATOM 6456 N N . TYR B 1 285 ? -5.391 -27.906 -5.027 1 95.31 285 TYR B N 1
ATOM 6457 C CA . TYR B 1 285 ? -4.344 -28.031 -6.035 1 95.31 285 TYR B CA 1
ATOM 6458 C C . TYR B 1 285 ? -4.875 -28.688 -7.297 1 95.31 285 TYR B C 1
ATOM 6460 O O . TYR B 1 285 ? -4.535 -28.281 -8.414 1 95.31 285 TYR B O 1
ATOM 6468 N N . LEU B 1 286 ? -5.695 -29.703 -7.07 1 92.94 286 LEU B N 1
ATOM 6469 C CA . LEU B 1 286 ? -6.266 -30.422 -8.211 1 92.94 286 LEU B CA 1
ATOM 6470 C C . LEU B 1 286 ? -7.145 -29.5 -9.047 1 92.94 286 LEU B C 1
ATOM 6472 O O . LEU B 1 286 ? -7.047 -29.5 -10.281 1 92.94 286 LEU B O 1
ATOM 6476 N N . VAL B 1 287 ? -7.961 -28.734 -8.391 1 89.81 287 VAL B N 1
ATOM 6477 C CA . VAL B 1 287 ? -8.852 -27.828 -9.094 1 89.81 287 VAL B CA 1
ATOM 6478 C C . VAL B 1 287 ? -8.031 -26.797 -9.883 1 89.81 287 VAL B C 1
ATOM 6480 O O . VAL B 1 287 ? -8.352 -26.484 -11.031 1 89.81 287 VAL B O 1
ATOM 6483 N N . ILE B 1 288 ? -7.023 -26.281 -9.273 1 93.25 288 ILE B N 1
ATOM 6484 C CA . ILE B 1 288 ? -6.176 -25.281 -9.93 1 93.25 288 ILE B CA 1
ATOM 6485 C C . ILE B 1 288 ? -5.469 -25.922 -11.125 1 93.25 288 ILE B C 1
ATOM 6487 O O . ILE B 1 288 ? -5.383 -25.328 -12.203 1 93.25 288 ILE B O 1
ATOM 6491 N N . PHE B 1 289 ? -4.996 -27.172 -10.977 1 94.56 289 PHE B N 1
ATOM 6492 C CA . PHE B 1 289 ? -4.363 -27.891 -12.078 1 94.56 289 PHE B CA 1
ATOM 6493 C C . PHE B 1 289 ? -5.34 -28.078 -13.234 1 94.56 289 PHE B C 1
ATOM 6495 O O . PHE B 1 289 ? -5 -27.812 -14.391 1 94.56 289 PHE B O 1
ATOM 6502 N N . ILE B 1 290 ? -6.504 -28.547 -12.914 1 91.88 290 ILE B N 1
ATOM 6503 C CA . ILE B 1 290 ? -7.516 -28.812 -13.93 1 91.88 290 ILE B CA 1
ATOM 6504 C C . ILE B 1 290 ? -7.848 -27.516 -14.68 1 91.88 290 ILE B C 1
ATOM 6506 O O . ILE B 1 290 ? -7.965 -27.516 -15.906 1 91.88 290 ILE B O 1
ATOM 6510 N N . THR B 1 291 ? -7.988 -26.469 -13.938 1 89.69 291 THR B N 1
ATOM 6511 C CA . THR B 1 291 ? -8.289 -25.188 -14.547 1 89.69 291 THR B CA 1
ATOM 6512 C C . THR B 1 291 ? -7.191 -24.781 -15.539 1 89.69 291 THR B C 1
ATOM 6514 O O . THR B 1 291 ? -7.484 -24.359 -16.656 1 89.69 291 THR B O 1
ATOM 6517 N N . ASP B 1 292 ? -5.953 -24.906 -15.094 1 92.62 292 ASP B N 1
ATOM 6518 C CA . ASP B 1 292 ? -4.836 -24.594 -15.977 1 92.62 292 ASP B CA 1
ATOM 6519 C C . ASP B 1 292 ? -4.801 -25.531 -17.172 1 92.62 292 ASP B C 1
ATOM 6521 O O . ASP B 1 292 ? -4.477 -25.109 -18.297 1 92.62 292 ASP B O 1
ATOM 6525 N N . TRP B 1 293 ? -5.102 -26.797 -16.969 1 92.94 293 TRP B N 1
ATOM 6526 C CA . TRP B 1 293 ? -5.133 -27.812 -18.031 1 92.94 293 TRP B CA 1
ATOM 6527 C C . TRP B 1 293 ? -6.176 -27.453 -19.078 1 92.94 293 TRP B C 1
ATOM 6529 O O . TRP B 1 293 ? -5.883 -27.469 -20.281 1 92.94 293 TRP B O 1
ATOM 6539 N N . LEU B 1 294 ? -7.355 -27.078 -18.625 1 88.25 294 LEU B N 1
ATOM 6540 C CA . LEU B 1 294 ? -8.438 -26.719 -19.531 1 88.25 294 LEU B CA 1
ATOM 6541 C C . LEU B 1 294 ? -8.094 -25.453 -20.297 1 88.25 294 LEU B C 1
ATOM 6543 O O . LEU B 1 294 ? -8.336 -25.375 -21.516 1 88.25 294 LEU B O 1
ATOM 6547 N N . ASN B 1 295 ? -7.547 -24.516 -19.609 1 87.88 295 ASN B N 1
ATOM 6548 C CA . ASN B 1 295 ? -7.184 -23.266 -20.25 1 87.88 295 ASN B CA 1
ATOM 6549 C C . ASN B 1 295 ? -6.059 -23.453 -21.266 1 87.88 295 ASN B C 1
ATOM 6551 O O . ASN B 1 295 ? -5.84 -22.594 -22.125 1 87.88 295 ASN B O 1
ATOM 6555 N N . SER B 1 296 ? -5.336 -24.547 -21.094 1 89.12 296 SER B N 1
ATOM 6556 C CA . SER B 1 296 ? -4.258 -24.859 -22.031 1 89.12 296 SER B CA 1
ATOM 6557 C C . SER B 1 296 ? -4.77 -25.688 -23.203 1 89.12 296 SER B C 1
ATOM 6559 O O . SER B 1 296 ? -3.984 -26.141 -24.031 1 89.12 296 SER B O 1
ATOM 6561 N N . GLY B 1 297 ? -6.051 -25.969 -23.281 1 87.19 297 GLY B N 1
ATOM 6562 C CA . GLY B 1 297 ? -6.664 -26.672 -24.391 1 87.19 297 GLY B CA 1
ATOM 6563 C C . GLY B 1 297 ? -6.875 -28.141 -24.125 1 87.19 297 GLY B C 1
ATOM 6564 O O . GLY B 1 297 ? -7.262 -28.891 -25.031 1 87.19 297 GLY B O 1
ATOM 6565 N N . GLY B 1 298 ? -6.598 -28.547 -22.891 1 91.31 298 GLY B N 1
ATOM 6566 C CA . GLY B 1 298 ? -6.773 -29.953 -22.562 1 91.31 298 GLY B CA 1
ATOM 6567 C C . GLY B 1 298 ? -8.211 -30.312 -22.234 1 91.31 298 GLY B C 1
ATOM 6568 O O . GLY B 1 298 ? -9.07 -29.438 -22.125 1 91.31 298 GLY B O 1
ATOM 6569 N N . LYS B 1 299 ? -8.391 -31.594 -22.188 1 89.69 299 LYS B N 1
ATOM 6570 C CA . LYS B 1 299 ? -9.68 -32.125 -21.766 1 89.69 299 LYS B CA 1
ATOM 6571 C C . LYS B 1 299 ? -9.547 -32.938 -20.469 1 89.69 299 LYS B C 1
ATOM 6573 O O . LYS B 1 299 ? -8.523 -33.594 -20.234 1 89.69 299 LYS B O 1
ATOM 6578 N N . PHE B 1 300 ? -10.492 -32.75 -19.672 1 87.06 300 PHE B N 1
ATOM 6579 C CA . PHE B 1 300 ? -10.469 -33.438 -18.375 1 87.06 300 PHE B CA 1
ATOM 6580 C C . PHE B 1 300 ? -11.812 -34.094 -18.094 1 87.06 300 PHE B C 1
ATOM 6582 O O . PHE B 1 300 ? -12.867 -33.531 -18.375 1 87.06 300 PHE B O 1
ATOM 6589 N N . ASP B 1 301 ? -11.836 -35.312 -17.562 1 84.88 301 ASP B N 1
ATOM 6590 C CA . ASP B 1 301 ? -13.062 -35.969 -17.141 1 84.88 301 ASP B CA 1
ATOM 6591 C C . ASP B 1 301 ? -13.523 -35.469 -15.773 1 84.88 301 ASP B C 1
ATOM 6593 O O . ASP B 1 301 ? -13.234 -36.094 -14.742 1 84.88 301 ASP B O 1
ATOM 6597 N N . LEU B 1 302 ? -14.305 -34.562 -15.781 1 83 302 LEU B N 1
ATOM 6598 C CA . LEU B 1 302 ? -14.695 -33.875 -14.562 1 83 302 LEU B CA 1
ATOM 6599 C C . LEU B 1 302 ? -15.602 -34.719 -13.703 1 83 302 LEU B C 1
ATOM 6601 O O . LEU B 1 302 ? -15.57 -34.656 -12.477 1 83 302 LEU B O 1
ATOM 6605 N N . LYS B 1 303 ? -16.422 -35.562 -14.305 1 79.56 303 LYS B N 1
ATOM 6606 C CA . LYS B 1 303 ? -17.328 -36.438 -13.555 1 79.56 303 LYS B CA 1
ATOM 6607 C C . LYS B 1 303 ? -16.562 -37.438 -12.719 1 79.56 303 LYS B C 1
ATOM 6609 O O . LYS B 1 303 ? -16.859 -37.656 -11.547 1 79.56 303 LYS B O 1
ATOM 6614 N N . ASN B 1 304 ? -15.633 -38.062 -13.312 1 81.12 304 ASN B N 1
ATOM 6615 C CA . ASN B 1 304 ? -14.82 -39.031 -12.617 1 81.12 304 ASN B CA 1
ATOM 6616 C C . ASN B 1 304 ? -14.023 -38.406 -11.469 1 81.12 304 ASN B C 1
ATOM 6618 O O . ASN B 1 304 ? -13.891 -39 -10.398 1 81.12 304 ASN B O 1
ATOM 6622 N N . ILE B 1 305 ? -13.5 -37.281 -11.719 1 83.12 305 ILE B N 1
ATOM 6623 C CA . ILE B 1 305 ? -12.703 -36.594 -10.711 1 83.12 305 ILE B CA 1
ATOM 6624 C C . ILE B 1 305 ? -13.586 -36.188 -9.539 1 83.12 305 ILE B C 1
ATOM 6626 O O . ILE B 1 305 ? -13.172 -36.281 -8.375 1 83.12 305 ILE B O 1
ATOM 6630 N N . GLN B 1 306 ? -14.773 -35.719 -9.828 1 81.81 306 GLN B N 1
ATOM 6631 C CA . GLN B 1 306 ? -15.719 -35.344 -8.781 1 81.81 306 GLN B CA 1
ATOM 6632 C C . GLN B 1 306 ? -16.031 -36.562 -7.883 1 81.81 306 GLN B C 1
ATOM 6634 O O . GLN B 1 306 ? -16.125 -36.406 -6.664 1 81.81 306 GLN B O 1
ATOM 6639 N N . ASN B 1 307 ? -16.219 -37.656 -8.523 1 80.12 307 ASN B N 1
ATOM 6640 C CA . ASN B 1 307 ? -16.5 -38.875 -7.77 1 80.12 307 ASN B CA 1
ATOM 6641 C C . ASN B 1 307 ? -15.32 -39.281 -6.887 1 80.12 307 ASN B C 1
ATOM 6643 O O . ASN B 1 307 ? -15.5 -39.719 -5.746 1 80.12 307 ASN B O 1
ATOM 6647 N N . ASP B 1 308 ? -14.188 -39.125 -7.41 1 80.88 308 ASP B N 1
ATOM 6648 C CA . ASP B 1 308 ? -12.977 -39.469 -6.66 1 80.88 308 ASP B CA 1
ATOM 6649 C C . ASP B 1 308 ? -12.812 -38.531 -5.457 1 80.88 308 ASP B C 1
ATOM 6651 O O . ASP B 1 308 ? -12.453 -38.969 -4.363 1 80.88 308 ASP B O 1
ATOM 6655 N N . ILE B 1 309 ? -13.008 -37.312 -5.66 1 82.56 309 ILE B N 1
ATOM 6656 C CA . ILE B 1 309 ? -12.891 -36.312 -4.598 1 82.56 309 ILE B CA 1
ATOM 6657 C C . ILE B 1 309 ? -13.883 -36.625 -3.486 1 82.56 309 ILE B C 1
ATOM 6659 O O . ILE B 1 309 ? -13.531 -36.625 -2.305 1 82.56 309 ILE B O 1
ATOM 6663 N N . LYS B 1 310 ? -15.102 -36.906 -3.867 1 80.06 310 LYS B N 1
ATOM 6664 C CA . LYS B 1 310 ? -16.141 -37.219 -2.893 1 80.06 310 LYS B CA 1
ATOM 6665 C C . LYS B 1 310 ? -15.758 -38.438 -2.057 1 80.06 310 LYS B C 1
ATOM 6667 O O . LYS B 1 310 ? -15.992 -38.469 -0.846 1 80.06 310 LYS B O 1
ATOM 6672 N N . ALA B 1 311 ? -15.242 -39.375 -2.707 1 80.69 311 ALA B N 1
ATOM 6673 C CA . ALA B 1 311 ? -14.844 -40.594 -2.021 1 80.69 311 ALA B CA 1
ATOM 6674 C C . ALA B 1 311 ? -13.727 -40.312 -1.019 1 80.69 311 ALA B C 1
ATOM 6676 O O . ALA B 1 311 ? -13.719 -40.875 0.08 1 80.69 311 ALA B O 1
ATOM 6677 N N . LYS B 1 312 ? -12.844 -39.531 -1.354 1 80.5 312 LYS B N 1
ATOM 6678 C CA . LYS B 1 312 ? -11.695 -39.219 -0.5 1 80.5 312 LYS B CA 1
ATOM 6679 C C . LYS B 1 312 ? -12.109 -38.375 0.696 1 80.5 312 LYS B C 1
ATOM 6681 O O . LYS B 1 312 ? -11.555 -38.5 1.786 1 80.5 312 LYS B O 1
ATOM 6686 N N . LEU B 1 313 ? -13.016 -37.469 0.433 1 80.25 313 LEU B N 1
ATOM 6687 C CA . LEU B 1 313 ? -13.422 -36.531 1.474 1 80.25 313 LEU B CA 1
ATOM 6688 C C . LEU B 1 313 ? -14.336 -37.219 2.492 1 80.25 313 LEU B C 1
ATOM 6690 O O . LEU B 1 313 ? -14.5 -36.719 3.609 1 80.25 313 LEU B O 1
ATOM 6694 N N . LYS B 1 314 ? -14.945 -38.25 2.109 1 75.38 314 LYS B N 1
ATOM 6695 C CA . LYS B 1 314 ? -15.836 -38.969 3.004 1 75.38 314 LYS B CA 1
ATOM 6696 C C . LYS B 1 314 ? -15.055 -39.688 4.102 1 75.38 314 LYS B C 1
ATOM 6698 O O . LYS B 1 314 ? -15.586 -39.938 5.184 1 75.38 314 LYS B O 1
ATOM 6703 N N . ASN B 1 315 ? -13.875 -39.875 3.887 1 72.44 315 ASN B N 1
ATOM 6704 C CA . ASN B 1 315 ? -13.055 -40.562 4.883 1 72.44 315 ASN B CA 1
ATOM 6705 C C . ASN B 1 315 ? -12.648 -39.625 6.016 1 72.44 315 ASN B C 1
ATOM 6707 O O . ASN B 1 315 ? -12.031 -38.594 5.777 1 72.44 315 ASN B O 1
ATOM 6711 N N . LYS B 1 316 ? -13.383 -39.812 7.176 1 71.81 316 LYS B N 1
ATOM 6712 C CA . LYS B 1 316 ? -13.07 -39 8.336 1 71.81 316 LYS B CA 1
ATOM 6713 C C . LYS B 1 316 ? -11.68 -39.312 8.883 1 71.81 316 LYS B C 1
ATOM 6715 O O . LYS B 1 316 ? -11.422 -40.469 9.305 1 71.81 316 LYS B O 1
ATOM 6720 N N . THR B 1 317 ? -10.766 -38.469 8.617 1 78.31 317 THR B N 1
ATOM 6721 C CA . THR B 1 317 ? -9.422 -38.656 9.148 1 78.31 317 THR B CA 1
ATOM 6722 C C . THR B 1 317 ? -9.062 -37.531 10.109 1 78.31 317 THR B C 1
ATOM 6724 O O . THR B 1 317 ? -9.648 -36.438 10.047 1 78.31 317 THR B O 1
ATOM 6727 N N . GLU B 1 318 ? -8.188 -37.906 11.047 1 84.88 318 GLU B N 1
ATOM 6728 C CA . GLU B 1 318 ? -7.707 -36.906 11.992 1 84.88 318 GLU B CA 1
ATOM 6729 C C . GLU B 1 318 ? -6.93 -35.812 11.281 1 84.88 318 GLU B C 1
ATOM 6731 O O . GLU B 1 318 ? -6.168 -36.062 10.352 1 84.88 318 GLU B O 1
ATOM 6736 N N . THR B 1 319 ? -7.234 -34.625 11.711 1 87.88 319 THR B N 1
ATOM 6737 C CA . THR B 1 319 ? -6.543 -33.469 11.141 1 87.88 319 THR B CA 1
ATOM 6738 C C . THR B 1 319 ? -5.242 -33.188 11.891 1 87.88 319 THR B C 1
ATOM 6740 O O . THR B 1 319 ? -5.262 -32.875 13.086 1 87.88 319 THR B O 1
ATOM 6743 N N . LYS B 1 320 ? -4.18 -33.25 11.188 1 91.94 320 LYS B N 1
ATOM 6744 C CA . LYS B 1 320 ? -2.881 -33.031 11.812 1 91.94 320 LYS B CA 1
ATOM 6745 C C . LYS B 1 320 ? -2.445 -31.578 11.656 1 91.94 320 LYS B C 1
ATOM 6747 O O . LYS B 1 320 ? -1.688 -31.062 12.484 1 91.94 320 LYS B O 1
ATOM 6752 N N . TYR B 1 321 ? -2.875 -30.953 10.633 1 92.81 321 TYR B N 1
ATOM 6753 C CA . TYR B 1 321 ? -2.594 -29.531 10.445 1 92.81 321 TYR B CA 1
ATOM 6754 C C . TYR B 1 321 ? -3.689 -28.875 9.625 1 92.81 321 TYR B C 1
ATOM 6756 O O . TYR B 1 321 ? -4.363 -29.531 8.82 1 92.81 321 TYR B O 1
ATOM 6764 N N . ILE B 1 322 ? -3.873 -27.562 9.852 1 92.81 322 ILE B N 1
ATOM 6765 C CA . ILE B 1 322 ? -4.852 -26.766 9.117 1 92.81 322 ILE B CA 1
ATOM 6766 C C . ILE B 1 322 ? -4.137 -25.891 8.094 1 92.81 322 ILE B C 1
ATOM 6768 O O . ILE B 1 322 ? -3.172 -25.188 8.43 1 92.81 322 ILE B O 1
ATOM 6772 N N . ALA B 1 323 ? -4.574 -25.984 6.875 1 95.19 323 ALA B N 1
ATOM 6773 C CA . ALA B 1 323 ? -3.934 -25.234 5.805 1 95.19 323 ALA B CA 1
ATOM 6774 C C . ALA B 1 323 ? -4.961 -24.75 4.789 1 95.19 323 ALA B C 1
ATOM 6776 O O . ALA B 1 323 ? -6.09 -25.234 4.75 1 95.19 323 ALA B O 1
ATOM 6777 N N . GLN B 1 324 ? -4.625 -23.766 4.066 1 95.12 324 GLN B N 1
ATOM 6778 C CA . GLN B 1 324 ? -5.398 -23.172 2.986 1 95.12 324 GLN B CA 1
ATOM 6779 C C . GLN B 1 324 ? -4.52 -22.875 1.771 1 95.12 324 GLN B C 1
ATOM 6781 O O . GLN B 1 324 ? -3.291 -22.891 1.872 1 95.12 324 GLN B O 1
ATOM 6786 N N . VAL B 1 325 ? -5.125 -22.766 0.599 1 96.75 325 VAL B N 1
ATOM 6787 C CA . VAL B 1 325 ? -4.355 -22.516 -0.614 1 96.75 325 VAL B CA 1
ATOM 6788 C C . VAL B 1 325 ? -4.77 -21.172 -1.22 1 96.75 325 VAL B C 1
ATOM 6790 O O . VAL B 1 325 ? -5.949 -20.812 -1.193 1 96.75 325 VAL B O 1
ATOM 6793 N N . SER B 1 326 ? -3.828 -20.422 -1.624 1 97.44 326 SER B N 1
ATOM 6794 C CA . SER B 1 326 ? -4.055 -19.188 -2.375 1 97.44 326 SER B CA 1
ATOM 6795 C C . SER B 1 326 ? -3.359 -19.234 -3.73 1 97.44 326 SER B C 1
ATOM 6797 O O . SER B 1 326 ? -2.229 -19.703 -3.838 1 97.44 326 SER B O 1
ATOM 6799 N N . SER B 1 327 ? -4.031 -18.828 -4.715 1 95.81 327 SER B N 1
ATOM 6800 C CA . SER B 1 327 ? -3.471 -18.734 -6.059 1 95.81 327 SER B CA 1
ATOM 6801 C C . SER B 1 327 ? -3.783 -17.375 -6.695 1 95.81 327 SER B C 1
ATOM 6803 O O . SER B 1 327 ? -4.785 -16.75 -6.359 1 95.81 327 SER B O 1
ATOM 6805 N N . SER B 1 328 ? -2.93 -16.969 -7.508 1 94.25 328 SER B N 1
ATOM 6806 C CA . SER B 1 328 ? -3.082 -15.68 -8.164 1 94.25 328 SER B CA 1
ATOM 6807 C C . SER B 1 328 ? -2.541 -15.711 -9.594 1 94.25 328 SER B C 1
ATOM 6809 O O . SER B 1 328 ? -1.644 -16.5 -9.898 1 94.25 328 SER B O 1
ATOM 6811 N N . GLY B 1 329 ? -3.131 -14.953 -10.461 1 90.19 329 GLY B N 1
ATOM 6812 C CA . GLY B 1 329 ? -2.686 -14.727 -11.828 1 90.19 329 GLY B CA 1
ATOM 6813 C C . GLY B 1 329 ? -3.09 -13.367 -12.367 1 90.19 329 GLY B C 1
ATOM 6814 O O . GLY B 1 329 ? -3.756 -12.594 -11.68 1 90.19 329 GLY B O 1
ATOM 6815 N N . PRO B 1 330 ? -2.67 -13.062 -13.5 1 85.44 330 PRO B N 1
ATOM 6816 C CA . PRO B 1 330 ? -3.008 -11.766 -14.094 1 85.44 330 PRO B CA 1
ATOM 6817 C C . PRO B 1 330 ? -4.508 -11.586 -14.305 1 85.44 330 PRO B C 1
ATOM 6819 O O . PRO B 1 330 ? -4.984 -10.461 -14.453 1 85.44 330 PRO B O 1
ATOM 6822 N N . ASP B 1 331 ? -5.258 -12.664 -14.258 1 81.81 331 ASP B N 1
ATOM 6823 C CA . ASP B 1 331 ? -6.684 -12.586 -14.555 1 81.81 331 ASP B CA 1
ATOM 6824 C C . ASP B 1 331 ? -7.52 -12.867 -13.305 1 81.81 331 ASP B C 1
ATOM 6826 O O . ASP B 1 331 ? -8.734 -13.047 -13.391 1 81.81 331 ASP B O 1
ATOM 6830 N N . SER B 1 332 ? -6.844 -13.039 -12.195 1 88.62 332 SER B N 1
ATOM 6831 C CA . SER B 1 332 ? -7.598 -13.148 -10.953 1 88.62 332 SER B CA 1
ATOM 6832 C C . SER B 1 332 ? -8.328 -11.852 -10.625 1 88.62 332 SER B C 1
ATOM 6834 O O . SER B 1 332 ? -7.898 -10.773 -11.039 1 88.62 332 SER B O 1
ATOM 6836 N N . ASN B 1 333 ? -9.406 -11.953 -9.914 1 86.81 333 ASN B N 1
ATOM 6837 C CA . ASN B 1 333 ? -10.18 -10.766 -9.562 1 86.81 333 ASN B CA 1
ATOM 6838 C C . ASN B 1 333 ? -9.336 -9.773 -8.766 1 86.81 333 ASN B C 1
ATOM 6840 O O . ASN B 1 333 ? -9.523 -8.555 -8.883 1 86.81 333 ASN B O 1
ATOM 6844 N N . TYR B 1 334 ? -8.5 -10.273 -7.93 1 91.88 334 TYR B N 1
ATOM 6845 C CA . TYR B 1 334 ? -7.582 -9.5 -7.109 1 91.88 334 TYR B CA 1
ATOM 6846 C C . TYR B 1 334 ? -6.168 -10.07 -7.188 1 91.88 334 TYR B C 1
ATOM 6848 O O . TYR B 1 334 ? -5.98 -11.219 -7.602 1 91.88 334 TYR B O 1
ATOM 6856 N N . PRO B 1 335 ? -5.195 -9.195 -6.961 1 94.19 335 PRO B N 1
ATOM 6857 C CA . PRO B 1 335 ? -3.873 -9.789 -6.734 1 94.19 335 PRO B CA 1
ATOM 6858 C C . PRO B 1 335 ? -3.789 -10.547 -5.414 1 94.19 335 PRO B C 1
ATOM 6860 O O . PRO B 1 335 ? -3.176 -10.07 -4.457 1 94.19 335 PRO B O 1
ATOM 6863 N N . ASN B 1 336 ? -4.289 -11.734 -5.418 1 96.06 336 ASN B N 1
ATOM 6864 C CA . ASN B 1 336 ? -4.586 -12.5 -4.211 1 96.06 336 ASN B CA 1
ATOM 6865 C C . ASN B 1 336 ? -3.34 -12.703 -3.357 1 96.06 336 ASN B C 1
ATOM 6867 O O . ASN B 1 336 ? -3.391 -12.57 -2.133 1 96.06 336 ASN B O 1
ATOM 6871 N N . LEU B 1 337 ? -2.244 -13.055 -3.951 1 97.88 337 LEU B N 1
ATOM 6872 C CA . LEU B 1 337 ? -1.054 -13.352 -3.16 1 97.88 337 LEU B CA 1
ATOM 6873 C C . LEU B 1 337 ? -0.423 -12.062 -2.633 1 97.88 337 LEU B C 1
ATOM 6875 O O . LEU B 1 337 ? 0.144 -12.055 -1.537 1 97.88 337 LEU B O 1
ATOM 6879 N N . LYS B 1 338 ? -0.514 -10.969 -3.395 1 97.12 338 LYS B N 1
ATOM 6880 C CA . LYS B 1 338 ? -0.114 -9.68 -2.852 1 97.12 338 LYS B CA 1
ATOM 6881 C C . LYS B 1 338 ? -0.96 -9.305 -1.639 1 97.12 338 LYS B C 1
ATOM 6883 O O . LYS B 1 338 ? -0.431 -8.852 -0.622 1 97.12 338 LYS B O 1
ATOM 6888 N N . PHE B 1 339 ? -2.311 -9.492 -1.798 1 97.81 339 PHE B N 1
ATOM 6889 C CA . PHE B 1 339 ? -3.221 -9.211 -0.695 1 97.81 339 PHE B CA 1
ATOM 6890 C C . PHE B 1 339 ? -2.932 -10.117 0.495 1 97.81 339 PHE B C 1
ATOM 6892 O O . PHE B 1 339 ? -2.959 -9.672 1.644 1 97.81 339 PHE B O 1
ATOM 6899 N N . LEU B 1 340 ? -2.609 -11.328 0.209 1 98.38 340 LEU B N 1
ATOM 6900 C CA . LEU B 1 340 ? -2.291 -12.281 1.268 1 98.38 340 LEU B CA 1
ATOM 6901 C C . LEU B 1 340 ? -1.048 -11.844 2.035 1 98.38 340 LEU B C 1
ATOM 6903 O O . LEU B 1 340 ? -1.072 -11.758 3.264 1 98.38 340 LEU B O 1
ATOM 6907 N N . TYR B 1 341 ? 0.045 -11.617 1.305 1 98.44 341 TYR B N 1
ATOM 6908 C CA . TYR B 1 341 ? 1.279 -11.18 1.949 1 98.44 341 TYR B CA 1
ATOM 6909 C C . TYR B 1 341 ? 1.049 -9.914 2.773 1 98.44 341 TYR B C 1
ATOM 6911 O O . TYR B 1 341 ? 1.521 -9.812 3.908 1 98.44 341 TYR B O 1
ATOM 6919 N N . THR B 1 342 ? 0.292 -9.008 2.199 1 98.06 342 THR B N 1
ATOM 6920 C CA . THR B 1 342 ? -0.024 -7.77 2.9 1 98.06 342 THR B CA 1
ATOM 6921 C C . THR B 1 342 ? -0.773 -8.055 4.199 1 98.06 342 THR B C 1
ATOM 6923 O O . THR B 1 342 ? -0.413 -7.535 5.258 1 98.06 342 THR B O 1
ATOM 6926 N N . LYS B 1 343 ? -1.781 -8.828 4.098 1 98 343 LYS B N 1
ATOM 6927 C CA . LYS B 1 343 ? -2.619 -9.117 5.258 1 98 343 LYS B CA 1
ATOM 6928 C C . LYS B 1 343 ? -1.832 -9.859 6.332 1 98 343 LYS B C 1
ATOM 6930 O O . LYS B 1 343 ? -2 -9.594 7.527 1 98 343 LYS B O 1
ATOM 6935 N N . MET B 1 344 ? -0.996 -10.805 5.922 1 98.38 344 MET B N 1
ATOM 6936 C CA . MET B 1 344 ? -0.153 -11.516 6.883 1 98.38 344 MET B CA 1
ATOM 6937 C C . MET B 1 344 ? 0.758 -10.539 7.625 1 98.38 344 MET B C 1
ATOM 6939 O O . MET B 1 344 ? 0.871 -10.602 8.852 1 98.38 344 MET B O 1
ATOM 6943 N N . ILE B 1 345 ? 1.333 -9.625 6.953 1 98.25 345 ILE B N 1
ATOM 6944 C CA . ILE B 1 345 ? 2.248 -8.641 7.527 1 98.25 345 ILE B CA 1
ATOM 6945 C C . ILE B 1 345 ? 1.493 -7.742 8.5 1 98.25 345 ILE B C 1
ATOM 6947 O O . ILE B 1 345 ? 1.954 -7.504 9.617 1 98.25 345 ILE B O 1
ATOM 6951 N N . THR B 1 346 ? 0.307 -7.281 8.102 1 97.06 346 THR B N 1
ATOM 6952 C CA . THR B 1 346 ? -0.415 -6.293 8.891 1 97.06 346 THR B CA 1
ATOM 6953 C C . THR B 1 346 ? -1.017 -6.938 10.141 1 97.06 346 THR B C 1
ATOM 6955 O O . THR B 1 346 ? -1.219 -6.266 11.148 1 97.06 346 THR B O 1
ATOM 6958 N N . GLU B 1 347 ? -1.211 -8.273 10.109 1 96.31 347 GLU B N 1
ATOM 6959 C CA . GLU B 1 347 ? -1.822 -8.969 11.242 1 96.31 347 GLU B CA 1
ATOM 6960 C C . GLU B 1 347 ? -0.769 -9.414 12.25 1 96.31 347 GLU B C 1
ATOM 6962 O O . GLU B 1 347 ? -1.1 -9.789 13.375 1 96.31 347 GLU B O 1
ATOM 6967 N N . THR B 1 348 ? 0.483 -9.367 11.867 1 96.94 348 THR B N 1
ATOM 6968 C CA . THR B 1 348 ? 1.559 -9.859 12.719 1 96.94 348 THR B CA 1
ATOM 6969 C C . THR B 1 348 ? 1.634 -9.062 14.016 1 96.94 348 THR B C 1
ATOM 6971 O O . THR B 1 348 ? 1.494 -7.832 14 1 96.94 348 THR B O 1
ATOM 6974 N N . LYS B 1 349 ? 2.008 -9.711 15.086 1 95 349 LYS B N 1
ATOM 6975 C CA . LYS B 1 349 ? 2.057 -9.055 16.391 1 95 349 LYS B CA 1
ATOM 6976 C C . LYS B 1 349 ? 3.498 -8.828 16.828 1 95 349 LYS B C 1
ATOM 6978 O O . LYS B 1 349 ? 3.797 -7.844 17.516 1 95 349 LYS B O 1
ATOM 6983 N N . ASN B 1 350 ? 4.379 -9.781 16.422 1 96.44 350 ASN B N 1
ATOM 6984 C CA . ASN B 1 350 ? 5.711 -9.703 17.016 1 96.44 350 ASN B CA 1
ATOM 6985 C C . ASN B 1 350 ? 6.805 -9.711 15.953 1 96.44 350 ASN B C 1
ATOM 6987 O O . ASN B 1 350 ? 7.645 -8.812 15.914 1 96.44 350 ASN B O 1
ATOM 6991 N N . GLU B 1 351 ? 6.75 -10.734 15.125 1 98.44 351 GLU B N 1
ATOM 6992 C CA . GLU B 1 351 ? 7.902 -10.93 14.25 1 98.44 351 GLU B CA 1
ATOM 6993 C C . GLU B 1 351 ? 7.473 -11.383 12.859 1 98.44 351 GLU B C 1
ATOM 6995 O O . GLU B 1 351 ? 6.566 -12.203 12.719 1 98.44 351 GLU B O 1
ATOM 7000 N N . ILE B 1 352 ? 8.125 -10.805 11.875 1 98.81 352 ILE B N 1
ATOM 7001 C CA . ILE B 1 352 ? 7.934 -11.148 10.477 1 98.81 352 ILE B CA 1
ATOM 7002 C C . ILE B 1 352 ? 9.25 -11.641 9.883 1 98.81 352 ILE B C 1
ATOM 7004 O O . ILE B 1 352 ? 10.258 -10.938 9.922 1 98.81 352 ILE B O 1
ATOM 7008 N N . LEU B 1 353 ? 9.289 -12.867 9.367 1 98.88 353 LEU B N 1
ATOM 7009 C CA . LEU B 1 353 ? 10.461 -13.445 8.719 1 98.88 353 LEU B CA 1
ATOM 7010 C C . LEU B 1 353 ? 10.18 -13.742 7.246 1 98.88 353 LEU B C 1
ATOM 7012 O O . LEU B 1 353 ? 9.234 -14.469 6.922 1 98.88 353 LEU B O 1
ATOM 7016 N N . ILE B 1 354 ? 11.023 -13.164 6.355 1 98.81 354 ILE B N 1
ATOM 7017 C CA . ILE B 1 354 ? 10.82 -13.297 4.918 1 98.81 354 ILE B CA 1
ATOM 7018 C C . ILE B 1 354 ? 12.055 -13.922 4.273 1 98.81 354 ILE B C 1
ATOM 7020 O O . ILE B 1 354 ? 13.18 -13.469 4.504 1 98.81 354 ILE B O 1
ATOM 7024 N N . GLN B 1 355 ? 11.914 -14.969 3.535 1 98.56 355 GLN B N 1
ATOM 7025 C CA . GLN B 1 355 ? 12.922 -15.484 2.611 1 98.56 355 GLN B CA 1
ATOM 7026 C C . GLN B 1 355 ? 12.453 -15.352 1.164 1 98.56 355 GLN B C 1
ATOM 7028 O O . GLN B 1 355 ? 11.367 -15.812 0.814 1 98.56 355 GLN B O 1
ATOM 7033 N N . THR B 1 356 ? 13.18 -14.75 0.333 1 97.69 356 THR B N 1
ATOM 7034 C CA . THR B 1 356 ? 12.859 -14.602 -1.082 1 97.69 356 THR B CA 1
ATOM 7035 C C . THR B 1 356 ? 14.133 -14.461 -1.911 1 97.69 356 THR B C 1
ATOM 7037 O O . THR B 1 356 ? 15.102 -13.844 -1.47 1 97.69 356 THR B O 1
ATOM 7040 N N . PRO B 1 357 ? 14.164 -15.031 -3.082 1 95.06 357 PRO B N 1
ATOM 7041 C CA . PRO B 1 357 ? 15.352 -14.844 -3.926 1 95.06 357 PRO B CA 1
ATOM 7042 C C . PRO B 1 357 ? 15.484 -13.414 -4.441 1 95.06 357 PRO B C 1
ATOM 7044 O O . PRO B 1 357 ? 16.594 -12.898 -4.555 1 95.06 357 PRO B O 1
ATOM 7047 N N . TYR B 1 358 ? 14.352 -12.852 -4.77 1 91.88 358 TYR B N 1
ATOM 7048 C CA . TYR B 1 358 ? 14.289 -11.508 -5.316 1 91.88 358 TYR B CA 1
ATOM 7049 C C . TYR B 1 358 ? 13.406 -10.609 -4.461 1 91.88 358 TYR B C 1
ATOM 7051 O O . TYR B 1 358 ? 12.258 -10.953 -4.176 1 91.88 358 TYR B O 1
ATOM 7059 N N . PHE B 1 359 ? 13.953 -9.477 -4.105 1 95.44 359 PHE B N 1
ATOM 7060 C CA . PHE B 1 359 ? 13.195 -8.516 -3.303 1 95.44 359 PHE B CA 1
ATOM 7061 C C . PHE B 1 359 ? 13.008 -7.207 -4.055 1 95.44 359 PHE B C 1
ATOM 7063 O O . PHE B 1 359 ? 13.797 -6.273 -3.891 1 95.44 359 PHE B O 1
ATOM 7070 N N . ILE B 1 360 ? 11.961 -7.105 -4.836 1 94.5 360 ILE B N 1
ATOM 7071 C CA . ILE B 1 360 ? 11.523 -5.922 -5.57 1 94.5 360 ILE B CA 1
ATOM 7072 C C . ILE B 1 360 ? 10.055 -5.648 -5.285 1 94.5 360 ILE B C 1
ATOM 7074 O O . ILE B 1 360 ? 9.211 -5.77 -6.176 1 94.5 360 ILE B O 1
ATOM 7078 N N . PRO B 1 361 ? 9.773 -5.238 -4.086 1 93.06 361 PRO B N 1
ATOM 7079 C CA . PRO B 1 361 ? 8.383 -5.117 -3.637 1 93.06 361 PRO B CA 1
ATOM 7080 C C . PRO B 1 361 ? 7.652 -3.951 -4.293 1 93.06 361 PRO B C 1
ATOM 7082 O O . PRO B 1 361 ? 8.289 -3.031 -4.812 1 93.06 361 PRO B O 1
ATOM 7085 N N . THR B 1 362 ? 6.355 -4.043 -4.289 1 90.19 362 THR B N 1
ATOM 7086 C CA . THR B 1 362 ? 5.531 -2.895 -4.645 1 90.19 362 THR B CA 1
ATOM 7087 C C . THR B 1 362 ? 5.598 -1.822 -3.561 1 90.19 362 THR B C 1
ATOM 7089 O O . THR B 1 362 ? 6 -2.1 -2.43 1 90.19 362 THR B O 1
ATOM 7092 N N . ASP B 1 363 ? 5.145 -0.635 -3.902 1 88.56 363 ASP B N 1
ATOM 7093 C CA . ASP B 1 363 ? 5.117 0.451 -2.928 1 88.56 363 ASP B CA 1
ATOM 7094 C C . ASP B 1 363 ? 4.191 0.118 -1.759 1 88.56 363 ASP B C 1
ATOM 7096 O O . ASP B 1 363 ? 4.48 0.462 -0.612 1 88.56 363 ASP B O 1
ATOM 7100 N N . SER B 1 364 ? 3.148 -0.498 -2.09 1 91.31 364 SER B N 1
ATOM 7101 C CA . SER B 1 364 ? 2.193 -0.876 -1.056 1 91.31 364 SER B CA 1
ATOM 7102 C C . SER B 1 364 ? 2.824 -1.82 -0.037 1 91.31 364 SER B C 1
ATOM 7104 O O . SER B 1 364 ? 2.699 -1.611 1.172 1 91.31 364 SER B O 1
ATOM 7106 N N . ILE B 1 365 ? 3.51 -2.812 -0.506 1 94.94 365 ILE B N 1
ATOM 7107 C CA . ILE B 1 365 ? 4.141 -3.789 0.374 1 94.94 365 ILE B CA 1
ATOM 7108 C C . ILE B 1 365 ? 5.293 -3.133 1.133 1 94.94 365 ILE B C 1
ATOM 7110 O O . ILE B 1 365 ? 5.477 -3.381 2.326 1 94.94 365 ILE B O 1
ATOM 7114 N N . LEU B 1 366 ? 6.039 -2.33 0.46 1 94.56 366 LEU B N 1
ATOM 7115 C CA . LEU B 1 366 ? 7.148 -1.616 1.083 1 94.56 366 LEU B CA 1
ATOM 7116 C C . LEU B 1 366 ? 6.664 -0.779 2.262 1 94.56 366 LEU B C 1
ATOM 7118 O O . LEU B 1 366 ? 7.266 -0.803 3.336 1 94.56 366 LEU B O 1
ATOM 7122 N N . ASN B 1 367 ? 5.602 -0.042 2.072 1 94.81 367 ASN B N 1
ATOM 7123 C CA . ASN B 1 367 ? 5.027 0.775 3.135 1 94.81 367 ASN B CA 1
ATOM 7124 C C . ASN B 1 367 ? 4.551 -0.081 4.305 1 94.81 367 ASN B C 1
ATOM 7126 O O . ASN B 1 367 ? 4.719 0.298 5.465 1 94.81 367 ASN B O 1
ATOM 7130 N N . GLN B 1 368 ? 3.99 -1.207 3.99 1 97.19 368 GLN B N 1
ATOM 7131 C CA . GLN B 1 368 ? 3.492 -2.072 5.051 1 97.19 368 GLN B CA 1
ATOM 7132 C C . GLN B 1 368 ? 4.637 -2.625 5.895 1 97.19 368 GLN B C 1
ATOM 7134 O O . GLN B 1 368 ? 4.508 -2.768 7.113 1 97.19 368 GLN B O 1
ATOM 7139 N N . LEU B 1 369 ? 5.715 -2.975 5.246 1 98.19 369 LEU B N 1
ATOM 7140 C CA . LEU B 1 369 ? 6.875 -3.453 5.988 1 98.19 369 LEU B CA 1
ATOM 7141 C C . LEU B 1 369 ? 7.422 -2.363 6.902 1 98.19 369 LEU B C 1
ATOM 7143 O O . LEU B 1 369 ? 7.746 -2.625 8.062 1 98.19 369 LEU B O 1
ATOM 7147 N N . LYS B 1 370 ? 7.52 -1.144 6.426 1 97.62 370 LYS B N 1
ATOM 7148 C CA . LYS B 1 370 ? 7.996 -0.028 7.238 1 97.62 370 LYS B CA 1
ATOM 7149 C C . LYS B 1 370 ? 7.059 0.245 8.406 1 97.62 370 LYS B C 1
ATOM 7151 O O . LYS B 1 370 ? 7.504 0.421 9.539 1 97.62 370 LYS B O 1
ATOM 7156 N N . ILE B 1 371 ? 5.77 0.303 8.109 1 98.06 371 ILE B N 1
ATOM 7157 C CA . ILE B 1 371 ? 4.773 0.562 9.148 1 98.06 371 ILE B CA 1
ATOM 7158 C C . ILE B 1 371 ? 4.859 -0.516 10.219 1 98.06 371 ILE B C 1
ATOM 7160 O O . ILE B 1 371 ? 4.789 -0.216 11.414 1 98.06 371 ILE B O 1
ATOM 7164 N N . ALA B 1 372 ? 5.02 -1.787 9.766 1 98.25 372 ALA B N 1
ATOM 7165 C CA . ALA B 1 372 ? 5.145 -2.881 10.727 1 98.25 372 ALA B CA 1
ATOM 7166 C C . ALA B 1 372 ? 6.344 -2.672 11.648 1 98.25 372 ALA B C 1
ATOM 7168 O O . ALA B 1 372 ? 6.227 -2.785 12.867 1 98.25 372 ALA B O 1
ATOM 7169 N N . SER B 1 373 ? 7.434 -2.354 11.078 1 98.31 373 SER B N 1
ATOM 7170 C CA . SER B 1 373 ? 8.648 -2.145 11.859 1 98.31 373 SER B CA 1
ATOM 7171 C C . SER B 1 373 ? 8.5 -0.946 12.797 1 98.31 373 SER B C 1
ATOM 7173 O O . SER B 1 373 ? 8.852 -1.023 13.977 1 98.31 373 SER B O 1
ATOM 7175 N N . LEU B 1 374 ? 7.922 0.139 12.289 1 96.94 374 LEU B N 1
ATOM 7176 C CA . LEU B 1 374 ? 7.727 1.352 13.078 1 96.94 374 LEU B CA 1
ATOM 7177 C C . LEU B 1 374 ? 6.688 1.129 14.172 1 96.94 374 LEU B C 1
ATOM 7179 O O . LEU B 1 374 ? 6.605 1.907 15.125 1 96.94 374 LEU B O 1
ATOM 7183 N N . SER B 1 375 ? 5.902 0.145 14.023 1 96.81 375 SER B N 1
ATOM 7184 C CA . SER B 1 375 ? 4.953 -0.241 15.07 1 96.81 375 SER B CA 1
ATOM 7185 C C . SER B 1 375 ? 5.578 -1.23 16.047 1 96.81 375 SER B C 1
ATOM 7187 O O . SER B 1 375 ? 4.867 -1.925 16.781 1 96.81 375 SER B O 1
ATOM 7189 N N . SER B 1 376 ? 6.926 -1.446 15.953 1 94.88 376 SER B N 1
ATOM 7190 C CA . SER B 1 376 ? 7.758 -2.18 16.906 1 94.88 376 SER B CA 1
ATOM 7191 C C . SER B 1 376 ? 7.684 -3.684 16.656 1 94.88 376 SER B C 1
ATOM 7193 O O . SER B 1 376 ? 7.844 -4.48 17.578 1 94.88 376 SER B O 1
ATOM 7195 N N . LYS B 1 377 ? 7.293 -4.082 15.484 1 97.31 377 LYS B N 1
ATOM 7196 C CA . LYS B 1 377 ? 7.449 -5.48 15.086 1 97.31 377 LYS B CA 1
ATOM 7197 C C . LYS B 1 377 ? 8.852 -5.75 14.555 1 97.31 377 LYS B C 1
ATOM 7199 O O . LYS B 1 377 ? 9.438 -4.906 13.875 1 97.31 377 LYS B O 1
ATOM 7204 N N . LYS B 1 378 ? 9.375 -6.91 14.922 1 98.38 378 LYS B N 1
ATOM 7205 C CA . LYS B 1 378 ? 10.664 -7.309 14.375 1 98.38 378 LYS B CA 1
ATOM 7206 C C . LYS B 1 378 ? 10.516 -7.844 12.953 1 98.38 378 LYS B C 1
ATOM 7208 O O . LYS B 1 378 ? 9.75 -8.781 12.711 1 98.38 378 LYS B O 1
ATOM 7213 N N . VAL B 1 379 ? 11.18 -7.23 12.008 1 98.75 379 VAL B N 1
ATOM 7214 C CA . VAL B 1 379 ? 11.102 -7.656 10.609 1 98.75 379 VAL B CA 1
ATOM 7215 C C . VAL B 1 379 ? 12.492 -8.031 10.109 1 98.75 379 VAL B C 1
ATOM 7217 O O . VAL B 1 379 ? 13.422 -7.223 10.164 1 98.75 379 VAL B O 1
ATOM 7220 N N . LYS B 1 380 ? 12.672 -9.258 9.641 1 98.88 380 LYS B N 1
ATOM 7221 C CA . LYS B 1 380 ? 13.914 -9.742 9.047 1 98.88 380 LYS B CA 1
ATOM 7222 C C . LYS B 1 380 ? 13.68 -10.258 7.629 1 98.88 380 LYS B C 1
ATOM 7224 O O . LYS B 1 380 ? 12.758 -11.039 7.391 1 98.88 380 LYS B O 1
ATOM 7229 N N . ILE B 1 381 ? 14.477 -9.773 6.703 1 98.69 381 ILE B N 1
ATOM 7230 C CA . ILE B 1 381 ? 14.391 -10.195 5.309 1 98.69 381 ILE B CA 1
ATOM 7231 C C . ILE B 1 381 ? 15.703 -10.875 4.898 1 98.69 381 ILE B C 1
ATOM 7233 O O . ILE B 1 381 ? 16.781 -10.297 5.059 1 98.69 381 ILE B O 1
ATOM 7237 N N . MET B 1 382 ? 15.641 -12.062 4.43 1 98.44 382 MET B N 1
ATOM 7238 C CA . MET B 1 382 ? 16.781 -12.805 3.912 1 98.44 382 MET B CA 1
ATOM 7239 C C . MET B 1 382 ? 16.719 -12.93 2.393 1 98.44 382 MET B C 1
ATOM 7241 O O . MET B 1 382 ? 15.711 -13.406 1.852 1 98.44 382 MET B O 1
ATOM 7245 N N . ILE B 1 383 ? 17.719 -12.477 1.71 1 96.44 383 ILE B N 1
ATOM 7246 C CA . ILE B 1 383 ? 17.75 -12.414 0.252 1 96.44 383 ILE B CA 1
ATOM 7247 C C . ILE B 1 383 ? 19 -13.117 -0.279 1 96.44 383 ILE B C 1
ATOM 7249 O O . ILE B 1 383 ? 19.969 -13.289 0.45 1 96.44 383 ILE B O 1
ATOM 7253 N N . ALA B 1 384 ? 18.938 -13.492 -1.53 1 93.19 384 ALA B N 1
ATOM 7254 C CA . ALA B 1 384 ? 20.078 -14.148 -2.17 1 93.19 384 ALA B CA 1
ATOM 7255 C C . ALA B 1 384 ? 21.188 -13.148 -2.475 1 93.19 384 ALA B C 1
ATOM 7257 O O . ALA B 1 384 ? 20.922 -11.984 -2.795 1 93.19 384 ALA B O 1
ATOM 7258 N N . GLN B 1 385 ? 22.422 -13.477 -2.369 1 80.44 385 GLN B N 1
ATOM 7259 C CA . GLN B 1 385 ? 23.562 -12.625 -2.707 1 80.44 385 GLN B CA 1
ATOM 7260 C C . GLN B 1 385 ? 23.672 -12.445 -4.219 1 80.44 385 GLN B C 1
ATOM 7262 O O . GLN B 1 385 ? 23.734 -11.312 -4.707 1 80.44 385 GLN B O 1
ATOM 7267 N N . LYS B 1 386 ? 23.984 -13.562 -4.855 1 72.06 386 LYS B N 1
ATOM 7268 C CA . LYS B 1 386 ? 24.203 -13.57 -6.301 1 72.06 386 LYS B CA 1
ATOM 7269 C C . LYS B 1 386 ? 22.984 -14.117 -7.035 1 72.06 386 LYS B C 1
ATOM 7271 O O . LYS B 1 386 ? 22.906 -15.32 -7.301 1 72.06 386 LYS B O 1
ATOM 7276 N N . PRO B 1 387 ? 22.172 -13.094 -7.305 1 65.69 387 PRO B N 1
ATOM 7277 C CA . PRO B 1 387 ? 21.016 -13.641 -8.023 1 65.69 387 PRO B CA 1
ATOM 7278 C C . PRO B 1 387 ? 21.359 -14.117 -9.43 1 65.69 387 PRO B C 1
ATOM 7280 O O . PRO B 1 387 ? 22.391 -13.719 -9.977 1 65.69 387 PRO B O 1
ATOM 7283 N N . ASP B 1 388 ? 20.719 -14.992 -9.852 1 69 388 ASP B N 1
ATOM 7284 C CA . ASP B 1 388 ? 20.875 -15.508 -11.211 1 69 388 ASP B CA 1
ATOM 7285 C C . ASP B 1 388 ? 20.703 -14.391 -12.242 1 69 388 ASP B C 1
ATOM 7287 O O . ASP B 1 388 ? 21.188 -14.508 -13.375 1 69 388 ASP B O 1
ATOM 7291 N N . HIS B 1 389 ? 20.109 -13.305 -11.766 1 75.62 389 HIS B N 1
ATOM 7292 C CA . HIS B 1 389 ? 19.953 -12.109 -12.594 1 75.62 389 HIS B CA 1
ATOM 7293 C C . HIS B 1 389 ? 20.5 -10.875 -11.898 1 75.62 389 HIS B C 1
ATOM 7295 O O . HIS B 1 389 ? 19.906 -10.359 -10.953 1 75.62 389 HIS B O 1
ATOM 7301 N N . LYS B 1 390 ? 21.547 -10.328 -12.398 1 83.44 390 LYS B N 1
ATOM 7302 C CA . LYS B 1 390 ? 22.25 -9.219 -11.773 1 83.44 390 LYS B CA 1
ATOM 7303 C C . LYS B 1 390 ? 21.359 -8 -11.625 1 83.44 390 LYS B C 1
ATOM 7305 O O . LYS B 1 390 ? 21.438 -7.277 -10.625 1 83.44 390 LYS B O 1
ATOM 7310 N N . ILE B 1 391 ? 20.5 -7.848 -12.578 1 88.81 391 ILE B N 1
ATOM 7311 C CA . ILE B 1 391 ? 19.625 -6.68 -12.586 1 88.81 391 ILE B CA 1
ATOM 7312 C C . ILE B 1 391 ? 18.719 -6.715 -11.352 1 88.81 391 ILE B C 1
ATOM 7314 O O . ILE B 1 391 ? 18.422 -5.672 -10.766 1 88.81 391 ILE B O 1
ATOM 7318 N N . MET B 1 392 ? 18.312 -7.867 -11 1 89.38 392 MET B N 1
ATOM 7319 C CA . MET B 1 392 ? 17.422 -8 -9.844 1 89.38 392 MET B CA 1
ATOM 7320 C C . MET B 1 392 ? 18.125 -7.562 -8.562 1 89.38 392 MET B C 1
ATOM 7322 O O . MET B 1 392 ? 17.531 -6.91 -7.707 1 89.38 392 MET B O 1
ATOM 7326 N N . ALA B 1 393 ? 19.359 -7.898 -8.508 1 89.19 393 ALA B N 1
ATOM 7327 C CA . ALA B 1 393 ? 20.141 -7.516 -7.332 1 89.19 393 ALA B CA 1
ATOM 7328 C C . ALA B 1 393 ? 20.344 -6.004 -7.277 1 89.19 393 ALA B C 1
ATOM 7330 O O . ALA B 1 393 ? 20.281 -5.402 -6.203 1 89.19 393 ALA B O 1
ATOM 7331 N N . TRP B 1 394 ? 20.656 -5.453 -8.391 1 90.44 394 TRP B N 1
ATOM 7332 C CA . TRP B 1 394 ? 20.859 -4.008 -8.461 1 90.44 394 TRP B CA 1
ATOM 7333 C C . TRP B 1 394 ? 19.609 -3.256 -8.039 1 90.44 394 TRP B C 1
ATOM 7335 O O . TRP B 1 394 ? 19.688 -2.295 -7.27 1 90.44 394 TRP B O 1
ATOM 7345 N N . VAL B 1 395 ? 18.5 -3.746 -8.508 1 91.56 395 VAL B N 1
ATOM 7346 C CA . VAL B 1 395 ? 17.25 -3.082 -8.195 1 91.56 395 VAL B CA 1
ATOM 7347 C C . VAL B 1 395 ? 16.922 -3.266 -6.711 1 91.56 395 VAL B C 1
ATOM 7349 O O . VAL B 1 395 ? 16.484 -2.324 -6.043 1 91.56 395 VAL B O 1
ATOM 7352 N N . SER B 1 396 ? 17.125 -4.43 -6.227 1 93.25 396 SER B N 1
ATOM 7353 C CA . SER B 1 396 ? 16.844 -4.723 -4.824 1 93.25 396 SER B CA 1
ATOM 7354 C C . SER B 1 396 ? 17.594 -3.766 -3.9 1 93.25 396 SER B C 1
ATOM 7356 O O . SER B 1 396 ? 17.047 -3.32 -2.889 1 93.25 396 SER B O 1
ATOM 7358 N N . LYS B 1 397 ? 18.766 -3.424 -4.246 1 91.88 397 LYS B N 1
ATOM 7359 C CA . LYS B 1 397 ? 19.625 -2.586 -3.42 1 91.88 397 LYS B CA 1
ATOM 7360 C C . LYS B 1 397 ? 19.031 -1.19 -3.24 1 91.88 397 LYS B C 1
ATOM 7362 O O . LYS B 1 397 ? 19.281 -0.525 -2.234 1 91.88 397 LYS B O 1
ATOM 7367 N N . THR B 1 398 ? 18.25 -0.767 -4.16 1 91.81 398 THR B N 1
ATOM 7368 C CA . THR B 1 398 ? 17.688 0.581 -4.121 1 91.81 398 THR B CA 1
ATOM 7369 C C . THR B 1 398 ? 16.688 0.717 -2.975 1 91.81 398 THR B C 1
ATOM 7371 O O . THR B 1 398 ? 16.328 1.831 -2.586 1 91.81 398 THR B O 1
ATOM 7374 N N . TYR B 1 399 ? 16.281 -0.385 -2.4 1 93.56 399 TYR B N 1
ATOM 7375 C CA . TYR B 1 399 ? 15.273 -0.344 -1.351 1 93.56 399 TYR B CA 1
ATOM 7376 C C . TYR B 1 399 ? 15.906 -0.476 0.027 1 93.56 399 TYR B C 1
ATOM 7378 O O . TYR B 1 399 ? 15.25 -0.265 1.047 1 93.56 399 TYR B O 1
ATOM 7386 N N . TYR B 1 400 ? 17.172 -0.827 0.08 1 94.25 400 TYR B N 1
ATOM 7387 C CA . TYR B 1 400 ? 17.812 -1.217 1.331 1 94.25 400 TYR B CA 1
ATOM 7388 C C . TYR B 1 400 ? 17.844 -0.051 2.312 1 94.25 400 TYR B C 1
ATOM 7390 O O . TYR B 1 400 ? 17.531 -0.216 3.494 1 94.25 400 TYR B O 1
ATOM 7398 N N . GLU B 1 401 ? 18.203 1.083 1.859 1 91.5 401 GLU B N 1
ATOM 7399 C CA . GLU B 1 401 ? 18.406 2.223 2.748 1 91.5 401 GLU B CA 1
ATOM 7400 C C . GLU B 1 401 ? 17.125 2.559 3.516 1 91.5 401 GLU B C 1
ATOM 7402 O O . GLU B 1 401 ? 17.156 2.686 4.742 1 91.5 401 GLU B O 1
ATOM 7407 N N . GLU B 1 402 ? 16.016 2.746 2.826 1 91.81 402 GLU B N 1
ATOM 7408 C CA . GLU B 1 402 ? 14.773 3.125 3.482 1 91.81 402 GLU B CA 1
ATOM 7409 C C . GLU B 1 402 ? 14.297 2.031 4.434 1 91.81 402 GLU B C 1
ATOM 7411 O O . GLU B 1 402 ? 13.688 2.322 5.469 1 91.81 402 GLU B O 1
ATOM 7416 N N . LEU B 1 403 ? 14.57 0.803 4.086 1 96.31 403 LEU B N 1
ATOM 7417 C CA . LEU B 1 403 ? 14.18 -0.301 4.953 1 96.31 403 LEU B CA 1
ATOM 7418 C C . LEU B 1 403 ? 15.008 -0.305 6.234 1 96.31 403 LEU B C 1
ATOM 7420 O O . LEU B 1 403 ? 14.461 -0.457 7.332 1 96.31 403 LEU B O 1
ATOM 7424 N N . LEU B 1 404 ? 16.281 -0.151 6.07 1 96.31 404 LEU B N 1
ATOM 7425 C CA . LEU B 1 404 ? 17.172 -0.133 7.223 1 96.31 404 LEU B CA 1
ATOM 7426 C C . LEU B 1 404 ? 16.844 1.026 8.156 1 96.31 404 LEU B C 1
ATOM 7428 O O . LEU B 1 404 ? 16.828 0.865 9.375 1 96.31 404 LEU B O 1
ATOM 7432 N N . LEU B 1 405 ? 16.516 2.141 7.598 1 92.69 405 LEU B N 1
ATOM 7433 C CA . LEU B 1 405 ? 16.188 3.326 8.383 1 92.69 405 LEU B CA 1
ATOM 7434 C C . LEU B 1 405 ? 14.906 3.109 9.172 1 92.69 405 LEU B C 1
ATOM 7436 O O . LEU B 1 405 ? 14.734 3.672 10.258 1 92.69 405 LEU B O 1
ATOM 7440 N N . ALA B 1 406 ? 14.039 2.301 8.672 1 95.56 406 ALA B N 1
ATOM 7441 C CA . ALA B 1 406 ? 12.781 2.01 9.352 1 95.56 406 ALA B CA 1
ATOM 7442 C C . ALA B 1 406 ? 12.969 0.924 10.406 1 95.56 406 ALA B C 1
ATOM 7444 O O . ALA B 1 406 ? 12.016 0.555 11.102 1 95.56 406 ALA B O 1
ATOM 7445 N N . GLY B 1 407 ? 14.125 0.339 10.5 1 96.94 407 GLY B N 1
ATOM 7446 C CA . GLY B 1 407 ? 14.422 -0.629 11.547 1 96.94 407 GLY B CA 1
ATOM 7447 C C . GLY B 1 407 ? 14.344 -2.066 11.062 1 96.94 407 GLY B C 1
ATOM 7448 O O . GLY B 1 407 ? 14.406 -2.998 11.867 1 96.94 407 GLY B O 1
ATOM 7449 N N . ILE B 1 408 ? 14.234 -2.293 9.805 1 98.5 408 ILE B N 1
ATOM 7450 C CA . ILE B 1 408 ? 14.148 -3.635 9.242 1 98.5 408 ILE B CA 1
ATOM 7451 C C . ILE B 1 408 ? 15.547 -4.211 9.047 1 98.5 408 ILE B C 1
ATOM 7453 O O . ILE B 1 408 ? 16.453 -3.504 8.609 1 98.5 408 ILE B O 1
ATOM 7457 N N . GLU B 1 409 ? 15.703 -5.449 9.422 1 98.69 409 GLU B N 1
ATOM 7458 C CA . GLU B 1 409 ? 16.984 -6.117 9.227 1 98.69 409 GLU B CA 1
ATOM 7459 C C . GLU B 1 409 ? 17.031 -6.855 7.895 1 98.69 409 GLU B C 1
ATOM 7461 O O . GLU B 1 409 ? 16.062 -7.5 7.504 1 98.69 409 GLU B O 1
ATOM 7466 N N . ILE B 1 410 ? 18.141 -6.75 7.211 1 98.25 410 ILE B N 1
ATOM 7467 C CA . ILE B 1 410 ? 18.328 -7.398 5.918 1 98.25 410 ILE B CA 1
ATOM 7468 C C . ILE B 1 410 ? 19.531 -8.336 5.984 1 98.25 410 ILE B C 1
ATOM 7470 O O . ILE B 1 410 ? 20.625 -7.934 6.398 1 98.25 410 ILE B O 1
ATOM 7474 N N . TYR B 1 411 ? 19.375 -9.539 5.617 1 98.25 411 TYR B N 1
ATOM 7475 C CA . TYR B 1 411 ? 20.391 -10.57 5.605 1 98.25 411 TYR B CA 1
ATOM 7476 C C . TYR B 1 411 ? 20.641 -11.086 4.191 1 98.25 411 TYR B C 1
ATOM 7478 O O . TYR B 1 411 ? 19.703 -11.547 3.527 1 98.25 411 TYR B O 1
ATOM 7486 N N . ILE B 1 412 ? 21.859 -11.055 3.752 1 96.44 412 ILE B N 1
ATOM 7487 C CA . ILE B 1 412 ? 22.234 -11.57 2.439 1 96.44 412 ILE B CA 1
ATOM 7488 C C . ILE B 1 412 ? 22.812 -12.977 2.58 1 96.44 412 ILE B C 1
ATOM 7490 O O . ILE B 1 412 ? 23.844 -13.164 3.229 1 96.44 412 ILE B O 1
ATOM 7494 N N . TYR B 1 413 ? 22.188 -13.945 1.989 1 96.5 413 TYR B N 1
ATOM 7495 C CA . TYR B 1 413 ? 22.609 -15.344 2.062 1 96.5 413 TYR B CA 1
ATOM 7496 C C . TYR B 1 413 ? 23.844 -15.578 1.193 1 96.5 413 TYR B C 1
ATOM 7498 O O . TYR B 1 413 ? 23.828 -15.305 -0.008 1 96.5 413 TYR B O 1
ATOM 7506 N N . THR B 1 414 ? 24.891 -16.203 1.731 1 93.25 414 THR B N 1
ATOM 7507 C CA . THR B 1 414 ? 26.172 -16.266 1.024 1 93.25 414 THR B CA 1
ATOM 7508 C C . THR B 1 414 ? 26.531 -17.719 0.705 1 93.25 414 THR B C 1
ATOM 7510 O O . THR B 1 414 ? 27.516 -17.969 -0 1 93.25 414 THR B O 1
ATOM 7513 N N . ASN B 1 415 ? 25.812 -18.625 1.164 1 92.56 415 ASN B N 1
ATOM 7514 C CA . ASN B 1 415 ? 26.109 -20.047 0.957 1 92.56 415 ASN B CA 1
ATOM 7515 C C . ASN B 1 415 ? 25.328 -20.609 -0.223 1 92.56 415 ASN B C 1
ATOM 7517 O O . ASN B 1 415 ? 24.594 -21.594 -0.069 1 92.56 415 ASN B O 1
ATOM 7521 N N . GLY B 1 416 ? 25.609 -20.062 -1.427 1 91.62 416 GLY B N 1
ATOM 7522 C CA . GLY B 1 416 ? 24.906 -20.484 -2.627 1 91.62 416 GLY B CA 1
ATOM 7523 C C . GLY B 1 416 ? 23.766 -19.547 -2.998 1 91.62 416 GLY B C 1
ATOM 7524 O O . GLY B 1 416 ? 23.844 -18.344 -2.752 1 91.62 416 GLY B O 1
ATOM 7525 N N . PHE B 1 417 ? 22.766 -20.141 -3.648 1 92.94 417 PHE B N 1
ATOM 7526 C CA . PHE B 1 417 ? 21.625 -19.344 -4.086 1 92.94 417 PHE B CA 1
ATOM 7527 C C . PHE B 1 417 ? 20.406 -19.641 -3.229 1 92.94 417 PHE B C 1
ATOM 7529 O O . PHE B 1 417 ? 19.938 -20.781 -3.184 1 92.94 417 PHE B O 1
ATOM 7536 N N . LEU B 1 418 ? 19.953 -18.641 -2.52 1 95.75 418 LEU B N 1
ATOM 7537 C CA . LEU B 1 418 ? 18.703 -18.766 -1.778 1 95.75 418 LEU B CA 1
ATOM 7538 C C . LEU B 1 418 ? 17.516 -18.531 -2.693 1 95.75 418 LEU B C 1
ATOM 7540 O O . LEU B 1 418 ? 17.25 -17.406 -3.119 1 95.75 418 LEU B O 1
ATOM 7544 N N . HIS B 1 419 ? 16.75 -19.562 -2.947 1 96.38 419 HIS B N 1
ATOM 7545 C CA . HIS B 1 419 ? 15.617 -19.5 -3.867 1 96.38 419 HIS B CA 1
ATOM 7546 C C . HIS B 1 419 ? 14.297 -19.766 -3.143 1 96.38 419 HIS B C 1
ATOM 7548 O O . HIS B 1 419 ? 13.258 -19.938 -3.781 1 96.38 419 HIS B O 1
ATOM 7554 N N . SER B 1 420 ? 14.344 -19.75 -1.829 1 97.5 420 SER B N 1
ATOM 7555 C CA . SER B 1 420 ? 13.172 -20.031 -1.003 1 97.5 420 SER B CA 1
ATOM 7556 C C . SER B 1 420 ? 12.164 -18.891 -1.069 1 97.5 420 SER B C 1
ATOM 7558 O O . SER B 1 420 ? 12.539 -17.734 -1.201 1 97.5 420 SER B O 1
ATOM 7560 N N . LYS B 1 421 ? 10.891 -19.188 -1.003 1 98.12 421 LYS B N 1
ATOM 7561 C CA . LYS B 1 421 ? 9.766 -18.266 -0.884 1 98.12 421 LYS B CA 1
ATOM 7562 C C . LYS B 1 421 ? 8.93 -18.562 0.35 1 98.12 421 LYS B C 1
ATOM 7564 O O . LYS B 1 421 ? 7.891 -19.234 0.25 1 98.12 421 LYS B O 1
ATOM 7569 N N . VAL B 1 422 ? 9.344 -18.031 1.419 1 98.75 422 VAL B N 1
ATOM 7570 C CA . VAL B 1 422 ? 8.719 -18.344 2.701 1 98.75 422 VAL B CA 1
ATOM 7571 C C . VAL B 1 422 ? 8.438 -17.047 3.455 1 98.75 422 VAL B C 1
ATOM 7573 O O . VAL B 1 422 ? 9.258 -16.125 3.455 1 98.75 422 VAL B O 1
ATOM 7576 N N . LEU B 1 423 ? 7.273 -16.922 3.99 1 98.81 423 LEU B N 1
ATOM 7577 C CA . LEU B 1 423 ? 6.875 -15.852 4.895 1 98.81 423 LEU B CA 1
ATOM 7578 C C . LEU B 1 423 ? 6.328 -16.422 6.199 1 98.81 423 LEU B C 1
ATOM 7580 O O . LEU B 1 423 ? 5.418 -17.25 6.191 1 98.81 423 LEU B O 1
ATOM 7584 N N . ILE B 1 424 ? 6.949 -16.062 7.305 1 98.81 424 ILE B N 1
ATOM 7585 C CA . ILE B 1 424 ? 6.547 -16.516 8.633 1 98.81 424 ILE B CA 1
ATOM 7586 C C . ILE B 1 424 ? 6.113 -15.32 9.477 1 98.81 424 ILE B C 1
ATOM 7588 O O . ILE B 1 424 ? 6.855 -14.344 9.609 1 98.81 424 ILE B O 1
ATOM 7592 N N . CYS B 1 425 ? 4.938 -15.336 9.945 1 98.5 425 CYS B N 1
ATOM 7593 C CA . CYS B 1 425 ? 4.398 -14.289 10.812 1 98.5 425 CYS B CA 1
ATOM 7594 C C . CYS B 1 425 ? 4.105 -14.836 12.211 1 98.5 425 CYS B C 1
ATOM 7596 O O . CYS B 1 425 ? 3.152 -15.594 12.391 1 98.5 425 CYS B O 1
ATOM 7598 N N . ASP B 1 426 ? 4.875 -14.406 13.148 1 97.31 426 ASP B N 1
ATOM 7599 C CA . ASP B 1 426 ? 4.809 -14.883 14.523 1 97.31 426 ASP B CA 1
ATOM 7600 C C . ASP B 1 426 ? 5.062 -16.391 14.602 1 97.31 426 ASP B C 1
ATOM 7602 O O . ASP B 1 426 ? 6.039 -16.891 14.031 1 97.31 426 ASP B O 1
ATOM 7606 N N . ASP B 1 427 ? 4.164 -17.156 15.336 1 94.94 427 ASP B N 1
ATOM 7607 C CA . ASP B 1 427 ? 4.488 -18.562 15.547 1 94.94 427 ASP B CA 1
ATOM 7608 C C . ASP B 1 427 ? 3.355 -19.469 15.062 1 94.94 427 ASP B C 1
ATOM 7610 O O . ASP B 1 427 ? 3.398 -20.688 15.258 1 94.94 427 ASP B O 1
ATOM 7614 N N . ASP B 1 428 ? 2.426 -18.875 14.391 1 96.38 428 ASP B N 1
ATOM 7615 C CA . ASP B 1 428 ? 1.282 -19.734 14.086 1 96.38 428 ASP B CA 1
ATOM 7616 C C . ASP B 1 428 ? 0.776 -19.484 12.664 1 96.38 428 ASP B C 1
ATOM 7618 O O . ASP B 1 428 ? -0.278 -20 12.281 1 96.38 428 ASP B O 1
ATOM 7622 N N . LEU B 1 429 ? 1.432 -18.656 11.922 1 98.19 429 LEU B N 1
ATOM 7623 C CA . LEU B 1 429 ? 1.006 -18.328 10.57 1 98.19 429 LEU B CA 1
ATOM 7624 C C . LEU B 1 429 ? 2.197 -18.281 9.617 1 98.19 429 LEU B C 1
ATOM 7626 O O . LEU B 1 429 ? 3.145 -17.531 9.844 1 98.19 429 LEU B O 1
ATOM 7630 N N . SER B 1 430 ? 2.191 -19.125 8.617 1 98.75 430 SER B N 1
ATOM 7631 C CA . SER B 1 430 ? 3.289 -19.156 7.66 1 98.75 430 SER B CA 1
ATOM 7632 C C . SER B 1 430 ? 2.801 -19.578 6.277 1 98.75 430 SER B C 1
ATOM 7634 O O . SER B 1 430 ? 1.683 -20.078 6.133 1 98.75 430 SER B O 1
ATOM 7636 N N . THR B 1 431 ? 3.582 -19.297 5.258 1 98.81 431 THR B N 1
ATOM 7637 C CA . THR B 1 431 ? 3.248 -19.719 3.902 1 98.81 431 THR B CA 1
ATOM 7638 C C . THR B 1 431 ? 4.504 -20.141 3.143 1 98.81 431 THR B C 1
ATOM 7640 O O . THR B 1 431 ? 5.574 -19.562 3.332 1 98.81 431 THR B O 1
ATOM 7643 N N . ILE B 1 432 ? 4.41 -21.203 2.422 1 98.75 432 ILE B N 1
ATOM 7644 C CA . ILE B 1 432 ? 5.379 -21.719 1.466 1 98.75 432 ILE B CA 1
ATOM 7645 C C . ILE B 1 432 ? 4.754 -21.766 0.073 1 98.75 432 ILE B C 1
ATOM 7647 O O . ILE B 1 432 ? 3.596 -22.156 -0.08 1 98.75 432 ILE B O 1
ATOM 7651 N N . GLY B 1 433 ? 5.484 -21.344 -0.935 1 98.31 433 GLY B N 1
ATOM 7652 C CA . GLY B 1 433 ? 4.922 -21.484 -2.268 1 98.31 433 GLY B CA 1
ATOM 7653 C C . GLY B 1 433 ? 5.855 -21.016 -3.365 1 98.31 433 GLY B C 1
ATOM 7654 O O . GLY B 1 433 ? 7.066 -21.219 -3.291 1 98.31 433 GLY B O 1
ATOM 7655 N N . THR B 1 434 ? 5.223 -20.5 -4.406 1 98.5 434 THR B N 1
ATOM 7656 C CA . THR B 1 434 ? 5.98 -20.156 -5.605 1 98.5 434 THR B CA 1
ATOM 7657 C C . THR B 1 434 ? 6.141 -18.641 -5.727 1 98.5 434 THR B C 1
ATOM 7659 O O . THR B 1 434 ? 6.941 -18.156 -6.527 1 98.5 434 THR B O 1
ATOM 7662 N N . CYS B 1 435 ? 5.488 -17.891 -4.895 1 98.06 435 CYS B N 1
ATOM 7663 C CA . CYS B 1 435 ? 5.387 -16.438 -5.07 1 98.06 435 CYS B CA 1
ATOM 7664 C C . CYS B 1 435 ? 6.582 -15.734 -4.445 1 98.06 435 CYS B C 1
ATOM 7666 O O . CYS B 1 435 ? 6.805 -15.836 -3.234 1 98.06 435 CYS B O 1
ATOM 7668 N N . ASN B 1 436 ? 7.332 -14.992 -5.246 1 96 436 ASN B N 1
ATOM 7669 C CA . ASN B 1 436 ? 8.414 -14.141 -4.773 1 96 436 ASN B CA 1
ATOM 7670 C C . ASN B 1 436 ? 7.891 -12.828 -4.203 1 96 436 ASN B C 1
ATOM 7672 O O . ASN B 1 436 ? 6.691 -12.547 -4.289 1 96 436 ASN B O 1
ATOM 7676 N N . PHE B 1 437 ? 8.781 -12.078 -3.562 1 96.44 437 PHE B N 1
ATOM 7677 C CA . PHE B 1 437 ? 8.477 -10.727 -3.119 1 96.44 437 PHE B CA 1
ATOM 7678 C C . PHE B 1 437 ? 8.836 -9.711 -4.195 1 96.44 437 PHE B C 1
ATOM 7680 O O . PHE B 1 437 ? 9.633 -8.805 -3.959 1 96.44 437 PHE B O 1
ATOM 7687 N N . ASP B 1 438 ? 8.18 -9.805 -5.344 1 94.06 438 ASP B N 1
ATOM 7688 C CA . ASP B 1 438 ? 8.477 -8.883 -6.434 1 94.06 438 ASP B CA 1
ATOM 7689 C C . ASP B 1 438 ? 7.223 -8.578 -7.254 1 94.06 438 ASP B C 1
ATOM 7691 O O . ASP B 1 438 ? 6.18 -9.203 -7.055 1 94.06 438 ASP B O 1
ATOM 7695 N N . ASN B 1 439 ? 7.316 -7.633 -8.086 1 91.12 439 ASN B N 1
ATOM 7696 C CA . ASN B 1 439 ? 6.176 -7.156 -8.859 1 91.12 439 ASN B CA 1
ATOM 7697 C C . ASN B 1 439 ? 5.668 -8.227 -9.82 1 91.12 439 ASN B C 1
ATOM 7699 O O . ASN B 1 439 ? 4.461 -8.359 -10.023 1 91.12 439 ASN B O 1
ATOM 7703 N N . ARG B 1 440 ? 6.508 -8.922 -10.406 1 91.44 440 ARG B N 1
ATOM 7704 C CA . ARG B 1 440 ? 6.125 -9.938 -11.383 1 91.44 440 ARG B CA 1
ATOM 7705 C C . ARG B 1 440 ? 5.289 -11.031 -10.734 1 91.44 440 ARG B C 1
ATOM 7707 O O . ARG B 1 440 ? 4.25 -11.43 -11.266 1 91.44 440 ARG B O 1
ATOM 7714 N N . SER B 1 441 ? 5.703 -11.516 -9.648 1 95.56 441 SER B N 1
ATOM 7715 C CA . SER B 1 441 ? 4.977 -12.562 -8.93 1 95.56 441 SER B CA 1
ATOM 7716 C C . SER B 1 441 ? 3.635 -12.047 -8.422 1 95.56 441 SER B C 1
ATOM 7718 O O . SER B 1 441 ? 2.645 -12.781 -8.406 1 95.56 441 SER B O 1
ATOM 7720 N N . PHE B 1 442 ? 3.59 -10.82 -8.055 1 93.81 442 PHE B N 1
ATOM 7721 C CA . PHE B 1 442 ? 2.383 -10.266 -7.461 1 93.81 442 PHE B CA 1
ATOM 7722 C C . PHE B 1 442 ? 1.346 -9.945 -8.531 1 93.81 442 PHE B C 1
ATOM 7724 O O . PHE B 1 442 ? 0.141 -10.031 -8.281 1 93.81 442 PHE B O 1
ATOM 7731 N N . ASN B 1 443 ? 1.841 -9.625 -9.758 1 89.31 443 ASN B N 1
ATOM 7732 C CA . ASN B 1 443 ? 0.881 -9.023 -10.672 1 89.31 443 ASN B CA 1
ATOM 7733 C C . ASN B 1 443 ? 0.874 -9.727 -12.023 1 89.31 443 ASN B C 1
ATOM 7735 O O . ASN B 1 443 ? -0.088 -9.617 -12.789 1 89.31 443 ASN B O 1
ATOM 7739 N N . ILE B 1 444 ? 1.908 -10.477 -12.359 1 88.88 444 ILE B N 1
ATOM 7740 C CA . ILE B 1 444 ? 2.061 -10.898 -13.75 1 88.88 444 ILE B CA 1
ATOM 7741 C C . ILE B 1 444 ? 2.039 -12.422 -13.836 1 88.88 444 ILE B C 1
ATOM 7743 O O . ILE B 1 444 ? 1.364 -12.992 -14.695 1 88.88 444 ILE B O 1
ATOM 7747 N N . ASN B 1 445 ? 2.676 -13.055 -12.914 1 93.44 445 ASN B N 1
ATOM 7748 C CA . ASN B 1 445 ? 2.812 -14.508 -12.953 1 93.44 445 ASN B CA 1
ATOM 7749 C C . ASN B 1 445 ? 1.622 -15.195 -12.289 1 93.44 445 ASN B C 1
ATOM 7751 O O . ASN B 1 445 ? 0.979 -14.625 -11.406 1 93.44 445 ASN B O 1
ATOM 7755 N N . TYR B 1 446 ? 1.376 -16.391 -12.797 1 94.75 446 TYR B N 1
ATOM 7756 C CA . TYR B 1 446 ? 0.542 -17.312 -12.031 1 94.75 446 TYR B CA 1
ATOM 7757 C C . TYR B 1 446 ? 1.331 -17.938 -10.891 1 94.75 446 TYR B C 1
ATOM 7759 O O . TYR B 1 446 ? 2.416 -18.484 -11.109 1 94.75 446 TYR B O 1
ATOM 7767 N N . GLU B 1 447 ? 0.841 -17.781 -9.734 1 97.88 447 GLU B N 1
ATOM 7768 C CA . GLU B 1 447 ? 1.514 -18.234 -8.523 1 97.88 447 GLU B CA 1
ATOM 7769 C C . GLU B 1 447 ? 0.57 -19.062 -7.641 1 97.88 447 GLU B C 1
ATOM 7771 O O . GLU B 1 447 ? -0.652 -18.938 -7.762 1 97.88 447 GLU B O 1
ATOM 7776 N N . ILE B 1 448 ? 1.164 -19.859 -6.758 1 98.31 448 ILE B N 1
ATOM 7777 C CA . ILE B 1 448 ? 0.376 -20.641 -5.801 1 98.31 448 ILE B CA 1
ATOM 7778 C C . ILE B 1 448 ? 1.144 -20.766 -4.488 1 98.31 448 ILE B C 1
ATOM 7780 O O . ILE B 1 448 ? 2.363 -20.953 -4.492 1 98.31 448 ILE B O 1
ATOM 7784 N N . ASN B 1 449 ? 0.451 -20.547 -3.385 1 98.75 449 ASN B N 1
ATOM 7785 C CA . ASN B 1 449 ? 1.025 -20.703 -2.053 1 98.75 449 ASN B CA 1
ATOM 7786 C C . ASN B 1 449 ? 0.11 -21.516 -1.139 1 98.75 449 ASN B C 1
ATOM 7788 O O . ASN B 1 449 ? -1.114 -21.438 -1.253 1 98.75 449 ASN B O 1
ATOM 7792 N N . THR B 1 450 ? 0.714 -22.266 -0.268 1 98.62 450 THR B N 1
ATOM 7793 C CA . THR B 1 450 ? -0.002 -22.891 0.841 1 98.62 450 THR B CA 1
ATOM 7794 C C . THR B 1 450 ? 0.186 -22.078 2.125 1 98.62 450 THR B C 1
ATOM 7796 O O . THR B 1 450 ? 1.313 -21.75 2.498 1 98.62 450 THR B O 1
ATOM 7799 N N . ILE B 1 451 ? -0.916 -21.766 2.758 1 98.38 451 ILE B N 1
ATOM 7800 C CA . ILE B 1 451 ? -0.892 -21.047 4.031 1 98.38 451 ILE B CA 1
ATOM 7801 C C . ILE B 1 451 ? -1.136 -22.031 5.176 1 98.38 451 ILE B C 1
ATOM 7803 O O . ILE B 1 451 ? -2.084 -22.812 5.133 1 98.38 451 ILE B O 1
ATOM 7807 N N . PHE B 1 452 ? -0.316 -21.969 6.168 1 97.88 452 PHE B N 1
ATOM 7808 C CA . PHE B 1 452 ? -0.416 -22.875 7.309 1 97.88 452 PHE B CA 1
ATOM 7809 C C . PHE B 1 452 ? -0.84 -22.125 8.562 1 97.88 452 PHE B C 1
ATOM 7811 O O . PHE B 1 452 ? -0.154 -21.203 9 1 97.88 452 PHE B O 1
ATOM 7818 N N . TYR B 1 453 ? -1.974 -22.516 9.047 1 96.06 453 TYR B N 1
ATOM 7819 C CA . TYR B 1 453 ? -2.436 -22.062 10.352 1 96.06 453 TYR B CA 1
ATOM 7820 C C . TYR B 1 453 ? -2.072 -23.062 11.438 1 96.06 453 TYR B C 1
ATOM 7822 O O . TYR B 1 453 ? -2.953 -23.641 12.078 1 96.06 453 TYR B O 1
ATOM 7830 N N . ASP B 1 454 ? -0.736 -23.188 11.625 1 95.12 454 ASP B N 1
ATOM 7831 C CA . ASP B 1 454 ? -0.231 -24.266 12.469 1 95.12 454 ASP B CA 1
ATOM 7832 C C . ASP B 1 454 ? 1.068 -23.859 13.156 1 95.12 454 ASP B C 1
ATOM 7834 O O . ASP B 1 454 ? 2.033 -23.469 12.5 1 95.12 454 ASP B O 1
ATOM 7838 N N . LYS B 1 455 ? 1.13 -24.062 14.5 1 96.5 455 LYS B N 1
ATOM 7839 C CA . LYS B 1 455 ? 2.27 -23.625 15.297 1 96.5 455 LYS B CA 1
ATOM 7840 C C . LYS B 1 455 ? 3.5 -24.484 15.016 1 96.5 455 LYS B C 1
ATOM 7842 O O . LYS B 1 455 ? 4.621 -23.969 14.969 1 96.5 455 LYS B O 1
ATOM 7847 N N . LYS B 1 456 ? 3.301 -25.766 14.875 1 97.25 456 LYS B N 1
ATOM 7848 C CA . LYS B 1 456 ? 4.422 -26.672 14.672 1 97.25 456 LYS B CA 1
ATOM 7849 C C . LYS B 1 456 ? 5.125 -26.391 13.344 1 97.25 456 LYS B C 1
ATOM 7851 O O . LYS B 1 456 ? 6.355 -26.312 13.297 1 97.25 456 LYS B O 1
ATOM 7856 N N . ILE B 1 457 ? 4.359 -26.219 12.32 1 97.94 457 ILE B N 1
ATOM 7857 C CA . ILE B 1 457 ? 4.926 -25.953 11 1 97.94 457 ILE B CA 1
ATOM 7858 C C . ILE B 1 457 ? 5.629 -24.594 11 1 97.94 457 ILE B C 1
ATOM 7860 O O . ILE B 1 457 ? 6.754 -24.484 10.508 1 97.94 457 ILE B O 1
ATOM 7864 N N . SER B 1 458 ? 5.012 -23.625 11.547 1 98.12 458 SER B N 1
ATOM 7865 C CA . SER B 1 458 ? 5.602 -22.297 11.594 1 98.12 458 SER B CA 1
ATOM 7866 C C . SER B 1 458 ? 6.898 -22.297 12.398 1 98.12 458 SER B C 1
ATOM 7868 O O . SER B 1 458 ? 7.867 -21.625 12.023 1 98.12 458 SER B O 1
ATOM 7870 N N . GLN B 1 459 ? 6.898 -23.031 13.469 1 98.25 459 GLN B N 1
ATOM 7871 C CA . GLN B 1 459 ? 8.102 -23.109 14.281 1 98.25 459 GLN B CA 1
ATOM 7872 C C . GLN B 1 459 ? 9.234 -23.812 13.531 1 98.25 459 GLN B C 1
ATOM 7874 O O . GLN B 1 459 ? 10.391 -23.391 13.625 1 98.25 459 GLN B O 1
ATOM 7879 N N . GLU B 1 460 ? 8.906 -24.875 12.883 1 98.44 460 GLU B N 1
ATOM 7880 C CA . GLU B 1 460 ? 9.914 -25.562 12.086 1 98.44 460 GLU B CA 1
ATOM 7881 C C . GLU B 1 460 ? 10.539 -24.625 11.055 1 98.44 460 GLU B C 1
ATOM 7883 O O . GLU B 1 460 ? 11.758 -24.609 10.875 1 98.44 460 GLU B O 1
ATOM 7888 N N . LEU B 1 461 ? 9.719 -23.859 10.414 1 98.75 461 LEU B N 1
ATOM 7889 C CA . LEU B 1 461 ? 10.195 -22.906 9.422 1 98.75 461 LEU B CA 1
ATOM 7890 C C . LEU B 1 461 ? 11.031 -21.812 10.078 1 98.75 461 LEU B C 1
ATOM 7892 O O . LEU B 1 461 ? 12.039 -21.375 9.516 1 98.75 461 LEU B O 1
ATOM 7896 N N . LYS B 1 462 ? 10.578 -21.375 11.203 1 98.62 462 LYS B N 1
ATOM 7897 C CA . LYS B 1 462 ? 11.305 -20.344 11.953 1 98.62 462 LYS B CA 1
ATOM 7898 C C . LYS B 1 462 ? 12.695 -20.828 12.352 1 98.62 462 LYS B C 1
ATOM 7900 O O . LYS B 1 462 ? 13.68 -20.109 12.211 1 98.62 462 LYS B O 1
ATOM 7905 N N . ASP B 1 463 ? 12.719 -22.031 12.867 1 98.62 463 ASP B N 1
ATOM 7906 C CA . ASP B 1 463 ? 14 -22.625 13.25 1 98.62 463 ASP B CA 1
ATOM 7907 C C . ASP B 1 463 ? 14.953 -22.688 12.062 1 98.62 463 ASP B C 1
ATOM 7909 O O . ASP B 1 463 ? 16.141 -22.375 12.195 1 98.62 463 ASP B O 1
ATOM 7913 N N . LYS B 1 464 ? 14.453 -23.094 10.953 1 98.62 464 LYS B N 1
ATOM 7914 C CA . LYS B 1 464 ? 15.289 -23.156 9.766 1 98.62 464 LYS B CA 1
ATOM 7915 C C . LYS B 1 464 ? 15.75 -21.781 9.328 1 98.62 464 LYS B C 1
ATOM 7917 O O . LYS B 1 464 ? 16.875 -21.609 8.859 1 98.62 464 LYS B O 1
ATOM 7922 N N . PHE B 1 465 ? 14.906 -20.812 9.398 1 98.62 465 PHE B N 1
ATOM 7923 C CA . PHE B 1 465 ? 15.273 -19.438 9.078 1 98.62 465 PHE B CA 1
ATOM 7924 C C . PHE B 1 465 ? 16.484 -19 9.891 1 98.62 465 PHE B C 1
ATOM 7926 O O . PHE B 1 465 ? 17.453 -18.469 9.328 1 98.62 465 PHE B O 1
ATOM 7933 N N . TYR B 1 466 ? 16.422 -19.203 11.148 1 98.56 466 TYR B N 1
ATOM 7934 C CA . TYR B 1 466 ? 17.5 -18.766 12.023 1 98.56 466 TYR B CA 1
ATOM 7935 C C . TYR B 1 466 ? 18.766 -19.578 11.797 1 98.56 466 TYR B C 1
ATOM 7937 O O . TYR B 1 466 ? 19.875 -19.062 11.938 1 98.56 466 TYR B O 1
ATOM 7945 N N . GLU B 1 467 ? 18.609 -20.828 11.469 1 98.44 467 GLU B N 1
ATOM 7946 C CA . GLU B 1 467 ? 19.766 -21.609 11.062 1 98.44 467 GLU B CA 1
ATOM 7947 C C . GLU B 1 467 ? 20.422 -21.031 9.812 1 98.44 467 GLU B C 1
ATOM 7949 O O . GLU B 1 467 ? 21.641 -20.922 9.75 1 98.44 467 GLU B O 1
ATOM 7954 N N . ASP B 1 468 ? 19.594 -20.641 8.82 1 98.25 468 ASP B N 1
ATOM 7955 C CA . ASP B 1 468 ? 20.094 -20.062 7.574 1 98.25 468 ASP B CA 1
ATOM 7956 C C . ASP B 1 468 ? 20.797 -18.734 7.832 1 98.25 468 ASP B C 1
ATOM 7958 O O . ASP B 1 468 ? 21.719 -18.359 7.098 1 98.25 468 ASP B O 1
ATOM 7962 N N . MET B 1 469 ? 20.359 -18.062 8.82 1 98 469 MET B N 1
ATOM 7963 C CA . MET B 1 469 ? 20.922 -16.75 9.148 1 98 469 MET B CA 1
ATOM 7964 C C . MET B 1 469 ? 22.406 -16.859 9.453 1 98 469 MET B C 1
ATOM 7966 O O . MET B 1 469 ? 23.156 -15.891 9.258 1 98 469 MET B O 1
ATOM 7970 N N . LYS B 1 470 ? 22.828 -18.031 9.906 1 97.69 470 LYS B N 1
ATOM 7971 C CA . LYS B 1 470 ? 24.234 -18.25 10.234 1 97.69 470 LYS B CA 1
ATOM 7972 C C . LYS B 1 470 ? 25.109 -18.156 8.984 1 97.69 470 LYS B C 1
ATOM 7974 O O . LYS B 1 470 ? 26.312 -17.906 9.078 1 97.69 470 LYS B O 1
ATOM 7979 N N . TYR B 1 471 ? 24.531 -18.312 7.867 1 97 471 TYR B N 1
ATOM 7980 C CA . TYR B 1 471 ? 25.25 -18.25 6.602 1 97 471 TYR B CA 1
ATOM 7981 C C . TYR B 1 471 ? 24.969 -16.953 5.863 1 97 471 TYR B C 1
ATOM 7983 O O . TYR B 1 471 ? 25.016 -16.906 4.633 1 97 471 TYR B O 1
ATOM 7991 N N . CYS B 1 472 ? 24.594 -15.914 6.555 1 97.75 472 CYS B N 1
ATOM 7992 C CA . CYS B 1 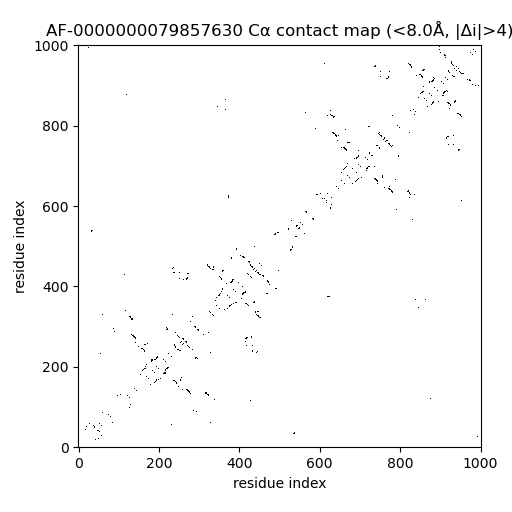472 ? 24.234 -14.641 5.938 1 97.75 472 CYS B CA 1
ATOM 7993 C C . CYS B 1 472 ? 25.156 -13.523 6.414 1 97.75 472 CYS B C 1
ATOM 7995 O O . CYS B 1 472 ? 25.781 -13.633 7.469 1 97.75 472 CYS B O 1
ATOM 7997 N N . LYS B 1 473 ? 25.281 -12.547 5.613 1 96.56 473 LYS B N 1
ATOM 7998 C CA . LYS B 1 473 ? 25.844 -11.258 6.016 1 96.56 473 LYS B CA 1
ATOM 7999 C C . LYS B 1 473 ? 24.734 -10.242 6.293 1 96.56 473 LYS B C 1
ATOM 8001 O O . LYS B 1 473 ? 23.875 -10 5.438 1 96.56 473 LYS B O 1
ATOM 8006 N N . LYS B 1 474 ? 24.719 -9.734 7.461 1 97.44 474 LYS B N 1
ATOM 8007 C CA . LYS B 1 474 ? 23.766 -8.68 7.793 1 97.44 474 LYS B CA 1
ATOM 8008 C C . LYS B 1 474 ? 24.203 -7.344 7.195 1 97.44 474 LYS B C 1
ATOM 8010 O O . LYS B 1 474 ? 25.344 -6.93 7.348 1 97.44 474 LYS B O 1
ATOM 8015 N N . ILE B 1 475 ? 23.297 -6.648 6.531 1 96.12 475 ILE B N 1
ATOM 8016 C CA . ILE B 1 475 ? 23.594 -5.367 5.895 1 96.12 475 ILE B CA 1
ATOM 8017 C C . ILE B 1 475 ? 23.375 -4.234 6.895 1 96.12 475 ILE B C 1
ATOM 8019 O O . ILE B 1 475 ? 22.406 -4.25 7.656 1 96.12 475 ILE B O 1
ATOM 8023 N N . SER B 1 476 ? 24.266 -3.268 6.895 1 95.38 476 SER B N 1
ATOM 8024 C CA . SER B 1 476 ? 24.141 -2.062 7.703 1 95.38 476 SER B CA 1
ATOM 8025 C C . SER B 1 476 ? 24.094 -0.812 6.832 1 95.38 476 SER B C 1
ATOM 8027 O O . SER B 1 476 ? 24.391 -0.872 5.637 1 95.38 476 SER B O 1
ATOM 8029 N N . LEU B 1 477 ? 23.719 0.244 7.418 1 92.25 477 LEU B N 1
ATOM 8030 C CA . LEU B 1 477 ? 23.703 1.514 6.699 1 92.25 477 LEU B CA 1
ATOM 8031 C C . LEU B 1 477 ? 25.109 1.89 6.23 1 92.25 477 LEU B C 1
ATOM 8033 O O . LEU B 1 477 ? 25.266 2.482 5.164 1 92.25 477 LEU B O 1
ATOM 8037 N N . SER B 1 478 ? 26.109 1.563 7.039 1 91.94 478 SER B N 1
ATOM 8038 C CA . SER B 1 478 ? 27.5 1.86 6.695 1 91.94 478 SER B CA 1
ATOM 8039 C C . SER B 1 478 ? 27.938 1.094 5.453 1 91.94 478 SER B C 1
ATOM 8041 O O . SER B 1 478 ? 28.75 1.587 4.668 1 91.94 478 SER B O 1
ATOM 8043 N N . ASP B 1 479 ? 27.375 -0.076 5.238 1 91.25 479 ASP B N 1
ATOM 8044 C CA . ASP B 1 479 ? 27.688 -0.861 4.047 1 91.25 479 ASP B CA 1
ATOM 8045 C C . ASP B 1 479 ? 27.188 -0.156 2.783 1 91.25 479 ASP B C 1
ATOM 8047 O O . ASP B 1 479 ? 27.812 -0.271 1.724 1 91.25 479 ASP B O 1
ATOM 8051 N N . LEU B 1 480 ? 26.141 0.532 2.922 1 88.5 480 LEU B N 1
ATOM 8052 C CA . LEU B 1 480 ? 25.531 1.186 1.766 1 88.5 480 LEU B CA 1
ATOM 8053 C C . LEU B 1 480 ? 26.328 2.426 1.367 1 88.5 480 LEU B C 1
ATOM 8055 O O . LEU B 1 480 ? 26.297 2.848 0.208 1 88.5 480 LEU B O 1
ATOM 8059 N N . LYS B 1 481 ? 27 3.033 2.305 1 84.25 481 LYS B N 1
ATOM 8060 C CA . LYS B 1 481 ? 27.781 4.242 2.053 1 84.25 481 LYS B CA 1
ATOM 8061 C C . LYS B 1 481 ? 29 3.936 1.196 1 84.25 481 LYS B C 1
ATOM 8063 O O . LYS B 1 481 ? 29.578 4.836 0.582 1 84.25 481 LYS B O 1
ATOM 8068 N N . ARG B 1 482 ? 29.328 2.777 1.12 1 84.44 482 ARG B N 1
ATOM 8069 C CA . ARG B 1 482 ? 30.516 2.375 0.372 1 84.44 482 ARG B CA 1
ATOM 8070 C C . ARG B 1 482 ? 30.234 2.352 -1.127 1 84.44 482 ARG B C 1
ATOM 8072 O O . ARG B 1 482 ? 31.172 2.352 -1.938 1 84.44 482 ARG B O 1
ATOM 8079 N N . TYR B 1 483 ? 28.953 2.389 -1.438 1 83.94 483 TYR B N 1
ATOM 8080 C CA . TYR B 1 483 ? 28.609 2.354 -2.854 1 83.94 483 TYR B CA 1
ATOM 8081 C C . TYR B 1 483 ? 28.797 3.725 -3.494 1 83.94 483 TYR B C 1
ATOM 8083 O O . TYR B 1 483 ? 28.344 4.734 -2.945 1 83.94 483 TYR B O 1
ATOM 8091 N N . GLY B 1 484 ? 29.453 3.725 -4.625 1 83.56 484 GLY B N 1
ATOM 8092 C CA . GLY B 1 484 ? 29.703 4.965 -5.34 1 83.56 484 GLY B CA 1
ATOM 8093 C C . GLY B 1 484 ? 28.469 5.488 -6.062 1 83.56 484 GLY B C 1
ATOM 8094 O O . GLY B 1 484 ? 27.484 4.762 -6.23 1 83.56 484 GLY B O 1
ATOM 8095 N N . VAL B 1 485 ? 28.547 6.652 -6.539 1 82.94 485 VAL B N 1
ATOM 8096 C CA . VAL B 1 485 ? 27.438 7.344 -7.184 1 82.94 485 VAL B CA 1
ATOM 8097 C C . VAL B 1 485 ? 27.078 6.648 -8.5 1 82.94 485 VAL B C 1
ATOM 8099 O O . VAL B 1 485 ? 25.906 6.551 -8.859 1 82.94 485 VAL B O 1
ATOM 8102 N N . LEU B 1 486 ? 28.062 6.137 -9.148 1 86.69 486 LEU B N 1
ATOM 8103 C CA . LEU B 1 486 ? 27.828 5.48 -10.43 1 86.69 486 LEU B CA 1
ATOM 8104 C C . LEU B 1 486 ? 27.062 4.176 -10.234 1 86.69 486 LEU B C 1
ATOM 8106 O O . LEU B 1 486 ? 26.203 3.822 -11.055 1 86.69 486 LEU B O 1
ATOM 8110 N N . GLN B 1 487 ? 27.391 3.502 -9.219 1 87.94 487 GLN B N 1
ATOM 8111 C CA . GLN B 1 487 ? 26.688 2.271 -8.906 1 87.94 487 GLN B CA 1
ATOM 8112 C C . GLN B 1 487 ? 25.234 2.562 -8.516 1 87.94 487 GLN B C 1
ATOM 8114 O O . GLN B 1 487 ? 24.312 1.842 -8.922 1 87.94 487 GLN B O 1
ATOM 8119 N N . LYS B 1 488 ? 25.094 3.592 -7.793 1 87.69 488 LYS B N 1
ATOM 8120 C CA . LYS B 1 488 ? 23.75 3.984 -7.398 1 87.69 488 LYS B CA 1
ATOM 8121 C C . LYS B 1 488 ? 22.922 4.383 -8.609 1 87.69 488 LYS B C 1
ATOM 8123 O O . LYS B 1 488 ? 21.734 4.035 -8.703 1 87.69 488 LYS B O 1
ATOM 8128 N N . LEU B 1 489 ? 23.578 5.07 -9.484 1 87.12 489 LEU B N 1
ATOM 8129 C CA . LEU B 1 489 ? 22.891 5.488 -10.703 1 87.12 489 LEU B CA 1
ATOM 8130 C C . LEU B 1 489 ? 22.469 4.277 -11.523 1 87.12 489 LEU B C 1
ATOM 8132 O O . LEU B 1 489 ? 21.344 4.223 -12.023 1 87.12 489 LEU B O 1
ATOM 8136 N N . ARG B 1 490 ? 23.344 3.377 -11.672 1 88.38 490 ARG B N 1
ATOM 8137 C CA . ARG B 1 490 ? 23.016 2.141 -12.367 1 88.38 490 ARG B CA 1
ATOM 8138 C C . ARG B 1 490 ? 21.812 1.451 -11.734 1 88.38 490 ARG B C 1
ATOM 8140 O O . ARG B 1 490 ? 20.891 1.054 -12.438 1 88.38 490 ARG B O 1
ATOM 8147 N N . ASP B 1 491 ? 21.844 1.311 -10.469 1 89.06 491 ASP B N 1
ATOM 8148 C CA . ASP B 1 491 ? 20.797 0.614 -9.734 1 89.06 491 ASP B CA 1
ATOM 8149 C C . ASP B 1 491 ? 19.453 1.31 -9.922 1 89.06 491 ASP B C 1
ATOM 8151 O O . ASP B 1 491 ? 18.422 0.65 -10.133 1 89.06 491 ASP B O 1
ATOM 8155 N N . HIS B 1 492 ? 19.438 2.592 -9.969 1 87.62 492 HIS B N 1
ATOM 8156 C CA . HIS B 1 492 ? 18.203 3.352 -10.094 1 87.62 492 HIS B CA 1
ATOM 8157 C C . HIS B 1 492 ? 17.703 3.352 -11.531 1 87.62 492 HIS B C 1
ATOM 8159 O O . HIS B 1 492 ? 16.484 3.404 -11.773 1 87.62 492 HIS B O 1
ATOM 8165 N N . ILE B 1 493 ? 18.625 3.361 -12.453 1 85.81 493 ILE B N 1
ATOM 8166 C CA . ILE B 1 493 ? 18.219 3.209 -13.844 1 85.81 493 ILE B CA 1
ATOM 8167 C C . ILE B 1 493 ? 17.531 1.864 -14.039 1 85.81 493 ILE B C 1
ATOM 8169 O O . ILE B 1 493 ? 16.469 1.791 -14.664 1 85.81 493 ILE B O 1
ATOM 8173 N N . CYS B 1 494 ? 18.078 0.857 -13.438 1 86.94 494 CYS B N 1
ATOM 8174 C CA . CYS B 1 494 ? 17.484 -0.468 -13.516 1 86.94 494 CYS B CA 1
ATOM 8175 C C . CYS B 1 494 ? 16.125 -0.496 -12.805 1 86.94 494 CYS B C 1
ATOM 8177 O O . CYS B 1 494 ? 15.219 -1.213 -13.219 1 86.94 494 CYS B O 1
ATOM 8179 N N . LYS B 1 495 ? 15.93 0.301 -11.805 1 88.69 495 LYS B N 1
ATOM 8180 C CA . LYS B 1 495 ? 14.695 0.353 -11.031 1 88.69 495 LYS B CA 1
ATOM 8181 C C . LYS B 1 495 ? 13.523 0.828 -11.883 1 88.69 495 LYS B C 1
ATOM 8183 O O . LYS B 1 495 ? 12.367 0.522 -11.586 1 88.69 495 LYS B O 1
ATOM 8188 N N . ILE B 1 496 ? 13.82 1.519 -12.953 1 81.88 496 ILE B N 1
ATOM 8189 C CA . ILE B 1 496 ? 12.781 2.023 -13.844 1 81.88 496 ILE B CA 1
ATOM 8190 C C . ILE B 1 496 ? 11.961 0.86 -14.391 1 81.88 496 ILE B C 1
ATOM 8192 O O . ILE B 1 496 ? 10.742 0.979 -14.562 1 81.88 496 ILE B O 1
ATOM 8196 N N . ILE B 1 497 ? 12.57 -0.31 -14.516 1 81.44 497 ILE B N 1
ATOM 8197 C CA . ILE B 1 497 ? 11.875 -1.436 -15.133 1 81.44 497 ILE B CA 1
ATOM 8198 C C . ILE B 1 497 ? 11.367 -2.387 -14.055 1 81.44 497 ILE B C 1
ATOM 8200 O O . ILE B 1 497 ? 10.906 -3.488 -14.352 1 81.44 497 ILE B O 1
ATOM 8204 N N . SER B 1 498 ? 11.367 -1.999 -12.867 1 83.56 498 SER B N 1
ATOM 8205 C CA . SER B 1 498 ? 11.008 -2.848 -11.734 1 83.56 498 SER B CA 1
ATOM 8206 C C . SER B 1 498 ? 9.57 -3.348 -11.859 1 83.56 498 SER B C 1
ATOM 8208 O O . SER B 1 498 ? 9.258 -4.461 -11.43 1 83.56 498 SER B O 1
ATOM 8210 N N . PRO B 1 499 ? 8.633 -2.57 -12.477 1 77.69 499 PRO B N 1
ATOM 8211 C CA . PRO B 1 499 ? 7.27 -3.088 -12.594 1 77.69 499 PRO B CA 1
ATOM 8212 C C . PRO B 1 499 ? 7.188 -4.363 -13.43 1 77.69 499 PRO B C 1
ATOM 8214 O O . PRO B 1 499 ? 6.215 -5.113 -13.32 1 77.69 499 PRO B O 1
ATOM 8217 N N . LEU B 1 500 ? 8.219 -4.613 -14.227 1 76.69 500 LEU B N 1
ATOM 8218 C CA . LEU B 1 500 ? 8.234 -5.793 -15.086 1 76.69 500 LEU B CA 1
ATOM 8219 C C . LEU B 1 500 ? 9.039 -6.922 -14.445 1 76.69 500 LEU B C 1
ATOM 8221 O O . LEU B 1 500 ? 9.031 -8.047 -14.938 1 76.69 500 LEU B O 1
ATOM 8225 N N . LEU B 1 501 ? 9.688 -6.574 -13.344 1 79.62 501 LEU B N 1
ATOM 8226 C CA . LEU B 1 501 ? 10.578 -7.531 -12.695 1 79.62 501 LEU B CA 1
ATOM 8227 C C . LEU B 1 501 ? 9.891 -8.18 -11.492 1 79.62 501 LEU B C 1
ATOM 8229 O O . LEU B 1 501 ? 8.992 -7.59 -10.891 1 79.62 501 LEU B O 1
#

Sequence (1002 aa):
MENFINLIISFNNIYFIIWLIFAISILLSNKASSDTTAWLLAITFVPIVGIIAYLLFGINWRQRKFINKQLKSNKQDLISILNANFSKYDSINIFSKNSIQNLEKFQTNDNISEKNRSVINLLYNSEKTLPVEGNRSYKIYYNGKDAFSSLINDILNAKKSIYMQYYIWHSDKLGTRIKDILVKKAKEGLEIKLIFDGLGSFRTISKAYRNELKQAGVEFLYFLDIKTSILKLNYRNHRKMTIIDNDIVHTGGMNLADQYINGGNDYDNWRDTNIRLKGNIFVYYLVIFITDWLNSGGKFDLKNIQNDIKAKLKNKTETKYIAQVSSSGPDSNYPNLKFLYTKMITETKNEILIQTPYFIPTDSILNQLKIASLSSKKVKIMIAQKPDHKIMAWVSKTYYEELLLAGIEIYIYTNGFLHSKVLICDDDLSTIGTCNFDNRSFNINYEINTIFYDKKISQELKDKFYEDMKYCKKISLSDLKRYGVLQKLRDHICKIISPLLMENFINLIISFNNIYFIIWLIFAISILLSNKASSDTTAWLLAITFVPIVGIIAYLLFGINWRQRKFINKQLKSNKQDLISILNANFSKYDSINIFSKNSIQNLEKFQTNDNISEKNRSVINLLYNSEKTLPVEGNRSYKIYYNGKDAFSSLINDILNAKKSIYMQYYIWHSDKLGTRIKDILVKKAKEGLEIKLIFDGLGSFRTISKAYRNELKQAGVEFLYFLDIKTSILKLNYRNHRKMTIIDNDIVHTGGMNLADQYINGGNDYDNWRDTNIRLKGNIFVYYLVIFITDWLNSGGKFDLKNIQNDIKAKLKNKTETKYIAQVSSSGPDSNYPNLKFLYTKMITETKNEILIQTPYFIPTDSILNQLKIASLSSKKVKIMIAQKPDHKIMAWVSKTYYEELLLAGIEIYIYTNGFLHSKVLICDDDLSTIGTCNFDNRSFNINYEINTIFYDKKISQELKDKFYEDMKYCKKISLSDLKRYGVLQKLRDHICKIISPLL

Nearest PDB structures (foldseek):
  8yr5-assembly1_K  TM=7.449E-01  e=1.131E-21  Escherichia coli str. K-12 substr. MG1655
  8yr6-assembly1_A  TM=7.324E-01  e=6.644E-22  Escherichia coli str. K-12 substr. MG1655
  3hsi-assembly1_C-2  TM=7.457E-01  e=2.586E-21  Haemophilus influenzae
  8yr5-assembly1_I  TM=7.355E-01  e=1.924E-21  Escherichia coli str. K-12 substr. MG1655
  3hsi-assembly1_A  TM=7.322E-01  e=1.275E-20  Haemophilus influenzae

Solvent-accessible surface area (backbone atoms only — not comparable to full-atom values): 50152 Å² total; per-residue (Å²): 110,68,67,57,50,49,49,50,49,48,51,50,49,51,47,48,51,54,49,48,54,51,48,52,50,50,47,69,54,78,60,56,34,43,50,39,47,30,52,50,50,32,40,67,74,36,57,68,57,24,48,51,46,34,62,47,69,59,69,59,48,27,60,53,45,52,52,44,67,70,48,68,62,90,81,85,43,71,66,50,66,78,48,59,60,91,57,88,56,60,52,46,66,62,33,52,76,74,37,70,79,58,50,58,56,57,73,66,36,82,88,52,50,72,58,55,44,37,54,49,34,26,41,29,66,67,52,31,38,61,73,31,62,34,19,58,49,71,47,80,27,62,34,32,56,63,42,50,50,51,49,51,52,53,59,71,66,47,79,50,30,40,40,38,33,27,23,34,44,32,60,44,72,54,28,44,53,52,49,54,52,50,34,54,44,24,68,71,66,30,51,38,41,36,39,34,15,26,67,64,25,53,89,37,50,48,70,68,59,54,50,50,35,48,74,35,62,38,44,70,44,44,42,64,30,51,92,82,27,60,64,46,64,68,48,42,49,47,32,33,39,35,39,38,53,82,30,34,30,40,37,17,42,65,52,47,40,53,39,41,48,49,17,53,94,81,28,83,26,32,37,32,39,35,37,40,39,30,28,52,61,32,56,61,54,49,46,48,49,50,32,51,40,45,58,45,72,47,85,76,69,60,68,63,49,51,52,51,50,53,59,58,65,65,56,86,49,70,60,68,49,41,34,33,66,49,60,26,30,39,60,31,89,46,48,42,56,45,51,46,55,47,48,48,55,61,53,42,77,49,33,38,42,38,35,20,39,47,56,43,62,45,70,49,53,50,51,50,53,39,51,38,22,28,31,70,25,49,38,39,38,37,31,26,58,65,44,95,45,64,65,57,47,38,31,28,56,71,50,46,63,68,40,45,74,36,62,36,46,42,29,34,29,66,73,31,34,37,48,23,24,38,43,36,29,54,53,40,33,26,35,46,13,36,46,47,45,22,28,24,41,39,53,35,20,27,25,36,35,41,36,33,64,28,45,69,62,23,42,53,51,50,53,49,50,59,58,52,51,74,45,36,49,74,66,51,74,71,64,58,67,70,58,51,69,66,58,50,48,52,18,33,57,52,29,51,52,38,78,77,60,111,68,67,60,50,50,49,50,50,49,50,50,48,50,48,47,50,51,49,49,53,50,49,52,51,49,48,68,52,76,58,57,33,44,50,38,47,31,52,50,49,32,40,68,73,36,57,68,56,24,46,52,48,33,61,47,68,58,69,58,47,28,57,51,44,52,51,43,68,71,48,70,60,89,80,83,45,73,65,50,67,79,48,60,60,91,57,89,57,60,52,44,69,62,33,52,76,73,36,71,79,58,50,58,56,57,75,67,35,80,87,51,49,71,56,54,46,38,53,48,35,26,41,29,66,65,51,32,37,63,74,33,63,34,18,58,48,73,48,80,26,60,35,31,57,64,41,49,50,52,49,50,52,52,59,72,67,47,78,50,32,41,40,38,34,28,22,34,45,30,61,44,73,54,28,43,54,51,49,55,51,50,35,53,42,24,70,74,67,30,52,38,43,37,39,36,16,26,68,64,24,51,88,35,51,48,70,68,59,53,48,48,35,46,73,36,61,38,45,69,42,45,41,65,29,51,91,82,26,60,65,46,63,69,47,40,47,49,32,32,38,35,38,36,55,82,31,34,30,40,36,18,42,66,52,44,40,52,39,41,49,50,18,51,94,82,29,84,26,32,38,33,40,35,37,40,41,32,28,52,61,32,57,61,56,48,46,48,48,50,33,52,40,44,61,44,72,48,84,77,68,60,67,62,50,52,52,51,50,52,59,58,66,65,54,89,51,70,60,67,48,41,33,33,65,49,60,25,32,40,60,32,90,47,48,41,56,45,53,46,55,47,49,50,56,62,54,42,78,48,34,38,43,37,36,20,40,47,59,43,62,45,70,50,54,50,51,50,54,40,50,38,22,28,32,71,25,48,37,41,38,38,31,28,58,66,44,96,45,64,65,56,48,39,30,27,55,73,50,45,63,67,41,45,74,37,61,37,44,43,29,33,30,66,73,29,35,36,48,22,23,36,44,35,31,52,52,41,34,26,36,47,14,36,46,47,46,23,28,24,40,38,53,34,22,26,25,36,34,41,36,33,62,27,46,68,62,24,41,55,51,49,53,48,49,59,56,52,50,74,44,35,48,73,66,51,75,72,63,59,67,71,58,50,70,67,57,51,48,51,19,34,60,52,30,49,52,39,75,74,61

pLDDT: mean 87.89, std 13.18, range [33.91, 98.88]